Protein AF-0000000075575028 (afdb_homodimer)

Secondary structure (DSSP, 8-state):
-------EEEEEEETTTEEEEEETTHHHHHTSHHHHGGGGSBTTTTGGGTSTT---BHHHHHHHHHHHHHHHHHHHHHH-GGG---HHHHHHHHHHHHHTTTT--TTTHHIIIIIHHHTT----HHHHHHHHHHHHHHSHHHHHHHHHHH-SHHHHHHHHHHHHHTT-SSTT--TTHHHHHTS-HHHHHHHHHHHHHHH--SS-GGGGGGGGTS--TTT---HHHHHHHHHHHHHHT---S--HHHHHHHHHTEEEEE-TTT--EEEEEEGGGHHHHHHHHHHHHHHIIIIIT-HHHHHHHHHHHHHHHHHTTT-EEE-GGG-EEETTTGGG-HHHHTT-STTHHHHHHH-----HHHHHHHHHHHHHHTT---EEEEEEEE-HHHHHHHH---SSHHHHHHHHHHHHHHHHHHHHHHHHHHT-TTTTTT--EEEEEEEE--SS-SS--GGGG-EEE-S---GGG-PPEEPBPPPHHHHHHHS-S-S-EEEEEEEE-GGGGSGGGHHHHHHHHHHHHHHHHHTTSSPPP-----TTS---TT---------------/-------EEEEEEETTTEEEEEETTHHHHHTSHHHHGGGGSBTTTTGGGTSTT---BHHHHHHHHHHHHHHHHHHHHHH-GGG---HHHHHHHHHHHHHTTTT--TTTHHIIIIIHHHTT----HHHHHHHHHHHHHHSHHHHHHHHHHH-SHHHHHHHHHHHHHTT-SSTT--TTHHHHHTS-HHHHHHHHHHHHHHH--SS-GGGGGGGGTS--TTT---HHHHHHHHHHHHHHT---S--HHHHHHHHHTEEEEE-TTT--EEEEEEGGGHHHHHHHHHHHHHHIIIIIT-HHHHHHHHHHHHHHHHHTTT-EEE-GGG-EEEGGGGGG-HHHHTT-STTHHHHHHH-----HHHHHHHHHHHHHHTT---EEEEEEEE-HHHHHHHH---SSHHHHHHHHHHHHHHHHHHHHHHHHHHT-TTTTTT--EEEEEEEE--SS-SS--GGGG-EEE-S---GGG-PPEEPBPPPHHHHHHHS-S-S-EEEEEEEE-GGGGSGGGHHHHHHHHHHHHHHHHHTTSSPPP-----S-S---TT---------------

Nearest PDB structures (foldseek):
  7lu5-assembly1_B  TM=8.790E-01  e=1.072E-31  Homo sapiens
  4zwg-assembly3_C  TM=9.043E-01  e=1.190E-30  Homo sapiens
  4zwg-assembly2_A  TM=8.764E-01  e=1.308E-30  Homo sapiens
  4to1-assembly1_C  TM=8.674E-01  e=3.206E-30  Homo sapiens
  5yhw-assembly2_E  TM=9.280E-01  e=1.126E-26  Sus scrofa

pLDDT: mean 87.99, std 16.58, range [20.14, 98.75]

Solvent-accessible surface area (backbone atoms only — not comparable to full-atom values): 58928 Å² total; per-residue (Å²): 127,83,66,74,78,60,62,58,70,42,77,36,48,32,82,85,71,56,59,38,73,34,27,70,57,57,52,62,53,57,28,27,62,70,49,45,49,27,65,47,20,32,58,60,30,65,38,27,81,76,27,57,52,34,51,52,25,36,38,56,52,21,51,47,15,16,45,48,40,43,50,50,52,51,48,43,41,70,54,35,59,79,63,63,73,45,68,46,55,50,51,32,52,25,50,24,27,44,42,47,66,60,25,53,43,37,33,23,66,50,36,50,39,65,40,19,52,76,64,73,42,86,54,49,36,52,61,45,12,43,54,51,48,54,56,54,58,64,33,65,71,48,37,62,60,40,28,87,63,42,39,61,73,68,50,28,50,42,44,53,49,31,24,45,56,35,49,42,72,69,65,66,61,62,71,54,57,72,58,36,66,75,39,56,70,75,57,29,50,52,50,46,50,52,51,44,62,71,59,41,79,54,62,57,66,85,51,44,33,64,45,33,42,51,40,19,78,81,38,48,78,16,34,47,53,57,37,50,54,52,48,50,27,55,32,41,59,47,89,60,72,46,45,72,66,42,50,52,50,47,68,74,37,52,42,72,19,27,35,80,67,64,62,43,38,31,66,21,31,37,59,88,43,50,66,47,54,42,20,48,27,52,25,45,24,49,42,33,53,68,48,68,44,19,69,68,36,47,52,48,50,51,34,50,40,52,17,48,63,43,28,17,77,76,39,72,33,60,25,70,96,68,40,72,27,26,60,77,47,17,85,79,31,70,58,17,38,68,71,56,34,45,53,52,61,56,52,53,65,67,50,84,63,81,49,65,42,42,50,51,16,38,51,32,50,48,31,56,37,44,60,66,58,62,35,80,61,40,70,50,72,30,54,51,60,38,42,28,74,70,66,66,33,52,94,46,73,66,24,47,50,52,50,30,52,53,34,42,53,42,22,52,51,48,31,35,51,48,17,66,72,71,62,48,82,52,54,52,50,64,55,68,68,46,57,42,72,35,80,32,41,30,72,60,55,53,52,46,50,30,53,71,58,40,40,22,32,80,80,78,77,62,53,84,64,70,62,86,41,71,30,40,61,70,55,68,65,52,44,68,73,73,44,67,82,53,27,27,41,32,34,42,32,36,33,25,53,57,72,47,72,36,79,89,27,47,67,59,40,50,51,52,35,49,27,50,51,49,21,28,38,74,70,47,41,32,79,74,80,77,66,74,69,75,79,66,75,66,77,72,81,78,80,68,74,77,79,75,77,75,75,83,74,78,74,73,129,128,82,64,73,77,61,62,57,70,41,79,36,48,32,81,84,70,55,60,39,74,34,29,72,59,57,53,61,53,57,28,27,62,70,48,45,50,28,64,47,19,31,58,58,32,65,36,28,81,76,28,57,53,33,50,52,26,37,38,55,52,22,52,47,14,18,45,48,39,44,51,50,50,52,47,45,42,69,57,35,60,79,63,63,73,44,71,47,54,50,51,30,51,26,49,23,27,44,42,47,67,60,25,52,43,38,34,24,64,49,35,49,38,66,39,19,52,75,63,72,42,87,54,50,37,51,62,43,12,43,55,50,49,52,56,55,59,65,32,66,71,50,38,62,60,40,26,87,63,42,40,60,72,68,51,28,50,42,45,53,49,30,24,45,55,33,49,43,77,68,64,66,62,64,70,54,57,71,59,36,67,77,39,58,69,76,57,29,50,52,51,47,50,52,52,45,62,72,62,42,81,54,62,57,68,85,51,43,34,64,43,33,43,50,41,19,79,79,40,48,76,15,32,47,55,57,36,53,54,52,50,50,27,56,34,40,59,48,88,60,74,45,46,72,67,42,51,53,51,47,67,74,38,53,45,74,20,27,36,77,68,65,62,42,37,30,66,21,32,37,59,87,43,49,67,48,54,42,20,48,28,52,26,46,24,51,42,34,52,67,48,69,45,19,69,69,37,47,51,48,49,51,33,49,40,52,18,47,63,44,28,16,77,77,37,72,30,60,25,68,95,69,41,73,27,27,61,75,47,17,85,80,30,69,57,16,38,69,71,56,33,44,53,54,61,55,54,53,66,67,50,84,64,81,49,65,43,41,50,51,16,37,50,32,52,48,32,56,38,43,60,66,58,63,35,80,62,38,69,50,71,30,54,50,60,38,40,28,73,71,64,67,32,52,94,46,73,67,25,46,51,52,50,31,52,53,36,42,53,41,22,51,51,49,30,36,52,48,18,66,74,71,61,48,81,51,54,53,51,66,55,67,66,46,56,43,70,36,81,31,40,31,71,60,55,54,51,46,51,31,54,70,58,39,39,22,34,80,80,78,78,60,52,84,64,70,60,86,41,72,30,43,63,69,54,69,65,52,47,67,73,74,44,67,83,53,26,27,41,32,36,43,32,35,32,25,54,56,73,46,72,36,79,89,27,47,66,58,40,50,50,52,34,48,28,50,52,49,21,28,38,74,71,48,42,31,79,75,78,77,68,73,69,75,78,67,72,66,75,72,80,77,77,65,70,76,76,70,80,76,73,80,76,76,75,79,123

Radius of gyration: 33.96 Å; Cα contacts (8 Å, |Δi|>4): 1854; chains: 2; bounding box: 104×96×103 Å

Structure (mmCIF, N/CA/C/O backbone):
data_AF-0000000075575028-model_v1
#
loop_
_entity.id
_entity.type
_entity.pdbx_description
1 polymer 'HD domain-containing protein'
#
loop_
_atom_site.group_PDB
_atom_site.id
_atom_site.type_symbol
_atom_site.label_atom_id
_atom_site.label_alt_id
_atom_site.label_comp_id
_atom_site.label_asym_id
_atom_site.label_entity_id
_atom_site.label_seq_id
_atom_site.pdbx_PDB_ins_code
_atom_site.Cartn_x
_atom_site.Cartn_y
_atom_site.Cartn_z
_atom_site.occupancy
_atom_site.B_iso_or_equiv
_atom_site.auth_seq_id
_atom_site.auth_comp_id
_atom_site.auth_asym_id
_atom_site.auth_atom_id
_atom_site.pdbx_PDB_model_num
ATOM 1 N N . MET A 1 1 ? 28.484 30.922 0.51 1 30.81 1 MET A N 1
ATOM 2 C CA . MET A 1 1 ? 28.391 29.672 1.26 1 30.81 1 MET A CA 1
ATOM 3 C C . MET A 1 1 ? 28.109 28.5 0.327 1 30.81 1 MET A C 1
ATOM 5 O O . MET A 1 1 ? 27.203 28.562 -0.503 1 30.81 1 MET A O 1
ATOM 9 N N . SER A 1 2 ? 29.094 27.75 -0.068 1 39.25 2 SER A N 1
ATOM 10 C CA . SER A 1 2 ? 29.078 26.609 -0.97 1 39.25 2 SER A CA 1
ATOM 11 C C . SER A 1 2 ? 27.922 25.672 -0.658 1 39.25 2 SER A C 1
ATOM 13 O O . SER A 1 2 ? 27.781 25.188 0.468 1 39.25 2 SER A O 1
ATOM 15 N N . TRP A 1 3 ? 26.844 25.984 -1.212 1 50.16 3 TRP A N 1
ATOM 16 C CA . TRP A 1 3 ? 25.719 25.062 -1.089 1 50.16 3 TRP A CA 1
ATOM 17 C C . TRP A 1 3 ? 26.172 23.609 -1.304 1 50.16 3 TRP A C 1
ATOM 19 O O . TRP A 1 3 ? 26.844 23.312 -2.289 1 50.16 3 TRP A O 1
ATOM 29 N N . PRO A 1 4 ? 26.391 22.891 -0.25 1 52.59 4 PRO A N 1
ATOM 30 C CA . PRO A 1 4 ? 26.844 21.516 -0.475 1 52.59 4 PRO A CA 1
ATOM 31 C C . PRO A 1 4 ? 26.062 20.812 -1.58 1 52.59 4 PRO A C 1
ATOM 33 O O . PRO A 1 4 ? 24.844 21 -1.694 1 52.59 4 PRO A O 1
ATOM 36 N N . ASN A 1 5 ? 26.594 20.906 -2.775 1 54.62 5 ASN A N 1
ATOM 37 C CA . ASN A 1 5 ? 26.016 20.094 -3.84 1 54.62 5 ASN A CA 1
ATOM 38 C C . ASN A 1 5 ? 25.578 18.734 -3.326 1 54.62 5 ASN A C 1
ATOM 40 O O . ASN A 1 5 ? 26.406 17.891 -3 1 54.62 5 ASN A O 1
ATOM 44 N N . HIS A 1 6 ? 24.438 18.703 -2.719 1 61.47 6 HIS A N 1
ATOM 45 C CA . HIS A 1 6 ? 24.109 17.438 -2.066 1 61.47 6 HIS A CA 1
ATOM 46 C C . HIS A 1 6 ? 23.688 16.391 -3.088 1 61.47 6 HIS A C 1
ATOM 48 O O . HIS A 1 6 ? 22.547 16.375 -3.547 1 61.47 6 HIS A O 1
ATOM 54 N N . ALA A 1 7 ? 24.766 15.836 -3.793 1 72.19 7 ALA A N 1
ATOM 55 C CA . ALA A 1 7 ? 24.453 14.648 -4.594 1 72.19 7 ALA A CA 1
ATOM 56 C C . ALA A 1 7 ? 23.578 13.672 -3.82 1 72.19 7 ALA A C 1
ATOM 58 O O . ALA A 1 7 ? 23.781 13.461 -2.621 1 72.19 7 ALA A O 1
ATOM 59 N N . PRO A 1 8 ? 22.531 13.305 -4.562 1 80.62 8 PRO A N 1
ATOM 60 C CA . PRO A 1 8 ? 21.641 12.375 -3.859 1 80.62 8 PRO A CA 1
ATOM 61 C C . PRO A 1 8 ? 22.359 11.102 -3.416 1 80.62 8 PRO A C 1
ATOM 63 O O . PRO A 1 8 ? 23.188 10.562 -4.16 1 80.62 8 PRO A O 1
ATOM 66 N N . LYS A 1 9 ? 22.141 10.891 -2.246 1 80.88 9 LYS A N 1
ATOM 67 C CA . LYS A 1 9 ? 22.625 9.633 -1.699 1 80.88 9 LYS A CA 1
ATOM 68 C C . LYS A 1 9 ? 21.781 8.453 -2.178 1 80.88 9 LYS A C 1
ATOM 70 O O . LYS A 1 9 ? 22.297 7.375 -2.457 1 80.88 9 LYS A O 1
ATOM 75 N N . HIS A 1 10 ? 20.469 8.711 -2.219 1 88.75 10 HIS A N 1
ATOM 76 C CA . HIS A 1 10 ? 19.516 7.715 -2.697 1 88.75 10 HIS A CA 1
ATOM 77 C C . HIS A 1 10 ? 18.531 8.32 -3.703 1 88.75 10 HIS A C 1
ATOM 79 O O . HIS A 1 10 ? 18.203 9.508 -3.613 1 88.75 10 HIS A O 1
ATOM 85 N N . ILE A 1 11 ? 18.234 7.566 -4.668 1 93.38 11 ILE A N 1
ATOM 86 C CA . ILE A 1 11 ? 17.141 7.867 -5.574 1 93.38 11 ILE A CA 1
ATOM 87 C C . ILE A 1 11 ? 16.031 6.824 -5.406 1 93.38 11 ILE A C 1
ATOM 89 O O . ILE A 1 11 ? 16.234 5.641 -5.672 1 93.38 11 ILE A O 1
ATOM 93 N N . ILE A 1 12 ? 14.906 7.262 -4.949 1 95.5 12 ILE A N 1
ATOM 94 C CA . ILE A 1 12 ? 13.812 6.363 -4.609 1 95.5 12 ILE A CA 1
ATOM 95 C C . ILE A 1 12 ? 12.68 6.52 -5.625 1 95.5 12 ILE A C 1
ATOM 97 O O . ILE A 1 12 ? 12.258 7.641 -5.922 1 95.5 12 ILE A O 1
ATOM 101 N N . ASN A 1 13 ? 12.188 5.414 -6.133 1 95.69 13 ASN A N 1
ATOM 102 C CA . ASN A 1 13 ? 11.016 5.469 -7.004 1 95.69 13 ASN A CA 1
ATOM 103 C C . ASN A 1 13 ? 9.758 5.848 -6.227 1 95.69 13 ASN A C 1
ATOM 105 O O . ASN A 1 13 ? 9.531 5.352 -5.121 1 95.69 13 ASN A O 1
ATOM 109 N N . ASP A 1 14 ? 9 6.766 -6.777 1 95.75 14 ASP A N 1
ATOM 110 C CA . ASP A 1 14 ? 7.754 7.219 -6.176 1 95.75 14 ASP A CA 1
ATOM 111 C C . ASP A 1 14 ? 6.617 7.211 -7.191 1 95.75 14 ASP A C 1
ATOM 113 O O . ASP A 1 14 ? 6.805 7.617 -8.344 1 95.75 14 ASP A O 1
ATOM 117 N N . ASN A 1 15 ? 5.477 6.816 -6.777 1 93.12 15 ASN A N 1
ATOM 118 C CA . ASN A 1 15 ? 4.363 6.59 -7.688 1 93.12 15 ASN A CA 1
ATOM 119 C C . ASN A 1 15 ? 3.662 7.898 -8.055 1 93.12 15 ASN A C 1
ATOM 121 O O . ASN A 1 15 ? 2.854 7.934 -8.977 1 93.12 15 ASN A O 1
ATOM 125 N N . VAL A 1 16 ? 3.93 8.961 -7.398 1 94.81 16 VAL A N 1
ATOM 126 C CA . VAL A 1 16 ? 3.293 10.234 -7.699 1 94.81 16 VAL A CA 1
ATOM 127 C C . VAL A 1 16 ? 4.27 11.133 -8.453 1 94.81 16 VAL A C 1
ATOM 129 O O . VAL A 1 16 ? 3.906 11.75 -9.453 1 94.81 16 VAL A O 1
ATOM 132 N N . TYR A 1 17 ? 5.566 11.086 -8.062 1 95.38 17 TYR A N 1
ATOM 133 C CA . TYR A 1 17 ? 6.5 12.086 -8.562 1 95.38 17 TYR A CA 1
ATOM 134 C C . TYR A 1 17 ? 7.562 11.453 -9.453 1 95.38 17 TYR A C 1
ATOM 136 O O . TYR A 1 17 ? 8.477 12.141 -9.914 1 95.38 17 TYR A O 1
ATOM 144 N N . GLY A 1 18 ? 7.477 10.188 -9.656 1 93.25 18 GLY A N 1
ATOM 145 C CA . GLY A 1 18 ? 8.508 9.484 -10.406 1 93.25 18 GLY A CA 1
ATOM 146 C C . GLY A 1 18 ? 9.688 9.07 -9.547 1 93.25 18 GLY A C 1
ATOM 147 O O . GLY A 1 18 ? 9.883 7.883 -9.273 1 93.25 18 GLY A O 1
ATOM 148 N N . THR A 1 19 ? 10.477 10.078 -9.102 1 94 19 THR A N 1
ATOM 149 C CA . THR A 1 19 ? 11.586 9.781 -8.203 1 94 19 THR A CA 1
ATOM 150 C C . THR A 1 19 ? 11.695 10.836 -7.109 1 94 19 THR A C 1
ATOM 152 O O . THR A 1 19 ? 11.305 11.992 -7.309 1 94 19 THR A O 1
ATOM 155 N N . VAL A 1 20 ? 12.188 10.383 -6.012 1 94.88 20 VAL A N 1
ATOM 156 C CA . VAL A 1 20 ? 12.539 11.234 -4.887 1 94.88 20 VAL A CA 1
ATOM 157 C C . VAL A 1 20 ? 14.039 11.133 -4.609 1 94.88 20 VAL A C 1
ATOM 159 O O . VAL A 1 20 ? 14.555 10.047 -4.336 1 94.88 20 VAL A O 1
ATOM 162 N N . LYS A 1 21 ? 14.719 12.258 -4.711 1 94.81 21 LYS A N 1
ATOM 163 C CA . LYS A 1 21 ? 16.156 12.305 -4.426 1 94.81 21 LYS A CA 1
ATOM 164 C C . LYS A 1 21 ? 16.406 12.617 -2.953 1 94.81 21 LYS A C 1
ATOM 166 O O . LYS A 1 21 ? 15.914 13.617 -2.43 1 94.81 21 LYS A O 1
ATOM 171 N N . VAL A 1 22 ? 17.172 11.758 -2.328 1 95.44 22 VAL A N 1
ATOM 172 C CA . VAL A 1 22 ? 17.438 11.914 -0.902 1 95.44 22 VAL A CA 1
ATOM 173 C C . VAL A 1 22 ? 18.922 12.227 -0.683 1 95.44 22 VAL A C 1
ATOM 175 O O . VAL A 1 22 ? 19.766 11.352 -0.857 1 95.44 22 VAL A O 1
ATOM 178 N N . PRO A 1 23 ? 19.234 13.383 -0.239 1 94.25 23 PRO A N 1
ATOM 179 C CA . PRO A 1 23 ? 20.625 13.711 0.082 1 94.25 23 PRO A CA 1
ATOM 180 C C . PRO A 1 23 ? 21 13.312 1.504 1 94.25 23 PRO A C 1
ATOM 182 O O . PRO A 1 23 ? 20.141 13.078 2.344 1 94.25 23 PRO A O 1
ATOM 185 N N . SER A 1 24 ? 22.312 13.148 1.689 1 92.31 24 SER A N 1
ATOM 186 C CA . SER A 1 24 ? 22.797 13.078 3.062 1 92.31 24 SER A CA 1
ATOM 187 C C . SER A 1 24 ? 22.734 14.438 3.742 1 92.31 24 SER A C 1
ATOM 189 O O . SER A 1 24 ? 22.969 15.469 3.105 1 92.31 24 SER A O 1
ATOM 191 N N . PRO A 1 25 ? 22.375 14.617 4.969 1 94.75 25 PRO A N 1
ATOM 192 C CA . PRO A 1 25 ? 22.234 13.531 5.945 1 94.75 25 PRO A CA 1
ATOM 193 C C . PRO A 1 25 ? 20.781 13.102 6.141 1 94.75 25 PRO A C 1
ATOM 195 O O . PRO A 1 25 ? 20.469 12.438 7.133 1 94.75 25 PRO A O 1
ATOM 198 N N . ILE A 1 26 ? 19.891 13.469 5.227 1 96.69 26 ILE A N 1
ATOM 199 C CA . ILE A 1 26 ? 18.469 13.125 5.328 1 96.69 26 ILE A CA 1
ATOM 200 C C . ILE A 1 26 ? 18.312 11.602 5.332 1 96.69 26 ILE A C 1
ATOM 202 O O . ILE A 1 26 ? 17.438 11.062 6.016 1 96.69 26 ILE A O 1
ATOM 206 N N . ASP A 1 27 ? 19.172 10.891 4.609 1 94.94 27 ASP A N 1
ATOM 207 C CA . ASP A 1 27 ? 19.141 9.438 4.535 1 94.94 27 ASP A CA 1
ATOM 208 C C . ASP A 1 27 ? 19.312 8.812 5.918 1 94.94 27 ASP A C 1
ATOM 210 O O . ASP A 1 27 ? 18.734 7.754 6.203 1 94.94 27 ASP A O 1
ATOM 214 N N . LYS A 1 28 ? 20.031 9.469 6.816 1 95.88 28 LYS A N 1
ATOM 215 C CA . LYS A 1 28 ? 20.281 8.938 8.148 1 95.88 28 LYS A CA 1
ATOM 216 C C . LYS A 1 28 ? 19.031 8.984 9.008 1 95.88 28 LYS A C 1
ATOM 218 O O . LYS A 1 28 ? 18.828 8.133 9.875 1 95.88 28 LYS A O 1
ATOM 223 N N . ILE A 1 29 ? 18.172 9.969 8.742 1 97.94 29 ILE A N 1
ATOM 224 C CA . ILE A 1 29 ? 16.891 10.031 9.453 1 97.94 29 ILE A CA 1
ATOM 225 C C . ILE A 1 29 ? 15.977 8.914 8.961 1 97.94 29 ILE A C 1
ATOM 227 O O . ILE A 1 29 ? 15.289 8.273 9.758 1 97.94 29 ILE A O 1
ATOM 231 N N . ILE A 1 30 ? 15.992 8.695 7.668 1 97.62 30 ILE A N 1
ATOM 232 C CA . ILE A 1 30 ? 15.148 7.668 7.066 1 97.62 30 ILE A CA 1
ATOM 233 C C . ILE A 1 30 ? 15.516 6.297 7.637 1 97.62 30 ILE A C 1
ATOM 235 O O . ILE A 1 30 ? 14.648 5.438 7.805 1 97.62 30 ILE A O 1
ATOM 239 N N . ASP A 1 31 ? 16.781 6.148 8.07 1 95.94 31 ASP A N 1
ATOM 240 C CA . ASP A 1 31 ? 17.281 4.863 8.539 1 95.94 31 ASP A CA 1
ATOM 241 C C . ASP A 1 31 ? 17.109 4.715 10.047 1 95.94 31 ASP A C 1
ATOM 243 O O . ASP A 1 31 ? 17.688 3.82 10.664 1 95.94 31 ASP A O 1
ATOM 247 N N . THR A 1 32 ? 16.328 5.551 10.695 1 97.69 32 THR A N 1
ATOM 248 C CA . THR A 1 32 ? 16.016 5.402 12.117 1 97.69 32 THR A CA 1
ATOM 249 C C . THR A 1 32 ? 14.797 4.52 12.312 1 97.69 32 THR A C 1
ATOM 251 O O . THR A 1 32 ? 13.898 4.496 11.469 1 97.69 32 THR A O 1
ATOM 254 N N . LYS A 1 33 ? 14.75 3.826 13.484 1 96.19 33 LYS A N 1
ATOM 255 C CA . LYS A 1 33 ? 13.617 2.965 13.805 1 96.19 33 LYS A CA 1
ATOM 256 C C . LYS A 1 33 ? 12.328 3.775 13.953 1 96.19 33 LYS A C 1
ATOM 258 O O . LYS A 1 33 ? 11.25 3.305 13.594 1 96.19 33 LYS A O 1
ATOM 263 N N . GLU A 1 34 ? 12.484 5.031 14.469 1 98 34 GLU A N 1
ATOM 264 C CA . GLU A 1 34 ? 11.336 5.906 14.656 1 98 34 GLU A CA 1
ATOM 265 C C . GLU A 1 34 ? 10.656 6.223 13.328 1 98 34 GLU A C 1
ATOM 267 O O . GLU A 1 34 ? 9.43 6.133 13.211 1 98 34 GLU A O 1
ATOM 272 N N . PHE A 1 35 ? 11.508 6.539 12.297 1 98.5 35 PHE A N 1
ATOM 273 C CA . PHE A 1 35 ? 10.93 6.879 11 1 98.5 35 PHE A CA 1
ATOM 274 C C . PHE A 1 35 ? 10.406 5.629 10.297 1 98.5 35 PHE A C 1
ATOM 276 O O . PHE A 1 35 ? 9.352 5.664 9.656 1 98.5 35 PHE A O 1
ATOM 283 N N . GLN A 1 36 ? 11.117 4.488 10.414 1 98.06 36 GLN A N 1
ATOM 284 C CA . GLN A 1 36 ? 10.742 3.24 9.758 1 98.06 36 GLN A CA 1
ATOM 285 C C . GLN A 1 36 ? 9.406 2.725 10.289 1 98.06 36 GLN A C 1
ATOM 287 O O . GLN A 1 36 ? 8.68 2.021 9.586 1 98.06 36 GLN A O 1
ATOM 292 N N . ARG A 1 37 ? 9.023 3.121 11.484 1 97.81 37 ARG A N 1
ATOM 293 C CA . ARG A 1 37 ? 7.746 2.75 12.086 1 97.81 37 ARG A CA 1
ATOM 294 C C . ARG A 1 37 ? 6.578 3.211 11.219 1 97.81 37 ARG A C 1
ATOM 296 O O . ARG A 1 37 ? 5.523 2.574 11.195 1 97.81 37 ARG A O 1
ATOM 303 N N . LEU A 1 38 ? 6.789 4.258 10.438 1 98.31 38 LEU A N 1
ATOM 304 C CA . LEU A 1 38 ? 5.727 4.844 9.625 1 98.31 38 LEU A CA 1
ATOM 305 C C . LEU A 1 38 ? 5.262 3.861 8.547 1 98.31 38 LEU A C 1
ATOM 307 O O . LEU A 1 38 ? 4.16 3.996 8.016 1 98.31 38 LEU A O 1
ATOM 311 N N . ARG A 1 39 ? 6.074 2.814 8.227 1 97.69 39 ARG A N 1
ATOM 312 C CA . ARG A 1 39 ? 5.699 1.797 7.254 1 97.69 39 ARG A CA 1
ATOM 313 C C . ARG A 1 39 ? 4.531 0.96 7.758 1 97.69 39 ARG A C 1
ATOM 315 O O . ARG A 1 39 ? 3.836 0.314 6.969 1 97.69 39 ARG A O 1
ATOM 322 N N . ASN A 1 40 ? 4.332 1.013 9.07 1 97.44 40 ASN A N 1
ATOM 323 C CA . ASN A 1 40 ? 3.305 0.175 9.68 1 97.44 40 ASN A CA 1
ATOM 324 C C . ASN A 1 40 ? 2.086 0.995 10.094 1 97.44 40 ASN A C 1
ATOM 326 O O . ASN A 1 40 ? 1.249 0.523 10.867 1 97.44 40 ASN A O 1
ATOM 330 N N . LEU A 1 41 ? 2.049 2.229 9.641 1 97.94 41 LEU A N 1
ATOM 331 C CA . LEU A 1 41 ? 0.899 3.107 9.828 1 97.94 41 LEU A CA 1
ATOM 332 C C . LEU A 1 41 ? 0.303 3.521 8.492 1 97.94 41 LEU A C 1
ATOM 334 O O . LEU A 1 41 ? 0.966 4.188 7.691 1 97.94 41 LEU A O 1
ATOM 338 N N . LYS A 1 42 ? -0.917 3.109 8.273 1 97.81 42 LYS A N 1
ATOM 339 C CA . LYS A 1 42 ? -1.573 3.494 7.027 1 97.81 42 LYS A CA 1
ATOM 340 C C . LYS A 1 42 ? -1.892 4.988 7.012 1 97.81 42 LYS A C 1
ATOM 342 O O . LYS A 1 42 ? -2.342 5.543 8.016 1 97.81 42 LYS A O 1
ATOM 347 N N . GLN A 1 43 ? -1.704 5.641 5.879 1 97.75 43 GLN A N 1
ATOM 348 C CA . GLN A 1 43 ? -1.901 7.078 5.711 1 97.75 43 GLN A CA 1
ATOM 349 C C . GLN A 1 43 ? -3.361 7.461 5.938 1 97.75 43 GLN A C 1
ATOM 351 O O . GLN A 1 43 ? -3.648 8.539 6.461 1 97.75 43 GLN A O 1
ATOM 356 N N . THR A 1 44 ? -4.266 6.586 5.504 1 97.25 44 THR A N 1
ATOM 357 C CA . THR A 1 44 ? -5.68 6.949 5.516 1 97.25 44 THR A CA 1
ATOM 358 C C . THR A 1 44 ? -6.453 6.09 6.512 1 97.25 44 THR A C 1
ATOM 360 O O . THR A 1 44 ? -7.656 5.875 6.352 1 97.25 44 THR A O 1
ATOM 363 N N . GLY A 1 45 ? -5.715 5.578 7.457 1 97.19 45 GLY A N 1
ATOM 364 C CA . GLY A 1 45 ? -6.367 4.812 8.508 1 97.19 45 GLY A CA 1
ATOM 365 C C . GLY A 1 45 ? -7.066 3.57 7.996 1 97.19 45 GLY A C 1
ATOM 366 O O . GLY A 1 45 ? -6.438 2.705 7.383 1 97.19 45 GLY A O 1
ATOM 367 N N . LEU A 1 46 ? -8.422 3.588 8.062 1 97.88 46 LEU A N 1
ATOM 368 C CA . LEU A 1 46 ? -9.18 2.379 7.746 1 97.88 46 LEU A CA 1
ATOM 369 C C . LEU A 1 46 ? -9.859 2.5 6.391 1 97.88 46 LEU A C 1
ATOM 371 O O . LEU A 1 46 ? -10.688 1.661 6.027 1 97.88 46 LEU A O 1
ATOM 375 N N . VAL A 1 47 ? -9.484 3.455 5.578 1 98.19 47 VAL A N 1
ATOM 376 C CA . VAL A 1 47 ? -10.086 3.713 4.277 1 98.19 47 VAL A CA 1
ATOM 377 C C . VAL A 1 47 ? -9.891 2.5 3.367 1 98.19 47 VAL A C 1
ATOM 379 O O . VAL A 1 47 ? -10.75 2.199 2.531 1 98.19 47 VAL A O 1
ATOM 382 N N . TYR A 1 48 ? -8.805 1.711 3.574 1 97.75 48 TYR A N 1
ATOM 383 C CA . TYR A 1 48 ? -8.477 0.579 2.717 1 97.75 48 TYR A CA 1
ATOM 384 C C . TYR A 1 48 ? -9.523 -0.52 2.832 1 97.75 48 TYR A C 1
ATOM 386 O O . TYR A 1 48 ? -9.594 -1.416 1.988 1 97.75 48 TYR A O 1
ATOM 394 N N . ARG A 1 49 ? -10.344 -0.458 3.832 1 97.31 49 ARG A N 1
ATOM 395 C CA . ARG A 1 49 ? -11.414 -1.433 4.004 1 97.31 49 ARG A CA 1
ATOM 396 C C . ARG A 1 49 ? -12.555 -1.174 3.021 1 97.31 49 ARG A C 1
ATOM 398 O O . ARG A 1 49 ? -13.375 -2.055 2.773 1 97.31 49 ARG A O 1
ATOM 405 N N . VAL A 1 50 ? -12.648 0.027 2.471 1 96.75 50 VAL A N 1
ATOM 406 C CA . VAL A 1 50 ? -13.664 0.413 1.49 1 96.75 50 VAL A CA 1
ATOM 407 C C . VAL A 1 50 ? -13.008 0.601 0.122 1 96.75 50 VAL A C 1
ATOM 409 O O . VAL A 1 50 ? -13.555 0.173 -0.897 1 96.75 50 V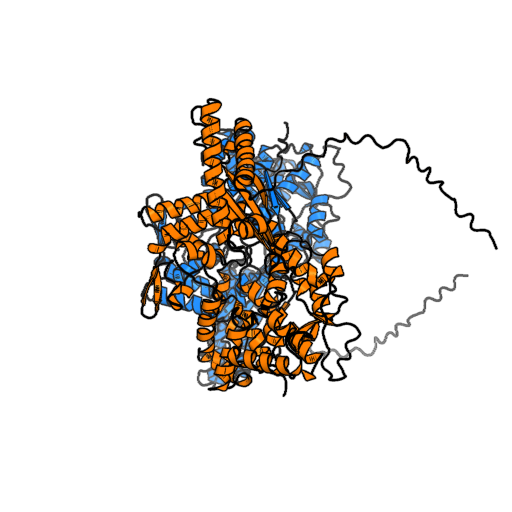AL A O 1
ATOM 412 N N . TYR A 1 51 ? -11.906 1.247 0.112 1 97.44 51 TYR A N 1
ATOM 413 C CA . TYR A 1 51 ? -11.047 1.399 -1.058 1 97.44 51 TYR A CA 1
ATOM 414 C C . TYR A 1 51 ? -9.781 0.563 -0.92 1 97.44 51 TYR A C 1
ATOM 416 O O . TYR A 1 51 ? -8.75 1.06 -0.465 1 97.44 51 TYR A O 1
ATOM 424 N N . PRO A 1 52 ? -9.75 -0.622 -1.407 1 97.12 52 PRO A N 1
ATOM 425 C CA . PRO A 1 52 ? -8.719 -1.609 -1.073 1 97.12 52 PRO A CA 1
ATOM 426 C C . PRO A 1 52 ? -7.316 -1.153 -1.465 1 97.12 52 PRO A C 1
ATOM 428 O O . PRO A 1 52 ? -6.332 -1.585 -0.86 1 97.12 52 PRO A O 1
ATOM 431 N N . ASN A 1 53 ? -7.18 -0.286 -2.402 1 96.75 53 ASN A N 1
ATOM 432 C CA . ASN A 1 53 ? -5.852 0.123 -2.848 1 96.75 53 ASN A CA 1
ATOM 433 C C . ASN A 1 53 ? -5.297 1.258 -1.992 1 96.75 53 ASN A C 1
ATOM 435 O O . ASN A 1 53 ? -4.141 1.657 -2.156 1 96.75 53 ASN A O 1
ATOM 439 N N . CYS A 1 54 ? -6.031 1.812 -1.054 1 97.56 54 CYS A N 1
ATOM 440 C CA . CYS A 1 54 ? -5.555 2.842 -0.135 1 97.56 54 CYS A CA 1
ATOM 441 C C . CYS A 1 54 ? -4.727 2.229 0.987 1 97.56 54 CYS A C 1
ATOM 443 O O . CYS A 1 54 ? -4.977 2.49 2.164 1 97.56 54 CYS A O 1
ATOM 445 N N . GLU A 1 55 ? -3.748 1.449 0.616 1 97.25 55 GLU A N 1
ATOM 446 C CA . GLU A 1 55 ? -2.943 0.726 1.596 1 97.25 55 GLU A CA 1
ATOM 447 C C . GLU A 1 55 ? -1.617 1.436 1.854 1 97.25 55 GLU A C 1
ATOM 449 O O . GLU A 1 55 ? -0.819 0.992 2.682 1 97.25 55 GLU A O 1
ATOM 454 N N . HIS A 1 56 ? -1.378 2.604 1.16 1 97.69 56 HIS A N 1
ATOM 455 C CA . HIS A 1 56 ? -0.103 3.301 1.292 1 97.69 56 HIS A CA 1
ATOM 456 C C . HIS A 1 56 ? 0.11 3.795 2.719 1 97.69 56 HIS A C 1
ATOM 458 O O . HIS A 1 56 ? -0.849 4.148 3.408 1 97.69 56 HIS A O 1
ATOM 464 N N . SER A 1 57 ? 1.356 3.793 3.158 1 98.12 57 SER A N 1
ATOM 465 C CA . SER A 1 57 ? 1.704 4.121 4.539 1 98.12 57 SER A CA 1
ATOM 466 C C . SER A 1 57 ? 2.08 5.59 4.68 1 98.12 57 SER A C 1
ATOM 468 O O . SER A 1 57 ? 2.232 6.297 3.68 1 98.12 57 SER A O 1
ATOM 470 N N . ARG A 1 58 ? 2.203 6 5.895 1 98.38 58 ARG A N 1
ATOM 471 C CA . ARG A 1 58 ? 2.674 7.352 6.184 1 98.38 58 ARG A CA 1
ATOM 472 C C . ARG A 1 58 ? 4.137 7.52 5.785 1 98.38 58 ARG A C 1
ATOM 474 O O . ARG A 1 58 ? 4.609 8.641 5.602 1 98.38 58 ARG A O 1
ATOM 481 N N . PHE A 1 59 ? 4.871 6.418 5.637 1 98.5 59 PHE A N 1
ATOM 482 C CA . PHE A 1 59 ? 6.258 6.477 5.195 1 98.5 59 PHE A CA 1
ATOM 483 C C . PHE A 1 59 ? 6.359 7.117 3.816 1 98.5 59 PHE A C 1
ATOM 485 O O . PHE A 1 59 ? 7.129 8.062 3.619 1 98.5 59 PHE A O 1
ATOM 492 N N . VAL A 1 60 ? 5.574 6.625 2.83 1 98.5 60 VAL A N 1
ATOM 493 C CA . VAL A 1 60 ? 5.664 7.121 1.462 1 98.5 60 VAL A CA 1
ATOM 494 C C . VAL A 1 60 ? 5.109 8.539 1.389 1 98.5 60 VAL A C 1
ATOM 496 O O . VAL A 1 60 ? 5.598 9.367 0.613 1 98.5 60 VAL A O 1
ATOM 499 N N . HIS A 1 61 ? 4.078 8.82 2.186 1 98.56 61 HIS A N 1
ATOM 500 C CA . HIS A 1 61 ? 3.566 10.188 2.268 1 98.56 61 HIS A CA 1
ATOM 501 C C . HIS A 1 61 ? 4.641 11.148 2.756 1 98.56 61 HIS A C 1
ATOM 503 O O . HIS A 1 61 ? 4.82 12.227 2.182 1 98.56 61 HIS A O 1
ATOM 509 N N . SER A 1 62 ? 5.336 10.75 3.803 1 98.62 62 SER A N 1
ATOM 510 C CA . SER A 1 62 ? 6.383 11.594 4.371 1 98.62 62 SER A CA 1
ATOM 511 C C . SER A 1 62 ? 7.508 11.828 3.367 1 98.62 62 SER A C 1
ATOM 513 O O . SER A 1 62 ? 8.039 12.938 3.271 1 98.62 62 SER A O 1
ATOM 515 N N . LEU A 1 63 ? 7.852 10.836 2.598 1 98.44 63 LEU A N 1
ATOM 516 C CA . LEU A 1 63 ? 8.867 10.977 1.563 1 98.44 63 LEU A CA 1
ATOM 517 C C . LEU A 1 63 ? 8.422 11.961 0.492 1 98.44 63 LEU A C 1
ATOM 519 O O . LEU A 1 63 ? 9.211 12.789 0.025 1 98.44 63 LEU A O 1
ATOM 523 N N . GLY A 1 64 ? 7.164 11.805 0.107 1 98.5 64 GLY A N 1
ATOM 524 C CA . GLY A 1 64 ? 6.625 12.734 -0.873 1 98.5 64 GLY A CA 1
ATOM 525 C C . GLY A 1 64 ? 6.598 14.164 -0.381 1 98.5 64 GLY A C 1
ATOM 526 O O . GLY A 1 64 ? 6.965 15.086 -1.115 1 98.5 64 GLY A O 1
ATOM 527 N N . THR A 1 65 ? 6.168 14.344 0.857 1 98.75 65 THR A N 1
ATOM 528 C CA . THR A 1 65 ? 6.117 15.672 1.458 1 98.75 65 THR A CA 1
ATOM 529 C C . THR A 1 65 ? 7.516 16.281 1.537 1 98.75 65 THR A C 1
ATOM 531 O O . THR A 1 65 ? 7.703 17.469 1.225 1 98.75 65 THR A O 1
ATOM 534 N N . PHE A 1 66 ? 8.477 15.477 1.934 1 98.44 66 PHE A N 1
ATOM 535 C CA . PHE A 1 66 ? 9.875 15.898 1.95 1 98.44 66 PHE A CA 1
ATOM 536 C C . PHE A 1 66 ? 10.32 16.344 0.565 1 98.44 66 PHE A C 1
ATOM 538 O O . PHE A 1 66 ? 10.93 17.406 0.419 1 98.44 66 PHE A O 1
ATOM 545 N N . SER A 1 67 ? 10.023 15.562 -0.406 1 98.06 67 SER A N 1
ATOM 546 C CA . SER A 1 67 ? 10.453 15.867 -1.769 1 98.06 67 SER A CA 1
ATOM 547 C C . SER A 1 67 ? 9.898 17.203 -2.236 1 98.06 67 SER A C 1
ATOM 549 O O . SER A 1 67 ? 10.617 18.016 -2.828 1 98.06 67 SER A O 1
ATOM 551 N N . LEU A 1 68 ? 8.648 17.438 -1.969 1 98.56 68 LEU A N 1
ATOM 552 C CA . LEU A 1 68 ? 8.023 18.703 -2.361 1 98.56 68 LEU A CA 1
ATOM 553 C C . LEU A 1 68 ? 8.656 19.875 -1.629 1 98.56 68 LEU A C 1
ATOM 555 O O . LEU A 1 68 ? 8.93 20.922 -2.234 1 98.56 68 LEU A O 1
ATOM 559 N N . ALA A 1 69 ? 8.875 19.734 -0.34 1 98.62 69 ALA A N 1
ATOM 560 C CA . ALA A 1 69 ? 9.484 20.797 0.453 1 98.62 69 ALA A CA 1
ATOM 561 C C . ALA A 1 69 ? 10.898 21.109 -0.038 1 98.62 69 ALA A C 1
ATOM 563 O O . ALA A 1 69 ? 11.258 22.281 -0.199 1 98.62 69 ALA A O 1
ATOM 564 N N . TYR A 1 70 ? 11.641 20.031 -0.246 1 97.19 70 TYR A N 1
ATOM 565 C CA . TYR A 1 70 ? 13.008 20.172 -0.722 1 97.19 70 TYR A CA 1
ATOM 566 C C . TYR A 1 70 ? 13.062 20.953 -2.033 1 97.19 70 TYR A C 1
ATOM 568 O O . TYR A 1 70 ? 13.844 21.891 -2.176 1 97.19 70 TYR A O 1
ATOM 576 N N . ASN A 1 71 ? 12.266 20.625 -2.936 1 96.5 71 ASN A N 1
ATOM 577 C CA . ASN A 1 71 ? 12.242 21.25 -4.254 1 96.5 71 ASN A CA 1
ATOM 578 C C . ASN A 1 71 ? 11.719 22.688 -4.184 1 96.5 71 ASN A C 1
ATOM 580 O O . ASN A 1 71 ? 12.195 23.562 -4.906 1 96.5 71 ASN A O 1
ATOM 584 N N . LEU A 1 72 ? 10.703 22.859 -3.348 1 97.94 72 LEU A N 1
ATOM 585 C CA . LEU A 1 72 ? 10.133 24.203 -3.203 1 97.94 72 LEU A CA 1
ATOM 586 C C . LEU A 1 72 ? 11.18 25.188 -2.676 1 97.94 72 LEU A C 1
ATOM 588 O O . LEU A 1 72 ? 11.336 26.281 -3.221 1 97.94 72 LEU A O 1
ATOM 592 N N . VAL A 1 73 ? 11.898 24.828 -1.641 1 97.62 73 VAL A N 1
ATOM 593 C CA . VAL A 1 73 ? 12.906 25.688 -1.046 1 97.62 73 VAL A CA 1
ATOM 594 C C . VAL A 1 73 ? 14.031 25.938 -2.049 1 97.62 73 VAL A C 1
ATOM 596 O O . VAL A 1 73 ? 14.539 27.062 -2.166 1 97.62 73 VAL A O 1
ATOM 599 N N . ASP A 1 74 ? 14.383 24.891 -2.711 1 94.88 74 ASP A N 1
ATOM 600 C CA . ASP A 1 74 ? 15.438 25.016 -3.717 1 94.88 74 ASP A CA 1
ATOM 601 C C . ASP A 1 74 ? 15.023 26 -4.816 1 94.88 74 ASP A C 1
ATOM 603 O O . ASP A 1 74 ? 15.836 26.812 -5.262 1 94.88 74 ASP A O 1
ATOM 607 N N . LYS A 1 75 ? 13.852 25.922 -5.223 1 94.06 75 LYS A N 1
ATOM 608 C CA . LYS A 1 75 ? 13.336 26.812 -6.254 1 94.06 75 LYS A CA 1
ATOM 609 C C . LYS A 1 75 ? 13.32 28.266 -5.766 1 94.06 75 LYS A C 1
ATOM 611 O O . LYS A 1 75 ? 13.68 29.172 -6.504 1 94.06 75 LYS A O 1
ATOM 616 N N . LEU A 1 76 ? 12.859 28.516 -4.605 1 95.38 76 LEU A N 1
ATOM 617 C CA . LEU A 1 76 ? 12.828 29.844 -4.031 1 95.38 76 LEU A CA 1
ATOM 618 C C . LEU A 1 76 ? 14.234 30.422 -3.92 1 95.38 76 LEU A C 1
ATOM 620 O O . LEU A 1 76 ? 14.453 31.609 -4.227 1 95.38 76 LEU A O 1
ATOM 624 N N . ARG A 1 77 ? 15.109 29.625 -3.459 1 93.81 77 ARG A N 1
ATOM 625 C CA . ARG A 1 77 ? 16.5 30.047 -3.324 1 93.81 77 ARG A CA 1
ATOM 626 C C . ARG A 1 77 ? 17.062 30.5 -4.664 1 93.81 77 ARG A C 1
ATOM 628 O O . ARG A 1 77 ? 17.766 31.516 -4.738 1 93.81 77 ARG A O 1
ATOM 635 N N . HIS A 1 78 ? 16.766 29.766 -5.652 1 91.19 78 HIS A N 1
ATOM 636 C CA . HIS A 1 78 ? 17.297 30.062 -6.98 1 91.19 78 HIS A CA 1
ATOM 637 C C . HIS A 1 78 ? 16.609 31.266 -7.605 1 91.19 78 HIS A C 1
ATOM 639 O O . HIS A 1 78 ? 17.25 32.094 -8.227 1 91.19 78 HIS A O 1
ATOM 645 N N . ASN A 1 79 ? 15.375 31.344 -7.426 1 89.69 79 ASN A N 1
ATOM 646 C CA . ASN A 1 79 ? 14.586 32.375 -8.094 1 89.69 79 ASN A CA 1
ATOM 647 C C . ASN A 1 79 ? 14.672 33.688 -7.355 1 89.69 79 ASN A C 1
ATOM 649 O O . ASN A 1 79 ? 14.516 34.75 -7.961 1 89.69 79 ASN A O 1
ATOM 653 N N . GLN A 1 80 ? 14.875 33.656 -6.043 1 92.56 80 GLN A N 1
ATOM 654 C CA . GLN A 1 80 ? 14.969 34.875 -5.223 1 92.56 80 GLN A CA 1
ATOM 655 C C . GLN A 1 80 ? 16.172 34.812 -4.281 1 92.56 80 GLN A C 1
ATOM 657 O O . GLN A 1 80 ? 16 34.719 -3.064 1 92.56 80 GLN A O 1
ATOM 662 N N . PRO A 1 81 ? 17.312 35.094 -4.805 1 91.44 81 PRO A N 1
ATOM 663 C CA . PRO A 1 81 ? 18.531 35 -3.992 1 91.44 81 PRO A CA 1
ATOM 664 C C . PRO A 1 81 ? 18.531 35.969 -2.826 1 91.44 81 PRO A C 1
ATOM 666 O O . PRO A 1 81 ? 19.203 35.75 -1.812 1 91.44 81 PRO A O 1
ATOM 669 N N . CYS A 1 82 ? 17.75 37 -2.896 1 90.31 82 CYS A N 1
ATOM 670 C CA . CYS A 1 82 ? 17.719 38.031 -1.876 1 90.31 82 CYS A CA 1
ATOM 671 C C . CYS A 1 82 ? 17.109 37.5 -0.582 1 90.31 82 CYS A C 1
ATOM 673 O O . CYS A 1 82 ? 17.25 38.125 0.473 1 90.31 82 CYS A O 1
ATOM 675 N N . LEU A 1 83 ? 16.516 36.344 -0.667 1 93.69 83 LEU A N 1
ATOM 676 C CA . LEU A 1 83 ? 15.898 35.75 0.52 1 93.69 83 LEU A CA 1
ATOM 677 C C . LEU A 1 83 ? 16.969 35.219 1.462 1 93.69 83 LEU A C 1
ATOM 679 O O . LEU A 1 83 ? 16.688 34.938 2.629 1 93.69 83 LEU A O 1
ATOM 683 N N . ASN A 1 84 ? 18.109 34.969 0.969 1 93.19 84 ASN A N 1
ATOM 684 C CA . ASN A 1 84 ? 19.234 34.5 1.744 1 93.19 84 ASN A CA 1
ATOM 685 C C . ASN A 1 84 ? 18.906 33.188 2.463 1 93.19 84 ASN A C 1
ATOM 687 O O . ASN A 1 84 ? 19.109 33.062 3.672 1 93.19 84 ASN A O 1
ATOM 691 N N . ILE A 1 85 ? 18.328 32.312 1.748 1 95.88 85 ILE A N 1
ATOM 692 C CA . ILE A 1 85 ? 18.078 30.984 2.287 1 95.88 85 ILE A CA 1
ATOM 693 C C . ILE A 1 85 ? 19.391 30.25 2.48 1 95.88 85 ILE A C 1
ATOM 695 O O . ILE A 1 85 ? 20.172 30.094 1.532 1 95.88 85 ILE A O 1
ATOM 699 N N . THR A 1 86 ? 19.656 29.812 3.691 1 95.94 86 THR A N 1
ATOM 700 C CA . THR A 1 86 ? 20.906 29.125 3.996 1 95.94 86 THR A CA 1
ATOM 701 C C . THR A 1 86 ? 20.734 27.609 3.871 1 95.94 86 THR A C 1
ATOM 703 O O . THR A 1 86 ? 19.609 27.109 3.738 1 95.94 86 THR A O 1
ATOM 706 N N . SER A 1 87 ? 21.859 26.906 3.916 1 94.94 87 SER A N 1
ATOM 707 C CA . SER A 1 87 ? 21.812 25.453 3.916 1 94.94 87 SER A CA 1
ATOM 708 C C . SER A 1 87 ? 21.125 24.922 5.172 1 94.94 87 SER A C 1
ATOM 710 O O . SER A 1 87 ? 20.469 23.875 5.133 1 94.94 87 SER A O 1
ATOM 712 N N . GLU A 1 88 ? 21.297 25.703 6.242 1 96.56 88 GLU A N 1
ATOM 713 C CA . GLU A 1 88 ? 20.609 25.344 7.48 1 96.56 88 GLU A CA 1
ATOM 714 C C . GLU A 1 88 ? 19.094 25.406 7.316 1 96.56 88 GLU A C 1
ATOM 716 O O . GLU A 1 88 ? 18.375 24.5 7.723 1 96.56 88 GLU A O 1
ATOM 721 N N . ASP A 1 89 ? 18.641 26.484 6.684 1 97.56 89 ASP A N 1
ATOM 722 C CA . ASP A 1 89 ? 17.219 26.656 6.441 1 97.56 89 ASP A CA 1
ATOM 723 C C . ASP A 1 89 ? 16.656 25.5 5.625 1 97.56 89 ASP A C 1
ATOM 725 O O . ASP A 1 89 ? 15.625 24.906 5.984 1 97.56 89 ASP A O 1
ATOM 729 N N . HIS A 1 90 ? 17.391 25.203 4.547 1 97.38 90 HIS A N 1
ATOM 730 C CA . HIS A 1 90 ? 16.953 24.172 3.615 1 97.38 90 HIS A CA 1
ATOM 731 C C . HIS A 1 90 ? 16.875 22.812 4.297 1 97.38 90 HIS A C 1
ATOM 733 O O . HIS A 1 90 ? 15.883 22.094 4.133 1 97.38 90 HIS A O 1
ATOM 739 N N . LEU A 1 91 ? 17.875 22.484 5.066 1 97.38 91 LEU A N 1
ATOM 740 C CA . LEU A 1 91 ? 17.938 21.203 5.746 1 97.38 91 LEU A CA 1
ATOM 741 C C . LEU A 1 91 ? 16.859 21.109 6.824 1 97.38 91 LEU A C 1
ATOM 743 O O . LEU A 1 91 ? 16.203 20.078 6.973 1 97.38 91 LEU A O 1
ATOM 747 N N . CYS A 1 92 ? 16.656 22.172 7.555 1 98.12 92 CYS A N 1
ATOM 748 C CA . CYS A 1 92 ? 15.664 22.172 8.625 1 98.12 92 CYS A CA 1
ATOM 749 C C . CYS A 1 92 ? 14.258 22 8.062 1 98.12 92 CYS A C 1
ATOM 751 O O . CYS A 1 92 ? 13.469 21.219 8.602 1 98.12 92 CYS A O 1
ATOM 753 N N . VAL A 1 93 ? 13.914 22.719 6.988 1 98.31 93 VAL A N 1
ATOM 754 C CA . VAL A 1 93 ? 12.602 22.594 6.371 1 98.31 93 VAL A CA 1
ATOM 755 C C . VAL A 1 93 ? 12.414 21.172 5.836 1 98.31 93 VAL A C 1
ATOM 757 O O . VAL A 1 93 ? 11.336 20.594 5.965 1 98.31 93 VAL A O 1
ATOM 760 N N . SER A 1 94 ? 13.492 20.625 5.293 1 98 94 SER A N 1
ATOM 761 C CA . SER A 1 94 ? 13.453 19.266 4.766 1 98 94 SER A CA 1
ATOM 762 C C . SER A 1 94 ? 13.188 18.25 5.867 1 98 94 SER A C 1
ATOM 764 O O . SER A 1 94 ? 12.367 17.344 5.695 1 98 94 SER A O 1
ATOM 766 N N . VAL A 1 95 ? 13.844 18.391 6.973 1 98.62 95 VAL A N 1
ATOM 767 C CA . VAL A 1 95 ? 13.68 17.484 8.102 1 98.62 95 VAL A CA 1
ATOM 768 C C . VAL A 1 95 ? 12.266 17.609 8.664 1 98.62 95 VAL A C 1
ATOM 770 O O . VAL A 1 95 ? 11.617 16.609 8.977 1 98.62 95 VAL A O 1
ATOM 773 N N . ALA A 1 96 ? 11.797 18.844 8.773 1 98.56 96 ALA A N 1
ATOM 774 C CA . ALA A 1 96 ? 10.438 19.062 9.266 1 98.56 96 ALA A CA 1
ATOM 775 C C . ALA A 1 96 ? 9.406 18.375 8.375 1 98.56 96 ALA A C 1
ATOM 777 O O . ALA A 1 96 ? 8.477 17.734 8.875 1 98.56 96 ALA A O 1
ATOM 778 N N . ALA A 1 97 ? 9.602 18.531 7.094 1 98.69 97 ALA A N 1
ATOM 779 C CA . ALA A 1 97 ? 8.672 17.922 6.141 1 98.69 97 ALA A CA 1
ATOM 780 C C . ALA A 1 97 ? 8.711 16.391 6.227 1 98.69 97 ALA A C 1
ATOM 782 O O . ALA A 1 97 ? 7.668 15.742 6.18 1 98.69 97 ALA A O 1
ATOM 783 N N . LEU A 1 98 ? 9.836 15.828 6.383 1 98.69 98 LEU A N 1
ATOM 784 C CA . LEU A 1 98 ? 10.023 14.383 6.453 1 98.69 98 LEU A CA 1
ATOM 785 C C . LEU A 1 98 ? 9.391 13.812 7.719 1 98.69 98 LEU A C 1
ATOM 787 O O . LEU A 1 98 ? 8.789 12.742 7.691 1 98.69 98 LEU A O 1
ATOM 791 N N . LEU A 1 99 ? 9.477 14.57 8.844 1 98.69 99 LEU A N 1
ATOM 792 C CA . LEU A 1 99 ? 9.156 13.992 10.141 1 98.69 99 LEU A CA 1
ATOM 793 C C . LEU A 1 99 ? 7.852 14.57 10.688 1 98.69 99 LEU A C 1
ATOM 795 O O . LEU A 1 99 ? 7.449 14.258 11.812 1 98.69 99 LEU A O 1
ATOM 799 N N . HIS A 1 100 ? 7.141 15.383 9.922 1 97.94 100 HIS A N 1
ATOM 800 C CA . HIS A 1 100 ? 5.984 16.109 10.43 1 97.94 100 HIS A CA 1
ATOM 801 C C . HIS A 1 100 ? 4.926 15.148 10.969 1 97.94 100 HIS A C 1
ATOM 803 O O . HIS A 1 100 ? 4.191 15.492 11.898 1 97.94 100 HIS A O 1
ATOM 809 N N . ASP A 1 101 ? 4.887 13.914 10.445 1 96.94 101 ASP A N 1
ATOM 810 C CA . ASP A 1 101 ? 3.82 12.969 10.75 1 96.94 101 ASP A CA 1
ATOM 811 C C . ASP A 1 101 ? 4.348 11.789 11.562 1 96.94 101 ASP A C 1
ATOM 813 O O . ASP A 1 101 ? 3.66 10.773 11.719 1 96.94 101 ASP A O 1
ATOM 817 N N . VAL A 1 102 ? 5.551 11.844 12.141 1 98.38 102 VAL A N 1
ATOM 818 C CA . VAL A 1 102 ? 6.207 10.703 12.781 1 98.38 102 VAL A CA 1
ATOM 819 C C . VAL A 1 102 ? 5.496 10.375 14.086 1 98.38 102 VAL A C 1
ATOM 821 O O . VAL A 1 102 ? 5.621 9.258 14.602 1 98.38 102 VAL A O 1
ATOM 824 N N . GLY A 1 103 ? 4.641 11.273 14.586 1 97.75 103 GLY A N 1
ATOM 825 C CA . GLY A 1 103 ? 3.971 11.094 15.867 1 97.75 103 GLY A CA 1
ATOM 826 C C . GLY A 1 103 ? 2.592 10.477 15.734 1 97.75 103 GLY A C 1
ATOM 827 O O . GLY A 1 103 ? 1.872 10.336 16.734 1 97.75 103 GLY A O 1
ATOM 828 N N . HIS A 1 104 ? 2.166 10.031 14.562 1 97.69 104 HIS A N 1
ATOM 829 C CA . HIS A 1 104 ? 0.869 9.391 14.391 1 97.69 104 HIS A CA 1
ATOM 830 C C . HIS A 1 104 ? 0.844 8.016 15.062 1 97.69 104 HIS A C 1
ATOM 832 O O . HIS A 1 104 ? 1.869 7.336 15.125 1 97.69 104 HIS A O 1
ATOM 838 N N . GLY A 1 105 ? -0.321 7.688 15.586 1 97.25 105 GLY A N 1
ATOM 839 C CA . GLY A 1 105 ? -0.528 6.383 16.188 1 97.25 105 GLY A CA 1
ATOM 840 C C . GLY A 1 105 ? -1.271 5.418 15.289 1 97.25 105 GLY A C 1
ATOM 841 O O . GLY A 1 105 ? -1.411 5.664 14.086 1 97.25 105 GLY A O 1
ATOM 842 N N . PRO A 1 106 ? -1.712 4.266 15.875 1 97.31 106 PRO A N 1
ATOM 843 C CA . PRO A 1 106 ? -2.418 3.256 15.086 1 97.31 106 PRO A CA 1
ATOM 844 C C . PRO A 1 106 ? -3.617 3.828 14.336 1 97.31 106 PRO A C 1
ATOM 846 O O . PRO A 1 106 ? -4.402 4.59 14.906 1 97.31 106 PRO A O 1
ATOM 849 N N . PHE A 1 107 ? -3.697 3.545 13.062 1 96.88 107 PHE A N 1
ATOM 850 C CA . PHE A 1 107 ? -4.781 3.934 12.172 1 96.88 107 PHE A CA 1
ATOM 851 C C . PHE A 1 107 ? -4.879 5.449 12.062 1 96.88 107 PHE A C 1
ATOM 853 O O . PHE A 1 107 ? -5.957 5.996 11.812 1 96.88 107 PHE A O 1
ATOM 860 N N . SER A 1 108 ? -3.807 6.129 12.383 1 94.56 108 SER A N 1
ATOM 861 C CA . SER A 1 108 ? -3.578 7.543 12.102 1 94.56 108 SER A CA 1
ATOM 862 C C . SER A 1 108 ? -4.559 8.422 12.867 1 94.56 108 SER A C 1
ATOM 864 O O . SER A 1 108 ? -4.621 8.375 14.094 1 94.56 108 SER A O 1
ATOM 866 N N . HIS A 1 109 ? -5.473 9.102 12.195 1 91.06 109 HIS A N 1
ATOM 867 C CA . HIS A 1 109 ? -6.305 10.117 12.828 1 91.06 109 HIS A CA 1
ATOM 868 C C . HIS A 1 109 ? -7.363 9.484 13.727 1 91.06 109 HIS A C 1
ATOM 870 O O . HIS A 1 109 ? -7.898 10.141 14.625 1 91.06 109 HIS A O 1
ATOM 876 N N . LEU A 1 110 ? -7.582 8.289 13.508 1 92.81 110 LEU A N 1
ATOM 877 C CA . LEU A 1 110 ? -8.492 7.57 14.398 1 92.81 110 LEU A CA 1
ATOM 878 C C . LEU A 1 110 ? -7.957 7.562 15.828 1 92.81 110 LEU A C 1
ATOM 880 O O . LEU A 1 110 ? -8.727 7.684 16.781 1 92.81 110 LEU A O 1
ATOM 884 N N . PHE A 1 111 ? -6.684 7.488 15.961 1 94 111 PHE A N 1
ATOM 885 C CA . PHE A 1 111 ? -6.027 7.352 17.266 1 94 111 PHE A CA 1
ATOM 886 C C . PHE A 1 111 ? -6.078 8.664 18.031 1 94 111 PHE A C 1
ATOM 888 O O . PHE A 1 111 ? -6.391 8.68 19.219 1 94 111 PHE A O 1
ATOM 895 N N . ASP A 1 112 ? -5.77 9.797 17.406 1 90.25 112 ASP A N 1
ATOM 896 C CA . ASP A 1 112 ? -5.754 11.07 18.109 1 90.25 112 ASP A CA 1
ATOM 897 C C . ASP A 1 112 ? -7.105 11.773 18 1 90.25 112 ASP A C 1
ATOM 899 O O . ASP A 1 112 ? -7.254 12.906 18.469 1 90.25 112 ASP A O 1
ATOM 903 N N . GLY A 1 113 ? -8.07 11.141 17.406 1 89.38 113 GLY A N 1
ATOM 904 C CA . GLY A 1 113 ? -9.43 11.656 17.312 1 89.38 113 GLY A CA 1
ATOM 905 C C . GLY A 1 113 ? -10.383 10.992 18.297 1 89.38 113 GLY A C 1
ATOM 906 O O . GLY A 1 113 ? -10.281 11.195 19.5 1 89.38 113 GLY A O 1
ATOM 907 N N . GLU A 1 114 ? -11.117 10.117 17.734 1 87.62 114 GLU A N 1
ATOM 908 C CA . GLU A 1 114 ? -12.203 9.516 18.5 1 87.62 114 GLU A CA 1
ATOM 909 C C . GLU A 1 114 ? -11.664 8.633 19.625 1 87.62 114 GLU A C 1
ATOM 911 O O . GLU A 1 114 ? -12.25 8.578 20.703 1 87.62 114 GLU A O 1
ATOM 916 N N . PHE A 1 115 ? -10.609 7.891 19.359 1 92.88 115 PHE A N 1
ATOM 917 C CA . PHE A 1 115 ? -10.055 7.02 20.391 1 92.88 115 PHE A CA 1
ATOM 918 C C . PHE A 1 115 ? -9.523 7.836 21.562 1 92.88 115 PHE A C 1
ATOM 920 O O . PHE A 1 115 ? -9.805 7.523 22.719 1 92.88 115 PHE A O 1
ATOM 927 N N . ALA A 1 116 ? -8.719 8.844 21.266 1 90.69 116 ALA A N 1
ATOM 928 C CA . ALA A 1 116 ? -8.172 9.703 22.312 1 90.69 116 ALA A CA 1
ATOM 929 C C . ALA A 1 116 ? -9.289 10.336 23.141 1 90.69 116 ALA A C 1
ATOM 931 O O . ALA A 1 116 ? -9.219 10.352 24.359 1 90.69 116 ALA A O 1
ATOM 932 N N . LYS A 1 117 ? -10.289 10.805 22.531 1 85.88 117 LYS A N 1
ATOM 933 C CA . LYS A 1 117 ? -11.414 11.438 23.203 1 85.88 117 LYS A CA 1
ATOM 934 C C . LYS A 1 117 ? -12.094 10.469 24.156 1 85.88 117 LYS A C 1
ATOM 936 O O . LYS A 1 117 ? -12.367 10.82 25.312 1 85.88 117 LYS A O 1
ATOM 941 N N . ARG A 1 118 ? -12.305 9.344 23.719 1 87.62 118 ARG A N 1
ATOM 942 C CA . ARG A 1 118 ? -13.008 8.352 24.516 1 87.62 118 ARG A CA 1
ATOM 943 C C . ARG A 1 118 ? -12.133 7.844 25.656 1 87.62 118 ARG A C 1
ATOM 945 O O . ARG A 1 118 ? -12.641 7.383 26.688 1 87.62 118 ARG A O 1
ATOM 952 N N . SER A 1 119 ? -10.859 7.945 25.375 1 87.62 119 SER A N 1
ATOM 953 C CA . SER A 1 119 ? -9.93 7.531 26.422 1 87.62 119 SER A CA 1
ATOM 954 C C . SER A 1 119 ? -9.625 8.68 27.375 1 87.62 119 SER A C 1
ATOM 956 O O . SER A 1 119 ? -8.797 8.539 28.281 1 87.62 119 SER A O 1
ATOM 958 N N . GLY A 1 120 ? -10.195 9.852 27.141 1 84 120 GLY A N 1
ATOM 959 C CA . GLY A 1 120 ? -10.008 11 28 1 84 120 GLY A CA 1
ATOM 960 C C . GLY A 1 120 ? -8.695 11.719 27.766 1 84 120 GLY A C 1
ATOM 961 O O . GLY A 1 120 ? -8.188 12.406 28.656 1 84 120 GLY A O 1
ATOM 962 N N . SER A 1 121 ? -8.172 11.492 26.625 1 86.88 121 SER A N 1
ATOM 963 C CA . SER A 1 121 ? -6.883 12.086 26.297 1 86.88 121 SER A CA 1
ATOM 964 C C . SER A 1 121 ? -7.035 13.242 25.312 1 86.88 121 SER A C 1
ATOM 966 O O . SER A 1 121 ? -7.934 13.234 24.469 1 86.88 121 SER A O 1
ATOM 968 N N . SER A 1 122 ? -6.215 14.289 25.469 1 85.19 122 SER A N 1
ATOM 969 C CA . SER A 1 122 ? -6.145 15.398 24.516 1 85.19 122 SER A CA 1
ATOM 970 C C . SER A 1 122 ? -4.938 15.258 23.594 1 85.19 122 SER A C 1
ATOM 972 O O . SER A 1 122 ? -4.43 16.25 23.078 1 85.19 122 SER A O 1
ATOM 974 N N . PHE A 1 123 ? -4.586 14.102 23.391 1 88 123 PHE A N 1
ATOM 975 C CA . PHE A 1 123 ? -3.395 13.766 22.625 1 88 123 PHE A CA 1
ATOM 976 C C . PHE A 1 123 ? -3.508 14.273 21.188 1 88 123 PHE A C 1
ATOM 978 O O . PHE A 1 123 ? -4.559 14.148 20.562 1 88 123 PHE A O 1
ATOM 985 N N . LYS A 1 124 ? -2.484 14.906 20.719 1 89.38 124 LYS A N 1
ATOM 986 C CA . LYS A 1 124 ? -2.316 15.281 19.312 1 89.38 124 LYS A CA 1
ATOM 987 C C . LYS A 1 124 ? -1.028 14.703 18.734 1 89.38 124 LYS A C 1
ATOM 989 O O . LYS A 1 124 ? 0.015 14.727 19.391 1 89.38 124 LYS A O 1
ATOM 994 N N . HIS A 1 125 ? -1.095 14.164 17.531 1 93 125 HIS A N 1
ATOM 995 C CA . HIS A 1 125 ? 0.073 13.523 16.922 1 93 125 HIS A CA 1
ATOM 996 C C . HIS A 1 125 ? 1.202 14.523 16.719 1 93 125 HIS A C 1
ATOM 998 O O . HIS A 1 125 ? 2.377 14.148 16.719 1 93 125 HIS A O 1
ATOM 1004 N N . GLU A 1 126 ? 0.9 15.867 16.547 1 91.25 126 GLU A N 1
ATOM 1005 C CA . GLU A 1 126 ? 1.925 16.891 16.344 1 91.25 126 GLU A CA 1
ATOM 1006 C C . GLU A 1 126 ? 2.844 16.984 17.562 1 91.25 126 GLU A C 1
ATOM 1008 O O . GLU A 1 126 ? 4.062 17.109 17.422 1 91.25 126 GLU A O 1
ATOM 1013 N N . ASP A 1 127 ? 2.236 16.922 18.75 1 92.94 127 ASP A N 1
ATOM 1014 C CA . ASP A 1 127 ? 3.023 16.984 19.969 1 92.94 127 ASP A CA 1
ATOM 1015 C C . ASP A 1 127 ? 3.959 15.781 20.078 1 92.94 127 ASP A C 1
ATOM 1017 O O . ASP A 1 127 ? 5.121 15.922 20.469 1 92.94 127 ASP A O 1
ATOM 1021 N N . MET A 1 128 ? 3.438 14.656 19.797 1 96.12 128 MET A N 1
ATOM 1022 C CA . MET A 1 128 ? 4.262 13.453 19.844 1 96.12 128 MET A CA 1
ATOM 1023 C C . MET A 1 128 ? 5.348 13.5 18.766 1 96.12 128 MET A C 1
ATOM 1025 O O . MET A 1 128 ? 6.457 13.008 18.984 1 96.12 128 MET A O 1
ATOM 1029 N N . SER A 1 129 ? 4.984 14.062 17.578 1 97.25 129 SER A N 1
ATOM 1030 C CA . SER A 1 129 ? 5.996 14.234 16.547 1 97.25 129 SER A CA 1
ATOM 1031 C C . SER A 1 129 ? 7.176 15.055 17.062 1 97.25 129 SER A C 1
ATOM 1033 O O . SER A 1 129 ? 8.336 14.727 16.781 1 97.25 129 SER A O 1
ATOM 1035 N N . ILE A 1 130 ? 6.922 16.125 17.781 1 96.56 130 ILE A N 1
ATOM 1036 C CA . ILE A 1 130 ? 7.965 16.984 18.328 1 96.56 130 ILE A CA 1
ATOM 1037 C C . ILE A 1 130 ? 8.859 16.172 19.266 1 96.56 130 ILE A C 1
ATOM 1039 O O . ILE A 1 130 ? 10.086 16.25 19.188 1 96.56 130 ILE A O 1
ATOM 1043 N N . ASN A 1 131 ? 8.242 15.367 20.141 1 97.38 131 ASN A N 1
ATOM 1044 C CA . ASN A 1 131 ? 9 14.531 21.062 1 97.38 131 ASN A CA 1
ATOM 1045 C C . ASN A 1 131 ? 9.891 13.539 20.328 1 97.38 131 ASN A C 1
ATOM 1047 O O . ASN A 1 131 ? 11.047 13.336 20.703 1 97.38 131 ASN A O 1
ATOM 1051 N N . ILE A 1 132 ? 9.359 12.93 19.344 1 98.44 132 ILE A N 1
ATOM 1052 C CA . ILE A 1 132 ? 10.094 11.914 18.609 1 98.44 132 ILE A CA 1
ATOM 1053 C C . ILE A 1 132 ? 11.219 12.578 17.812 1 98.44 132 ILE A C 1
ATOM 1055 O O . ILE A 1 132 ? 12.32 12.023 17.703 1 98.44 132 ILE A O 1
ATOM 1059 N N . ILE A 1 133 ? 10.953 13.797 17.219 1 98.38 133 ILE A N 1
ATOM 1060 C CA . ILE A 1 133 ? 11.984 14.539 16.484 1 98.38 133 ILE A CA 1
ATOM 1061 C C . ILE A 1 133 ? 13.156 14.828 17.406 1 98.38 133 ILE A C 1
ATOM 1063 O O . ILE A 1 133 ? 14.312 14.617 17.047 1 98.38 133 ILE A O 1
ATOM 1067 N N . ARG A 1 134 ? 12.891 15.32 18.594 1 97.69 134 ARG A N 1
ATOM 1068 C CA . ARG A 1 134 ? 13.953 15.617 19.562 1 97.69 134 ARG A CA 1
ATOM 1069 C C . ARG A 1 134 ? 14.75 14.367 19.891 1 97.69 134 ARG A C 1
ATOM 1071 O O . ARG A 1 134 ? 15.977 1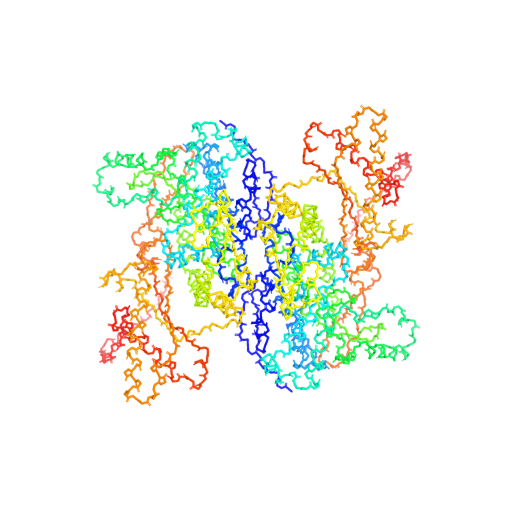4.406 19.984 1 97.69 134 ARG A O 1
ATOM 1078 N N . LYS A 1 135 ? 14.039 13.281 20.062 1 97.75 135 LYS A N 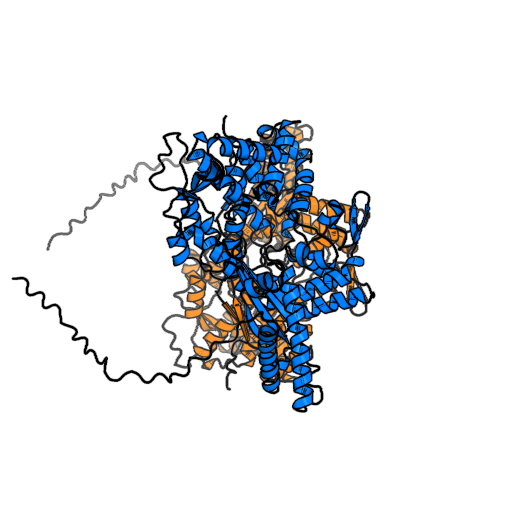1
ATOM 1079 C CA . LYS A 1 135 ? 14.695 12.008 20.344 1 97.75 135 LYS A CA 1
ATOM 1080 C C . LYS A 1 135 ? 15.648 11.625 19.219 1 97.75 135 LYS A C 1
ATOM 1082 O O . LYS A 1 135 ? 16.781 11.227 19.469 1 97.75 135 LYS A O 1
ATOM 1087 N N . ILE A 1 136 ? 15.148 11.75 17.953 1 98.38 136 ILE A N 1
ATOM 1088 C CA . ILE A 1 136 ? 15.945 11.391 16.781 1 98.38 136 ILE A CA 1
ATOM 1089 C C . ILE A 1 136 ? 17.172 12.297 16.688 1 98.38 136 ILE A C 1
ATOM 1091 O O . ILE A 1 136 ? 18.297 11.812 16.531 1 98.38 136 ILE A O 1
ATOM 1095 N N . MET A 1 137 ? 16.969 13.641 16.844 1 98.06 137 MET A N 1
ATOM 1096 C CA . MET A 1 137 ? 18.016 14.633 16.641 1 98.06 137 MET A CA 1
ATOM 1097 C C . MET A 1 137 ? 19.062 14.57 17.75 1 98.06 137 MET A C 1
ATOM 1099 O O . MET A 1 137 ? 20.172 15.062 17.594 1 98.06 137 MET A O 1
ATOM 1103 N N . GLU A 1 138 ? 18.781 13.922 18.844 1 97.06 138 GLU A N 1
ATOM 1104 C CA . GLU A 1 138 ? 19.703 13.828 19.969 1 97.06 138 GLU A CA 1
ATOM 1105 C C . GLU A 1 138 ? 20.609 12.609 19.844 1 97.06 138 GLU A C 1
ATOM 1107 O O . GLU A 1 138 ? 21.609 12.5 20.562 1 97.06 138 GLU A O 1
ATOM 1112 N N . LYS A 1 139 ? 20.281 11.719 19 1 96.81 139 LYS A N 1
ATOM 1113 C CA . LYS A 1 139 ? 21.125 10.555 18.797 1 96.81 139 LYS A CA 1
ATOM 1114 C C . LYS A 1 139 ? 22.531 10.961 18.344 1 96.81 139 LYS A C 1
ATOM 1116 O O . LYS A 1 139 ? 22.672 11.852 17.516 1 96.81 139 LYS A O 1
ATOM 1121 N N . GLU A 1 140 ? 23.484 10.258 18.844 1 96 140 GLU A N 1
ATOM 1122 C CA . GLU A 1 140 ? 24.875 10.617 18.594 1 96 140 GLU A CA 1
ATOM 1123 C C . GLU A 1 140 ? 25.219 10.516 17.109 1 96 140 GLU A C 1
ATOM 1125 O O . GLU A 1 140 ? 25.891 11.383 16.562 1 96 140 GLU A O 1
ATOM 1130 N N . ASP A 1 141 ? 24.797 9.484 16.516 1 93.25 141 ASP A N 1
ATOM 1131 C CA . ASP A 1 141 ? 25.094 9.289 15.102 1 93.25 141 ASP A CA 1
ATOM 1132 C C . ASP A 1 141 ? 24.438 10.367 14.25 1 93.25 141 ASP A C 1
ATOM 1134 O O . ASP A 1 141 ? 25.047 10.891 13.32 1 93.25 141 ASP A O 1
ATOM 1138 N N . ILE A 1 142 ? 23.234 10.781 14.547 1 96.75 142 ILE A N 1
ATOM 1139 C CA . ILE A 1 142 ? 22.516 11.812 13.805 1 96.75 142 ILE A CA 1
ATOM 1140 C C . ILE A 1 142 ? 23.203 13.164 13.992 1 96.75 142 ILE A C 1
ATOM 1142 O O . ILE A 1 142 ? 23.453 13.883 13.023 1 96.75 142 ILE A O 1
ATOM 1146 N N . ARG A 1 143 ? 23.578 13.461 15.203 1 96.31 143 ARG A N 1
ATOM 1147 C CA . ARG A 1 143 ? 24.25 14.719 15.5 1 96.31 143 ARG A CA 1
ATOM 1148 C C . ARG A 1 143 ? 25.547 14.844 14.695 1 96.31 143 ARG A C 1
ATOM 1150 O O . ARG A 1 143 ? 25.859 15.914 14.172 1 96.31 143 ARG A O 1
ATOM 1157 N N . THR A 1 144 ? 26.25 13.742 14.641 1 95.75 144 THR A N 1
ATOM 1158 C CA . THR A 1 144 ? 27.531 13.742 13.945 1 95.75 144 THR A CA 1
ATOM 1159 C C . THR A 1 144 ? 27.344 14.062 12.461 1 95.75 144 THR A C 1
ATOM 1161 O O . THR A 1 144 ? 28.094 14.859 11.898 1 95.75 144 THR A O 1
ATOM 1164 N N . PHE A 1 145 ? 26.344 13.539 11.867 1 93.81 145 PHE A N 1
ATOM 1165 C CA . PHE A 1 145 ? 26.141 13.719 10.438 1 93.81 145 PHE A CA 1
ATOM 1166 C C . PHE A 1 145 ? 25.547 15.102 10.148 1 93.81 145 PHE A C 1
ATOM 1168 O O . PHE A 1 145 ? 25.797 15.672 9.086 1 93.81 145 PHE A O 1
ATOM 1175 N N . PHE A 1 146 ? 24.844 15.711 11.086 1 96.38 146 PHE A N 1
ATOM 1176 C CA . PHE A 1 146 ? 24.156 16.969 10.852 1 96.38 146 PHE A CA 1
ATOM 1177 C C . PHE A 1 146 ? 25 18.156 11.297 1 96.38 146 PHE A C 1
ATOM 1179 O O . PHE A 1 146 ? 24.75 19.297 10.898 1 96.38 146 PHE A O 1
ATOM 1186 N N . LYS A 1 147 ? 26.016 17.922 12 1 94.88 147 LYS A N 1
ATOM 1187 C CA . LYS A 1 147 ? 26.859 18.938 12.617 1 94.88 147 LYS A CA 1
ATOM 1188 C C . LYS A 1 147 ? 27.484 19.844 11.555 1 94.88 147 LYS A C 1
ATOM 1190 O O . LYS A 1 147 ? 27.547 21.062 11.727 1 94.88 147 LYS A O 1
ATOM 1195 N N . PRO A 1 148 ? 27.953 19.281 10.445 1 94.44 148 PRO A N 1
ATOM 1196 C CA . PRO A 1 148 ? 28.609 20.141 9.453 1 94.44 148 PRO A CA 1
ATOM 1197 C C . PRO A 1 148 ? 27.672 21.219 8.914 1 94.44 148 PRO A C 1
ATOM 1199 O O . PRO A 1 148 ? 28.141 22.297 8.508 1 94.44 148 PRO A O 1
ATOM 1202 N N . ILE A 1 149 ? 26.391 21 9.008 1 95.31 149 ILE A N 1
ATOM 1203 C CA . ILE A 1 149 ? 25.453 21.953 8.43 1 95.31 149 ILE A CA 1
ATOM 1204 C C . ILE A 1 149 ? 24.719 22.688 9.539 1 95.31 149 ILE A C 1
ATOM 1206 O O . ILE A 1 149 ? 24.609 23.922 9.508 1 95.31 149 ILE A O 1
ATOM 1210 N N . LEU A 1 150 ? 24.312 22 10.578 1 96.75 150 LEU A N 1
ATOM 1211 C CA . LEU A 1 150 ? 23.469 22.609 11.602 1 96.75 150 LEU A CA 1
ATOM 1212 C C . LEU A 1 150 ? 24.297 23.125 12.766 1 96.75 150 LEU A C 1
ATOM 1214 O O . LEU A 1 150 ? 23.766 23.766 13.672 1 96.75 150 LEU A O 1
ATOM 1218 N N . GLY A 1 151 ? 25.5 22.891 12.727 1 95.69 151 GLY A N 1
ATOM 1219 C CA . GLY A 1 151 ? 26.375 23.359 13.789 1 95.69 151 GLY A CA 1
ATOM 1220 C C . GLY A 1 151 ? 26.328 22.5 15.031 1 95.69 151 GLY A C 1
ATOM 1221 O O . GLY A 1 151 ? 25.844 21.359 14.992 1 95.69 151 GLY A O 1
ATOM 1222 N N . ASP A 1 152 ? 26.953 23.016 16.141 1 94.81 152 ASP A N 1
ATOM 1223 C CA . ASP A 1 152 ? 27.016 22.312 17.422 1 94.81 152 ASP A CA 1
ATOM 1224 C C . ASP A 1 152 ? 26.516 23.188 18.562 1 94.81 152 ASP A C 1
ATOM 1226 O O . ASP A 1 152 ? 26.234 24.375 18.359 1 94.81 152 ASP A O 1
ATOM 1230 N N . GLY A 1 153 ? 26.312 22.594 19.703 1 94.75 153 GLY A N 1
ATOM 1231 C CA . GLY A 1 153 ? 25.922 23.344 20.891 1 94.75 153 GLY A CA 1
ATOM 1232 C C . GLY A 1 153 ? 24.625 24.109 20.719 1 94.75 153 GLY A C 1
ATOM 1233 O O . GLY A 1 153 ? 23.609 23.531 20.312 1 94.75 153 GLY A O 1
ATOM 1234 N N . GLN A 1 154 ? 24.766 25.359 20.969 1 95.5 154 GLN A N 1
ATOM 1235 C CA . GLN A 1 154 ? 23.594 26.219 20.969 1 95.5 154 GLN A CA 1
ATOM 1236 C C . GLN A 1 154 ? 23.016 26.359 19.562 1 95.5 154 GLN A C 1
ATOM 1238 O O . GLN A 1 154 ? 21.797 26.391 19.375 1 95.5 154 GLN A O 1
ATOM 1243 N N . LYS A 1 155 ? 23.859 26.438 18.656 1 96.31 155 LYS A N 1
ATOM 1244 C CA . LYS A 1 155 ? 23.406 26.578 17.266 1 96.31 155 LYS A CA 1
ATOM 1245 C C . LYS A 1 155 ? 22.609 25.359 16.828 1 96.31 155 LYS A C 1
ATOM 1247 O O . LYS A 1 155 ? 21.578 25.5 16.156 1 96.31 155 LYS A O 1
ATOM 1252 N N . TYR A 1 156 ? 23.125 24.188 17.172 1 97 156 TYR A N 1
ATOM 1253 C CA . TYR A 1 156 ? 22.422 22.953 16.875 1 97 156 TYR A CA 1
ATOM 1254 C C . TYR A 1 156 ? 21.047 22.938 17.516 1 97 156 TYR A C 1
ATOM 1256 O O . TYR A 1 156 ? 20.047 22.609 16.875 1 97 156 TYR A O 1
ATOM 1264 N N . GLU A 1 157 ? 20.984 23.375 18.703 1 96.62 157 GLU A N 1
ATOM 1265 C CA . GLU A 1 157 ? 19.734 23.375 19.453 1 96.62 157 GLU A CA 1
ATOM 1266 C C . GLU A 1 157 ? 18.719 24.359 18.844 1 96.62 157 GLU A C 1
ATOM 1268 O O . GLU A 1 157 ? 17.531 24.078 18.812 1 96.62 157 GLU A O 1
ATOM 1273 N N . GLU A 1 158 ? 19.219 25.438 18.453 1 96.25 158 GLU A N 1
ATOM 1274 C CA . GLU A 1 158 ? 18.375 26.438 17.812 1 96.25 158 GLU A CA 1
ATOM 1275 C C . GLU A 1 158 ? 17.766 25.891 16.516 1 96.25 158 GLU A C 1
ATOM 1277 O O . GLU A 1 158 ? 16.594 26.141 16.219 1 96.25 158 GLU A O 1
ATOM 1282 N N . ASN A 1 159 ? 18.594 25.188 15.773 1 97.69 159 ASN A N 1
ATOM 1283 C CA . ASN A 1 159 ? 18.109 24.609 14.531 1 97.69 159 ASN A CA 1
ATOM 1284 C C . ASN A 1 159 ? 17.094 23.5 14.781 1 97.69 159 ASN A C 1
ATOM 1286 O O . ASN A 1 159 ? 16.094 23.391 14.062 1 97.69 159 ASN A O 1
ATOM 1290 N N . VAL A 1 160 ? 17.297 22.719 15.773 1 97.75 160 VAL A N 1
ATOM 1291 C CA . VAL A 1 160 ? 16.344 21.672 16.141 1 97.75 160 VAL A CA 1
ATOM 1292 C C . VAL A 1 160 ? 15.031 22.297 16.578 1 97.75 160 VAL A C 1
ATOM 1294 O O . VAL A 1 160 ? 13.953 21.812 16.234 1 97.75 160 VAL A O 1
ATOM 1297 N N . HIS A 1 161 ? 15.148 23.359 17.328 1 96.38 161 HIS A N 1
ATOM 1298 C CA . HIS A 1 161 ? 13.961 24.094 17.734 1 96.38 161 HIS A CA 1
ATOM 1299 C C . HIS A 1 161 ? 13.195 24.625 16.531 1 96.38 161 HIS A C 1
ATOM 1301 O O . HIS A 1 161 ? 11.969 24.547 16.484 1 96.38 161 HIS A O 1
ATOM 1307 N N . PHE A 1 162 ? 13.93 25.188 15.602 1 96.81 162 PHE A N 1
ATOM 1308 C CA . PHE A 1 162 ? 13.32 25.688 14.383 1 96.81 162 PHE A CA 1
ATOM 1309 C C . PHE A 1 162 ? 12.562 24.578 13.656 1 96.81 162 PHE A C 1
ATOM 1311 O O . PHE A 1 162 ? 11.438 24.781 13.203 1 96.81 162 PHE A O 1
ATOM 1318 N N . ILE A 1 163 ? 13.109 23.328 13.586 1 97.88 163 ILE A N 1
ATOM 1319 C CA . ILE A 1 163 ? 12.477 22.188 12.953 1 97.88 163 ILE A CA 1
ATOM 1320 C C . ILE A 1 163 ? 11.133 21.906 13.625 1 97.88 163 ILE A C 1
ATOM 1322 O O . ILE A 1 163 ? 10.117 21.703 12.945 1 97.88 163 ILE A O 1
ATOM 1326 N N . THR A 1 164 ? 11.102 21.906 14.938 1 96.56 164 THR A N 1
ATOM 1327 C CA . THR A 1 164 ? 9.883 21.594 15.672 1 96.56 164 THR A CA 1
ATOM 1328 C C . THR A 1 164 ? 8.844 22.688 15.5 1 96.56 164 THR A C 1
ATOM 1330 O O . THR A 1 164 ? 7.641 22.422 15.477 1 96.56 164 THR A O 1
ATOM 1333 N N . GLU A 1 165 ? 9.266 23.969 15.305 1 94.19 165 GLU A N 1
ATOM 1334 C CA . GLU A 1 165 ? 8.352 25.078 15.078 1 94.19 165 GLU A CA 1
ATOM 1335 C C . GLU A 1 165 ? 7.637 24.953 13.734 1 94.19 165 GLU A C 1
ATOM 1337 O O . GLU A 1 165 ? 6.477 25.344 13.602 1 94.19 165 GLU A O 1
ATOM 1342 N N . LEU A 1 166 ? 8.32 24.391 12.82 1 95.81 166 LEU A N 1
ATOM 1343 C CA . LEU A 1 166 ? 7.797 24.297 11.461 1 95.81 166 LEU A CA 1
ATOM 1344 C C . LEU A 1 166 ? 6.637 23.297 11.391 1 95.81 166 LEU A C 1
ATOM 1346 O O . LEU A 1 166 ? 5.871 23.297 10.43 1 95.81 166 LEU A O 1
ATOM 1350 N N . ILE A 1 167 ? 6.504 22.391 12.406 1 93 167 ILE A N 1
ATOM 1351 C CA . ILE A 1 167 ? 5.441 21.406 12.352 1 93 167 ILE A CA 1
ATOM 1352 C C . ILE A 1 167 ? 4.371 21.719 13.391 1 93 167 ILE A C 1
ATOM 1354 O O . ILE A 1 167 ? 3.309 21.109 13.414 1 93 167 ILE A O 1
ATOM 1358 N N . SER A 1 168 ? 4.691 22.625 14.305 1 82 168 SER A N 1
ATOM 1359 C CA . SER A 1 168 ? 3.781 22.969 15.391 1 82 168 SER A CA 1
ATOM 1360 C C . SER A 1 168 ? 2.676 23.906 14.922 1 82 168 SER A C 1
ATOM 1362 O O . SER A 1 168 ? 2.873 24.688 13.984 1 82 168 SER A O 1
ATOM 1364 N N . LEU A 1 169 ? 1.38 23.578 15.039 1 61.91 169 LEU A N 1
ATOM 1365 C CA . LEU A 1 169 ? 0.22 24.375 14.648 1 61.91 169 LEU A CA 1
ATOM 1366 C C . LEU A 1 169 ? 0.24 25.734 15.336 1 61.91 169 LEU A C 1
ATOM 1368 O O . LEU A 1 169 ? -0.315 26.703 14.812 1 61.91 169 LEU A O 1
ATOM 1372 N N . LYS A 1 170 ? 0.863 25.844 16.5 1 52.56 170 LYS A N 1
ATOM 1373 C CA . LYS A 1 170 ? 0.575 26.891 17.484 1 52.56 170 LYS A CA 1
ATOM 1374 C C . LYS A 1 170 ? 1.067 28.25 17 1 52.56 170 LYS A C 1
ATOM 1376 O O . LYS A 1 170 ? 0.474 29.281 17.328 1 52.56 170 LYS A O 1
ATOM 1381 N N . PRO A 1 171 ? 2.293 28.234 16.484 1 47.16 171 PRO A N 1
ATOM 1382 C CA . PRO A 1 171 ? 2.832 29.594 16.562 1 47.16 171 PRO A CA 1
ATOM 1383 C C . PRO A 1 171 ? 1.936 30.625 15.883 1 47.16 171 PRO A C 1
ATOM 1385 O O . PRO A 1 171 ? 1.811 31.75 16.359 1 47.16 171 PRO A O 1
ATOM 1388 N N . PHE A 1 172 ? 1.541 30.438 14.539 1 50.28 172 PHE A N 1
ATOM 1389 C CA . PHE A 1 172 ? 1.248 31.719 13.898 1 50.28 172 PHE A CA 1
ATOM 1390 C C . PHE A 1 172 ? -0.25 32 13.906 1 50.28 172 PHE A C 1
ATOM 1392 O O . PHE A 1 172 ? -0.743 32.781 13.102 1 50.28 172 PHE A O 1
ATOM 1399 N N . ASP A 1 173 ? -1.062 31.078 14.68 1 50.34 173 ASP A N 1
ATOM 1400 C CA . ASP A 1 173 ? -2.344 31.781 14.57 1 50.34 173 ASP A CA 1
ATOM 1401 C C . ASP A 1 173 ? -2.197 33.25 14.898 1 50.34 173 ASP A C 1
ATOM 1403 O O . ASP A 1 173 ? -2.242 33.656 16.062 1 50.34 173 ASP A O 1
ATOM 1407 N N . PHE A 1 174 ? -1.238 33.875 14.156 1 48.47 174 PHE A N 1
ATOM 1408 C CA . PHE A 1 174 ? -1.297 35.312 14.266 1 48.47 174 PHE A CA 1
ATOM 1409 C C . PHE A 1 174 ? -2.734 35.781 14.445 1 48.47 174 PHE A C 1
ATOM 1411 O O . PHE A 1 174 ? -3.518 35.781 13.492 1 48.47 174 PHE A O 1
ATOM 1418 N N . GLN A 1 175 ? -3.311 35.125 15.453 1 46.81 175 GLN A N 1
ATOM 1419 C CA . GLN A 1 175 ? -4.691 35.25 15.914 1 46.81 175 GLN A CA 1
ATOM 1420 C C . GLN A 1 175 ? -5.383 36.438 15.266 1 46.81 175 GLN A C 1
ATOM 1422 O O . GLN A 1 175 ? -6.551 36.375 14.883 1 46.81 175 GLN A O 1
ATOM 1427 N N . ASP A 1 176 ? -4.891 37.719 15.477 1 50.5 176 ASP A N 1
ATOM 1428 C CA . ASP A 1 176 ? -5.789 38.812 15.188 1 50.5 176 ASP A CA 1
ATOM 1429 C C . ASP A 1 176 ? -5.332 39.594 13.953 1 50.5 176 ASP A C 1
ATOM 1431 O O . ASP A 1 176 ? -4.746 40.656 14.062 1 50.5 176 ASP A O 1
ATOM 1435 N N . THR A 1 177 ? -5.141 38.844 12.844 1 54.84 177 THR A N 1
ATOM 1436 C CA . THR A 1 177 ? -4.855 39.594 11.633 1 54.84 177 THR A CA 1
ATOM 1437 C C . THR A 1 177 ? -5.785 40.812 11.531 1 54.84 177 THR A C 1
ATOM 1439 O O . THR A 1 177 ? -5.391 41.875 11.016 1 54.84 177 THR A O 1
ATOM 1442 N N . ASP A 1 178 ? -6.914 40.469 11.969 1 58.03 178 ASP A N 1
ATOM 1443 C CA . ASP A 1 178 ? -7.875 41.562 11.906 1 58.03 178 ASP A CA 1
ATOM 1444 C C . ASP A 1 178 ? -7.441 42.719 12.781 1 58.03 178 ASP A C 1
ATOM 1446 O O . ASP A 1 178 ? -7.738 43.875 12.477 1 58.03 178 ASP A O 1
ATOM 1450 N N . SER A 1 179 ? -6.656 42.344 13.672 1 60.25 179 SER A N 1
ATOM 1451 C CA . SER A 1 179 ? -6.215 43.406 14.57 1 60.25 179 SER A CA 1
ATOM 1452 C C . SER A 1 179 ? -5.16 44.281 13.906 1 60.25 179 SER A C 1
ATOM 1454 O O . SER A 1 179 ? -5.016 45.438 14.25 1 60.25 179 SER A O 1
ATOM 1456 N N . PHE A 1 180 ? -4.523 43.656 12.867 1 66.25 180 PHE A N 1
ATOM 1457 C CA . PHE A 1 180 ? -3.457 44.406 12.219 1 66.25 180 PHE A CA 1
ATOM 1458 C C . PHE A 1 180 ? -4.035 45.406 11.219 1 66.25 180 PHE A C 1
ATOM 1460 O O . PHE A 1 180 ? -3.41 46.438 10.93 1 66.25 180 PHE A O 1
ATOM 1467 N N . LYS A 1 181 ? -5.18 45.031 10.812 1 70 181 LYS A N 1
ATOM 1468 C CA . LYS A 1 181 ? -5.789 45.844 9.773 1 70 181 LYS A CA 1
ATOM 1469 C C . LYS A 1 181 ? -6.07 47.25 10.281 1 70 181 LYS A C 1
ATOM 1471 O O . LYS A 1 181 ? -5.957 48.219 9.531 1 70 181 LYS A O 1
ATOM 1476 N N . ASP A 1 182 ? -6.293 47.344 11.555 1 71 182 ASP A N 1
ATOM 1477 C CA . ASP A 1 182 ? -6.766 48.594 12.086 1 71 182 ASP A CA 1
ATOM 1478 C C . ASP A 1 182 ? -5.605 49.438 12.633 1 71 182 ASP A C 1
ATOM 1480 O O . ASP A 1 182 ? -5.789 50.594 13.008 1 71 182 ASP A O 1
ATOM 1484 N N . LEU A 1 183 ? -4.449 48.906 12.477 1 76.69 183 LEU A N 1
ATOM 1485 C CA . LEU A 1 183 ? -3.299 49.625 13.023 1 76.69 183 LEU A CA 1
ATOM 1486 C C . LEU A 1 183 ? -2.615 50.438 11.945 1 76.69 183 LEU A C 1
ATOM 1488 O O . LEU A 1 183 ? -2.533 50.031 10.789 1 76.69 183 LEU A O 1
ATOM 1492 N N . PRO A 1 184 ? -2.254 51.688 12.367 1 77.25 184 PRO A N 1
ATOM 1493 C CA . PRO A 1 184 ? -1.451 52.469 11.414 1 77.25 184 PRO A CA 1
ATOM 1494 C C . PRO A 1 184 ? -0.182 51.719 10.984 1 77.25 184 PRO A C 1
ATOM 1496 O O . PRO A 1 184 ? 0.337 50.906 11.734 1 77.25 184 PRO A O 1
ATOM 1499 N N . ASN A 1 185 ? 0.312 51.969 9.828 1 72.5 185 ASN A N 1
ATOM 1500 C CA . ASN A 1 185 ? 1.418 51.25 9.211 1 72.5 185 ASN A CA 1
ATOM 1501 C C . ASN A 1 185 ? 2.623 51.188 10.141 1 72.5 185 ASN A C 1
ATOM 1503 O O . ASN A 1 185 ? 3.225 50.094 10.289 1 72.5 185 ASN A O 1
ATOM 1507 N N . GLY A 1 186 ? 2.969 52.312 10.672 1 71.62 186 GLY A N 1
ATOM 1508 C CA . GLY A 1 186 ? 4.145 52.344 11.523 1 71.62 186 GLY A CA 1
ATOM 1509 C C . GLY A 1 186 ? 3.994 51.5 12.773 1 71.62 186 GLY A C 1
ATOM 1510 O O . GLY A 1 186 ? 4.918 50.781 13.156 1 71.62 186 GLY A O 1
ATOM 1511 N N . GLU A 1 187 ? 2.889 51.5 13.32 1 82.94 187 GLU A N 1
ATOM 1512 C CA . GLU A 1 187 ? 2.615 50.75 14.539 1 82.94 187 GLU A CA 1
ATOM 1513 C C . GLU A 1 187 ? 2.432 49.25 14.234 1 82.94 187 GLU A C 1
ATOM 1515 O O . GLU A 1 187 ? 2.816 48.406 15.039 1 82.94 187 GLU A O 1
ATOM 1520 N N . ARG A 1 188 ? 1.933 49.031 13.078 1 84.19 188 ARG A N 1
ATOM 1521 C CA . ARG A 1 188 ? 1.676 47.656 12.664 1 84.19 188 ARG A CA 1
ATOM 1522 C C . ARG A 1 188 ? 2.973 46.844 12.586 1 84.19 188 ARG A C 1
ATOM 1524 O O . ARG A 1 188 ? 3.043 45.719 13.07 1 84.19 188 ARG A O 1
ATOM 1531 N N . ALA A 1 189 ? 3.938 47.438 11.984 1 83.94 189 ALA A N 1
ATOM 1532 C CA . ALA A 1 189 ? 5.219 46.75 11.805 1 83.94 189 ALA A CA 1
ATOM 1533 C C . ALA A 1 189 ? 5.824 46.375 13.156 1 83.94 189 ALA A C 1
ATOM 1535 O O . ALA A 1 189 ? 6.367 45.281 13.312 1 83.94 189 ALA A O 1
ATOM 1536 N N . GLN A 1 190 ? 5.727 47.312 14.031 1 87 190 GLN A N 1
ATOM 1537 C CA . GLN A 1 190 ? 6.297 47.062 15.352 1 87 190 GLN A CA 1
ATOM 1538 C C . GLN A 1 190 ? 5.52 46 16.109 1 87 190 GLN A C 1
ATOM 1540 O O . GLN A 1 190 ? 6.109 45.156 16.781 1 87 190 GLN A O 1
ATOM 1545 N N . VAL A 1 191 ? 4.277 46.062 15.992 1 85.94 191 VAL A N 1
ATOM 1546 C CA . VAL A 1 191 ? 3.422 45.094 16.672 1 85.94 191 VAL A CA 1
ATOM 1547 C C . VAL A 1 191 ? 3.678 43.688 16.125 1 85.94 191 VAL A C 1
ATOM 1549 O O . VAL A 1 191 ? 3.787 42.719 16.875 1 85.94 191 VAL A O 1
ATOM 1552 N N . VAL A 1 192 ? 3.75 43.594 14.836 1 87 192 VAL A N 1
ATOM 1553 C CA . VAL A 1 192 ? 3.998 42.312 14.18 1 87 192 VAL A CA 1
ATOM 1554 C C . VAL A 1 192 ? 5.367 41.781 14.586 1 87 192 VAL A C 1
ATOM 1556 O O . VAL A 1 192 ? 5.52 40.562 14.867 1 87 192 VAL A O 1
ATOM 1559 N N . GLU A 1 193 ? 6.312 42.594 14.617 1 88.38 193 GLU A N 1
ATOM 1560 C CA . GLU A 1 193 ? 7.66 42.188 15.008 1 88.38 193 GLU A CA 1
ATOM 1561 C C . GLU A 1 193 ? 7.684 41.688 16.453 1 88.38 193 GLU A C 1
ATOM 1563 O O . GLU A 1 193 ? 8.328 40.688 16.75 1 88.38 193 GLU A O 1
ATOM 1568 N N . ASN A 1 194 ? 7.031 42.406 17.312 1 87.31 194 ASN A N 1
ATOM 1569 C CA . ASN A 1 194 ? 6.98 42.031 18.719 1 87.31 194 ASN A CA 1
ATOM 1570 C C . ASN A 1 194 ? 6.27 40.688 18.906 1 87.31 194 ASN A C 1
ATOM 1572 O O . ASN A 1 194 ? 6.703 39.844 19.703 1 87.31 194 ASN A O 1
ATOM 1576 N N . GLU A 1 195 ? 5.258 40.562 18.188 1 84.06 195 GLU A N 1
ATOM 1577 C CA . GLU A 1 195 ? 4.52 39.312 18.266 1 84.06 195 GLU A CA 1
ATOM 1578 C C . GLU A 1 195 ? 5.348 38.125 17.734 1 84.06 195 GLU A C 1
ATOM 1580 O O . GLU A 1 195 ? 5.336 37.031 18.312 1 84.06 195 GLU A O 1
ATOM 1585 N N . TRP A 1 196 ? 6.016 38.344 16.625 1 88.06 196 TRP A N 1
ATOM 1586 C CA . TRP A 1 196 ? 6.863 37.312 16.047 1 88.06 196 TRP A CA 1
ATOM 1587 C C . TRP A 1 196 ? 7.945 36.875 17.031 1 88.06 196 TRP A C 1
ATOM 1589 O O . TRP A 1 196 ? 8.148 35.688 17.25 1 88.06 196 TRP A O 1
ATOM 1599 N N . LYS A 1 197 ? 8.547 37.812 17.672 1 87.62 197 LYS A N 1
ATOM 1600 C CA . LYS A 1 197 ? 9.641 37.562 18.594 1 87.62 197 LYS A CA 1
ATOM 1601 C C . LYS A 1 197 ? 9.133 36.844 19.844 1 87.62 197 LYS A C 1
ATOM 1603 O O . LYS A 1 197 ? 9.875 36.094 20.484 1 87.62 197 LYS A O 1
ATOM 1608 N N . ALA A 1 198 ? 7.887 37.062 20.109 1 85.75 198 ALA A N 1
ATOM 1609 C CA . ALA A 1 198 ? 7.301 36.438 21.297 1 85.75 198 ALA A CA 1
ATOM 1610 C C . ALA A 1 198 ? 6.977 34.969 21.062 1 85.75 198 ALA A C 1
ATOM 1612 O O . ALA A 1 198 ? 7.02 34.156 22 1 85.75 198 ALA A O 1
ATOM 1613 N N . ILE A 1 199 ? 6.793 34.625 19.812 1 83.81 199 ILE A N 1
ATOM 1614 C CA . ILE A 1 199 ? 6.238 33.312 19.562 1 83.81 199 ILE A CA 1
ATOM 1615 C C . ILE A 1 199 ? 7.266 32.438 18.828 1 83.81 199 ILE A C 1
ATOM 1617 O O . ILE A 1 199 ? 7.246 31.219 18.922 1 83.81 199 ILE A O 1
ATOM 1621 N N . VAL A 1 200 ? 8.078 33.094 18.078 1 89.25 200 VAL A N 1
ATOM 1622 C CA . VAL A 1 200 ? 8.992 32.375 17.219 1 89.25 200 VAL A CA 1
ATOM 1623 C C . VAL A 1 200 ? 10.438 32.594 17.656 1 89.25 200 VAL A C 1
ATOM 1625 O O . VAL A 1 200 ? 10.844 33.75 17.875 1 89.25 200 VAL A O 1
ATOM 1628 N N . ARG A 1 201 ? 11.188 31.609 17.781 1 89.56 201 ARG A N 1
ATOM 1629 C CA . ARG A 1 201 ? 12.586 31.703 18.188 1 89.56 201 ARG A CA 1
ATOM 1630 C C . ARG A 1 201 ? 13.508 31.234 17.062 1 89.56 201 ARG A C 1
ATOM 1632 O O . ARG A 1 201 ? 14.656 31.672 16.969 1 89.56 201 ARG A O 1
ATOM 1639 N N . GLY A 1 202 ? 13.031 30.438 16.234 1 91.75 202 GLY A N 1
ATOM 1640 C CA . GLY A 1 202 ? 13.859 29.734 15.281 1 91.75 202 GLY A CA 1
ATOM 1641 C C . GLY A 1 202 ? 14.469 30.641 14.234 1 91.75 202 GLY A C 1
ATOM 1642 O O . GLY A 1 202 ? 15.656 30.531 13.922 1 91.75 202 GLY A O 1
ATOM 1643 N N . ARG A 1 203 ? 13.68 31.453 13.68 1 94.44 203 ARG A N 1
ATOM 1644 C CA . ARG A 1 203 ? 14.141 32.375 12.648 1 94.44 203 ARG A CA 1
ATOM 1645 C C . ARG A 1 203 ? 13.477 33.75 12.797 1 94.44 203 ARG A C 1
ATOM 1647 O O . ARG A 1 203 ? 12.383 33.844 13.352 1 94.44 203 ARG A O 1
ATOM 1654 N N . GLY A 1 204 ? 14.148 34.719 12.211 1 92.25 204 GLY A N 1
ATOM 1655 C CA . GLY A 1 204 ? 13.609 36.094 12.258 1 92.25 204 GLY A CA 1
ATOM 1656 C C . GLY A 1 204 ? 12.516 36.312 11.242 1 92.25 204 GLY A C 1
ATOM 1657 O O . GLY A 1 204 ? 12.164 35.438 10.469 1 92.25 204 GLY A O 1
ATOM 1658 N N . LEU A 1 205 ? 12.016 37.531 11.234 1 90.81 205 LEU A N 1
ATOM 1659 C CA . LEU A 1 205 ? 10.891 37.938 10.398 1 90.81 205 LEU A CA 1
ATOM 1660 C C . LEU A 1 205 ? 11.242 37.844 8.914 1 90.81 205 LEU A C 1
ATOM 1662 O O . LEU A 1 205 ? 10.367 37.562 8.086 1 90.81 205 LEU A O 1
ATOM 1666 N N . ASP A 1 206 ? 12.445 38 8.617 1 92.25 206 ASP A N 1
ATOM 1667 C CA . ASP A 1 206 ? 12.906 37.969 7.234 1 92.25 206 ASP A CA 1
ATOM 1668 C C . ASP A 1 206 ? 12.758 36.562 6.648 1 92.25 206 ASP A C 1
ATOM 1670 O O . ASP A 1 206 ? 12.773 36.406 5.43 1 92.25 206 ASP A O 1
ATOM 1674 N N . LYS A 1 207 ? 12.516 35.594 7.543 1 95.44 207 LYS A N 1
ATOM 1675 C CA . LYS A 1 207 ? 12.383 34.219 7.086 1 95.44 207 LYS A CA 1
ATOM 1676 C C . LYS A 1 207 ? 11.008 33.656 7.426 1 95.44 207 LYS A C 1
ATOM 1678 O O . LYS A 1 207 ? 10.828 32.438 7.512 1 95.44 207 LYS A O 1
ATOM 1683 N N . SER A 1 208 ? 10.047 34.531 7.594 1 94 208 SER A N 1
ATOM 1684 C CA . SER A 1 208 ? 8.703 34.125 7.996 1 94 208 SER A CA 1
ATOM 1685 C C . SER A 1 208 ? 8.07 33.219 6.961 1 94 208 SER A C 1
ATOM 1687 O O . SER A 1 208 ? 7.254 32.344 7.301 1 94 208 SER A O 1
ATOM 1689 N N . PHE A 1 209 ? 8.5 33.281 5.664 1 95.12 209 PHE A N 1
ATOM 1690 C CA . PHE A 1 209 ? 7.922 32.5 4.574 1 95.12 209 PHE A CA 1
ATOM 1691 C C . PHE A 1 209 ? 8.227 31 4.746 1 95.12 209 PHE A C 1
ATOM 1693 O O . PHE A 1 209 ? 7.523 30.156 4.203 1 95.12 209 PHE A O 1
ATOM 1700 N N . LEU A 1 210 ? 9.242 30.641 5.504 1 97 210 LEU A N 1
ATOM 1701 C CA . LEU A 1 210 ? 9.625 29.25 5.699 1 97 210 LEU A CA 1
ATOM 1702 C C . LEU A 1 210 ? 8.562 28.5 6.5 1 97 210 LEU A C 1
ATOM 1704 O O . LEU A 1 210 ? 8.406 27.297 6.363 1 97 210 LEU A O 1
ATOM 1708 N N . TYR A 1 211 ? 7.812 29.219 7.266 1 94.94 211 TYR A N 1
ATOM 1709 C CA . TYR A 1 211 ? 6.789 28.641 8.125 1 94.94 211 TYR A CA 1
ATOM 1710 C C . TYR A 1 211 ? 5.527 28.312 7.336 1 94.94 211 TYR A C 1
ATOM 1712 O O . TYR A 1 211 ? 4.625 27.641 7.84 1 94.94 211 TYR A O 1
ATOM 1720 N N . ASP A 1 212 ? 5.5 28.703 6.055 1 95.25 212 ASP A N 1
ATOM 1721 C CA . ASP A 1 212 ? 4.355 28.438 5.188 1 95.25 212 ASP A CA 1
ATOM 1722 C C . ASP A 1 212 ? 4.52 27.109 4.449 1 95.25 212 ASP A C 1
ATOM 1724 O O . ASP A 1 212 ? 3.58 26.625 3.818 1 95.25 212 ASP A O 1
ATOM 1728 N N . ILE A 1 213 ? 5.609 26.5 4.602 1 97.5 213 ILE A N 1
ATOM 1729 C CA . ILE A 1 213 ? 5.977 25.469 3.637 1 97.5 213 ILE A CA 1
ATOM 1730 C C . ILE A 1 213 ? 5.434 24.109 4.094 1 97.5 213 ILE A C 1
ATOM 1732 O O . ILE A 1 213 ? 4.719 23.438 3.346 1 97.5 213 ILE A O 1
ATOM 1736 N N . VAL A 1 214 ? 5.672 23.719 5.344 1 97.5 214 VAL A N 1
ATOM 1737 C CA . VAL A 1 214 ? 5.328 22.375 5.805 1 97.5 214 VAL A CA 1
ATOM 1738 C C . VAL A 1 214 ? 3.932 22.391 6.418 1 97.5 214 VAL A C 1
ATOM 1740 O O . VAL A 1 214 ? 3.113 21.516 6.125 1 97.5 214 VAL A O 1
ATOM 1743 N N . SER A 1 215 ? 3.676 23.312 7.277 1 93.5 215 SER A N 1
ATOM 1744 C CA . SER A 1 215 ? 2.393 23.5 7.945 1 93.5 215 SER A CA 1
ATOM 1745 C C . SER A 1 215 ? 1.963 24.953 7.926 1 93.5 215 SER A C 1
ATOM 1747 O O . SER A 1 215 ? 2.299 25.719 8.836 1 93.5 215 SER A O 1
ATOM 1749 N N . ASN A 1 216 ? 1.192 25.281 6.988 1 92.75 216 ASN A N 1
ATOM 1750 C CA . ASN A 1 216 ? 0.742 26.656 6.824 1 92.75 216 ASN A CA 1
ATOM 1751 C C . ASN A 1 216 ? -0.563 26.906 7.574 1 92.75 216 ASN A C 1
ATOM 1753 O O . ASN A 1 216 ? -1.646 26.656 7.051 1 92.75 216 ASN A O 1
ATOM 1757 N N . SER A 1 217 ? -0.483 27.469 8.664 1 85.31 217 SER A N 1
ATOM 1758 C CA . SER A 1 217 ? -1.652 27.703 9.508 1 85.31 217 SER A CA 1
ATOM 1759 C C . SER A 1 217 ? -2.475 28.891 8.992 1 85.31 217 SER A C 1
ATOM 1761 O O . SER A 1 217 ? -3.633 29.062 9.375 1 85.31 217 SER A O 1
ATOM 1763 N N . HIS A 1 218 ? -1.914 29.688 8.109 1 86.69 218 HIS A N 1
ATOM 1764 C CA . HIS A 1 218 ? -2.578 30.875 7.613 1 86.69 218 HIS A CA 1
ATOM 1765 C C . HIS A 1 218 ? -3.637 30.531 6.57 1 86.69 218 HIS A C 1
ATOM 1767 O O . HIS A 1 218 ? -4.766 31.016 6.637 1 86.69 218 HIS A O 1
ATOM 1773 N N . ASN A 1 219 ? -3.244 29.75 5.629 1 91.5 219 ASN A N 1
ATOM 1774 C CA . ASN A 1 219 ? -4.18 29.469 4.547 1 91.5 219 ASN A CA 1
ATOM 1775 C C . ASN A 1 219 ? -4.27 27.969 4.246 1 91.5 219 ASN A C 1
ATOM 1777 O O . ASN A 1 219 ? -5.148 27.531 3.5 1 91.5 219 ASN A O 1
ATOM 1781 N N . GLY A 1 220 ? -3.426 27.188 4.762 1 92.38 220 GLY A N 1
ATOM 1782 C CA . GLY A 1 220 ? -3.51 25.734 4.625 1 92.38 220 GLY A CA 1
ATOM 1783 C C . GLY A 1 220 ? -2.883 25.219 3.344 1 92.38 220 GLY A C 1
ATOM 1784 O O . GLY A 1 220 ? -2.893 24.016 3.082 1 92.38 220 GLY A O 1
ATOM 1785 N N . HIS A 1 221 ? -2.307 26.109 2.51 1 96.38 221 HIS A N 1
ATOM 1786 C CA . HIS A 1 221 ? -1.688 25.672 1.263 1 96.38 221 HIS A CA 1
ATOM 1787 C C . HIS A 1 221 ? -0.229 25.281 1.479 1 96.38 221 HIS A C 1
ATOM 1789 O O . HIS A 1 221 ? 0.678 26.047 1.15 1 96.38 221 HIS A O 1
ATOM 1795 N N . ASP A 1 222 ? -0.04 24.125 1.979 1 96.88 222 ASP A N 1
ATOM 1796 C CA . ASP A 1 222 ? 1.302 23.641 2.289 1 96.88 222 ASP A CA 1
ATOM 1797 C C . ASP A 1 222 ? 1.6 22.344 1.552 1 96.88 222 ASP A C 1
ATOM 1799 O O . ASP A 1 222 ? 0.721 21.766 0.897 1 96.88 222 ASP A O 1
ATOM 1803 N N . VAL A 1 223 ? 2.85 21.891 1.615 1 98.38 223 VAL A N 1
ATOM 1804 C CA . VAL A 1 223 ? 3.309 20.75 0.826 1 98.38 223 VAL A CA 1
ATOM 1805 C C . VAL A 1 223 ? 2.719 19.453 1.39 1 98.38 223 VAL A C 1
ATOM 1807 O O . VAL A 1 223 ? 2.535 18.484 0.66 1 98.38 223 VAL A O 1
ATOM 1810 N N . ASP A 1 224 ? 2.43 19.391 2.707 1 97.56 224 ASP A N 1
ATOM 1811 C CA . ASP A 1 224 ? 1.746 18.234 3.285 1 97.56 224 ASP A CA 1
ATOM 1812 C C . ASP A 1 224 ? 0.426 17.969 2.566 1 97.56 224 ASP A C 1
ATOM 1814 O O . ASP A 1 224 ? 0.211 16.875 2.047 1 97.56 224 ASP A O 1
ATOM 1818 N N . LYS A 1 225 ? -0.387 19 2.463 1 97.62 225 LYS A N 1
ATOM 1819 C CA . LYS A 1 225 ? -1.694 18.875 1.825 1 97.62 225 LYS A CA 1
ATOM 1820 C C . LYS A 1 225 ? -1.554 18.562 0.339 1 97.62 225 LYS A C 1
ATOM 1822 O O . LYS A 1 225 ? -2.303 17.75 -0.2 1 97.62 225 LYS A O 1
ATOM 1827 N N . MET A 1 226 ? -0.652 19.219 -0.297 1 98.44 226 MET A N 1
ATOM 1828 C CA . MET A 1 226 ? -0.464 18.984 -1.726 1 98.44 226 MET A CA 1
ATOM 1829 C C . MET A 1 226 ? -0.119 17.531 -1.996 1 98.44 226 MET A C 1
ATOM 1831 O O . MET A 1 226 ? -0.639 16.922 -2.938 1 98.44 226 MET A O 1
ATOM 1835 N N . ASP A 1 227 ? 0.692 16.969 -1.157 1 98.56 227 ASP A N 1
ATOM 1836 C CA . ASP A 1 227 ? 1.091 15.586 -1.375 1 98.56 227 ASP A CA 1
ATOM 1837 C C . ASP A 1 227 ? -0.074 14.633 -1.122 1 98.56 227 ASP A C 1
ATOM 1839 O O . ASP A 1 227 ? -0.37 13.773 -1.952 1 98.56 227 ASP A O 1
ATOM 1843 N N . TYR A 1 228 ? -0.748 14.734 0.123 1 98.12 228 TYR A N 1
ATOM 1844 C CA . TYR A 1 228 ? -1.726 13.703 0.438 1 98.12 228 TYR A CA 1
ATOM 1845 C C . TYR A 1 228 ? -2.938 13.797 -0.481 1 98.12 228 TYR A C 1
ATOM 1847 O O . TYR A 1 228 ? -3.6 12.797 -0.753 1 98.12 228 TYR A O 1
ATOM 1855 N N . LEU A 1 229 ? -3.223 15 -0.998 1 98.56 229 LEU A N 1
ATOM 1856 C CA . LEU A 1 229 ? -4.328 15.109 -1.942 1 98.56 229 LEU A CA 1
ATOM 1857 C C . LEU A 1 229 ? -4.055 14.289 -3.197 1 98.56 229 LEU A C 1
ATOM 1859 O O . LEU A 1 229 ? -4.902 13.508 -3.635 1 98.56 229 LEU A O 1
ATOM 1863 N N . LEU A 1 230 ? -2.881 14.461 -3.742 1 98.5 230 LEU A N 1
ATOM 1864 C CA . LEU A 1 230 ? -2.527 13.758 -4.973 1 98.5 230 LEU A CA 1
ATOM 1865 C C . LEU A 1 230 ? -2.344 12.266 -4.715 1 98.5 230 LEU A C 1
ATOM 1867 O O . LEU A 1 230 ? -2.836 11.43 -5.48 1 98.5 230 LEU A O 1
ATOM 1871 N N . ARG A 1 231 ? -1.688 11.93 -3.645 1 98.31 231 ARG A N 1
ATOM 1872 C CA . ARG A 1 231 ? -1.36 10.539 -3.332 1 98.31 231 ARG A CA 1
ATOM 1873 C C . ARG A 1 231 ? -2.609 9.758 -2.949 1 98.31 231 ARG A C 1
ATOM 1875 O O . ARG A 1 231 ? -2.801 8.625 -3.398 1 98.31 231 ARG A O 1
ATOM 1882 N N . ASP A 1 232 ? -3.443 10.344 -2.082 1 98.38 232 ASP A N 1
ATOM 1883 C CA . ASP A 1 232 ? -4.668 9.672 -1.652 1 98.38 232 ASP A CA 1
ATOM 1884 C C . ASP A 1 232 ? -5.648 9.516 -2.812 1 98.38 232 ASP A C 1
ATOM 1886 O O . ASP A 1 232 ? -6.367 8.523 -2.898 1 98.38 232 ASP A O 1
ATOM 1890 N N . SER A 1 233 ? -5.727 10.562 -3.645 1 98.25 233 SER A N 1
ATOM 1891 C CA . SER A 1 233 ? -6.57 10.469 -4.832 1 98.25 233 SER A CA 1
ATOM 1892 C C . SER A 1 233 ? -6.133 9.312 -5.727 1 98.25 233 SER A C 1
ATOM 1894 O O . SER A 1 233 ? -6.961 8.523 -6.18 1 98.25 233 SER A O 1
ATOM 1896 N N . LYS A 1 234 ? -4.895 9.211 -5.953 1 96.69 234 LYS A N 1
ATOM 1897 C CA . LYS A 1 234 ? -4.355 8.141 -6.789 1 96.69 234 LYS A CA 1
ATOM 1898 C C . LYS A 1 234 ? -4.613 6.773 -6.168 1 96.69 234 LYS A C 1
ATOM 1900 O O . LYS A 1 234 ? -5.008 5.836 -6.863 1 96.69 234 LYS A O 1
ATOM 1905 N N . ALA A 1 235 ? -4.418 6.637 -4.949 1 97.25 235 ALA A N 1
ATOM 1906 C CA . ALA A 1 235 ? -4.578 5.359 -4.262 1 97.25 235 ALA A CA 1
ATOM 1907 C C . ALA A 1 235 ? -6.043 4.926 -4.242 1 97.25 235 ALA A C 1
ATOM 1909 O O . ALA A 1 235 ? -6.348 3.746 -4.422 1 97.25 235 ALA A O 1
ATOM 1910 N N . SER A 1 236 ? -6.945 5.852 -4 1 97.62 236 SER A N 1
ATOM 1911 C CA . SER A 1 236 ? -8.359 5.523 -3.885 1 97.62 236 SER A CA 1
ATOM 1912 C C . SER A 1 236 ? -9.008 5.359 -5.258 1 97.62 236 SER A C 1
ATOM 1914 O O . SER A 1 236 ? -10.078 4.766 -5.375 1 97.62 236 SER A O 1
ATOM 1916 N N . GLY A 1 237 ? -8.414 5.938 -6.273 1 96.19 237 GLY A N 1
ATOM 1917 C CA . GLY A 1 237 ? -9.008 5.957 -7.602 1 96.19 237 GLY A CA 1
ATOM 1918 C C . GLY A 1 237 ? -10.102 6.988 -7.75 1 96.19 237 GLY A C 1
ATOM 1919 O O . GLY A 1 237 ? -10.875 6.953 -8.711 1 96.19 237 GLY A O 1
ATOM 1920 N N . VAL A 1 238 ? -10.188 7.883 -6.809 1 96.69 238 VAL A N 1
ATOM 1921 C CA . VAL A 1 238 ? -11.188 8.945 -6.855 1 96.69 238 VAL A CA 1
ATOM 1922 C C . VAL A 1 238 ? -10.578 10.211 -7.434 1 96.69 238 VAL A C 1
ATOM 1924 O O . VAL A 1 238 ? -9.57 10.711 -6.93 1 96.69 238 VAL A O 1
ATOM 1927 N N . ALA A 1 239 ? -11.195 10.672 -8.484 1 94.75 239 ALA A N 1
ATOM 1928 C CA . ALA A 1 239 ? -10.695 11.867 -9.148 1 94.75 239 ALA A CA 1
ATOM 1929 C C . ALA A 1 239 ? -11.008 13.117 -8.328 1 94.75 239 ALA A C 1
ATOM 1931 O O . ALA A 1 239 ? -12.086 13.234 -7.746 1 94.75 239 ALA A O 1
ATOM 1932 N N . ILE A 1 240 ? -10.031 14.055 -8.281 1 96.94 240 ILE A N 1
ATOM 1933 C CA . ILE A 1 240 ? -10.195 15.328 -7.594 1 96.94 240 ILE A CA 1
ATOM 1934 C C . ILE A 1 240 ? -9.797 16.469 -8.523 1 96.94 240 ILE A C 1
ATOM 1936 O O . ILE A 1 240 ? -9.203 16.25 -9.578 1 96.94 240 ILE A O 1
ATOM 1940 N N . THR A 1 241 ? -10.102 17.672 -8.102 1 96.31 241 THR A N 1
ATOM 1941 C CA . THR A 1 241 ? -9.883 18.859 -8.93 1 96.31 241 THR A CA 1
ATOM 1942 C C . THR A 1 241 ? -8.398 19.203 -8.977 1 96.31 241 THR A C 1
ATOM 1944 O O . THR A 1 241 ? -7.902 19.703 -9.992 1 96.31 241 THR A O 1
ATOM 1947 N N . PHE A 1 242 ? -7.633 19.031 -7.906 1 97.75 242 PHE A N 1
ATOM 1948 C CA . PHE A 1 242 ? -6.195 19.297 -7.848 1 97.75 242 PHE A CA 1
ATOM 1949 C C . PHE A 1 242 ? -5.426 18.203 -8.578 1 97.75 242 PHE A C 1
ATOM 1951 O O . PHE A 1 242 ? -5.754 17.016 -8.469 1 97.75 242 PHE A O 1
ATOM 1958 N N . SER A 1 243 ? -4.445 18.594 -9.406 1 97.31 243 SER A N 1
ATOM 1959 C CA . SER A 1 243 ? -3.736 17.625 -10.242 1 97.31 243 SER A CA 1
ATOM 1960 C C . SER A 1 243 ? -2.229 17.844 -10.18 1 97.31 243 SER A C 1
ATOM 1962 O O . SER A 1 243 ? -1.761 18.828 -9.609 1 97.31 243 SER A O 1
ATOM 1964 N N . GLU A 1 244 ? -1.545 16.891 -10.719 1 96.31 244 GLU A N 1
ATOM 1965 C CA . GLU A 1 244 ? -0.094 17.016 -10.828 1 96.31 244 GLU A CA 1
ATOM 1966 C C . GLU A 1 244 ? 0.292 18.203 -11.703 1 96.31 244 GLU A C 1
ATOM 1968 O O . GLU A 1 244 ? 1.299 18.859 -11.445 1 96.31 244 GLU A O 1
ATOM 1973 N N . THR A 1 245 ? -0.5 18.453 -12.695 1 96.5 245 THR A N 1
ATOM 1974 C CA . THR A 1 245 ? -0.27 19.609 -13.562 1 96.5 245 THR A CA 1
ATOM 1975 C C . THR A 1 245 ? -0.42 20.906 -12.773 1 96.5 245 THR A C 1
ATOM 1977 O O . THR A 1 245 ? 0.372 21.844 -12.938 1 96.5 245 THR A O 1
ATOM 1980 N N . SER A 1 246 ? -1.503 20.953 -11.953 1 97.31 246 SER A N 1
ATOM 1981 C CA . SER A 1 246 ? -1.686 22.109 -11.078 1 97.31 246 SER A CA 1
ATOM 1982 C C . SER A 1 246 ? -0.468 22.328 -10.18 1 97.31 246 SER A C 1
ATOM 1984 O O . SER A 1 246 ? 0.004 23.453 -10.023 1 97.31 246 SER A O 1
ATOM 1986 N N . LEU A 1 247 ? 0.018 21.234 -9.609 1 98.19 247 LEU A N 1
ATOM 1987 C CA . LEU A 1 247 ? 1.166 21.297 -8.711 1 98.19 247 LEU A CA 1
ATOM 1988 C C . LEU A 1 247 ? 2.391 21.844 -9.438 1 98.19 247 LEU A C 1
ATOM 1990 O O . LEU A 1 247 ? 3.09 22.719 -8.906 1 98.19 247 LEU A O 1
ATOM 1994 N N . ASN A 1 248 ? 2.688 21.375 -10.625 1 97 248 ASN A N 1
ATOM 1995 C CA . ASN A 1 248 ? 3.832 21.844 -11.406 1 97 248 ASN A CA 1
ATOM 1996 C C . ASN A 1 248 ? 3.717 23.328 -11.734 1 97 248 ASN A C 1
ATOM 1998 O O . ASN A 1 248 ? 4.707 24.047 -11.664 1 97 248 ASN A O 1
ATOM 2002 N N . ARG A 1 249 ? 2.535 23.703 -12.055 1 96.81 249 ARG A N 1
ATOM 2003 C CA . ARG A 1 249 ? 2.301 25.125 -12.344 1 96.81 249 ARG A CA 1
ATOM 2004 C C . ARG A 1 249 ? 2.549 25.984 -11.109 1 96.81 249 ARG A C 1
ATOM 2006 O O . ARG A 1 249 ? 3.127 27.062 -11.211 1 96.81 249 ARG A O 1
ATOM 2013 N N . LEU A 1 250 ? 2.088 25.531 -10.016 1 97.94 250 LEU A N 1
ATOM 2014 C CA . LEU A 1 250 ? 2.303 26.266 -8.773 1 97.94 250 LEU A CA 1
ATOM 2015 C C . LEU A 1 250 ? 3.791 26.391 -8.469 1 97.94 250 LEU A C 1
ATOM 2017 O O . LEU A 1 250 ? 4.258 27.469 -8.078 1 97.94 250 LEU A O 1
ATOM 2021 N N . PHE A 1 251 ? 4.555 25.344 -8.68 1 97.12 251 PHE A N 1
ATOM 2022 C CA . PHE A 1 251 ? 5.984 25.359 -8.406 1 97.12 251 PHE A CA 1
ATOM 2023 C C . PHE A 1 251 ? 6.715 26.266 -9.391 1 97.12 251 PHE A C 1
ATOM 2025 O O . PHE A 1 251 ? 7.727 26.875 -9.047 1 97.12 251 PHE A O 1
ATOM 2032 N N . ASP A 1 252 ? 6.164 26.422 -10.586 1 94.88 252 ASP A N 1
ATOM 2033 C CA . ASP A 1 252 ? 6.777 27.281 -11.602 1 94.88 252 ASP A CA 1
ATOM 2034 C C . ASP A 1 252 ? 6.535 28.766 -11.289 1 94.88 252 ASP A C 1
ATOM 2036 O O . ASP A 1 252 ? 7.309 29.625 -11.711 1 94.88 252 ASP A O 1
ATOM 2040 N N . HIS A 1 253 ? 5.5 29.016 -10.508 1 95.19 253 HIS A N 1
ATOM 2041 C CA . HIS A 1 253 ? 5.094 30.406 -10.344 1 95.19 253 HIS A CA 1
ATOM 2042 C C . HIS A 1 253 ? 5.098 30.812 -8.875 1 95.19 253 HIS A C 1
ATOM 2044 O O . HIS A 1 253 ? 4.414 31.766 -8.484 1 95.19 253 HIS A O 1
ATOM 2050 N N . VAL A 1 254 ? 5.785 30.078 -8.055 1 96.31 254 VAL A N 1
ATOM 2051 C CA . VAL A 1 254 ? 5.844 30.391 -6.629 1 96.31 254 VAL A CA 1
ATOM 2052 C C . VAL A 1 254 ? 6.902 31.453 -6.379 1 96.31 254 VAL A C 1
ATOM 2054 O O . VAL A 1 254 ? 7.953 31.469 -7.02 1 96.31 254 VAL A O 1
ATOM 2057 N N . ARG A 1 255 ? 6.586 32.406 -5.453 1 94.56 255 ARG A N 1
ATOM 2058 C CA . ARG A 1 255 ? 7.5 33.438 -4.973 1 94.56 255 ARG A CA 1
ATOM 2059 C C . ARG A 1 255 ? 7.227 33.781 -3.508 1 94.56 255 ARG A C 1
ATOM 2061 O O . ARG A 1 255 ? 6.184 33.406 -2.965 1 94.56 255 ARG A O 1
ATOM 2068 N N . VAL A 1 256 ? 8.195 34.375 -2.918 1 96.12 256 VAL A N 1
ATOM 2069 C CA . VAL A 1 256 ? 7.969 35 -1.618 1 96.12 256 VAL A CA 1
ATOM 2070 C C . VAL A 1 256 ? 7.57 36.469 -1.808 1 96.12 256 VAL A C 1
ATOM 2072 O O . VAL A 1 256 ? 8.266 37.219 -2.49 1 96.12 256 VAL A O 1
ATOM 2075 N N . VAL A 1 257 ? 6.48 36.844 -1.216 1 94.75 257 VAL A N 1
ATOM 2076 C CA . VAL A 1 257 ? 5.953 38.188 -1.352 1 94.75 257 VAL A CA 1
ATOM 2077 C C . VAL A 1 257 ? 5.664 38.781 0.029 1 94.75 257 VAL A C 1
ATOM 2079 O O . VAL A 1 257 ? 5.695 38.062 1.032 1 94.75 257 VAL A O 1
ATOM 2082 N N . ILE A 1 258 ? 5.434 40.062 0.033 1 92.75 258 ILE A N 1
ATOM 2083 C CA . ILE A 1 258 ? 5.098 40.75 1.283 1 92.75 258 ILE A CA 1
ATOM 2084 C C . ILE A 1 258 ? 3.582 40.75 1.466 1 92.75 258 ILE A C 1
ATOM 2086 O O . ILE A 1 258 ? 2.848 41.188 0.564 1 92.75 258 ILE A O 1
ATOM 2090 N N . ASP A 1 259 ? 3.129 40.219 2.555 1 92.38 259 ASP A N 1
ATOM 2091 C CA . ASP A 1 259 ? 1.719 40.344 2.914 1 92.38 259 ASP A CA 1
ATOM 2092 C C . ASP A 1 259 ? 1.324 41.781 3.15 1 92.38 259 ASP A C 1
ATOM 2094 O O . ASP A 1 259 ? 1.826 42.438 4.074 1 92.38 259 ASP A O 1
ATOM 2098 N N . PRO A 1 260 ? 0.427 42.312 2.42 1 87.56 260 PRO A N 1
ATOM 2099 C CA . PRO A 1 260 ? 0.096 43.719 2.541 1 87.56 260 PRO A CA 1
ATOM 2100 C C . PRO A 1 260 ? -0.568 44.062 3.873 1 87.56 260 PRO A C 1
ATOM 2102 O O . PRO A 1 260 ? -0.617 45.25 4.262 1 87.56 260 PRO A O 1
ATOM 2105 N N . ILE A 1 261 ? -1.02 43.062 4.512 1 85.75 261 ILE A N 1
ATOM 2106 C CA . ILE A 1 261 ? -1.718 43.312 5.77 1 85.75 261 ILE A CA 1
ATOM 2107 C C . ILE A 1 261 ? -0.736 43.219 6.934 1 85.75 261 ILE A C 1
ATOM 2109 O O . ILE A 1 261 ? -0.569 44.156 7.699 1 85.75 261 ILE A O 1
ATOM 2113 N N . SER A 1 262 ? -0.006 42.188 7.031 1 84.56 262 SER A N 1
ATOM 2114 C CA . SER A 1 262 ? 0.864 41.969 8.18 1 84.56 262 SER A CA 1
ATOM 2115 C C . SER A 1 262 ? 2.273 42.469 7.922 1 84.56 262 SER A C 1
ATOM 2117 O O . SER A 1 262 ? 3.023 42.75 8.867 1 84.56 262 SER A O 1
ATOM 2119 N N . GLY A 1 263 ? 2.629 42.562 6.68 1 87.5 263 GLY A N 1
ATOM 2120 C CA . GLY A 1 263 ? 3.992 42.938 6.34 1 87.5 263 GLY A CA 1
ATOM 2121 C C . GLY A 1 263 ? 4.961 41.781 6.375 1 87.5 263 GLY A C 1
ATOM 2122 O O . GLY A 1 263 ? 6.137 41.938 6.043 1 87.5 263 GLY A O 1
ATOM 2123 N N . LEU A 1 264 ? 4.48 40.656 6.648 1 90.75 264 LEU A N 1
ATOM 2124 C CA . LEU A 1 264 ? 5.324 39.469 6.703 1 90.75 264 LEU A CA 1
ATOM 2125 C C . LEU A 1 264 ? 5.648 38.969 5.301 1 90.75 264 LEU A C 1
ATOM 2127 O O . LEU A 1 264 ? 4.902 39.219 4.355 1 90.75 264 LEU A O 1
ATOM 2131 N N . ARG A 1 265 ? 6.777 38.281 5.219 1 93.44 265 ARG A N 1
ATOM 2132 C CA . ARG A 1 265 ? 7.078 37.531 3.996 1 93.44 265 ARG A CA 1
ATOM 2133 C C . ARG A 1 265 ? 6.32 36.219 3.955 1 93.44 265 ARG A C 1
ATOM 2135 O O . ARG A 1 265 ? 6.324 35.469 4.926 1 93.44 265 ARG A O 1
ATOM 2142 N N . ARG A 1 266 ? 5.605 36 2.867 1 94.69 266 ARG A N 1
ATOM 2143 C CA . ARG A 1 266 ? 4.773 34.812 2.717 1 94.69 266 ARG A CA 1
ATOM 2144 C C . ARG A 1 266 ? 4.969 34.188 1.345 1 94.69 266 ARG A C 1
ATOM 2146 O O . ARG A 1 266 ? 5.41 34.844 0.404 1 94.69 266 ARG A O 1
ATOM 2153 N N . ILE A 1 267 ? 4.617 32.875 1.33 1 96.62 267 ILE A N 1
ATOM 2154 C CA . ILE A 1 267 ? 4.598 32.219 0.032 1 96.62 267 ILE A CA 1
ATOM 2155 C C . ILE A 1 267 ? 3.438 32.75 -0.804 1 96.62 267 ILE A C 1
ATOM 2157 O O . ILE A 1 267 ? 2.293 32.75 -0.345 1 96.62 267 ILE A O 1
ATOM 2161 N N . GLY A 1 268 ? 3.748 33.219 -1.953 1 96.12 268 GLY A N 1
ATOM 2162 C CA . GLY A 1 268 ? 2.752 33.688 -2.908 1 96.12 268 GLY A CA 1
ATOM 2163 C C . GLY A 1 268 ? 2.867 33.031 -4.262 1 96.12 268 GLY A C 1
ATOM 2164 O O . GLY A 1 268 ? 3.889 32.406 -4.57 1 96.12 268 GLY A O 1
ATOM 2165 N N . TYR A 1 269 ? 1.795 33.062 -4.988 1 96.5 269 TYR A N 1
ATOM 2166 C CA . TYR A 1 269 ? 1.748 32.531 -6.34 1 96.5 269 TYR A CA 1
ATOM 2167 C C . TYR A 1 269 ? 1.267 33.562 -7.332 1 96.5 269 TYR A C 1
ATOM 2169 O O . TYR A 1 269 ? 0.693 34.594 -6.941 1 96.5 269 TYR A O 1
ATOM 2177 N N . SER A 1 270 ? 1.591 33.312 -8.609 1 95.25 270 SER A N 1
ATOM 2178 C CA . SER A 1 270 ? 1.083 34.219 -9.648 1 95.25 270 SER A CA 1
ATOM 2179 C C . SER A 1 270 ? -0.442 34.188 -9.695 1 95.25 270 SER A C 1
ATOM 2181 O O . SER A 1 270 ? -1.064 33.156 -9.492 1 95.25 270 SER A O 1
ATOM 2183 N N . MET A 1 271 ? -0.98 35.312 -10.055 1 94.19 271 MET A N 1
ATOM 2184 C CA . MET A 1 271 ? -2.428 35.406 -10.219 1 94.19 271 MET A CA 1
ATOM 2185 C C . MET A 1 271 ? -2.92 34.469 -11.297 1 94.19 271 MET A C 1
ATOM 2187 O O . MET A 1 271 ? -4.082 34.031 -11.281 1 94.19 271 MET A O 1
ATOM 2191 N N . LYS A 1 272 ? -2.094 34.031 -12.148 1 93.5 272 LYS A N 1
ATOM 2192 C CA . LYS A 1 272 ? -2.434 33.094 -13.211 1 93.5 272 LYS A CA 1
ATOM 2193 C C . LYS A 1 272 ? -2.779 31.719 -12.625 1 93.5 272 LYS A C 1
ATOM 2195 O O . LYS A 1 272 ? -3.416 30.891 -13.297 1 93.5 272 LYS A O 1
ATOM 2200 N N . CYS A 1 273 ? -2.367 31.5 -11.352 1 96.69 273 CYS A N 1
ATOM 2201 C CA . CYS A 1 273 ? -2.512 30.172 -10.742 1 96.69 273 CYS A CA 1
ATOM 2202 C C . CYS A 1 273 ? -3.682 30.156 -9.766 1 96.69 273 CYS A C 1
ATOM 2204 O O . CYS A 1 273 ? -3.791 29.25 -8.945 1 96.69 273 CYS A O 1
ATOM 2206 N N . VAL A 1 274 ? -4.547 31.125 -9.844 1 96.88 274 VAL A N 1
ATOM 2207 C CA . VAL A 1 274 ? -5.617 31.281 -8.867 1 96.88 274 VAL A CA 1
ATOM 2208 C C . VAL A 1 274 ? -6.496 30.031 -8.867 1 96.88 274 VAL A C 1
ATOM 2210 O O . VAL A 1 274 ? -6.875 29.516 -7.809 1 96.88 274 VAL A O 1
ATOM 2213 N N . THR A 1 275 ? -6.789 29.5 -10.023 1 96.62 275 THR A N 1
ATOM 2214 C CA . THR A 1 275 ? -7.66 28.328 -10.133 1 96.62 275 THR A CA 1
ATOM 2215 C C . THR A 1 275 ? -6.973 27.094 -9.57 1 96.62 275 THR A C 1
ATOM 2217 O O . THR A 1 275 ? -7.629 26.219 -8.977 1 96.62 275 THR A O 1
ATOM 2220 N N . ASP A 1 276 ? -5.688 26.984 -9.797 1 97.75 276 ASP A N 1
ATOM 2221 C CA . ASP A 1 276 ? -4.918 25.859 -9.266 1 97.75 276 ASP A CA 1
ATOM 2222 C C . ASP A 1 276 ? -4.926 25.859 -7.738 1 97.75 276 ASP A C 1
ATOM 2224 O O . ASP A 1 276 ? -5.094 24.812 -7.109 1 97.75 276 ASP A O 1
ATOM 2228 N N . ILE A 1 277 ? -4.797 27.047 -7.188 1 97.88 277 ILE A N 1
ATOM 2229 C CA . ILE A 1 277 ? -4.773 27.172 -5.734 1 97.88 277 ILE A CA 1
ATOM 2230 C C . ILE A 1 277 ? -6.156 26.859 -5.168 1 97.88 277 ILE A C 1
ATOM 2232 O O . ILE A 1 277 ? -6.277 26.172 -4.156 1 97.88 277 ILE A O 1
ATOM 2236 N N . LYS A 1 278 ? -7.176 27.391 -5.73 1 97.5 278 LYS A N 1
ATOM 2237 C CA . LYS A 1 278 ? -8.547 27.141 -5.281 1 97.5 278 LYS A CA 1
ATOM 2238 C C . LYS A 1 278 ? -8.852 25.641 -5.266 1 97.5 278 LYS A C 1
ATOM 2240 O O . LYS A 1 278 ? -9.594 25.172 -4.406 1 97.5 278 LYS A O 1
ATOM 2245 N N . SER A 1 279 ? -8.305 24.953 -6.203 1 97.88 279 SER A N 1
ATOM 2246 C CA . SER A 1 279 ? -8.594 23.531 -6.359 1 97.88 279 SER A CA 1
ATOM 2247 C C . SER A 1 279 ? -8.086 22.734 -5.172 1 97.88 279 SER A C 1
ATOM 2249 O O . SER A 1 279 ? -8.562 21.625 -4.918 1 97.88 279 SER A O 1
ATOM 2251 N N . ILE A 1 280 ? -7.125 23.25 -4.406 1 98 280 ILE A N 1
ATOM 2252 C CA . ILE A 1 280 ? -6.602 22.531 -3.248 1 98 280 ILE A CA 1
ATOM 2253 C C . ILE A 1 280 ? -7.699 22.375 -2.199 1 98 280 ILE A C 1
ATOM 2255 O O . ILE A 1 280 ? -7.957 21.266 -1.729 1 98 280 ILE A O 1
ATOM 2259 N N . GLY A 1 281 ? -8.312 23.469 -1.838 1 97.06 281 GLY A N 1
ATOM 2260 C CA . GLY A 1 281 ? -9.398 23.406 -0.878 1 97.06 281 GLY A CA 1
ATOM 2261 C C . GLY A 1 281 ? -10.562 22.547 -1.353 1 97.06 281 GLY A C 1
ATOM 2262 O O . GLY A 1 281 ? -11.141 21.781 -0.573 1 97.06 281 GLY A O 1
ATOM 2263 N N . ASP A 1 282 ? -10.883 22.672 -2.605 1 97.44 282 ASP A N 1
ATOM 2264 C CA . ASP A 1 282 ? -11.992 21.906 -3.172 1 97.44 282 ASP A CA 1
ATOM 2265 C C . ASP A 1 282 ? -11.68 20.406 -3.18 1 97.44 282 ASP A C 1
ATOM 2267 O O . ASP A 1 282 ? -12.539 19.594 -2.852 1 97.44 282 ASP A O 1
ATOM 2271 N N . ALA A 1 283 ? -10.5 20.109 -3.576 1 98.25 283 ALA A N 1
ATOM 2272 C CA . ALA A 1 283 ? -10.07 18.703 -3.605 1 98.25 283 ALA A CA 1
ATOM 2273 C C . ALA A 1 283 ? -10.109 18.094 -2.209 1 98.25 283 ALA A C 1
ATOM 2275 O O . ALA A 1 283 ? -10.469 16.922 -2.051 1 98.25 283 ALA A O 1
ATOM 2276 N N . ARG A 1 284 ? -9.711 18.844 -1.214 1 97.75 284 ARG A N 1
ATOM 2277 C CA . ARG A 1 284 ? -9.773 18.359 0.16 1 97.75 284 ARG A CA 1
ATOM 2278 C C . ARG A 1 284 ? -11.203 17.984 0.542 1 97.75 284 ARG A C 1
ATOM 2280 O O . ARG A 1 284 ? -11.438 16.922 1.123 1 97.75 284 ARG A O 1
ATOM 2287 N N . GLN A 1 285 ? -12.086 18.844 0.287 1 96.06 285 GLN A N 1
ATOM 2288 C CA . GLN A 1 285 ? -13.477 18.562 0.618 1 96.06 285 GLN A CA 1
ATOM 2289 C C . GLN A 1 285 ? -13.984 17.344 -0.152 1 96.06 285 GLN A C 1
ATOM 2291 O O . GLN A 1 285 ? -14.766 16.547 0.376 1 96.06 285 GLN A O 1
ATOM 2296 N N . GLU A 1 286 ? -13.586 17.25 -1.419 1 97.06 286 GLU A N 1
ATOM 2297 C CA . GLU A 1 286 ? -13.977 16.109 -2.238 1 97.06 286 GLU A CA 1
ATOM 2298 C C . GLU A 1 286 ? -13.508 14.797 -1.618 1 97.06 286 GLU A C 1
ATOM 2300 O O . GLU A 1 286 ? -14.273 13.836 -1.514 1 97.06 286 GLU A O 1
ATOM 2305 N N . LEU A 1 287 ? -12.297 14.727 -1.173 1 97.88 287 LEU A N 1
ATOM 2306 C CA . LEU A 1 287 ? -11.758 13.508 -0.585 1 97.88 287 LEU A CA 1
ATOM 2307 C C . LEU A 1 287 ? -12.406 13.219 0.767 1 97.88 287 LEU A C 1
ATOM 2309 O O . LEU A 1 287 ? -12.633 12.062 1.121 1 97.88 287 LEU A O 1
ATOM 2313 N N . HIS A 1 288 ? -12.656 14.242 1.509 1 96.25 288 HIS A N 1
ATOM 2314 C CA . HIS A 1 288 ? -13.344 14.031 2.777 1 96.25 288 HIS A CA 1
ATOM 2315 C C . HIS A 1 288 ? -14.742 13.477 2.559 1 96.25 288 HIS A C 1
ATOM 2317 O O . HIS A 1 288 ? -15.195 12.609 3.309 1 96.25 288 HIS A O 1
ATOM 2323 N N . SER A 1 289 ? -15.359 13.922 1.565 1 95.56 289 SER A N 1
ATOM 2324 C CA . SER A 1 289 ? -16.734 13.523 1.271 1 95.56 289 SER A CA 1
ATOM 2325 C C . SER A 1 289 ? -16.797 12.109 0.696 1 95.56 289 SER A C 1
ATOM 2327 O O . SER A 1 289 ? -17.578 11.281 1.151 1 95.56 289 SER A O 1
ATOM 2329 N N . LYS A 1 290 ? -15.922 11.82 -0.169 1 96.56 290 LYS A N 1
ATOM 2330 C CA . LYS A 1 290 ? -16.047 10.594 -0.946 1 96.56 290 LYS A CA 1
ATOM 2331 C C . LYS A 1 290 ? -15.203 9.477 -0.35 1 96.56 290 LYS A C 1
ATOM 2333 O O . LYS A 1 290 ? -15.531 8.297 -0.503 1 96.56 290 LYS A O 1
ATOM 2338 N N . VAL A 1 291 ? -14.125 9.852 0.359 1 97.75 291 VAL A N 1
ATOM 2339 C CA . VAL A 1 291 ? -13.148 8.828 0.731 1 97.75 291 VAL A CA 1
ATOM 2340 C C . VAL A 1 291 ? -13.031 8.766 2.252 1 97.75 291 VAL A C 1
ATOM 2342 O O . VAL A 1 291 ? -13.539 7.832 2.881 1 97.75 291 VAL A O 1
ATOM 2345 N N . TYR A 1 292 ? -12.578 9.82 2.9 1 97.06 292 TYR A N 1
ATOM 2346 C CA . TYR A 1 292 ? -12.195 9.781 4.309 1 97.06 292 TYR A CA 1
ATOM 2347 C C . TYR A 1 292 ? -13.414 9.578 5.199 1 97.06 292 TYR A C 1
ATOM 2349 O O . TYR A 1 292 ? -13.344 8.859 6.195 1 97.06 292 TYR A O 1
ATOM 2357 N N . GLN A 1 293 ? -14.477 10.242 4.859 1 95.44 293 GLN A N 1
ATOM 2358 C CA . GLN A 1 293 ? -15.648 10.203 5.73 1 95.44 293 GLN A CA 1
ATOM 2359 C C . GLN A 1 293 ? -16.828 9.523 5.039 1 95.44 293 GLN A C 1
ATOM 2361 O O . GLN A 1 293 ? -17.984 9.836 5.324 1 95.44 293 GLN A O 1
ATOM 2366 N N . HIS A 1 294 ? -16.469 8.703 4.008 1 95.12 294 HIS A N 1
ATOM 2367 C CA . HIS A 1 294 ? -17.469 7.812 3.439 1 95.12 294 HIS A CA 1
ATOM 2368 C C . HIS A 1 294 ? -18.234 7.066 4.535 1 95.12 294 HIS A C 1
ATOM 2370 O O . HIS A 1 294 ? -17.625 6.648 5.527 1 95.12 294 HIS A O 1
ATOM 2376 N N . LYS A 1 295 ? -19.5 6.863 4.359 1 94.25 295 LYS A N 1
ATOM 2377 C CA . LYS A 1 295 ? -20.375 6.289 5.371 1 94.25 295 LYS A CA 1
ATOM 2378 C C . LYS A 1 295 ? -19.828 4.953 5.879 1 94.25 295 LYS A C 1
ATOM 2380 O O . LYS A 1 295 ? -19.875 4.676 7.078 1 94.25 295 LYS A O 1
ATOM 2385 N N . ALA A 1 296 ? -19.391 4.117 4.949 1 95.25 296 ALA A N 1
ATOM 2386 C CA . ALA A 1 296 ? -18.859 2.807 5.336 1 95.25 296 ALA A CA 1
ATOM 2387 C C . ALA A 1 296 ? -17.578 2.943 6.145 1 95.25 296 ALA A C 1
ATOM 2389 O O . ALA A 1 296 ? -17.344 2.188 7.094 1 95.25 296 ALA A O 1
ATOM 2390 N N . VAL A 1 297 ? -16.734 3.904 5.809 1 96.5 297 VAL A N 1
ATOM 2391 C CA . VAL A 1 297 ? -15.492 4.148 6.535 1 96.5 297 VAL A CA 1
ATOM 2392 C C . VAL A 1 297 ? -15.805 4.617 7.953 1 96.5 297 VAL A C 1
ATOM 2394 O O . VAL A 1 297 ? -15.219 4.125 8.922 1 96.5 297 VAL A O 1
ATOM 2397 N N . ARG A 1 298 ? -16.75 5.52 8.047 1 94.5 298 ARG A N 1
ATOM 2398 C CA . ARG A 1 298 ? -17.141 6.043 9.352 1 94.5 298 ARG A CA 1
ATOM 2399 C C . ARG A 1 298 ? -17.656 4.93 10.258 1 94.5 298 ARG A C 1
ATOM 2401 O O . ARG A 1 298 ? -17.359 4.895 11.445 1 94.5 298 ARG A O 1
ATOM 2408 N N . PHE A 1 299 ? -18.438 4.09 9.703 1 94.88 299 PHE A N 1
ATOM 2409 C CA . PHE A 1 299 ? -18.984 2.982 10.477 1 94.88 299 PHE A CA 1
ATOM 2410 C C . PHE A 1 299 ? -17.891 2.045 10.945 1 94.88 299 PHE A C 1
ATOM 2412 O O . PHE A 1 299 ? -17.859 1.642 12.109 1 94.88 299 PHE A O 1
ATOM 2419 N N . ILE A 1 300 ? -17 1.692 10.055 1 97.19 300 ILE A N 1
ATOM 2420 C CA . ILE A 1 300 ? -15.891 0.792 10.359 1 97.19 300 ILE A CA 1
ATOM 2421 C C . ILE A 1 300 ? -14.992 1.421 11.422 1 97.19 300 ILE A C 1
ATOM 2423 O O . ILE A 1 300 ? -14.508 0.731 12.328 1 97.19 300 ILE A O 1
ATOM 2427 N N . GLU A 1 301 ? -14.766 2.719 11.336 1 96.31 301 GLU A N 1
ATOM 2428 C CA . GLU A 1 301 ? -13.969 3.432 12.328 1 96.31 301 GLU A CA 1
ATOM 2429 C C . GLU A 1 301 ? -14.602 3.338 13.711 1 96.31 301 GLU A C 1
ATOM 2431 O O . GLU A 1 301 ? -13.898 3.186 14.711 1 96.31 301 GLU A O 1
ATOM 2436 N N . THR A 1 302 ? -15.883 3.426 13.734 1 94.19 302 THR A N 1
ATOM 2437 C CA . THR A 1 302 ? -16.578 3.32 15.016 1 94.19 302 THR A CA 1
ATOM 2438 C C . THR A 1 302 ? -16.359 1.944 15.633 1 94.19 302 THR A C 1
ATOM 2440 O O . THR A 1 302 ? -16.109 1.836 16.844 1 94.19 302 THR A O 1
ATOM 2443 N N . LEU A 1 303 ? -16.453 0.915 14.82 1 96.31 303 LEU A N 1
ATOM 2444 C CA . LEU A 1 303 ? -16.219 -0.445 15.297 1 96.31 303 LEU A CA 1
ATOM 2445 C C . LEU A 1 303 ? -14.789 -0.617 15.789 1 96.31 303 LEU A C 1
ATOM 2447 O O . LEU A 1 303 ? -14.555 -1.25 16.828 1 96.31 303 LEU A O 1
ATOM 2451 N N . MET A 1 304 ? -13.859 -0.04 15.062 1 98.06 304 MET A N 1
ATOM 2452 C CA . MET A 1 304 ? -12.461 -0.165 15.445 1 98.06 304 MET A CA 1
ATOM 2453 C C . MET A 1 304 ? -12.188 0.569 16.75 1 98.06 304 MET A C 1
ATOM 2455 O O . MET A 1 304 ? -11.469 0.059 17.609 1 98.06 304 MET A O 1
ATOM 2459 N N . VAL A 1 305 ? -12.742 1.766 16.875 1 96.94 305 VAL A N 1
ATOM 2460 C CA . VAL A 1 305 ? -12.555 2.521 18.109 1 96.94 305 VAL A CA 1
ATOM 2461 C C . VAL A 1 305 ? -13.141 1.743 19.297 1 96.94 305 VAL A C 1
ATOM 2463 O O . VAL A 1 305 ? -12.547 1.691 20.375 1 96.94 305 VAL A O 1
ATOM 2466 N N . ASP A 1 306 ? -14.312 1.129 19.094 1 96.5 306 ASP A N 1
ATOM 2467 C CA . ASP A 1 306 ? -14.898 0.282 20.125 1 96.5 306 ASP A CA 1
ATOM 2468 C C . ASP A 1 306 ? -13.945 -0.839 20.531 1 96.5 306 ASP A C 1
ATOM 2470 O O . ASP A 1 306 ? -13.758 -1.105 21.719 1 96.5 306 ASP A O 1
ATOM 2474 N N . ALA A 1 307 ? -13.328 -1.435 19.516 1 98.19 307 ALA A N 1
ATOM 2475 C CA . ALA A 1 307 ? -12.398 -2.531 19.781 1 98.19 307 ALA A CA 1
ATOM 2476 C C . ALA A 1 307 ? -11.188 -2.051 20.578 1 98.19 307 ALA A C 1
ATOM 2478 O O . ALA A 1 307 ? -10.789 -2.689 21.547 1 98.19 307 ALA A O 1
ATOM 2479 N N . LEU A 1 308 ? -10.641 -0.93 20.188 1 97.81 308 LEU A N 1
ATOM 2480 C CA . LEU A 1 308 ? -9.453 -0.397 20.844 1 97.81 308 LEU A CA 1
ATOM 2481 C C . LEU A 1 308 ? -9.75 0.011 22.281 1 97.81 308 LEU A C 1
ATOM 2483 O O . LEU A 1 308 ? -8.938 -0.206 23.172 1 97.81 308 LEU A O 1
ATOM 2487 N N . CYS A 1 309 ? -10.922 0.613 22.484 1 96.81 309 CYS A N 1
ATOM 2488 C CA . CYS A 1 309 ? -11.305 1.042 23.828 1 96.81 309 CYS A CA 1
ATOM 2489 C C . CYS A 1 309 ? -11.5 -0.156 24.75 1 96.81 309 CYS A C 1
ATOM 2491 O O . CYS A 1 309 ? -11.055 -0.142 25.891 1 96.81 309 CYS A O 1
ATOM 2493 N N . LYS A 1 310 ? -12.125 -1.159 24.234 1 97.06 310 LYS A N 1
ATOM 2494 C CA . LYS A 1 310 ? -12.406 -2.352 25.031 1 97.06 310 LYS A CA 1
ATOM 2495 C C . LYS A 1 310 ? -11.125 -3.123 25.344 1 97.06 310 LYS A C 1
ATOM 2497 O O . LYS A 1 310 ? -10.938 -3.596 26.469 1 97.06 310 LYS A O 1
ATOM 2502 N N . ALA A 1 311 ? -10.211 -3.191 24.344 1 96.94 311 ALA A N 1
ATOM 2503 C CA . ALA A 1 311 ? -8.977 -3.965 24.5 1 96.94 311 ALA A CA 1
ATOM 2504 C C . ALA A 1 311 ? -7.875 -3.117 25.125 1 96.94 311 ALA A C 1
ATOM 2506 O O . ALA A 1 311 ? -6.867 -3.65 25.594 1 96.94 311 ALA A O 1
ATOM 2507 N N . GLY A 1 312 ? -8.023 -1.854 25.203 1 94.31 312 GLY A N 1
ATOM 2508 C CA . GLY A 1 312 ? -6.969 -0.886 25.453 1 94.31 312 GLY A CA 1
ATOM 2509 C C . GLY A 1 312 ? -6.246 -1.131 26.766 1 94.31 312 GLY A C 1
ATOM 2510 O O . GLY A 1 312 ? -5.023 -0.995 26.844 1 94.31 312 GLY A O 1
ATOM 2511 N N . GLU A 1 313 ? -6.984 -1.512 27.75 1 93.12 313 GLU A N 1
ATOM 2512 C CA . GLU A 1 313 ? -6.395 -1.707 29.078 1 93.12 313 GLU A CA 1
ATOM 2513 C C . GLU A 1 313 ? -5.648 -3.037 29.156 1 93.12 313 GLU A C 1
ATOM 2515 O O . GLU A 1 313 ? -4.762 -3.209 30 1 93.12 313 GLU A O 1
ATOM 2520 N N . LEU A 1 314 ? -5.996 -3.893 28.281 1 95.88 314 LEU A N 1
ATOM 2521 C CA . LEU A 1 314 ? -5.445 -5.242 28.328 1 95.88 314 LEU A CA 1
ATOM 2522 C C . LEU A 1 314 ? -4.184 -5.352 27.484 1 95.88 314 LEU A C 1
ATOM 2524 O O . LEU A 1 314 ? -3.412 -6.301 27.625 1 95.88 314 LEU A O 1
ATOM 2528 N N . LEU A 1 315 ? -3.982 -4.414 26.594 1 96 315 LEU A N 1
ATOM 2529 C CA . LEU A 1 315 ? -2.781 -4.383 25.766 1 96 315 LEU A CA 1
ATOM 2530 C C . LEU A 1 315 ? -1.676 -3.582 26.453 1 96 315 LEU A C 1
ATOM 2532 O O . LEU A 1 315 ? -1.88 -2.422 26.812 1 96 315 LEU A O 1
ATOM 2536 N N . LYS A 1 316 ? -0.558 -4.191 26.594 1 95.75 316 LYS A N 1
ATOM 2537 C CA . LYS A 1 316 ? 0.54 -3.549 27.312 1 95.75 316 LYS A CA 1
ATOM 2538 C C . LYS A 1 316 ? 1.774 -3.418 26.438 1 95.75 316 LYS A C 1
ATOM 2540 O O . LYS A 1 316 ? 2.115 -4.344 25.688 1 95.75 316 LYS A O 1
ATOM 2545 N N . TYR A 1 317 ? 2.396 -2.279 26.516 1 96.94 317 TYR A N 1
ATOM 2546 C CA . TYR A 1 317 ? 3.604 -1.963 25.766 1 96.94 317 TYR A CA 1
ATOM 2547 C C . TYR A 1 317 ? 4.723 -1.508 26.688 1 96.94 317 TYR A C 1
ATOM 2549 O O . TYR A 1 317 ? 4.508 -0.668 27.578 1 96.94 317 TYR A O 1
ATOM 2557 N N . GLU A 1 318 ? 5.875 -2.033 26.547 1 96.69 318 GLU A N 1
ATOM 2558 C CA . GLU A 1 318 ? 7.016 -1.702 27.391 1 96.69 318 GLU A CA 1
ATOM 2559 C C . GLU A 1 318 ? 7.605 -0.344 27.031 1 96.69 318 GLU A C 1
ATOM 2561 O O . GLU A 1 318 ? 7.914 -0.092 25.859 1 96.69 318 GLU A O 1
ATOM 2566 N N . GLY A 1 319 ? 7.672 0.547 28 1 96 319 GLY A N 1
ATOM 2567 C CA . GLY A 1 319 ? 8.242 1.868 27.781 1 96 319 GLY A CA 1
ATOM 2568 C C . GLY A 1 319 ? 9.609 2.037 28.438 1 96 319 GLY A C 1
ATOM 2569 O O . GLY A 1 319 ? 10.391 1.09 28.5 1 96 319 GLY A O 1
ATOM 2570 N N . THR A 1 320 ? 9.883 3.227 28.75 1 95.38 320 THR A N 1
ATOM 2571 C CA . THR A 1 320 ? 11.148 3.572 29.391 1 95.38 320 THR A CA 1
ATOM 2572 C C . THR A 1 320 ? 11.312 2.828 30.703 1 95.38 320 THR A C 1
ATOM 2574 O O . THR A 1 320 ? 10.359 2.715 31.484 1 95.38 320 THR A O 1
ATOM 2577 N N . ASN A 1 321 ? 12.469 2.299 30.984 1 93.31 321 ASN A N 1
ATOM 2578 C CA . ASN A 1 321 ? 12.844 1.617 32.219 1 93.31 321 ASN A CA 1
ATOM 2579 C C . ASN A 1 321 ? 12 0.369 32.438 1 93.31 321 ASN A C 1
ATOM 2581 O O . ASN A 1 321 ? 11.695 0.021 33.594 1 93.31 321 ASN A O 1
ATOM 2585 N N . GLY A 1 322 ? 11.359 -0.145 31.406 1 92 322 GLY A N 1
ATOM 2586 C CA . GLY A 1 322 ? 10.641 -1.406 31.5 1 92 322 GLY A CA 1
ATOM 2587 C C . GLY A 1 322 ? 9.211 -1.246 31.984 1 92 322 GLY A C 1
ATOM 2588 O O . GLY A 1 322 ? 8.492 -2.232 32.156 1 92 322 GLY A O 1
ATOM 2589 N N . ASN A 1 323 ? 8.789 -0.043 32.156 1 95.44 323 ASN A N 1
ATOM 2590 C CA . ASN A 1 323 ? 7.41 0.201 32.562 1 95.44 323 ASN A CA 1
ATOM 2591 C C . ASN A 1 323 ? 6.414 -0.194 31.484 1 95.44 323 ASN A C 1
ATOM 2593 O O . ASN A 1 323 ? 6.672 0.008 30.297 1 95.44 323 ASN A O 1
ATOM 2597 N N . LEU A 1 324 ? 5.332 -0.78 31.953 1 96.38 324 LEU A N 1
ATOM 2598 C CA . LEU A 1 324 ? 4.301 -1.206 31.016 1 96.38 324 LEU A CA 1
ATOM 2599 C C . LEU A 1 324 ? 3.18 -0.175 30.938 1 96.38 324 LEU A C 1
ATOM 2601 O O . LEU A 1 324 ? 2.709 0.32 31.953 1 96.38 324 LEU A O 1
ATOM 2605 N N . PHE A 1 325 ? 2.793 0.194 29.734 1 96.81 325 PHE A N 1
ATOM 2606 C CA . PHE A 1 325 ? 1.717 1.143 29.484 1 96.81 325 PHE A CA 1
ATOM 2607 C C . PHE A 1 325 ? 0.606 0.49 28.672 1 96.81 325 PHE A C 1
ATOM 2609 O O . PHE A 1 325 ? 0.877 -0.266 27.734 1 96.81 325 PHE A O 1
ATOM 2616 N N . SER A 1 326 ? -0.607 0.736 29.094 1 96.06 326 SER A N 1
ATOM 2617 C CA . SER A 1 326 ? -1.734 0.285 28.281 1 96.06 326 SER A CA 1
ATOM 2618 C C . SER A 1 326 ? -1.871 1.119 27.016 1 96.06 326 SER A C 1
ATOM 2620 O O . SER A 1 326 ? -1.247 2.174 26.875 1 96.06 326 SER A O 1
ATOM 2622 N N . LEU A 1 327 ? -2.611 0.612 26.078 1 95.5 327 LEU A N 1
ATOM 2623 C CA . LEU A 1 327 ? -2.811 1.336 24.828 1 95.5 327 LEU A CA 1
ATOM 2624 C C . LEU A 1 327 ? -3.352 2.738 25.094 1 95.5 327 LEU A C 1
ATOM 2626 O O . LEU A 1 327 ? -2.984 3.689 24.391 1 95.5 327 LEU A O 1
ATOM 2630 N N . GLY A 1 328 ? -4.207 2.908 26.062 1 91.62 328 GLY A N 1
ATOM 2631 C CA . GLY A 1 328 ? -4.766 4.207 26.391 1 91.62 328 GLY A CA 1
ATOM 2632 C C . GLY A 1 328 ? -3.76 5.137 27.047 1 91.62 328 GLY A C 1
ATOM 2633 O O . GLY A 1 328 ? -3.941 6.355 27.047 1 91.62 328 GLY A O 1
ATOM 2634 N N . GLN A 1 329 ? -2.635 4.59 27.516 1 94.44 329 GLN A N 1
ATOM 2635 C CA . GLN A 1 329 ? -1.668 5.391 28.266 1 94.44 329 GLN A CA 1
ATOM 2636 C C . GLN A 1 329 ? -0.33 5.457 27.531 1 94.44 329 GLN A C 1
ATOM 2638 O O . GLN A 1 329 ? 0.618 6.078 28.016 1 94.44 329 GLN A O 1
ATOM 2643 N N . VAL A 1 330 ? -0.281 4.875 26.422 1 95.81 330 VAL A N 1
ATOM 2644 C CA . VAL A 1 330 ? 0.997 4.73 25.734 1 95.81 330 VAL A CA 1
ATOM 2645 C C . VAL A 1 330 ? 1.531 6.105 25.344 1 95.81 330 VAL A C 1
ATOM 2647 O O . VAL A 1 330 ? 2.738 6.285 25.156 1 95.81 330 VAL A O 1
ATOM 2650 N N . THR A 1 331 ? 0.695 7.145 25.203 1 95.12 331 THR A N 1
ATOM 2651 C CA . THR A 1 331 ? 1.098 8.484 24.781 1 95.12 331 THR A CA 1
ATOM 2652 C C . THR A 1 331 ? 1.907 9.172 25.875 1 95.12 331 THR A C 1
ATOM 2654 O O . THR A 1 331 ? 2.541 10.203 25.641 1 95.12 331 THR A O 1
ATOM 2657 N N . GLU A 1 332 ? 1.954 8.633 27.031 1 94.62 332 GLU A N 1
ATOM 2658 C CA . GLU A 1 332 ? 2.674 9.211 28.156 1 94.62 332 GLU A CA 1
ATOM 2659 C C . GLU A 1 332 ? 4.164 8.891 28.094 1 94.62 332 GLU A C 1
ATOM 2661 O O . GLU A 1 332 ? 4.969 9.508 28.781 1 94.62 332 GLU A O 1
ATOM 2666 N N . ASP A 1 333 ? 4.477 7.938 27.25 1 97.25 333 ASP A N 1
ATOM 2667 C CA . ASP A 1 333 ? 5.867 7.508 27.141 1 97.25 333 ASP A CA 1
ATOM 2668 C C . ASP A 1 333 ? 6.238 7.262 25.672 1 97.25 333 ASP A C 1
ATOM 2670 O O . ASP A 1 333 ? 5.656 6.391 25.016 1 97.25 333 ASP A O 1
ATOM 2674 N N . VAL A 1 334 ? 7.266 7.945 25.188 1 97.5 334 VAL A N 1
ATOM 2675 C CA . VAL A 1 334 ? 7.648 7.906 23.781 1 97.5 334 VAL A CA 1
ATOM 2676 C C . VAL A 1 334 ? 8.078 6.492 23.406 1 97.5 334 VAL A C 1
ATOM 2678 O O . VAL A 1 334 ? 7.742 6.004 22.328 1 97.5 334 VAL A O 1
ATOM 2681 N N . GLU A 1 335 ? 8.82 5.801 24.297 1 97.19 335 GLU A N 1
ATOM 2682 C CA . GLU A 1 335 ? 9.305 4.457 24 1 97.19 335 GLU A CA 1
ATOM 2683 C C . GLU A 1 335 ? 8.148 3.473 23.859 1 97.19 335 GLU A C 1
ATOM 2685 O O . GLU A 1 335 ? 8.156 2.627 22.953 1 97.19 335 GLU A O 1
ATOM 2690 N N . ALA A 1 336 ? 7.207 3.545 24.75 1 97.69 336 ALA A N 1
ATOM 2691 C CA . ALA A 1 336 ? 6.02 2.703 24.656 1 97.69 336 ALA A CA 1
ATOM 2692 C C . ALA A 1 336 ? 5.199 3.041 23.406 1 97.69 336 ALA A C 1
ATOM 2694 O O . ALA A 1 336 ? 4.703 2.146 22.734 1 97.69 336 ALA A O 1
ATOM 2695 N N . TYR A 1 337 ? 5.09 4.367 23.125 1 97.75 337 TYR A N 1
ATOM 2696 C CA . TYR A 1 337 ? 4.305 4.848 22 1 97.75 337 TYR A CA 1
ATOM 2697 C C . TYR A 1 337 ? 4.855 4.312 20.688 1 97.75 337 TYR A C 1
ATOM 2699 O O . TYR A 1 337 ? 4.09 3.918 19.797 1 97.75 337 TYR A O 1
ATOM 2707 N N . LEU A 1 338 ? 6.145 4.23 20.594 1 97.81 338 LEU A N 1
ATOM 2708 C CA . LEU A 1 338 ? 6.82 3.83 19.375 1 97.81 338 LEU A CA 1
ATOM 2709 C C . LEU A 1 338 ? 6.629 2.342 19.094 1 97.81 338 LEU A C 1
ATOM 2711 O O . LEU A 1 338 ? 6.891 1.866 18 1 97.81 338 LEU A O 1
ATOM 2715 N N . LYS A 1 339 ? 6.07 1.613 20.031 1 97.56 339 LYS A N 1
ATOM 2716 C CA . LYS A 1 339 ? 5.848 0.18 19.859 1 97.56 339 LYS A CA 1
ATOM 2717 C C . LYS A 1 339 ? 4.449 -0.1 19.328 1 97.56 339 LYS A C 1
ATOM 2719 O O . LYS A 1 339 ? 4.125 -1.238 18.984 1 97.56 339 LYS A O 1
ATOM 2724 N N . THR A 1 340 ? 3.658 0.939 19.219 1 97.56 340 THR A N 1
ATOM 2725 C CA . THR A 1 340 ? 2.305 0.764 18.703 1 97.56 340 THR A CA 1
ATOM 2726 C C . THR A 1 340 ? 2.262 1.02 17.203 1 97.56 340 THR A C 1
ATOM 2728 O O . THR A 1 340 ? 3.035 1.828 16.672 1 97.56 340 THR A O 1
ATOM 2731 N N . SER A 1 341 ? 1.497 0.325 16.5 1 97.38 341 SER A N 1
ATOM 2732 C CA . SER A 1 341 ? 1.223 0.458 15.078 1 97.38 341 SER A CA 1
ATOM 2733 C C . SER A 1 341 ? -0.125 -0.158 14.719 1 97.38 341 SER A C 1
ATOM 2735 O O . SER A 1 341 ? -0.886 -0.563 15.594 1 97.38 341 SER A O 1
ATOM 2737 N N . ASP A 1 342 ? -0.455 -0.23 13.453 1 97.81 342 ASP A N 1
ATOM 2738 C CA . ASP A 1 342 ? -1.714 -0.82 13.008 1 97.81 342 ASP A CA 1
ATOM 2739 C C . ASP A 1 342 ? -1.77 -2.309 13.344 1 97.81 342 ASP A C 1
ATOM 2741 O O . ASP A 1 342 ? -2.836 -2.926 13.281 1 97.81 342 ASP A O 1
ATOM 2745 N N . SER A 1 343 ? -0.646 -2.848 13.789 1 96.94 343 SER A N 1
ATOM 2746 C CA . SER A 1 343 ? -0.58 -4.262 14.141 1 96.94 343 SER A CA 1
ATOM 2747 C C . SER A 1 343 ? -1.405 -4.555 15.391 1 96.94 343 SER A C 1
ATOM 2749 O O . SER A 1 343 ? -1.612 -5.719 15.742 1 96.94 343 SER A O 1
ATOM 2751 N N . VAL A 1 344 ? -1.889 -3.49 16.047 1 97.62 344 VAL A N 1
ATOM 2752 C CA . VAL A 1 344 ? -2.723 -3.645 17.234 1 97.62 344 VAL A CA 1
ATOM 2753 C C . VAL A 1 344 ? -3.953 -4.484 16.891 1 97.62 344 VAL A C 1
ATOM 2755 O O . VAL A 1 344 ? -4.434 -5.254 17.734 1 97.62 344 VAL A O 1
ATOM 2758 N N . GLU A 1 345 ? -4.438 -4.348 15.656 1 97.5 345 GLU A N 1
ATOM 2759 C CA . GLU A 1 345 ? -5.566 -5.16 15.211 1 97.5 345 GLU A CA 1
ATOM 2760 C C . GLU A 1 345 ? -5.27 -6.648 15.359 1 97.5 345 GLU A C 1
ATOM 2762 O O . GLU A 1 345 ? -6.086 -7.402 15.891 1 97.5 345 GLU A O 1
ATOM 2767 N N . GLN A 1 346 ? -4.109 -7.066 14.883 1 96.38 346 GLN A N 1
ATOM 2768 C CA . GLN A 1 346 ? -3.719 -8.469 14.961 1 96.38 346 GLN A CA 1
ATOM 2769 C C . GLN A 1 346 ? -3.451 -8.891 16.406 1 96.38 346 GLN A C 1
ATOM 2771 O O . GLN A 1 346 ? -3.705 -10.039 16.781 1 96.38 346 GLN A O 1
ATOM 2776 N N . GLU A 1 347 ? -2.902 -7.961 17.203 1 96.06 347 GLU A N 1
ATOM 2777 C CA . GLU A 1 347 ? -2.678 -8.242 18.625 1 96.06 347 GLU A CA 1
ATOM 2778 C C . GLU A 1 347 ? -3.98 -8.609 19.328 1 96.06 347 GLU A C 1
ATOM 2780 O O . GLU A 1 347 ? -4.02 -9.539 20.125 1 96.06 347 GLU A O 1
ATOM 2785 N N . ILE A 1 348 ? -5.004 -7.875 19.016 1 97.5 348 ILE A N 1
ATOM 2786 C CA . ILE A 1 348 ? -6.312 -8.125 19.609 1 97.5 348 ILE A CA 1
ATOM 2787 C C . ILE A 1 348 ? -6.844 -9.477 19.125 1 97.5 348 ILE A C 1
ATOM 2789 O O . ILE A 1 348 ? -7.254 -10.312 19.938 1 97.5 348 ILE A O 1
ATOM 2793 N N . LEU A 1 349 ? -6.723 -9.734 17.859 1 96.5 349 LEU A N 1
ATOM 2794 C CA . LEU A 1 349 ? -7.277 -10.938 17.25 1 96.5 349 LEU A CA 1
ATOM 2795 C C . LEU A 1 349 ? -6.57 -12.188 17.781 1 96.5 349 LEU A C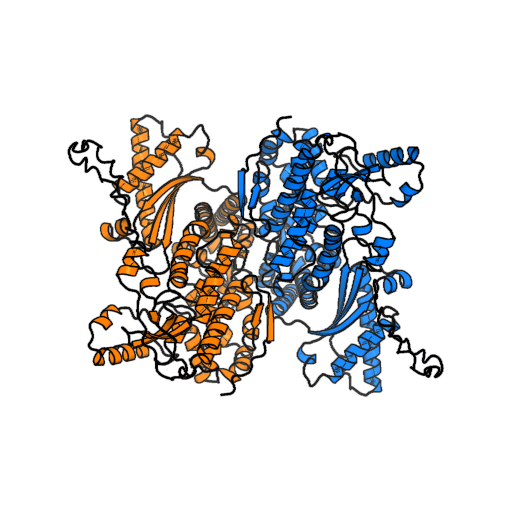 1
ATOM 2797 O O . LEU A 1 349 ? -7.191 -13.234 17.938 1 96.5 349 LEU A O 1
ATOM 2801 N N . ASN A 1 350 ? -5.25 -12.062 18.047 1 94.88 350 ASN A N 1
ATOM 2802 C CA . ASN A 1 350 ? -4.449 -13.219 18.438 1 94.88 350 ASN A CA 1
ATOM 2803 C C . ASN A 1 350 ? -4.391 -13.383 19.953 1 94.88 350 ASN A C 1
ATOM 2805 O O . ASN A 1 350 ? -3.777 -14.32 20.453 1 94.88 350 ASN A O 1
ATOM 2809 N N . SER A 1 351 ? -5.051 -12.484 20.688 1 94.38 351 SER A N 1
ATOM 2810 C CA . SER A 1 351 ? -5.016 -12.555 22.156 1 94.38 351 SER A CA 1
ATOM 2811 C C . SER A 1 351 ? -5.711 -13.812 22.656 1 94.38 351 SER A C 1
ATOM 2813 O O . SER A 1 351 ? -6.754 -14.203 22.141 1 94.38 351 SER A O 1
ATOM 2815 N N . SER A 1 352 ? -5.125 -14.422 23.656 1 90.38 352 SER A N 1
ATOM 2816 C CA . SER A 1 352 ? -5.73 -15.602 24.266 1 90.38 352 SER A CA 1
ATOM 2817 C C . SER A 1 352 ? -6.523 -15.234 25.5 1 90.38 352 SER A C 1
ATOM 2819 O O . SER A 1 352 ? -6.992 -16.109 26.234 1 90.38 352 SER A O 1
ATOM 2821 N N . SER A 1 353 ? -6.652 -13.938 25.75 1 92.88 353 SER A N 1
ATOM 2822 C CA . SER A 1 353 ? -7.352 -13.484 26.953 1 92.88 353 SER A CA 1
ATOM 2823 C C . SER A 1 353 ? -8.836 -13.836 26.891 1 92.88 353 SER A C 1
ATOM 2825 O O . SER A 1 353 ? -9.484 -13.648 25.859 1 92.88 353 SER A O 1
ATOM 2827 N N . SER A 1 354 ? -9.352 -14.328 28.016 1 93.44 354 SER A N 1
ATOM 2828 C CA . SER A 1 354 ? -10.773 -14.648 28.109 1 93.44 354 SER A CA 1
ATOM 2829 C C . SER A 1 354 ? -11.562 -13.5 28.719 1 93.44 354 SER A C 1
ATOM 2831 O O . SER A 1 354 ? -12.75 -13.641 29.016 1 93.44 354 SER A O 1
ATOM 2833 N N . ASP A 1 355 ? -10.844 -12.391 29.016 1 96.56 355 ASP A N 1
ATOM 2834 C CA . ASP A 1 355 ? -11.523 -11.203 29.516 1 96.56 355 ASP A CA 1
ATOM 2835 C C . ASP A 1 355 ? -12.656 -10.781 28.578 1 96.56 355 ASP A C 1
ATOM 2837 O O . ASP A 1 355 ? -12.469 -10.695 27.375 1 96.56 355 ASP A O 1
ATOM 2841 N N . PRO A 1 356 ? -13.805 -10.484 29.172 1 97.5 356 PRO A N 1
ATOM 2842 C CA . PRO A 1 356 ? -14.953 -10.125 28.328 1 97.5 356 PRO A CA 1
ATOM 2843 C C . PRO A 1 356 ? -14.672 -8.914 27.438 1 97.5 356 PRO A C 1
ATOM 2845 O O . PRO A 1 356 ? -15.188 -8.836 26.328 1 97.5 356 PRO A O 1
ATOM 2848 N N . ARG A 1 357 ? -13.891 -8.039 27.906 1 96.56 357 ARG A N 1
ATOM 2849 C CA . ARG A 1 357 ? -13.555 -6.855 27.125 1 96.56 357 ARG A CA 1
ATOM 2850 C C . ARG A 1 357 ? -12.789 -7.242 25.859 1 96.56 357 ARG A C 1
ATOM 2852 O O . ARG A 1 357 ? -13.023 -6.684 24.781 1 96.56 357 ARG A O 1
ATOM 2859 N N . MET A 1 358 ? -11.922 -8.164 26 1 97.69 358 MET A N 1
ATOM 2860 C CA . MET A 1 358 ? -11.141 -8.633 24.859 1 97.69 358 MET A CA 1
ATOM 2861 C C . MET A 1 358 ? -12.023 -9.406 23.875 1 97.69 358 MET A C 1
ATOM 2863 O O . MET A 1 358 ? -11.883 -9.266 22.656 1 97.69 358 MET A O 1
ATOM 2867 N N . VAL A 1 359 ? -12.922 -10.195 24.469 1 97.56 359 VAL A N 1
ATOM 2868 C CA . VAL A 1 359 ? -13.844 -10.961 23.625 1 97.56 359 VAL A CA 1
ATOM 2869 C C . VAL A 1 359 ? -14.711 -10 22.812 1 97.56 359 VAL A C 1
ATOM 2871 O O . VAL A 1 359 ? -14.938 -10.227 21.625 1 97.56 359 VAL A O 1
ATOM 2874 N N . GLU A 1 360 ? -15.156 -8.953 23.438 1 97.88 360 GLU A N 1
ATOM 2875 C CA . GLU A 1 360 ? -15.977 -7.957 22.75 1 97.88 360 GLU A CA 1
ATOM 2876 C C . GLU A 1 360 ? -15.164 -7.207 21.703 1 97.88 360 GLU A C 1
ATOM 2878 O O . GLU A 1 360 ? -15.68 -6.859 20.641 1 97.88 360 GLU A O 1
ATOM 2883 N N . ALA A 1 361 ? -13.93 -6.91 22.047 1 98.38 361 ALA A N 1
ATOM 2884 C CA . ALA A 1 361 ? -13.055 -6.246 21.078 1 98.38 361 ALA A CA 1
ATOM 2885 C C . ALA A 1 361 ? -12.867 -7.098 19.828 1 98.38 361 ALA A C 1
ATOM 2887 O O . ALA A 1 361 ? -12.961 -6.586 18.703 1 98.38 361 ALA A O 1
ATOM 2888 N N . LYS A 1 362 ? -12.68 -8.398 20.031 1 97.94 362 LYS A N 1
ATOM 2889 C CA . LYS A 1 362 ? -12.539 -9.328 18.922 1 97.94 362 LYS A CA 1
ATOM 2890 C C . LYS A 1 362 ? -13.812 -9.367 18.078 1 97.94 362 LYS A C 1
ATOM 2892 O O . LYS A 1 362 ? -13.75 -9.43 16.844 1 97.94 362 LYS A O 1
ATOM 2897 N N . ALA A 1 363 ? -14.914 -9.305 18.734 1 97.44 363 ALA A N 1
ATOM 2898 C CA . ALA A 1 363 ? -16.188 -9.336 18.031 1 97.44 363 ALA A CA 1
ATOM 2899 C C . ALA A 1 363 ? -16.359 -8.109 17.125 1 97.44 363 ALA A C 1
ATOM 2901 O O . ALA A 1 363 ? -16.906 -8.203 16.031 1 97.44 363 ALA A O 1
ATOM 2902 N N . CYS A 1 364 ? -15.906 -6.965 17.594 1 97.5 364 CYS A N 1
ATOM 2903 C CA . CYS A 1 364 ? -15.953 -5.742 16.797 1 97.5 364 CYS A CA 1
ATOM 2904 C C . CYS A 1 364 ? -15.117 -5.887 15.531 1 97.5 364 CYS A C 1
ATOM 2906 O O . CYS A 1 364 ? -15.57 -5.535 14.438 1 97.5 364 CYS A O 1
ATOM 2908 N N . ILE A 1 365 ? -13.93 -6.434 15.672 1 98 365 ILE A N 1
ATOM 2909 C CA . ILE A 1 365 ? -13.023 -6.59 14.539 1 98 365 ILE A CA 1
ATOM 2910 C C . ILE A 1 365 ? -13.586 -7.637 13.578 1 98 365 ILE A C 1
ATOM 2912 O O . ILE A 1 365 ? -13.492 -7.484 12.352 1 98 365 ILE A O 1
ATOM 2916 N N . ASP A 1 366 ? -14.195 -8.664 14.109 1 97 366 ASP A N 1
ATOM 2917 C CA . ASP A 1 366 ? -14.82 -9.688 13.281 1 97 366 ASP A CA 1
ATOM 2918 C C . ASP A 1 366 ? -15.93 -9.102 12.414 1 97 366 ASP A C 1
ATOM 2920 O O . ASP A 1 366 ? -16.094 -9.484 11.258 1 97 366 ASP A O 1
ATOM 2924 N N . LYS A 1 367 ? -16.688 -8.195 13.016 1 96.06 367 LYS A N 1
ATOM 2925 C CA . LYS A 1 367 ? -17.719 -7.516 12.25 1 96.06 367 LYS A CA 1
ATOM 2926 C C . LYS A 1 367 ? -17.125 -6.75 11.07 1 96.06 367 LYS A C 1
ATOM 2928 O O . LYS A 1 367 ? -17.703 -6.719 9.984 1 96.06 367 LYS A O 1
ATOM 2933 N N . ILE A 1 368 ? -16 -6.109 11.305 1 97.12 368 ILE A N 1
ATOM 2934 C CA . ILE A 1 368 ? -15.32 -5.383 10.242 1 97.12 368 ILE A CA 1
ATOM 2935 C C . ILE A 1 368 ? -14.891 -6.359 9.148 1 97.12 368 ILE A C 1
ATOM 2937 O O . ILE A 1 368 ? -15.148 -6.121 7.965 1 97.12 368 ILE A O 1
ATOM 2941 N N . HIS A 1 369 ? -14.281 -7.508 9.539 1 96.38 369 HIS A N 1
ATOM 2942 C CA . HIS A 1 369 ? -13.766 -8.492 8.594 1 96.38 369 HIS A CA 1
ATOM 2943 C C . HIS A 1 369 ? -14.891 -9.117 7.777 1 96.38 369 HIS A C 1
ATOM 2945 O O . HIS A 1 369 ? -14.703 -9.422 6.594 1 96.38 369 HIS A O 1
ATOM 2951 N N . ARG A 1 370 ? -16.031 -9.25 8.359 1 94.62 370 ARG A N 1
ATOM 2952 C CA . ARG A 1 370 ? -17.156 -9.883 7.691 1 94.62 370 ARG A CA 1
ATOM 2953 C C . ARG A 1 370 ? -18.047 -8.844 7.027 1 94.62 370 ARG A C 1
ATOM 2955 O O . ARG A 1 370 ? -19.125 -9.164 6.527 1 94.62 370 ARG A O 1
ATOM 2962 N N . ARG A 1 371 ? -17.625 -7.621 7.117 1 92.81 371 ARG A N 1
ATOM 2963 C CA . ARG A 1 371 ? -18.328 -6.492 6.531 1 92.81 371 ARG A CA 1
ATOM 2964 C C . ARG A 1 371 ? -19.766 -6.422 7.039 1 92.81 371 ARG A C 1
ATOM 2966 O O . ARG A 1 371 ? -20.703 -6.23 6.258 1 92.81 371 ARG A O 1
ATOM 2973 N N . GLU A 1 372 ? -19.922 -6.754 8.289 1 92.38 372 GLU A N 1
ATOM 2974 C CA . GLU A 1 372 ? -21.203 -6.57 8.953 1 92.38 372 GLU A CA 1
ATOM 2975 C C . GLU A 1 372 ? -21.391 -5.121 9.391 1 92.38 372 GLU A C 1
ATOM 2977 O O . GLU A 1 372 ? -21.406 -4.824 10.594 1 92.38 372 GLU A O 1
ATOM 2982 N N . ILE A 1 373 ? -21.562 -4.328 8.375 1 90.31 373 ILE A N 1
ATOM 2983 C CA . ILE A 1 373 ? -21.734 -2.898 8.609 1 90.31 373 ILE A CA 1
ATOM 2984 C C . ILE A 1 373 ? -23.156 -2.479 8.25 1 90.31 373 ILE A C 1
ATOM 2986 O O . ILE A 1 373 ? -23.844 -3.174 7.504 1 90.31 373 ILE A O 1
ATOM 2990 N N . GLY A 1 374 ? -23.594 -1.455 8.82 1 88.5 374 GLY A N 1
ATOM 2991 C CA . GLY A 1 374 ? -24.938 -0.974 8.562 1 88.5 374 GLY A CA 1
ATOM 2992 C C . GLY A 1 374 ? -25.109 -0.378 7.18 1 88.5 374 GLY A C 1
ATOM 2993 O O . GLY A 1 374 ? -24.141 -0.282 6.418 1 88.5 374 GLY A O 1
ATOM 2994 N N . CYS A 1 375 ? -26.297 -0.212 6.812 1 90.69 375 CYS A N 1
ATOM 2995 C CA . CYS A 1 375 ? -26.625 0.449 5.551 1 90.69 375 CYS A CA 1
ATOM 2996 C C . CYS A 1 375 ? -27.203 1.832 5.797 1 90.69 375 CYS A C 1
ATOM 2998 O O . CYS A 1 375 ? -27.922 2.043 6.781 1 90.69 375 CYS A O 1
ATOM 3000 N N . LYS A 1 376 ? -26.906 2.713 4.918 1 93.12 376 LYS A N 1
ATOM 3001 C CA . LYS A 1 376 ? -27.422 4.074 5.023 1 93.12 376 LYS A CA 1
ATOM 3002 C C . LYS A 1 376 ? -28.906 4.129 4.664 1 93.12 376 LYS A C 1
ATOM 3004 O O . LYS A 1 376 ? -29.297 3.693 3.582 1 93.12 376 LYS A O 1
ATOM 3009 N N . LEU A 1 377 ? -29.734 4.637 5.516 1 93.12 377 LEU A N 1
ATOM 3010 C CA . LEU A 1 377 ? -31.172 4.672 5.332 1 93.12 377 LEU A CA 1
ATOM 3011 C C . LEU A 1 377 ? -31.641 6.066 4.914 1 93.12 377 LEU A C 1
ATOM 3013 O O . LEU A 1 377 ? -32.688 6.211 4.281 1 93.12 377 LEU A O 1
ATOM 3017 N N . GLY A 1 378 ? -30.875 7.043 5.289 1 93.25 378 GLY A N 1
ATOM 3018 C CA . GLY A 1 378 ? -31.188 8.43 4.977 1 93.25 378 GLY A CA 1
ATOM 3019 C C . GLY A 1 378 ? -30.094 9.398 5.395 1 93.25 378 GLY A C 1
ATOM 3020 O O . GLY A 1 378 ? -29.203 9.039 6.156 1 93.25 378 GLY A O 1
ATOM 3021 N N . CYS A 1 379 ? -30.219 10.562 4.828 1 94.88 379 CYS A N 1
ATOM 3022 C CA . CYS A 1 379 ? -29.234 11.586 5.168 1 94.88 379 CYS A CA 1
ATOM 3023 C C . CYS A 1 379 ? -29.766 12.984 4.844 1 94.88 379 CYS A C 1
ATOM 3025 O O . CYS A 1 379 ? -30.734 13.125 4.105 1 94.88 379 CYS A O 1
ATOM 3027 N N . PHE A 1 380 ? -29.266 13.922 5.457 1 92.56 380 PHE A N 1
ATOM 3028 C CA . PHE A 1 380 ? -29.469 15.312 5.051 1 92.56 380 PHE A CA 1
ATOM 3029 C C . PHE A 1 380 ? -28.203 16.125 5.254 1 92.56 380 PHE A C 1
ATOM 3031 O O . PHE A 1 380 ? -27.359 15.781 6.082 1 92.56 380 PHE A O 1
ATOM 3038 N N . GLU A 1 381 ? -28.094 17.141 4.48 1 91.38 381 GLU A N 1
ATOM 3039 C CA . GLU A 1 381 ? -27 18.094 4.609 1 91.38 381 GLU A CA 1
ATOM 3040 C C . GLU A 1 381 ? -27.422 19.312 5.422 1 91.38 381 GLU A C 1
ATOM 3042 O O . GLU A 1 381 ? -28.562 19.781 5.305 1 91.38 381 GLU A O 1
ATOM 3047 N N . MET A 1 382 ? -26.547 19.75 6.23 1 86.25 382 MET A N 1
ATOM 3048 C CA . MET A 1 382 ? -26.891 20.938 6.992 1 86.25 382 MET A CA 1
ATOM 3049 C C . MET A 1 382 ? -25.75 21.938 6.988 1 86.25 382 MET A C 1
ATOM 3051 O O . MET A 1 382 ? -24.594 21.578 6.789 1 86.25 382 MET A O 1
ATOM 3055 N N . SER A 1 383 ? -26.188 23.156 7.156 1 81.69 383 SER A N 1
ATOM 3056 C CA . SER A 1 383 ? -25.234 24.234 7.375 1 81.69 383 SER A CA 1
ATOM 3057 C C . SER A 1 383 ? -24.766 24.266 8.828 1 81.69 383 SER A C 1
ATOM 3059 O O . SER A 1 383 ? -25.594 24.234 9.75 1 81.69 383 SER A O 1
ATOM 3061 N N . PRO A 1 384 ? -23.516 24.344 8.961 1 81 384 PRO A N 1
ATOM 3062 C CA . PRO A 1 384 ? -23.016 24.406 10.336 1 81 384 PRO A CA 1
ATOM 3063 C C . PRO A 1 384 ? -23.578 25.594 11.109 1 81 384 PRO A C 1
ATOM 3065 O O . PRO A 1 384 ? -23.688 25.547 12.344 1 81 384 PRO A O 1
ATOM 3068 N N . THR A 1 385 ? -23.984 26.594 10.43 1 80.38 385 THR A N 1
ATOM 3069 C CA . THR A 1 385 ? -24.5 27.797 11.062 1 80.38 385 THR A CA 1
ATOM 3070 C C . THR A 1 385 ? -25.766 27.484 11.867 1 80.38 385 THR A C 1
ATOM 3072 O O . THR A 1 385 ? -26.016 28.109 12.898 1 80.38 385 THR A O 1
ATOM 3075 N N . ASN A 1 386 ? -26.438 26.453 11.398 1 78.38 386 ASN A N 1
ATOM 3076 C CA . ASN A 1 386 ? -27.656 26.062 12.109 1 78.38 386 ASN A CA 1
ATOM 3077 C C . ASN A 1 386 ? -27.328 25.516 13.492 1 78.38 386 ASN A C 1
ATOM 3079 O O . ASN A 1 386 ? -28.125 25.672 14.43 1 78.38 386 ASN A O 1
ATOM 3083 N N . ALA A 1 387 ? -26.203 24.922 13.57 1 73.69 387 ALA A N 1
ATOM 3084 C CA . ALA A 1 387 ? -25.812 24.312 14.844 1 73.69 387 ALA A CA 1
ATOM 3085 C C . ALA A 1 387 ? -25.016 25.312 15.695 1 73.69 387 ALA A C 1
ATOM 3087 O O . ALA A 1 387 ? -25.203 25.375 16.906 1 73.69 387 ALA A O 1
ATOM 3088 N N . THR A 1 388 ? -24.266 26.031 15.141 1 73.62 388 THR A N 1
ATOM 3089 C CA . THR A 1 388 ? -23.328 26.859 15.891 1 73.62 388 THR A CA 1
ATOM 3090 C C . THR A 1 388 ? -24.016 28.156 16.344 1 73.62 388 THR A C 1
ATOM 3092 O O . THR A 1 388 ? -23.844 28.562 17.5 1 73.62 388 THR A O 1
ATOM 3095 N N . GLN A 1 389 ? -24.703 28.812 15.484 1 67.75 389 GLN A N 1
ATOM 3096 C CA . GLN A 1 389 ? -25.312 30.094 15.812 1 67.75 389 GLN A CA 1
ATOM 3097 C C . GLN A 1 389 ? -26.531 29.906 16.703 1 67.75 389 GLN A C 1
ATOM 3099 O O . GLN A 1 389 ? -26.766 30.688 17.641 1 67.75 389 GLN A O 1
ATOM 3104 N N . LEU A 1 390 ? -27.094 28.828 16.422 1 62.72 390 LEU A N 1
ATOM 3105 C CA . LEU A 1 390 ? -28.391 28.688 17.078 1 62.72 390 LEU A CA 1
ATOM 3106 C C . LEU A 1 390 ? -28.234 27.984 18.438 1 62.72 390 LEU A C 1
ATOM 3108 O O . LEU A 1 390 ? -28.938 28.328 19.391 1 62.72 390 LEU A O 1
ATOM 3112 N N . ARG A 1 391 ? -27.156 27.25 18.438 1 71.62 391 ARG A N 1
ATOM 3113 C CA . ARG A 1 391 ? -27.156 26.391 19.609 1 71.62 391 ARG A CA 1
ATOM 3114 C C . ARG A 1 391 ? -25.797 26.438 20.312 1 71.62 391 ARG A C 1
ATOM 3116 O O . ARG A 1 391 ? -25.594 25.781 21.344 1 71.62 391 ARG A O 1
ATOM 3123 N N . GLY A 1 392 ? -24.922 27.234 19.703 1 69.94 392 GLY A N 1
ATOM 3124 C CA . GLY A 1 392 ? -23.625 27.375 20.344 1 69.94 392 GLY A CA 1
ATOM 3125 C C . GLY A 1 392 ? -22.75 26.141 20.203 1 69.94 392 GLY A C 1
ATOM 3126 O O . GLY A 1 392 ? -21.891 25.891 21.031 1 69.94 392 GLY A O 1
ATOM 3127 N N . ILE A 1 393 ? -23.078 25.391 19.266 1 74.94 393 ILE A N 1
ATOM 3128 C CA . ILE A 1 393 ? -22.344 24.156 19.031 1 74.94 393 ILE A CA 1
ATOM 3129 C C . ILE A 1 393 ? -21.078 24.453 18.234 1 74.94 393 ILE A C 1
ATOM 3131 O O . ILE A 1 393 ? -21.109 25.266 17.312 1 74.94 393 ILE A O 1
ATOM 3135 N N . ALA A 1 394 ? -20 23.859 18.672 1 71.56 394 ALA A N 1
ATOM 3136 C CA . ALA A 1 394 ? -18.719 24.078 18 1 71.56 394 ALA A CA 1
ATOM 3137 C C . ALA A 1 394 ? -18.734 23.531 16.578 1 71.56 394 ALA A C 1
ATOM 3139 O O . ALA A 1 394 ? -19.344 22.484 16.312 1 71.56 394 ALA A O 1
ATOM 3140 N N . ASN A 1 395 ? -18.125 24.219 15.719 1 73.75 395 ASN A N 1
ATOM 3141 C CA . ASN A 1 395 ? -18.078 23.797 14.328 1 73.75 395 ASN A CA 1
ATOM 3142 C C . ASN A 1 395 ? -16.938 22.797 14.086 1 73.75 395 ASN A C 1
ATOM 3144 O O . ASN A 1 395 ? -16.031 23.062 13.289 1 73.75 395 ASN A O 1
ATOM 3148 N N . ASN A 1 396 ? -16.953 21.844 14.711 1 74.62 396 ASN A N 1
ATOM 3149 C CA . ASN A 1 396 ? -15.969 20.766 14.609 1 74.62 396 ASN A CA 1
ATOM 3150 C C . ASN A 1 396 ? -16.594 19.406 14.891 1 74.62 396 ASN A C 1
ATOM 3152 O O . ASN A 1 396 ? -17.812 19.266 14.914 1 74.62 396 ASN A O 1
ATOM 3156 N N . GLU A 1 397 ? -15.797 18.484 14.961 1 76.81 397 GLU A N 1
ATOM 3157 C CA . GLU A 1 397 ? -16.25 17.109 15.164 1 76.81 397 GLU A CA 1
ATOM 3158 C C . GLU A 1 397 ? -17.016 16.969 16.484 1 76.81 397 GLU A C 1
ATOM 3160 O O . GLU A 1 397 ? -17.969 16.188 16.578 1 76.81 397 GLU A O 1
ATOM 3165 N N . VAL A 1 398 ? -16.641 17.734 17.422 1 76.19 398 VAL A N 1
ATOM 3166 C CA . VAL A 1 398 ? -17.281 17.672 18.734 1 76.19 398 VAL A CA 1
ATOM 3167 C C . VAL A 1 398 ? -18.703 18.234 18.641 1 76.19 398 VAL A C 1
ATOM 3169 O O . VAL A 1 398 ? -19.641 17.641 19.188 1 76.19 398 VAL A O 1
ATOM 3172 N N . GLY A 1 399 ? -18.734 19.328 18.016 1 80.19 399 GLY A N 1
ATOM 3173 C CA . GLY A 1 399 ? -20.047 19.906 17.812 1 80.19 399 GLY A CA 1
ATOM 3174 C C . GLY A 1 399 ? -20.969 19.016 16.984 1 80.19 399 GLY A C 1
ATOM 3175 O O . GLY A 1 399 ? -22.156 18.891 17.297 1 80.19 399 GLY A O 1
ATOM 3176 N N . ALA A 1 400 ? -20.469 18.406 16.047 1 84.44 400 ALA A N 1
ATOM 3177 C CA . ALA A 1 400 ? -21.25 17.516 15.195 1 84.44 400 ALA A CA 1
ATOM 3178 C C . ALA A 1 400 ? -21.766 16.312 15.977 1 84.44 400 ALA A C 1
ATOM 3180 O O . ALA A 1 400 ? -22.875 15.828 15.727 1 84.44 400 ALA A O 1
ATOM 3181 N N . ALA A 1 401 ? -20.953 15.891 16.844 1 83.94 401 ALA A N 1
ATOM 3182 C CA . ALA A 1 401 ? -21.344 14.758 17.688 1 83.94 401 ALA A CA 1
ATOM 3183 C C . ALA A 1 401 ? -22.531 15.117 18.562 1 83.94 401 ALA A C 1
ATOM 3185 O O . ALA A 1 401 ? -23.391 14.273 18.812 1 83.94 401 ALA A O 1
ATOM 3186 N N . GLU A 1 402 ? -22.516 16.281 19.031 1 86.56 402 GLU A N 1
ATOM 3187 C CA . GLU A 1 402 ? -23.641 16.75 19.844 1 86.56 402 GLU A CA 1
ATOM 3188 C C . GLU A 1 402 ? -24.922 16.812 19.016 1 86.56 402 GLU A C 1
ATOM 3190 O O . GLU A 1 402 ? -26 16.453 19.5 1 86.56 402 GLU A O 1
ATOM 3195 N N . VAL A 1 403 ? -24.75 17.234 17.875 1 89.25 403 VAL A N 1
ATOM 3196 C CA . VAL A 1 403 ? -25.891 17.328 16.969 1 89.25 403 VAL A CA 1
ATOM 3197 C C . VAL A 1 403 ? -26.484 15.945 16.719 1 89.25 403 VAL A C 1
ATOM 3199 O O . VAL A 1 403 ? -27.703 15.758 16.781 1 89.25 403 VAL A O 1
ATOM 3202 N N . VAL A 1 404 ? -25.656 15.047 16.484 1 92.38 404 VAL A N 1
ATOM 3203 C CA . VAL A 1 404 ? -26.094 13.688 16.156 1 92.38 404 VAL A CA 1
ATOM 3204 C C . VAL A 1 404 ? -26.812 13.078 17.359 1 92.38 404 VAL A C 1
ATOM 3206 O O . VAL A 1 404 ? -27.797 12.352 17.203 1 92.38 404 VAL A O 1
ATOM 3209 N N . LYS A 1 405 ? -26.359 13.344 18.5 1 91.19 405 LYS A N 1
ATOM 3210 C CA . LYS A 1 405 ? -27 12.852 19.719 1 91.19 405 LYS A CA 1
ATOM 3211 C C . LYS A 1 405 ? -28.422 13.398 19.844 1 91.19 405 LYS A C 1
ATOM 3213 O O . LYS A 1 405 ? -29.344 12.656 20.172 1 91.19 405 LYS A O 1
ATOM 3218 N N . LYS A 1 406 ? -28.531 14.625 19.609 1 92.19 406 LYS A N 1
ATOM 3219 C CA . LYS A 1 406 ? -29.828 15.273 19.703 1 92.19 406 LYS A CA 1
ATOM 3220 C C . LYS A 1 406 ? -30.781 14.742 18.625 1 92.19 406 LYS A C 1
ATOM 3222 O O . LYS A 1 406 ? -31.953 14.5 18.906 1 92.19 406 LYS A O 1
ATOM 3227 N N . VAL A 1 407 ? -30.25 14.609 17.484 1 94.5 407 VAL A N 1
ATOM 3228 C CA . VAL A 1 407 ? -31.062 14.109 16.375 1 94.5 407 VAL A CA 1
ATOM 3229 C C . VAL A 1 407 ? -31.5 12.68 16.656 1 94.5 407 VAL A C 1
ATOM 3231 O O . VAL A 1 407 ? -32.656 12.32 16.422 1 94.5 407 VAL A O 1
ATOM 3234 N N . GLU A 1 408 ? -30.625 11.922 17.141 1 95.38 408 GLU A N 1
ATOM 3235 C CA . GLU A 1 408 ? -30.938 10.523 17.438 1 95.38 408 GLU A CA 1
ATOM 3236 C C . GLU A 1 408 ? -32 10.43 18.516 1 95.38 408 GLU A C 1
ATOM 3238 O O . GLU A 1 408 ? -32.938 9.625 18.406 1 95.38 408 GLU A O 1
ATOM 3243 N N . MET A 1 409 ? -31.906 11.195 19.547 1 95 409 MET A N 1
ATOM 3244 C CA . MET A 1 409 ? -32.875 11.203 20.625 1 95 409 MET A CA 1
ATOM 3245 C C . MET A 1 409 ? -34.25 11.602 20.109 1 95 409 MET A C 1
ATOM 3247 O O . MET A 1 409 ? -35.25 10.977 20.453 1 95 409 MET A O 1
ATOM 3251 N N . ARG A 1 410 ? -34.188 12.617 19.344 1 95.5 410 ARG A N 1
ATOM 3252 C CA . ARG A 1 410 ? -35.469 13.094 18.797 1 95.5 410 ARG A CA 1
ATOM 3253 C C . ARG A 1 410 ? -36.062 12.07 17.844 1 95.5 410 ARG A C 1
ATOM 3255 O O . ARG A 1 410 ? -37.281 11.906 17.797 1 95.5 410 ARG A O 1
ATOM 3262 N N . MET A 1 411 ? -35.281 11.453 17.078 1 96.12 411 MET A N 1
ATOM 3263 C CA . MET A 1 411 ? -35.75 10.398 16.188 1 96.12 411 MET A CA 1
ATOM 3264 C C . MET A 1 411 ? -36.438 9.289 16.969 1 96.12 411 MET A C 1
ATOM 3266 O O . MET A 1 411 ? -37.5 8.797 16.562 1 96.12 411 MET A O 1
ATOM 3270 N N . ARG A 1 412 ? -35.844 8.883 18.031 1 95.75 412 ARG A N 1
ATOM 3271 C CA . ARG A 1 412 ? -36.438 7.824 18.859 1 95.75 412 ARG A CA 1
ATOM 3272 C C . ARG A 1 412 ? -37.781 8.227 19.406 1 95.75 412 ARG A C 1
ATOM 3274 O O . ARG A 1 412 ? -38.688 7.395 19.484 1 95.75 412 ARG A O 1
ATOM 3281 N N . GLU A 1 413 ? -37.906 9.43 19.781 1 95.81 413 GLU A N 1
ATOM 3282 C CA . GLU A 1 413 ? -39.188 9.945 20.25 1 95.81 413 GLU A CA 1
ATOM 3283 C C . GLU A 1 413 ? -40.25 9.898 19.141 1 95.81 413 GLU A C 1
ATOM 3285 O O . GLU A 1 413 ? -41.375 9.453 19.359 1 95.81 413 GLU A O 1
ATOM 3290 N N . ILE A 1 414 ? -39.812 10.344 18.031 1 96.06 414 ILE A N 1
ATOM 3291 C CA . ILE A 1 414 ? -40.719 10.406 16.891 1 96.06 414 ILE A CA 1
ATOM 3292 C C . ILE A 1 414 ? -41.188 8.992 16.516 1 96.06 414 ILE A C 1
ATOM 3294 O O . ILE A 1 414 ? -42.344 8.766 16.25 1 96.06 414 ILE A O 1
ATOM 3298 N N . LEU A 1 415 ? -40.281 8.109 16.5 1 95.31 415 LEU A N 1
ATOM 3299 C CA . LEU A 1 415 ? -40.594 6.734 16.125 1 95.31 415 LEU A CA 1
ATOM 3300 C C . LEU A 1 415 ? -41.438 6.051 17.172 1 95.31 415 LEU A C 1
ATOM 3302 O O . LEU A 1 415 ? -42.312 5.246 16.844 1 95.31 415 LEU A O 1
ATOM 3306 N N . SER A 1 416 ? -41.219 6.344 18.391 1 94.94 416 SER A N 1
ATOM 3307 C CA . SER A 1 416 ? -42.031 5.801 19.469 1 94.94 416 SER A CA 1
ATOM 3308 C C . SER A 1 416 ? -43.469 6.305 19.391 1 94.94 416 SER A C 1
ATOM 3310 O O . SER A 1 416 ? -44.406 5.535 19.578 1 94.94 416 SER A O 1
ATOM 3312 N N . GLU A 1 417 ? -43.594 7.535 19.156 1 94.62 417 GLU A N 1
ATOM 3313 C CA . GLU A 1 417 ? -44.906 8.125 19 1 94.62 417 GLU A CA 1
ATOM 3314 C C . GLU A 1 417 ? -45.656 7.52 17.828 1 94.62 417 GLU A C 1
ATOM 3316 O O . GLU A 1 417 ? -46.844 7.223 17.922 1 94.62 417 GLU A O 1
ATOM 3321 N N . LYS A 1 418 ? -44.938 7.418 16.781 1 93.44 418 LYS A N 1
ATOM 3322 C CA . LYS A 1 418 ? -45.531 6.828 15.586 1 93.44 418 LYS A CA 1
ATOM 3323 C C . LYS A 1 418 ? -45.906 5.371 15.828 1 93.44 418 LYS A C 1
ATOM 3325 O O . LYS A 1 418 ? -46.906 4.883 15.273 1 93.44 418 LYS A O 1
ATOM 3330 N N . ASP A 1 419 ? -45.094 4.664 16.484 1 93.81 419 ASP A N 1
ATOM 3331 C CA . ASP A 1 419 ? -45.375 3.268 16.812 1 93.81 419 ASP A CA 1
ATOM 3332 C C . ASP A 1 419 ? -46.656 3.135 17.609 1 93.81 419 ASP A C 1
ATOM 3334 O O . ASP A 1 419 ? -47.469 2.244 17.344 1 93.81 419 ASP A O 1
ATOM 3338 N N . GLU A 1 420 ? -46.875 3.955 18.578 1 92.38 420 GLU A N 1
ATOM 3339 C CA . GLU A 1 420 ? -48.062 3.939 19.422 1 92.38 420 GLU A CA 1
ATOM 3340 C C . GLU A 1 420 ? -49.312 4.348 18.625 1 92.38 420 GLU A C 1
ATOM 3342 O O . GLU A 1 420 ? -50.375 3.734 18.766 1 92.38 420 GLU A O 1
ATOM 3347 N N . LYS A 1 421 ? -49.156 5.289 17.828 1 92 421 LYS A N 1
ATOM 3348 C CA . LYS A 1 421 ? -50.281 5.848 17.094 1 92 421 LYS A CA 1
ATOM 3349 C C . LYS A 1 421 ? -50.75 4.895 15.992 1 92 421 LYS A C 1
ATOM 3351 O O . LYS A 1 421 ? -51.938 4.766 15.742 1 92 421 LYS A O 1
ATOM 3356 N N . GLU A 1 422 ? -49.812 4.355 15.305 1 90.25 422 GLU A N 1
ATOM 3357 C CA . GLU A 1 422 ? -50.156 3.545 14.141 1 90.25 422 GLU A CA 1
ATOM 3358 C C . GLU A 1 422 ? -50.156 2.057 14.484 1 90.25 422 GLU A C 1
ATOM 3360 O O . GLU A 1 422 ? -50.5 1.221 13.641 1 90.25 422 GLU A O 1
ATOM 3365 N N . GLY A 1 423 ? -49.812 1.641 15.617 1 86.19 423 GLY A N 1
ATOM 3366 C CA . GLY A 1 423 ? -49.938 0.281 16.109 1 86.19 423 GLY A CA 1
ATOM 3367 C C . GLY A 1 423 ? -48.906 -0.669 15.531 1 86.19 423 GLY A C 1
ATOM 3368 O O . GLY A 1 423 ? -49.25 -1.748 15.047 1 86.19 423 GLY A O 1
ATOM 3369 N N . PHE A 1 424 ? -47.688 -0.296 15.477 1 90.38 424 PHE A N 1
ATOM 3370 C CA . PHE A 1 424 ? -46.625 -1.149 14.953 1 90.38 424 PHE A CA 1
ATOM 3371 C C . PHE A 1 424 ? -46.125 -2.129 16.016 1 90.38 424 PHE A C 1
ATOM 3373 O O . PHE A 1 424 ? -45.125 -2.805 15.82 1 90.38 424 PHE A O 1
ATOM 3380 N N . GLN A 1 425 ? -46.781 -2.193 17.125 1 91.25 425 GLN A N 1
ATOM 3381 C CA . GLN A 1 425 ? -46.562 -3.158 18.188 1 91.25 425 GLN A CA 1
ATOM 3382 C C . GLN A 1 425 ? -45.094 -3.166 18.625 1 91.25 425 GLN A C 1
ATOM 3384 O O . GLN A 1 425 ? -44.5 -4.23 18.797 1 91.25 425 GLN A O 1
ATOM 3389 N N . GLY A 1 426 ? -44.406 -2.049 18.656 1 88.88 426 GLY A N 1
ATOM 3390 C CA . GLY A 1 426 ? -43.062 -1.928 19.172 1 88.88 426 GLY A CA 1
ATOM 3391 C C . GLY A 1 426 ? -42 -2.098 18.109 1 88.88 426 GLY A C 1
ATOM 3392 O O . GLY A 1 426 ? -40.812 -1.866 18.375 1 88.88 426 GLY A O 1
ATOM 3393 N N . ARG A 1 427 ? -42.344 -2.383 16.875 1 87.94 427 ARG A N 1
ATOM 3394 C CA . ARG A 1 427 ? -41.375 -2.635 15.82 1 87.94 427 ARG A CA 1
ATOM 3395 C C . ARG A 1 427 ? -40.625 -1.363 15.469 1 87.94 427 ARG A C 1
ATOM 3397 O O . ARG A 1 427 ? -39.406 -1.404 15.242 1 87.94 427 ARG A O 1
ATOM 3404 N N . LEU A 1 428 ? -41.344 -0.312 15.375 1 90.44 428 LEU A N 1
ATOM 3405 C CA . LEU A 1 428 ? -40.688 0.96 15.047 1 90.44 428 LEU A CA 1
ATOM 3406 C C . LEU A 1 428 ? -39.938 1.518 16.25 1 90.44 428 LEU A C 1
ATOM 3408 O O . LEU A 1 428 ? -38.875 2.111 16.094 1 90.44 428 LEU A O 1
ATOM 3412 N N . LYS A 1 429 ? -40.469 1.341 17.391 1 90.25 429 LYS A N 1
ATOM 3413 C CA . LYS A 1 429 ? -39.875 1.838 18.625 1 90.25 429 LYS A CA 1
ATOM 3414 C C . LYS A 1 429 ? -38.562 1.145 18.906 1 90.25 429 LYS A C 1
ATOM 3416 O O . LYS A 1 429 ? -37.625 1.77 19.406 1 90.25 429 LYS A O 1
ATOM 3421 N N . ASN A 1 430 ? -38.469 -0.06 18.516 1 90.06 430 ASN A N 1
ATOM 3422 C CA . ASN A 1 430 ? -37.312 -0.855 18.906 1 90.06 430 ASN A CA 1
ATOM 3423 C C . ASN A 1 430 ? -36.344 -1.052 17.734 1 90.06 430 ASN A C 1
ATOM 3425 O O . ASN A 1 430 ? -35.438 -1.868 17.812 1 90.06 430 ASN A O 1
ATOM 3429 N N . VAL A 1 431 ? -36.562 -0.27 16.734 1 90.06 431 VAL A N 1
ATOM 3430 C CA . VAL A 1 431 ? -35.688 -0.412 15.578 1 90.06 431 VAL A CA 1
ATOM 3431 C C . VAL A 1 431 ? -34.25 0.028 15.953 1 90.06 431 VAL A C 1
ATOM 3433 O O . VAL A 1 431 ? -34.094 1.022 16.656 1 90.06 431 VAL A O 1
ATOM 3436 N N . ARG A 1 432 ? -33.344 -0.752 15.508 1 88.12 432 ARG A N 1
ATOM 3437 C CA . ARG A 1 432 ? -31.953 -0.432 15.812 1 88.12 432 ARG A CA 1
ATOM 3438 C C . ARG A 1 432 ? -31.328 0.406 14.711 1 88.12 432 ARG A C 1
ATOM 3440 O O . ARG A 1 432 ? -31.297 -0.013 13.547 1 88.12 432 ARG A O 1
ATOM 3447 N N . PHE A 1 433 ? -30.953 1.584 15.031 1 91.94 433 PHE A N 1
ATOM 3448 C CA . PHE A 1 433 ? -30.234 2.463 14.117 1 91.94 433 PHE A CA 1
ATOM 3449 C C . PHE A 1 433 ? -29.234 3.326 14.859 1 91.94 433 PHE A C 1
ATOM 3451 O O . PHE A 1 433 ? -29.25 3.389 16.094 1 91.94 433 PHE A O 1
ATOM 3458 N N . THR A 1 434 ? -28.297 3.857 14.133 1 92.5 434 THR A N 1
ATOM 3459 C CA . THR A 1 434 ? -27.344 4.816 14.664 1 92.5 434 THR A CA 1
ATOM 3460 C C . THR A 1 434 ? -27.234 6.039 13.758 1 92.5 434 THR A C 1
ATOM 3462 O O . THR A 1 434 ? -27.25 5.914 12.531 1 92.5 434 THR A O 1
ATOM 3465 N N . VAL A 1 435 ? -27.297 7.207 14.391 1 95.06 435 VAL A N 1
ATOM 3466 C CA . VAL A 1 435 ? -27.109 8.438 13.633 1 95.06 435 VAL A CA 1
ATOM 3467 C C . VAL A 1 435 ? -25.641 8.836 13.648 1 95.06 435 VAL A C 1
ATOM 3469 O O . VAL A 1 435 ? -25 8.828 14.695 1 95.06 435 VAL A O 1
ATOM 3472 N N . MET A 1 436 ? -25.156 9.156 12.453 1 94.31 436 MET A N 1
ATOM 3473 C CA . MET A 1 436 ? -23.75 9.516 12.297 1 94.31 436 MET A CA 1
ATOM 3474 C C . MET A 1 436 ? -23.609 10.836 11.547 1 94.31 436 MET A C 1
ATOM 3476 O O . MET A 1 436 ? -24.609 11.414 11.102 1 94.31 436 MET A O 1
ATOM 3480 N N . HIS A 1 437 ? -22.406 11.359 11.57 1 92.69 437 HIS A N 1
ATOM 3481 C CA . HIS A 1 437 ? -22.172 12.641 10.914 1 92.69 437 HIS A CA 1
ATOM 3482 C C . HIS A 1 437 ? -20.875 12.633 10.133 1 92.69 437 HIS A C 1
ATOM 3484 O O . HIS A 1 437 ? -20 11.789 10.367 1 92.69 437 HIS A O 1
ATOM 3490 N N . SER A 1 438 ? -20.719 13.516 9.148 1 92.94 438 SER A N 1
ATOM 3491 C CA . SER A 1 438 ? -19.484 13.883 8.461 1 92.94 438 SER A CA 1
ATOM 3492 C C . SER A 1 438 ? -19.297 15.398 8.445 1 92.94 438 SER A C 1
ATOM 3494 O O . SER A 1 438 ? -20.266 16.141 8.258 1 92.94 438 SER A O 1
ATOM 3496 N N . VAL A 1 439 ? -18.125 15.805 8.805 1 91.56 439 VAL A N 1
ATOM 3497 C CA . VAL A 1 439 ? -17.75 17.203 8.719 1 91.56 439 VAL A CA 1
ATOM 3498 C C . VAL A 1 439 ? -16.844 17.422 7.512 1 91.56 439 VAL A C 1
ATOM 3500 O O . VAL A 1 439 ? -15.664 17.047 7.531 1 91.56 439 VAL A O 1
ATOM 3503 N N . LEU A 1 440 ? -17.328 18.078 6.508 1 93.38 440 LEU A N 1
ATOM 3504 C CA . LEU A 1 440 ? -16.641 18.188 5.219 1 93.38 440 LEU A CA 1
ATOM 3505 C C . LEU A 1 440 ? -16.125 19.609 4.992 1 93.38 440 LEU A C 1
ATOM 3507 O O . LEU A 1 440 ? -16.828 20.438 4.426 1 93.38 440 LEU A O 1
ATOM 3511 N N . GLY A 1 441 ? -14.891 19.797 5.41 1 91.5 441 GLY A N 1
ATOM 3512 C CA . GLY A 1 441 ? -14.297 21.125 5.32 1 91.5 441 GLY A CA 1
ATOM 3513 C C . GLY A 1 441 ? -13.281 21.25 4.203 1 91.5 441 GLY A C 1
ATOM 3514 O O . GLY A 1 441 ? -12.875 20.25 3.609 1 91.5 441 GLY A O 1
ATOM 3515 N N . ARG A 1 442 ? -12.914 22.469 3.941 1 92.88 442 ARG A N 1
ATOM 3516 C CA . ARG A 1 442 ? -11.93 22.75 2.9 1 92.88 442 ARG A CA 1
ATOM 3517 C C . ARG A 1 442 ? -10.578 23.125 3.506 1 92.88 442 ARG A C 1
ATOM 3519 O O . ARG A 1 442 ? -9.641 23.469 2.785 1 92.88 442 ARG A O 1
ATOM 3526 N N . GLY A 1 443 ? -10.484 23.062 4.824 1 87.94 443 GLY A N 1
ATOM 3527 C CA . GLY A 1 443 ? -9.164 23.188 5.406 1 87.94 443 GLY A CA 1
ATOM 3528 C C . GLY A 1 443 ? -9.062 24.312 6.414 1 87.94 443 GLY A C 1
ATOM 3529 O O . GLY A 1 443 ? -8.102 24.391 7.184 1 87.94 443 GLY A O 1
ATOM 3530 N N . LEU A 1 444 ? -9.914 25.281 6.383 1 87.5 444 LEU A N 1
ATOM 3531 C CA . LEU A 1 444 ? -9.922 26.375 7.348 1 87.5 444 LEU A CA 1
ATOM 3532 C C . LEU A 1 444 ? -11.188 26.359 8.195 1 87.5 444 LEU A C 1
ATOM 3534 O O . LEU A 1 444 ? -11.594 25.297 8.68 1 87.5 444 LEU A O 1
ATOM 3538 N N . ASP A 1 445 ? -11.758 27.516 8.422 1 79.94 445 ASP A N 1
ATOM 3539 C CA . ASP A 1 445 ? -12.953 27.578 9.266 1 79.94 445 ASP A CA 1
ATOM 3540 C C . ASP A 1 445 ? -14.219 27.312 8.453 1 79.94 445 ASP A C 1
ATOM 3542 O O . ASP A 1 445 ? -14.141 26.859 7.312 1 79.94 445 ASP A O 1
ATOM 3546 N N . GLU A 1 446 ? -15.289 27.531 8.953 1 80.81 446 GLU A N 1
ATOM 3547 C CA . GLU A 1 446 ? -16.578 27.141 8.383 1 80.81 446 GLU A CA 1
ATOM 3548 C C . GLU A 1 446 ? -16.922 28.016 7.176 1 80.81 446 GLU A C 1
ATOM 3550 O O . GLU A 1 446 ? -17.594 27.547 6.25 1 80.81 446 GLU A O 1
ATOM 3555 N N . LYS A 1 447 ? -16.484 29.172 7.172 1 83.44 447 LYS A N 1
ATOM 3556 C CA . LYS A 1 447 ? -16.984 30.109 6.168 1 83.44 447 LYS A CA 1
ATOM 3557 C C . LYS A 1 447 ? -15.906 30.453 5.145 1 83.44 447 LYS A C 1
ATOM 3559 O O . LYS A 1 447 ? -16.219 30.859 4.023 1 83.44 447 LYS A O 1
ATOM 3564 N N . THR A 1 448 ? -14.75 30.297 5.5 1 89 448 THR A N 1
ATOM 3565 C CA . THR A 1 448 ? -13.664 30.859 4.703 1 89 448 THR A CA 1
ATOM 3566 C C . THR A 1 448 ? -13.062 29.781 3.789 1 89 448 THR A C 1
ATOM 3568 O O . THR A 1 448 ? -12.523 28.781 4.266 1 89 448 THR A O 1
ATOM 3571 N N . HIS A 1 449 ? -13.258 30.047 2.496 1 93.69 449 HIS A N 1
ATOM 3572 C CA . HIS A 1 449 ? -12.477 29.234 1.566 1 93.69 449 HIS A CA 1
ATOM 3573 C C . HIS A 1 449 ? -10.992 29.578 1.656 1 93.69 449 HIS A C 1
ATOM 3575 O O . HIS A 1 449 ? -10.625 30.75 1.711 1 93.69 449 HIS A O 1
ATOM 3581 N N . PRO A 1 450 ? -10.117 28.625 1.617 1 94.81 450 PRO A N 1
ATOM 3582 C CA . PRO A 1 450 ? -8.688 28.891 1.813 1 94.81 450 PRO A CA 1
ATOM 3583 C C . PRO A 1 450 ? -8.125 29.875 0.785 1 94.81 450 PRO A C 1
ATOM 3585 O O . PRO A 1 450 ? -7.156 30.578 1.065 1 94.81 450 PRO A O 1
ATOM 3588 N N . ILE A 1 451 ? -8.734 29.969 -0.38 1 95.62 451 ILE A N 1
ATOM 3589 C CA . ILE A 1 451 ? -8.258 30.844 -1.44 1 95.62 451 ILE A CA 1
ATOM 3590 C C . ILE A 1 451 ? -8.336 32.312 -0.977 1 95.62 451 ILE A C 1
ATOM 3592 O O . ILE A 1 451 ? -7.574 33.156 -1.45 1 95.62 451 ILE A O 1
ATOM 3596 N N . GLU A 1 452 ? -9.188 32.625 -0.013 1 94.12 452 GLU A N 1
ATOM 3597 C CA . GLU A 1 452 ? -9.391 33.969 0.483 1 94.12 452 GLU A CA 1
ATOM 3598 C C . GLU A 1 452 ? -8.164 34.469 1.254 1 94.12 452 GLU A C 1
ATOM 3600 O O . GLU A 1 452 ? -7.953 35.656 1.38 1 94.12 452 GLU A O 1
ATOM 3605 N N . ARG A 1 453 ? -7.414 33.562 1.689 1 93.25 453 ARG A N 1
ATOM 3606 C CA . ARG A 1 453 ? -6.266 33.906 2.52 1 93.25 453 ARG A CA 1
ATOM 3607 C C . ARG A 1 453 ? -4.961 33.75 1.752 1 93.25 453 ARG A C 1
ATOM 3609 O O . ARG A 1 453 ? -3.881 34 2.289 1 93.25 453 ARG A O 1
ATOM 3616 N N . GLN A 1 454 ? -5.055 33.312 0.548 1 96 454 GLN A N 1
ATOM 3617 C CA . GLN A 1 454 ? -3.854 33.125 -0.258 1 96 454 GLN A CA 1
ATOM 3618 C C . GLN A 1 454 ? -3.387 34.438 -0.856 1 96 454 GLN A C 1
ATOM 3620 O O . GLN A 1 454 ? -4.203 35.25 -1.324 1 96 454 GLN A O 1
ATOM 3625 N N . ILE A 1 455 ? -2.096 34.719 -0.753 1 95.5 455 ILE A N 1
ATOM 3626 C CA . ILE A 1 455 ? -1.513 35.938 -1.328 1 95.5 455 ILE A CA 1
ATOM 3627 C C . ILE A 1 455 ? -0.996 35.625 -2.734 1 95.5 455 ILE A C 1
ATOM 3629 O O . ILE A 1 455 ? -0.392 34.594 -2.973 1 95.5 455 ILE A O 1
ATOM 3633 N N . PHE A 1 456 ? -1.268 36.5 -3.633 1 96.12 456 PHE A N 1
ATOM 3634 C CA . PHE A 1 456 ? -0.854 36.375 -5.023 1 96.12 456 PHE A CA 1
ATOM 3635 C C . PHE A 1 456 ? 0.017 37.562 -5.441 1 96.12 456 PHE A C 1
ATOM 3637 O O . PHE A 1 456 ? 0.118 38.562 -4.719 1 96.12 456 PHE A O 1
ATOM 3644 N N . TYR A 1 457 ? 0.739 37.375 -6.457 1 93.38 457 TYR A N 1
ATOM 3645 C CA . TYR A 1 457 ? 1.409 38.5 -7.102 1 93.38 457 TYR A CA 1
ATOM 3646 C C . TYR A 1 457 ? 1 38.625 -8.562 1 93.38 457 TYR A C 1
ATOM 3648 O O . TYR A 1 457 ? 0.554 37.656 -9.164 1 93.38 457 TYR A O 1
ATOM 3656 N N . ASP A 1 458 ? 1.076 39.875 -8.961 1 87.06 458 ASP A N 1
ATOM 3657 C CA . ASP A 1 458 ? 0.73 40.156 -10.352 1 87.06 458 ASP A CA 1
ATOM 3658 C C . ASP A 1 458 ? 1.967 40.531 -11.164 1 87.06 458 ASP A C 1
ATOM 3660 O O . ASP A 1 458 ? 2.904 41.125 -10.625 1 87.06 458 ASP A O 1
ATOM 3664 N N . GLY A 1 459 ? 1.965 40.156 -12.398 1 76.12 459 GLY A N 1
ATOM 3665 C CA . GLY A 1 459 ? 2.996 40.625 -13.32 1 76.12 459 GLY A CA 1
ATOM 3666 C C . GLY A 1 459 ? 4.207 39.688 -13.352 1 76.12 459 GLY A C 1
ATOM 3667 O O . GLY A 1 459 ? 4.16 38.594 -12.828 1 76.12 459 GLY A O 1
ATOM 3668 N N . LYS A 1 460 ? 5.227 40.062 -14.18 1 68.25 460 LYS A N 1
ATOM 3669 C CA . LYS A 1 460 ? 6.457 39.312 -14.336 1 68.25 460 LYS A CA 1
ATOM 3670 C C . LYS A 1 460 ? 7.434 39.594 -13.203 1 68.25 460 LYS A C 1
ATOM 3672 O O . LYS A 1 460 ? 7.758 40.75 -12.938 1 68.25 460 LYS A O 1
ATOM 3677 N N . PRO A 1 461 ? 7.5 38.531 -12.414 1 66.38 461 PRO A N 1
ATOM 3678 C CA . PRO A 1 461 ? 8.406 38.781 -11.289 1 66.38 461 PRO A CA 1
ATOM 3679 C C . PRO A 1 461 ? 9.766 39.312 -11.727 1 66.38 461 PRO A C 1
ATOM 3681 O O . PRO A 1 461 ? 10.305 38.875 -12.75 1 66.38 461 PRO A O 1
ATOM 3684 N N . LYS A 1 462 ? 10.055 40.406 -11.641 1 53.81 462 LYS A N 1
ATOM 3685 C CA . LYS A 1 462 ? 11.406 40.875 -11.969 1 53.81 462 LYS A CA 1
ATOM 3686 C C . LYS A 1 462 ? 12.43 40.25 -11.016 1 53.81 462 LYS A C 1
ATOM 3688 O O . LYS A 1 462 ? 12.648 40.781 -9.914 1 53.81 462 LYS A O 1
ATOM 3693 N N . ASP A 1 463 ? 12.469 39.062 -10.969 1 52.81 463 ASP A N 1
ATOM 3694 C CA . ASP A 1 463 ? 13.312 38.25 -10.078 1 52.81 463 ASP A CA 1
ATOM 3695 C C . ASP A 1 463 ? 14.617 38.969 -9.758 1 52.81 463 ASP A C 1
ATOM 3697 O O . ASP A 1 463 ? 15.18 38.812 -8.68 1 52.81 463 ASP A O 1
ATOM 3701 N N . SER A 1 464 ? 15.195 39.562 -10.922 1 47.09 464 SER A N 1
ATOM 3702 C CA . SER A 1 464 ? 16.531 40.125 -10.781 1 47.09 464 SER A CA 1
ATOM 3703 C C . SER A 1 464 ? 16.531 41.344 -9.844 1 47.09 464 SER A C 1
ATOM 3705 O O . SER A 1 464 ? 17.594 41.844 -9.453 1 47.09 464 SER A O 1
ATOM 3707 N N . ASP A 1 465 ? 15.469 41.875 -9.641 1 48.75 465 ASP A N 1
ATOM 3708 C CA . ASP A 1 465 ? 15.688 43.25 -9.18 1 48.75 465 ASP A CA 1
ATOM 3709 C C . ASP A 1 465 ? 15.727 43.312 -7.652 1 48.75 465 ASP A C 1
ATOM 3711 O O . ASP A 1 465 ? 15.844 44.406 -7.078 1 48.75 465 ASP A O 1
ATOM 3715 N N . GLY A 1 466 ? 15.883 42.219 -7.004 1 57.72 466 GLY A N 1
ATOM 3716 C CA . GLY A 1 466 ? 16.219 42.312 -5.594 1 57.72 466 GLY A CA 1
ATOM 3717 C C . GLY A 1 466 ? 15.094 42.906 -4.762 1 57.72 466 GLY A C 1
ATOM 3718 O O . GLY A 1 466 ? 15.234 43.094 -3.549 1 57.72 466 GLY A O 1
ATOM 3719 N N . GLN A 1 467 ? 14.047 43.531 -5.328 1 60.03 467 GLN A N 1
ATOM 3720 C CA . GLN A 1 467 ? 13.07 44.25 -4.52 1 60.03 467 GLN A CA 1
ATOM 3721 C C . GLN A 1 467 ? 11.922 43.312 -4.098 1 60.03 467 GLN A C 1
ATOM 3723 O O . GLN A 1 467 ? 11.438 42.531 -4.902 1 60.03 467 GLN A O 1
ATOM 3728 N N . PRO A 1 468 ? 11.617 43.375 -2.811 1 70.94 468 PRO A N 1
ATOM 3729 C CA . PRO A 1 468 ? 10.492 42.594 -2.305 1 70.94 468 PRO A CA 1
ATOM 3730 C C . PRO A 1 468 ? 9.188 42.875 -3.043 1 70.94 468 PRO A C 1
ATOM 3732 O O . PRO A 1 468 ? 8.922 44.031 -3.395 1 70.94 468 PRO A O 1
ATOM 3735 N N . MET A 1 469 ? 8.5 41.938 -3.525 1 84.12 469 MET A N 1
ATOM 3736 C CA . MET A 1 469 ? 7.23 42.062 -4.227 1 84.12 469 MET A CA 1
ATOM 3737 C C . MET A 1 469 ? 6.066 42.094 -3.242 1 84.12 469 MET A C 1
ATOM 3739 O O . MET A 1 469 ? 6.004 41.281 -2.322 1 84.12 469 MET A O 1
ATOM 3743 N N . MET A 1 470 ? 5.254 43.219 -3.414 1 89.44 470 MET A N 1
ATOM 3744 C CA . MET A 1 470 ? 4.035 43.281 -2.611 1 89.44 470 MET A CA 1
ATOM 3745 C C . MET A 1 470 ? 2.977 42.344 -3.164 1 89.44 470 MET A C 1
ATOM 3747 O O . MET A 1 470 ? 2.717 42.312 -4.371 1 89.44 470 MET A O 1
ATOM 3751 N N . GLY A 1 471 ? 2.461 41.5 -2.232 1 93.38 471 GLY A N 1
ATOM 3752 C CA . GLY A 1 471 ? 1.407 40.594 -2.646 1 93.38 471 GLY A CA 1
ATOM 3753 C C . GLY A 1 471 ? 0.027 41.219 -2.615 1 93.38 471 GLY A C 1
ATOM 3754 O O . GLY A 1 471 ? -0.122 42.406 -2.24 1 93.38 471 GLY A O 1
ATOM 3755 N N . CYS A 1 472 ? -0.92 40.531 -3.143 1 93.5 472 CYS A N 1
ATOM 3756 C CA . CYS A 1 472 ? -2.316 40.938 -3.109 1 93.5 472 CYS A CA 1
ATOM 3757 C C . CYS A 1 472 ? -3.24 39.75 -2.889 1 93.5 472 CYS A C 1
ATOM 3759 O O . CYS A 1 472 ? -2.855 38.594 -3.148 1 93.5 472 CYS A O 1
ATOM 3761 N N . TYR A 1 473 ? -4.348 40.031 -2.334 1 94.25 473 TYR A N 1
ATOM 3762 C CA . TYR A 1 473 ? -5.383 39 -2.168 1 94.25 473 TYR A CA 1
ATOM 3763 C C . TYR A 1 473 ? -6.371 39.031 -3.33 1 94.25 473 TYR A C 1
ATOM 3765 O O . TYR A 1 473 ? -6.379 40 -4.113 1 94.25 473 TYR A O 1
ATOM 3773 N N . VAL A 1 474 ? -7.102 38.031 -3.457 1 94.31 474 VAL A N 1
ATOM 3774 C CA . VAL A 1 474 ? -8.133 38 -4.492 1 94.31 474 VAL A CA 1
ATOM 3775 C C . VAL A 1 474 ? -9.227 39 -4.168 1 94.31 474 VAL A C 1
ATOM 3777 O O . VAL A 1 474 ? -9.469 39.312 -2.998 1 94.31 474 VAL A O 1
ATOM 3780 N N . ASP A 1 475 ? -9.906 39.438 -5.215 1 92.81 475 ASP A N 1
ATOM 3781 C CA . ASP A 1 475 ? -10.977 40.406 -5.066 1 92.81 475 ASP A CA 1
ATOM 3782 C C . ASP A 1 475 ? -12.211 39.781 -4.43 1 92.81 475 ASP A C 1
ATOM 3784 O O . ASP A 1 475 ? -12.469 38.594 -4.605 1 92.81 475 ASP A O 1
ATOM 3788 N N . GLU A 1 476 ? -12.977 40.625 -3.744 1 91.38 476 GLU A N 1
ATOM 3789 C CA . GLU A 1 476 ? -14.219 40.156 -3.127 1 91.38 476 GLU A CA 1
ATOM 3790 C C . GLU A 1 476 ? -15.18 39.625 -4.172 1 91.38 476 GLU A C 1
ATOM 3792 O O . GLU A 1 476 ? -15.914 38.656 -3.904 1 91.38 476 GLU A O 1
ATOM 3797 N N . ASP A 1 477 ? -15.141 40.219 -5.223 1 91.12 477 ASP A N 1
ATOM 3798 C CA . ASP A 1 477 ? -16.016 39.75 -6.297 1 91.12 477 ASP A CA 1
ATOM 3799 C C . ASP A 1 477 ? -15.617 38.344 -6.746 1 91.12 477 ASP A C 1
ATOM 3801 O O . ASP A 1 477 ? -16.484 37.531 -7.094 1 91.12 477 ASP A O 1
ATOM 3805 N N . TYR A 1 478 ? -14.375 38.156 -6.77 1 91.56 478 TYR A N 1
ATOM 3806 C CA . TYR A 1 478 ? -13.922 36.812 -7.113 1 91.56 478 TYR A CA 1
ATOM 3807 C C . TYR A 1 478 ? -14.461 35.781 -6.121 1 91.56 478 TYR A C 1
ATOM 3809 O O . TYR A 1 478 ? -14.938 34.719 -6.52 1 91.56 478 TYR A O 1
ATOM 3817 N N . ILE A 1 479 ? -14.375 36.062 -4.914 1 92.69 479 ILE A N 1
ATOM 3818 C CA . ILE A 1 479 ? -14.836 35.156 -3.863 1 92.69 479 ILE A CA 1
ATOM 3819 C C . ILE A 1 479 ? -16.328 34.906 -4.023 1 92.69 479 ILE A C 1
ATOM 3821 O O . ILE A 1 479 ? -16.781 33.75 -3.986 1 92.69 479 ILE A O 1
ATOM 3825 N N . HIS A 1 480 ? -17.016 35.969 -4.25 1 90.69 480 HIS A N 1
ATOM 3826 C CA . HIS A 1 480 ? -18.469 35.875 -4.387 1 90.69 480 HIS A CA 1
ATOM 3827 C C . HIS A 1 480 ? -18.844 35 -5.594 1 90.69 480 HIS A C 1
ATOM 3829 O O . HIS A 1 480 ? -19.828 34.281 -5.547 1 90.69 480 HIS A O 1
ATOM 3835 N N . ASN A 1 481 ? -18.078 35.062 -6.559 1 89.19 481 ASN A N 1
ATOM 3836 C CA . ASN A 1 481 ? -18.422 34.406 -7.812 1 89.19 481 ASN A CA 1
ATOM 3837 C C . ASN A 1 481 ? -17.922 32.969 -7.836 1 89.19 481 ASN A C 1
ATOM 3839 O O . ASN A 1 481 ? -18.469 32.125 -8.555 1 89.19 481 ASN A O 1
ATOM 3843 N N . ASN A 1 482 ? -16.891 32.688 -7.094 1 91.81 482 ASN A N 1
ATOM 3844 C CA . ASN A 1 482 ? -16.203 31.422 -7.348 1 91.81 482 ASN A CA 1
ATOM 3845 C C . ASN A 1 482 ? -16.172 30.547 -6.102 1 91.81 482 ASN A C 1
ATOM 3847 O O . ASN A 1 482 ? -15.82 29.359 -6.18 1 91.81 482 ASN A O 1
ATOM 3851 N N . CYS A 1 483 ? -16.469 31.062 -4.984 1 92.69 483 CYS A N 1
ATOM 3852 C CA . CYS A 1 483 ? -16.438 30.281 -3.756 1 92.69 483 CYS A CA 1
ATOM 3853 C C . CYS A 1 483 ? -17.828 30.094 -3.176 1 92.69 483 CYS A C 1
ATOM 3855 O O . CYS A 1 483 ? -18.688 30.969 -3.344 1 92.69 483 CYS A O 1
ATOM 3857 N N . PRO A 1 484 ? -18.047 28.953 -2.518 1 89.44 484 PRO A N 1
ATOM 3858 C CA . PRO A 1 484 ? -19.344 28.781 -1.841 1 89.44 484 PRO A CA 1
ATOM 3859 C C . PRO A 1 484 ? -19.5 29.688 -0.629 1 89.44 484 PRO A C 1
ATOM 3861 O O . PRO A 1 484 ? -18.5 30.188 -0.093 1 89.44 484 PRO A O 1
ATOM 3864 N N . ARG A 1 485 ? -20.734 29.859 -0.21 1 83.94 485 ARG A N 1
ATOM 3865 C CA . ARG A 1 485 ? -21.016 30.688 0.951 1 83.94 485 ARG A CA 1
ATOM 3866 C C . ARG A 1 485 ? -20.438 30.078 2.223 1 83.94 485 ARG A C 1
ATOM 3868 O O . ARG A 1 485 ? -20.016 30.797 3.127 1 83.94 485 ARG A O 1
ATOM 3875 N N . MET A 1 486 ? -20.531 28.734 2.262 1 86.44 486 MET A N 1
ATOM 3876 C CA . MET A 1 486 ? -19.938 27.984 3.377 1 86.44 486 MET A CA 1
ATOM 3877 C C . MET A 1 486 ? -18.828 27.062 2.895 1 86.44 486 MET A C 1
ATOM 3879 O O . MET A 1 486 ? -19.031 26.266 1.98 1 86.44 486 MET A O 1
ATOM 3883 N N . ALA A 1 487 ? -17.688 27.188 3.594 1 89.88 487 ALA A N 1
ATOM 3884 C CA . ALA A 1 487 ? -16.531 26.391 3.205 1 89.88 487 ALA A CA 1
ATOM 3885 C C . ALA A 1 487 ? -16.625 24.984 3.795 1 89.88 487 ALA A C 1
ATOM 3887 O O . ALA A 1 487 ? -15.938 24.062 3.328 1 89.88 487 ALA A O 1
ATOM 3888 N N . THR A 1 488 ? -17.453 24.812 4.824 1 89.81 488 THR A N 1
ATOM 3889 C CA . THR A 1 488 ? -17.641 23.531 5.473 1 89.81 488 THR A CA 1
ATOM 3890 C C . THR A 1 488 ? -19.109 23.125 5.469 1 89.81 488 THR A C 1
ATOM 3892 O O . THR A 1 488 ? -19.984 23.969 5.68 1 89.81 488 THR A O 1
ATOM 3895 N N . LYS A 1 489 ? -19.422 21.938 5.203 1 88.75 489 LYS A N 1
ATOM 3896 C CA . LYS A 1 489 ? -20.781 21.406 5.316 1 88.75 489 LYS A CA 1
ATOM 3897 C C . LYS A 1 489 ? -20.797 20.141 6.168 1 88.75 489 LYS A C 1
ATOM 3899 O O . LYS A 1 489 ? -19.797 19.438 6.266 1 88.75 489 LYS A O 1
ATOM 3904 N N . TRP A 1 490 ? -21.891 19.969 6.824 1 90.94 490 TRP A N 1
ATOM 3905 C CA . TRP A 1 490 ? -22.094 18.766 7.609 1 90.94 490 TRP A CA 1
ATOM 3906 C C . TRP A 1 490 ? -23.125 17.844 6.938 1 90.94 490 TRP A C 1
ATOM 3908 O O . TRP A 1 490 ? -24.062 18.328 6.293 1 90.94 490 TRP A O 1
ATOM 3918 N N . GLU A 1 491 ? -22.859 16.641 7.043 1 93.06 491 GLU A N 1
ATOM 3919 C CA . GLU A 1 491 ? -23.844 15.633 6.656 1 93.06 491 GLU A CA 1
ATOM 3920 C C . GLU A 1 491 ? -24.234 14.75 7.844 1 93.06 491 GLU A C 1
ATOM 3922 O O . GLU A 1 491 ? -23.359 14.25 8.555 1 93.06 491 GLU A O 1
ATOM 3927 N N . VAL A 1 492 ? -25.5 14.68 8.086 1 94.31 492 VAL A N 1
ATOM 3928 C CA . VAL A 1 492 ? -26.031 13.789 9.109 1 94.31 492 VAL A CA 1
ATOM 3929 C C . VAL A 1 492 ? -26.766 12.633 8.445 1 94.31 492 VAL A C 1
ATOM 3931 O O . VAL A 1 492 ? -27.594 12.836 7.547 1 94.31 492 VAL A O 1
ATOM 3934 N N . PHE A 1 493 ? -26.406 11.469 8.867 1 95.5 493 PHE A N 1
ATOM 3935 C CA . PHE A 1 493 ? -27.047 10.328 8.211 1 95.5 493 PHE A CA 1
ATOM 3936 C C . PHE A 1 493 ? -27.328 9.219 9.211 1 95.5 493 PHE A C 1
ATOM 3938 O O . PHE A 1 493 ? -26.734 9.18 10.289 1 95.5 493 PHE A O 1
ATOM 3945 N N . VAL A 1 494 ? -28.297 8.367 8.867 1 95.69 494 VAL A N 1
ATOM 3946 C CA . VAL A 1 494 ? -28.734 7.293 9.758 1 95.69 494 VAL A CA 1
ATOM 3947 C C . VAL A 1 494 ? -28.375 5.941 9.148 1 95.69 494 VAL A C 1
ATOM 3949 O O . VAL A 1 494 ? -28.578 5.715 7.953 1 95.69 494 VAL A O 1
ATOM 3952 N N . MET A 1 495 ? -27.672 5.152 10 1 94.56 495 MET A N 1
ATOM 3953 C CA . MET A 1 495 ? -27.281 3.799 9.609 1 94.56 495 MET A CA 1
ATOM 3954 C C . MET A 1 495 ? -28.125 2.758 10.344 1 94.56 495 MET A C 1
ATOM 3956 O O . MET A 1 495 ? -28.359 2.889 11.547 1 94.56 495 MET A O 1
ATOM 3960 N N . GLY A 1 496 ? -28.625 1.784 9.578 1 92.06 496 GLY A N 1
ATOM 3961 C CA . GLY A 1 496 ? -29.391 0.698 10.164 1 92.06 496 GLY A CA 1
ATOM 3962 C C . GLY A 1 496 ? -28.922 -0.674 9.727 1 92.06 496 GLY A C 1
ATOM 3963 O O . GLY A 1 496 ? -27.969 -0.789 8.953 1 92.06 496 GLY A O 1
ATOM 3964 N N . ASP A 1 497 ? -29.516 -1.673 10.328 1 87.31 497 ASP A N 1
ATOM 3965 C CA . ASP A 1 497 ? -29.172 -3.049 9.977 1 87.31 497 ASP A CA 1
ATOM 3966 C C . ASP A 1 497 ? -29.422 -3.32 8.492 1 87.31 497 ASP A C 1
ATOM 3968 O O . ASP A 1 497 ? -30.391 -2.805 7.918 1 87.31 497 ASP A O 1
ATOM 3972 N N . ARG A 1 498 ? -28.609 -4.176 7.918 1 83.81 498 ARG A N 1
ATOM 3973 C CA . ARG A 1 498 ? -28.703 -4.473 6.488 1 83.81 498 ARG A CA 1
ATOM 3974 C C . ARG A 1 498 ? -30.016 -5.145 6.145 1 83.81 498 ARG A C 1
ATOM 3976 O O . ARG A 1 498 ? -30.516 -5.027 5.02 1 83.81 498 ARG A O 1
ATOM 3983 N N . SER A 1 499 ? -30.578 -5.793 7.117 1 82.44 499 SER A N 1
ATOM 3984 C CA . SER A 1 499 ? -31.859 -6.465 6.898 1 82.44 499 SER A CA 1
ATOM 3985 C C . SER A 1 499 ? -32.969 -5.465 6.574 1 82.44 499 SER A C 1
ATOM 3987 O O . SER A 1 499 ? -33.969 -5.824 5.988 1 82.44 499 SER A O 1
ATOM 3989 N N . LEU A 1 500 ? -32.75 -4.273 6.934 1 84.69 500 LEU A N 1
ATOM 3990 C CA . LEU A 1 500 ? -33.75 -3.236 6.715 1 84.69 500 LEU A CA 1
ATOM 3991 C C . LEU A 1 500 ? -33.875 -2.887 5.23 1 84.69 500 LEU A C 1
ATOM 3993 O O . LEU A 1 500 ? -34.844 -2.273 4.801 1 84.69 500 LEU A O 1
ATOM 3997 N N . LYS A 1 501 ? -32.812 -3.285 4.438 1 78.69 501 LYS A N 1
ATOM 3998 C CA . LYS A 1 501 ? -32.844 -2.967 3.014 1 78.69 501 LYS A CA 1
ATOM 3999 C C . LYS A 1 501 ? -33.688 -3.99 2.24 1 78.69 501 LYS A C 1
ATOM 4001 O O . LYS A 1 501 ? -33.969 -3.793 1.059 1 78.69 501 LYS A O 1
ATOM 4006 N N . GLU A 1 502 ? -34.062 -4.945 2.914 1 82.38 502 GLU A N 1
ATOM 4007 C CA . GLU A 1 502 ? -34.969 -5.914 2.27 1 82.38 502 GLU A CA 1
ATOM 4008 C C . GLU A 1 502 ? -36.312 -5.297 1.947 1 82.38 502 GLU A C 1
ATOM 4010 O O . GLU A 1 502 ? -36.812 -4.43 2.68 1 82.38 502 GLU A O 1
ATOM 4015 N N . ASP A 1 503 ? -36.906 -5.797 0.89 1 81.06 503 ASP A N 1
ATOM 4016 C CA . ASP A 1 503 ? -38.156 -5.246 0.389 1 81.06 503 ASP A CA 1
ATOM 4017 C C . ASP A 1 503 ? -39.25 -5.312 1.454 1 81.06 503 ASP A C 1
ATOM 4019 O O . ASP A 1 503 ? -40.094 -4.426 1.534 1 81.06 503 ASP A O 1
ATOM 4023 N N . ALA A 1 504 ? -39.125 -6.227 2.262 1 82.31 504 ALA A N 1
ATOM 4024 C CA . ALA A 1 504 ? -40.156 -6.426 3.291 1 82.31 504 ALA A CA 1
ATOM 4025 C C . ALA A 1 504 ? -40.125 -5.301 4.32 1 82.31 504 ALA A C 1
ATOM 4027 O O . ALA A 1 504 ? -41.125 -5.035 4.992 1 82.31 504 ALA A O 1
ATOM 4028 N N . ASN A 1 505 ? -39.031 -4.578 4.383 1 86.88 505 ASN A N 1
ATOM 4029 C CA . ASN A 1 505 ? -38.875 -3.549 5.406 1 86.88 505 ASN A CA 1
ATOM 4030 C C . ASN A 1 505 ? -38.906 -2.148 4.801 1 86.88 505 ASN A C 1
ATOM 4032 O O . ASN A 1 505 ? -38.5 -1.179 5.441 1 86.88 505 ASN A O 1
ATOM 4036 N N . SER A 1 506 ? -39.406 -2.061 3.609 1 88.31 506 SER A N 1
ATOM 4037 C CA . SER A 1 506 ? -39.375 -0.795 2.883 1 88.31 506 SER A CA 1
ATOM 4038 C C . SER A 1 506 ? -40.156 0.278 3.627 1 88.31 506 SER A C 1
ATOM 4040 O O . SER A 1 506 ? -39.781 1.445 3.645 1 88.31 506 SER A O 1
ATOM 4042 N N . GLU A 1 507 ? -41.25 -0.135 4.16 1 87.25 507 GLU A N 1
ATOM 4043 C CA . GLU A 1 507 ? -42.094 0.813 4.902 1 87.25 507 GLU A CA 1
ATOM 4044 C C . GLU A 1 507 ? -41.344 1.33 6.137 1 87.25 507 GLU A C 1
ATOM 4046 O O . GLU A 1 507 ? -41.406 2.523 6.445 1 87.25 507 GLU A O 1
ATOM 4051 N N . MET A 1 508 ? -40.719 0.477 6.812 1 89.38 508 MET A N 1
ATOM 4052 C CA . MET A 1 508 ? -39.938 0.844 8 1 89.38 508 MET A CA 1
ATOM 4053 C C . MET A 1 508 ? -38.844 1.831 7.656 1 89.38 508 MET A C 1
ATOM 4055 O O . MET A 1 508 ? -38.594 2.775 8.406 1 89.38 508 MET A O 1
ATOM 4059 N N . VAL A 1 509 ? -38.219 1.613 6.562 1 92.31 509 VAL A N 1
ATOM 4060 C CA . VAL A 1 509 ? -37.125 2.471 6.109 1 92.31 509 VAL A CA 1
ATOM 4061 C C . VAL A 1 509 ? -37.656 3.873 5.824 1 92.31 509 VAL A C 1
ATOM 4063 O O . VAL A 1 509 ? -37 4.867 6.137 1 92.31 509 VAL A O 1
ATOM 4066 N N . GLU A 1 510 ? -38.812 3.871 5.281 1 92.12 510 GLU A N 1
ATOM 4067 C CA . GLU A 1 510 ? -39.438 5.168 4.996 1 92.12 510 GLU A CA 1
ATOM 4068 C C . GLU A 1 510 ? -39.75 5.93 6.281 1 92.12 510 GLU A C 1
ATOM 4070 O O . GLU A 1 510 ? -39.562 7.148 6.348 1 92.12 510 GLU A O 1
ATOM 4075 N N . TYR A 1 511 ? -40.156 5.215 7.234 1 93.25 511 TYR A N 1
ATOM 4076 C CA . TYR A 1 511 ? -40.438 5.848 8.516 1 93.25 511 TYR A CA 1
ATOM 4077 C C . TYR A 1 511 ? -39.156 6.379 9.156 1 93.25 511 TYR A C 1
ATOM 4079 O O . TYR A 1 511 ? -39.188 7.453 9.758 1 93.25 511 TYR A O 1
ATOM 4087 N N . ILE A 1 512 ? -38.156 5.656 9.055 1 93.88 512 ILE A N 1
ATOM 4088 C CA . ILE A 1 512 ? -36.875 6.059 9.625 1 93.88 512 ILE A CA 1
ATOM 4089 C C . ILE A 1 512 ? -36.344 7.301 8.906 1 93.88 512 ILE A C 1
ATOM 4091 O O . ILE A 1 512 ? -35.844 8.234 9.547 1 93.88 512 ILE A O 1
ATOM 4095 N N . LYS A 1 513 ? -36.5 7.309 7.633 1 94 513 LYS A N 1
ATOM 4096 C CA . LYS A 1 513 ? -36.094 8.445 6.82 1 94 513 LYS A CA 1
ATOM 4097 C C . LYS A 1 513 ? -36.875 9.703 7.203 1 94 513 LYS A C 1
ATOM 4099 O O . LYS A 1 513 ? -36.281 10.781 7.336 1 94 513 LYS A O 1
ATOM 4104 N N . ASP A 1 514 ? -38.094 9.477 7.344 1 93.62 514 ASP A N 1
ATOM 4105 C CA . ASP A 1 514 ? -38.969 10.594 7.711 1 93.62 514 ASP A CA 1
ATOM 4106 C C . ASP A 1 514 ? -38.656 11.094 9.117 1 93.62 514 ASP A C 1
ATOM 4108 O O . ASP A 1 514 ? -38.688 12.305 9.367 1 93.62 514 ASP A O 1
ATOM 4112 N N . ALA A 1 515 ? -38.406 10.18 9.945 1 95.5 515 ALA A N 1
ATOM 4113 C CA . ALA A 1 515 ? -38.062 10.539 11.32 1 95.5 515 ALA A CA 1
ATOM 4114 C C . ALA A 1 515 ? -36.75 11.336 11.367 1 95.5 515 ALA A C 1
ATOM 4116 O O . ALA A 1 515 ? -36.625 12.258 12.172 1 95.5 515 ALA A O 1
ATOM 4117 N N . LEU A 1 516 ? -35.812 10.984 10.547 1 95.94 516 LEU A N 1
ATOM 4118 C CA . LEU A 1 516 ? -34.531 11.703 10.484 1 95.94 516 LEU A CA 1
ATOM 4119 C C . LEU A 1 516 ? -34.75 13.156 10.047 1 95.94 516 LEU A C 1
ATOM 4121 O O . LEU A 1 516 ? -34.219 14.078 10.664 1 95.94 516 LEU A O 1
ATOM 4125 N N . ARG A 1 517 ? -35.531 13.258 9.047 1 94 517 ARG A N 1
ATOM 4126 C CA . ARG A 1 517 ? -35.812 14.594 8.531 1 94 517 ARG A CA 1
ATOM 4127 C C . ARG A 1 517 ? -36.562 15.422 9.555 1 94 517 ARG A C 1
ATOM 4129 O O . ARG A 1 517 ? -36.25 16.594 9.789 1 94 517 ARG A O 1
ATOM 4136 N N . ALA A 1 518 ? -37.562 14.82 10.078 1 94.12 518 ALA A N 1
ATOM 4137 C CA . ALA A 1 518 ? -38.375 15.508 11.07 1 94.12 518 ALA A CA 1
ATOM 4138 C C . ALA A 1 518 ? -37.531 15.922 12.273 1 94.12 518 ALA A C 1
ATOM 4140 O O . ALA A 1 518 ? -37.719 17.016 12.812 1 94.12 518 ALA A O 1
ATOM 4141 N N . ALA A 1 519 ? -36.719 15.062 12.703 1 95.19 519 ALA A N 1
ATOM 4142 C CA . ALA A 1 519 ? -35.844 15.367 13.836 1 95.19 519 ALA A CA 1
ATOM 4143 C C . ALA A 1 519 ? -34.938 16.531 13.523 1 95.19 519 ALA A C 1
ATOM 4145 O O . ALA A 1 519 ? -34.688 17.406 14.367 1 95.19 519 ALA A O 1
ATOM 4146 N N . GLY A 1 520 ? -34.375 16.547 12.344 1 92.38 520 GLY A N 1
ATOM 4147 C CA . GLY A 1 520 ? -33.531 17.641 11.914 1 92.38 520 GLY A CA 1
ATOM 4148 C C . GLY A 1 520 ? -34.25 18.984 11.891 1 92.38 520 GLY A C 1
ATOM 4149 O O . GLY A 1 520 ? -33.688 20.016 12.258 1 92.38 520 GLY A O 1
ATOM 4150 N N . GLU A 1 521 ? -35.469 18.875 11.516 1 90.88 521 GLU A N 1
ATOM 4151 C CA . GLU A 1 521 ? -36.281 20.094 11.43 1 90.88 521 GLU A CA 1
ATOM 4152 C C . GLU A 1 521 ? -36.719 20.547 12.812 1 90.88 521 GLU A C 1
ATOM 4154 O O . GLU A 1 521 ? -36.688 21.75 13.109 1 90.88 521 GLU A O 1
ATOM 4159 N N . ASP A 1 522 ? -37.125 19.609 13.586 1 90.62 522 ASP A N 1
ATOM 4160 C CA . ASP A 1 522 ? -37.594 19.922 14.93 1 90.62 522 ASP A CA 1
ATOM 4161 C C . ASP A 1 522 ? -36.5 20.578 15.758 1 90.62 522 ASP A C 1
ATOM 4163 O O . ASP A 1 522 ? -36.75 21.5 16.531 1 90.62 522 ASP A O 1
ATOM 4167 N N . GLU A 1 523 ? -35.344 20.047 15.594 1 89.31 523 GLU A N 1
ATOM 4168 C CA . GLU A 1 523 ? -34.219 20.578 16.359 1 89.31 523 GLU A CA 1
ATOM 4169 C C . GLU A 1 523 ? -33.594 21.781 15.664 1 89.31 523 GLU A C 1
ATOM 4171 O O . GLU A 1 523 ? -32.594 22.328 16.141 1 89.31 523 GLU A O 1
ATOM 4176 N N . LYS A 1 524 ? -34.125 22.141 14.453 1 86.94 524 LYS A N 1
ATOM 4177 C CA . LYS A 1 524 ? -33.781 23.344 13.688 1 86.94 524 LYS A CA 1
ATOM 4178 C C . LYS A 1 524 ? -32.375 23.203 13.102 1 86.94 524 LYS A C 1
ATOM 4180 O O . LYS A 1 524 ? -31.641 24.188 13.008 1 86.94 524 LYS A O 1
ATOM 4185 N N . PHE A 1 525 ? -32.031 22.031 12.906 1 88.5 525 PHE A N 1
ATOM 4186 C CA . PHE A 1 525 ? -30.75 21.797 12.219 1 88.5 525 PHE A CA 1
ATOM 4187 C C . PHE A 1 525 ? -30.953 21.781 10.703 1 88.5 525 PHE A C 1
ATOM 4189 O O . PHE A 1 525 ? -30.031 22.062 9.945 1 88.5 525 PHE A O 1
ATOM 4196 N N . LEU A 1 526 ? -32.094 21.422 10.32 1 87.31 526 LEU A N 1
ATOM 4197 C CA . LEU A 1 526 ? -32.469 21.359 8.914 1 87.31 526 LEU A CA 1
ATOM 4198 C C . LEU A 1 526 ? -33.562 22.359 8.602 1 87.31 526 LEU A C 1
ATOM 4200 O O . LEU A 1 526 ? -34.562 22.453 9.328 1 87.31 526 LEU A O 1
ATOM 4204 N N . THR A 1 527 ? -33.344 23.078 7.57 1 82.12 527 THR A N 1
ATOM 4205 C CA . THR A 1 527 ? -34.344 24.016 7.129 1 82.12 527 THR A CA 1
ATOM 4206 C C . THR A 1 527 ? -35.406 23.312 6.289 1 82.12 527 THR A C 1
ATOM 4208 O O . THR A 1 527 ? -35.094 22.625 5.32 1 82.12 527 THR A O 1
ATOM 4211 N N . PRO A 1 528 ? -36.562 23.406 6.672 1 76.75 528 PRO A N 1
ATOM 4212 C CA . PRO A 1 528 ? -37.625 22.734 5.918 1 76.75 528 PRO A CA 1
ATOM 4213 C C . PRO A 1 528 ? -37.688 23.188 4.461 1 76.75 528 PRO A C 1
ATOM 4215 O O . PRO A 1 528 ? -37.375 24.344 4.16 1 76.75 528 PRO A O 1
ATOM 4218 N N . ARG A 1 529 ? -37.969 22.25 3.547 1 75.38 529 ARG A N 1
ATOM 4219 C CA . ARG A 1 529 ? -38.062 22.562 2.123 1 75.38 529 ARG A CA 1
ATOM 4220 C C . ARG A 1 529 ? -39.188 23.562 1.849 1 75.38 529 ARG A C 1
ATOM 4222 O O . ARG A 1 529 ? -40.25 23.484 2.441 1 75.38 529 ARG A O 1
ATOM 4229 N N . LYS A 1 530 ? -38.812 24.75 1.227 1 59.31 530 LYS A N 1
ATOM 4230 C CA . LYS A 1 530 ? -39.875 25.656 0.785 1 59.31 530 LYS A CA 1
ATOM 4231 C C . LYS A 1 530 ? -40.781 25 -0.252 1 59.31 530 LYS A C 1
ATOM 4233 O O . LYS A 1 530 ? -40.281 24.359 -1.186 1 59.31 530 LYS A O 1
ATOM 4238 N N . ARG A 1 531 ? -41.875 24.547 0.14 1 49.09 531 ARG A N 1
ATOM 4239 C CA . ARG A 1 531 ? -42.812 24.094 -0.883 1 49.09 531 ARG A CA 1
ATOM 4240 C C . ARG A 1 531 ? -42.938 25.125 -1.998 1 49.09 531 ARG A C 1
ATOM 4242 O O . ARG A 1 531 ? -42.812 26.328 -1.758 1 49.09 531 ARG A O 1
ATOM 4249 N N . SER A 1 532 ? -42.688 24.656 -3.275 1 44.53 532 SER A N 1
ATOM 4250 C CA . SER A 1 532 ? -42.906 25.578 -4.391 1 44.53 532 SER A CA 1
ATOM 4251 C C . SER A 1 532 ? -44.094 26.5 -4.109 1 44.53 532 SER A C 1
ATOM 4253 O O . SER A 1 532 ? -45.094 26.094 -3.52 1 44.53 532 SER A O 1
ATOM 4255 N N . PRO A 1 533 ? -43.875 27.75 -4.02 1 42.84 533 PRO A N 1
ATOM 4256 C CA . PRO A 1 533 ? -45.094 28.578 -3.898 1 42.84 533 PRO A CA 1
ATOM 4257 C C . PRO A 1 533 ? -46.25 28.047 -4.738 1 42.84 533 PRO A C 1
ATOM 4259 O O . PRO A 1 533 ? -46.031 27.406 -5.77 1 42.84 533 PRO A O 1
ATOM 4262 N N . PRO A 1 534 ? -47.344 27.625 -4.148 1 38 534 PRO A N 1
ATOM 4263 C CA . PRO A 1 534 ? -48.438 27.297 -5.082 1 38 534 PRO A CA 1
ATOM 4264 C C . PRO A 1 534 ? -48.469 28.219 -6.297 1 38 534 PRO A C 1
ATOM 4266 O O . PRO A 1 534 ? -48.125 29.406 -6.188 1 38 534 PRO A O 1
ATOM 4269 N N . GLN A 1 535 ? -48.062 27.719 -7.453 1 39.56 535 GLN A N 1
ATOM 4270 C CA . GLN A 1 535 ? -48.188 28.391 -8.742 1 39.56 535 GLN A CA 1
ATOM 4271 C C . GLN A 1 535 ? -49.469 29.219 -8.797 1 39.56 535 GLN A C 1
ATOM 4273 O O . GLN A 1 535 ? -50.438 28.844 -9.484 1 39.56 535 GLN A O 1
ATOM 4278 N N . ASP A 1 536 ? -50.062 29.516 -7.68 1 37.5 536 ASP A N 1
ATOM 4279 C CA . ASP A 1 536 ? -51.344 30.188 -7.879 1 37.5 536 ASP A CA 1
ATOM 4280 C C . ASP A 1 536 ? -51.156 31.438 -8.727 1 37.5 536 ASP A C 1
ATOM 4282 O O . ASP A 1 536 ? -52.125 32.219 -8.906 1 37.5 536 ASP A O 1
ATOM 4286 N N . GLU A 1 537 ? -49.938 32.094 -8.68 1 35.31 537 GLU A N 1
ATOM 4287 C CA . GLU A 1 537 ? -50.125 33.344 -9.406 1 35.31 537 GLU A CA 1
ATOM 4288 C C . GLU A 1 537 ? -50.25 33.094 -10.906 1 35.31 537 GLU A C 1
ATOM 4290 O O . GLU A 1 537 ? -49.375 32.5 -11.531 1 35.31 537 GLU A O 1
ATOM 4295 N N . MET A 1 538 ? -51.469 32.938 -11.461 1 36.31 538 MET A N 1
ATOM 4296 C CA . MET A 1 538 ? -51.875 32.938 -12.867 1 36.31 538 MET A CA 1
ATOM 4297 C C . MET A 1 538 ? -51.031 33.969 -13.664 1 36.31 538 MET A C 1
ATOM 4299 O O . MET A 1 538 ? -50.781 35.062 -13.195 1 36.31 538 MET A O 1
ATOM 4303 N N . PRO A 1 539 ? -50.281 33.469 -14.648 1 36 539 PRO A N 1
ATOM 4304 C CA . PRO A 1 539 ? -49.594 34.406 -15.516 1 36 539 PRO A CA 1
ATOM 4305 C C . PRO A 1 539 ? -50.469 35.594 -15.883 1 36 539 PRO A C 1
ATOM 4307 O O . PRO A 1 539 ? -51.719 35.469 -15.977 1 36 539 PRO A O 1
ATOM 4310 N N . ASP A 1 540 ? -50.156 36.75 -15.461 1 33.88 540 ASP A N 1
ATOM 4311 C CA . ASP A 1 540 ? -50.875 37.906 -16.016 1 33.88 540 ASP A CA 1
ATOM 4312 C C . ASP A 1 540 ? -50.906 37.844 -17.531 1 33.88 540 ASP A C 1
ATOM 4314 O O . ASP A 1 540 ? -49.906 37.594 -18.188 1 33.88 540 ASP A O 1
ATOM 4318 N N . PRO A 1 541 ? -52.062 37.531 -18.281 1 36.81 541 PRO A N 1
ATOM 4319 C CA . PRO A 1 541 ? -52.219 37.344 -19.734 1 36.81 541 PRO A CA 1
ATOM 4320 C C . PRO A 1 541 ? -51.469 38.406 -20.531 1 36.81 541 PRO A C 1
ATOM 4322 O O . PRO A 1 541 ? -51.219 38.219 -21.734 1 36.81 541 PRO A O 1
ATOM 4325 N N . SER A 1 542 ? -51.344 39.656 -20.125 1 32.81 542 SER A N 1
ATOM 4326 C CA . SER A 1 542 ? -51 40.781 -21 1 32.81 542 SER A CA 1
ATOM 4327 C C . SER A 1 542 ? -49.562 40.719 -21.438 1 32.81 542 SER A C 1
ATOM 4329 O O . SER A 1 542 ? -49.156 41.5 -22.312 1 32.81 542 SER A O 1
ATOM 4331 N N . CYS A 1 543 ? -48.625 40.25 -20.641 1 30 543 CYS A N 1
ATOM 4332 C CA . CYS A 1 543 ? -47.25 40.562 -21.047 1 30 543 CYS A CA 1
ATOM 4333 C C . CYS A 1 543 ? -46.75 39.594 -22.094 1 30 543 CYS A C 1
ATOM 4335 O O . CYS A 1 543 ? -46.062 38.625 -21.766 1 30 543 CYS A O 1
ATOM 4337 N N . THR A 1 544 ? -47.688 39.156 -23.094 1 28.84 544 THR A N 1
ATOM 4338 C CA . THR A 1 544 ? -47.281 38.406 -24.281 1 28.84 544 THR A CA 1
ATOM 4339 C C . THR A 1 544 ? -46.312 39.219 -25.125 1 28.84 544 THR A C 1
ATOM 4341 O O . THR A 1 544 ? -46.719 40.031 -25.953 1 28.84 544 THR A O 1
ATOM 4344 N N . ILE A 1 545 ? -45.312 39.906 -24.594 1 27.81 545 ILE A N 1
ATOM 4345 C CA . ILE A 1 545 ? -44.5 40.594 -25.594 1 27.81 545 ILE A CA 1
ATOM 4346 C C . ILE A 1 545 ? -43.844 39.562 -26.5 1 27.81 545 ILE A C 1
ATOM 4348 O O . ILE A 1 545 ? -43.188 38.656 -26.031 1 27.81 545 ILE A O 1
ATOM 4352 N N . ALA A 1 546 ? -44.312 39.469 -27.797 1 27.41 546 ALA A N 1
ATOM 4353 C CA . ALA A 1 546 ? -43.75 38.781 -28.969 1 27.41 546 ALA A CA 1
ATOM 4354 C C . ALA A 1 546 ? -42.312 39.188 -29.203 1 27.41 546 ALA A C 1
ATOM 4356 O O . ALA A 1 546 ? -42.031 40.344 -29.578 1 27.41 546 ALA A O 1
ATOM 4357 N N . ALA A 1 547 ? -41.375 38.938 -28.422 1 23.22 547 ALA A N 1
ATOM 4358 C CA . ALA A 1 547 ? -40.031 39.312 -28.797 1 23.22 547 ALA A CA 1
ATOM 4359 C C . ALA A 1 547 ? -39.688 38.844 -30.203 1 23.22 547 ALA A C 1
ATOM 4361 O O . ALA A 1 547 ? -39.625 37.656 -30.469 1 23.22 547 ALA A O 1
ATOM 4362 N N . LYS A 1 548 ? -40.094 39.625 -31.266 1 26.12 548 LYS A N 1
ATOM 4363 C CA . LYS A 1 548 ? -39.656 39.562 -32.656 1 26.12 548 LYS A CA 1
ATOM 4364 C C . LYS A 1 548 ? -38.125 39.5 -32.75 1 26.12 548 LYS A C 1
ATOM 4366 O O . LYS A 1 548 ? -37.438 40.406 -32.281 1 26.12 548 LYS A O 1
ATOM 4371 N N . ARG A 1 549 ? -37.562 38.312 -32.906 1 22.3 549 ARG A N 1
ATOM 4372 C CA . ARG A 1 549 ? -36.188 38 -33.281 1 22.3 549 ARG A CA 1
ATOM 4373 C C . ARG A 1 549 ? -35.812 38.75 -34.562 1 22.3 549 ARG A C 1
ATOM 4375 O O . ARG A 1 549 ? -36.281 38.406 -35.656 1 22.3 549 ARG A O 1
ATOM 4382 N N . ARG A 1 550 ? -35.812 40.062 -34.594 1 24.78 550 ARG A N 1
ATOM 4383 C CA . ARG A 1 550 ? -35.219 40.75 -35.75 1 24.78 550 ARG A CA 1
ATOM 4384 C C . ARG A 1 550 ? -33.844 40.156 -36.094 1 24.78 550 ARG A C 1
ATOM 4386 O O . ARG A 1 550 ? -32.969 40.094 -35.219 1 24.78 550 ARG A O 1
ATOM 4393 N N . LEU A 1 551 ? -33.781 39.281 -37.125 1 25.38 551 LEU A N 1
ATOM 4394 C CA . LEU A 1 551 ? -32.688 38.781 -37.969 1 25.38 551 LEU A CA 1
ATOM 4395 C C . LEU A 1 551 ? -31.781 39.906 -38.438 1 25.38 551 LEU A C 1
ATOM 4397 O O . LEU A 1 551 ? -32.25 40.906 -38.969 1 25.38 551 LEU A O 1
ATOM 4401 N N . PHE A 1 552 ? -30.797 40.344 -37.656 1 26.67 552 PHE A N 1
ATOM 4402 C CA . PHE A 1 552 ? -29.781 41.344 -38 1 26.67 552 PHE A CA 1
ATOM 4403 C C . PHE A 1 552 ? -29.297 41.156 -39.438 1 26.67 552 PHE A C 1
ATOM 4405 O O . PHE A 1 552 ? -28.703 40.125 -39.781 1 26.67 552 PHE A O 1
ATOM 4412 N N . SER A 1 553 ? -30.172 41.5 -40.5 1 23.7 553 SER A N 1
ATOM 4413 C CA . SER A 1 553 ? -29.781 41.688 -41.906 1 23.7 553 SER A CA 1
ATOM 4414 C C . SER A 1 553 ? -28.562 42.594 -42.031 1 23.7 553 SER A C 1
ATOM 4416 O O . SER A 1 553 ? -28.625 43.75 -41.688 1 23.7 553 SER A O 1
ATOM 4418 N N . ALA A 1 554 ? -27.359 42.219 -41.75 1 24.53 554 ALA A N 1
ATOM 4419 C CA . ALA A 1 554 ? -26.156 42.938 -42.094 1 24.53 554 ALA A CA 1
ATOM 4420 C C . ALA A 1 554 ? -26.109 43.281 -43.594 1 24.53 554 ALA A C 1
ATOM 4422 O O . ALA A 1 554 ? -25.875 42.375 -44.406 1 24.53 554 ALA A O 1
ATOM 4423 N N . ASN A 1 555 ? -27.078 43.906 -44.125 1 20.14 555 ASN A N 1
ATOM 4424 C CA . ASN A 1 555 ? -26.797 44.562 -45.406 1 20.14 555 ASN A CA 1
ATOM 4425 C C . ASN A 1 555 ? -25.625 45.531 -45.312 1 20.14 555 ASN A C 1
ATOM 4427 O O . ASN A 1 555 ? -25.766 46.625 -44.75 1 20.14 555 ASN A O 1
ATOM 4431 N N . ALA A 1 556 ? -24.391 45.188 -44.969 1 24.41 556 ALA A N 1
ATOM 4432 C CA . ALA A 1 556 ? -23.328 46.062 -45.438 1 24.41 556 ALA A CA 1
ATOM 4433 C C . ALA A 1 556 ? -23.422 46.281 -46.938 1 24.41 556 ALA A C 1
ATOM 4435 O O . ALA A 1 556 ? -23.609 45.344 -47.688 1 24.41 556 ALA A O 1
ATOM 4436 N N . PRO A 1 557 ? -23.578 47.531 -47.281 1 25.09 557 PRO A N 1
ATOM 4437 C CA . PRO A 1 557 ? -23.266 48.062 -48.625 1 25.09 557 PRO A CA 1
ATOM 4438 C C . PRO A 1 557 ? -21.859 47.656 -49.094 1 25.09 557 PRO A C 1
ATOM 4440 O O . PRO A 1 557 ? -20.969 47.438 -48.25 1 25.09 557 PRO A O 1
ATOM 4443 N N . MET B 1 1 ? -29.766 -21.812 -20.312 1 31.02 1 MET B N 1
ATOM 4444 C CA . MET B 1 1 ? -29.453 -21.609 -18.906 1 31.02 1 MET B CA 1
ATOM 4445 C C . MET B 1 1 ? -29.234 -20.141 -18.594 1 31.02 1 MET B C 1
ATOM 4447 O O . MET B 1 1 ? -28.469 -19.469 -19.266 1 31.02 1 MET B O 1
ATOM 4451 N N . SER B 1 2 ? -30.203 -19.453 -18.141 1 39.41 2 SER B N 1
ATOM 4452 C CA . SER B 1 2 ? -30.25 -18.031 -17.812 1 39.41 2 SER B CA 1
ATOM 4453 C C . SER B 1 2 ? -29.016 -17.609 -17.016 1 39.41 2 SER B C 1
ATOM 4455 O O . SER B 1 2 ? -28.734 -18.172 -15.953 1 39.41 2 SER B O 1
ATOM 4457 N N . TRP B 1 3 ? -28.031 -17.328 -17.703 1 50.56 3 TRP B N 1
ATOM 4458 C CA . TRP B 1 3 ? -26.859 -16.781 -17.031 1 50.56 3 TRP B CA 1
ATOM 4459 C C . TRP B 1 3 ? -27.281 -15.734 -16 1 50.56 3 TRP B C 1
ATOM 4461 O O . TRP B 1 3 ? -28.062 -14.828 -16.312 1 50.56 3 TRP B O 1
ATOM 4471 N N . PRO B 1 4 ? -27.328 -16.062 -14.773 1 51.5 4 PRO B N 1
ATOM 4472 C CA . PRO B 1 4 ? -27.734 -15.047 -13.805 1 51.5 4 PRO B CA 1
ATOM 4473 C C . PRO B 1 4 ? -27.078 -13.695 -14.055 1 51.5 4 PRO B C 1
ATOM 4475 O O . PRO B 1 4 ? -25.891 -13.641 -14.406 1 51.5 4 PRO B O 1
ATOM 4478 N N . ASN B 1 5 ? -27.781 -12.875 -14.812 1 53.75 5 ASN B N 1
ATOM 4479 C CA . ASN B 1 5 ? -27.312 -11.492 -14.922 1 53.75 5 ASN B CA 1
ATOM 4480 C C . ASN B 1 5 ? -26.703 -11.008 -13.617 1 53.75 5 ASN B C 1
ATOM 4482 O O . ASN B 1 5 ? -27.391 -10.82 -12.617 1 53.75 5 ASN B O 1
ATOM 4486 N N . HIS B 1 6 ? -25.5 -11.375 -13.383 1 61.31 6 HIS B N 1
ATOM 4487 C CA . HIS B 1 6 ? -24.984 -11.086 -12.047 1 61.31 6 HIS B CA 1
ATOM 4488 C C . HIS B 1 6 ? -24.625 -9.617 -11.906 1 61.31 6 HIS B C 1
ATOM 4490 O O . HIS B 1 6 ? -23.547 -9.188 -12.328 1 61.31 6 HIS B O 1
ATOM 4496 N N . ALA B 1 7 ? -25.734 -8.797 -11.805 1 71.62 7 ALA B N 1
ATOM 4497 C CA . ALA B 1 7 ? -25.453 -7.414 -11.414 1 71.62 7 ALA B CA 1
ATOM 4498 C C . ALA B 1 7 ? -24.438 -7.359 -10.281 1 71.62 7 ALA B C 1
ATOM 4500 O O . ALA B 1 7 ? -24.484 -8.172 -9.352 1 71.62 7 ALA B O 1
ATOM 4501 N N . PRO B 1 8 ? -23.453 -6.512 -10.586 1 80.25 8 PRO B N 1
ATOM 4502 C CA . PRO B 1 8 ? -22.438 -6.426 -9.539 1 80.25 8 PRO B CA 1
ATOM 4503 C C . PRO B 1 8 ? -23.016 -6.004 -8.188 1 80.25 8 PRO B C 1
ATOM 4505 O O . PRO B 1 8 ? -23.906 -5.148 -8.133 1 80.25 8 PRO B O 1
ATOM 4508 N N . LYS B 1 9 ? -22.656 -6.77 -7.32 1 80.81 9 LYS B N 1
ATOM 4509 C CA . LYS B 1 9 ? -23 -6.422 -5.945 1 80.81 9 LYS B CA 1
ATOM 4510 C C . LYS B 1 9 ? -22.141 -5.258 -5.441 1 80.81 9 LYS B C 1
ATOM 4512 O O . LYS B 1 9 ? -22.641 -4.383 -4.727 1 80.81 9 LYS B O 1
ATOM 4517 N N . HIS B 1 10 ? -20.859 -5.32 -5.816 1 88.81 10 HIS B N 1
ATOM 4518 C CA . HIS B 1 10 ? -19.922 -4.266 -5.461 1 88.81 10 HIS B CA 1
ATOM 4519 C C . HIS B 1 10 ? -19.109 -3.818 -6.676 1 88.81 10 HIS B C 1
ATOM 4521 O O . HIS B 1 10 ? -18.828 -4.617 -7.57 1 88.81 10 HIS B O 1
ATOM 4527 N N . ILE B 1 11 ? -18.891 -2.58 -6.734 1 93.38 11 ILE B N 1
ATOM 4528 C CA . ILE B 1 11 ? -17.922 -2.01 -7.668 1 93.38 11 ILE B CA 1
ATOM 4529 C C . ILE B 1 11 ? -16.75 -1.415 -6.895 1 93.38 11 ILE B C 1
ATOM 4531 O O . ILE B 1 11 ? -16.922 -0.467 -6.125 1 93.38 11 ILE B O 1
ATOM 4535 N N . ILE B 1 12 ? -15.602 -1.969 -7.078 1 95.5 12 ILE B N 1
ATOM 4536 C CA . ILE B 1 12 ? -14.422 -1.597 -6.305 1 95.5 12 ILE B CA 1
ATOM 4537 C C . ILE B 1 12 ? -13.438 -0.853 -7.195 1 95.5 12 ILE B C 1
ATOM 4539 O O . ILE B 1 12 ? -13.109 -1.312 -8.297 1 95.5 12 ILE B O 1
ATOM 4543 N N . ASN B 1 13 ? -12.945 0.271 -6.727 1 95.69 13 ASN B N 1
ATOM 4544 C CA . ASN B 1 13 ? -11.891 0.972 -7.449 1 95.69 13 ASN B CA 1
ATOM 4545 C C . ASN B 1 13 ? -10.57 0.203 -7.41 1 95.69 13 ASN B C 1
ATOM 4547 O O . ASN B 1 13 ? -10.188 -0.323 -6.363 1 95.69 13 ASN B O 1
ATOM 4551 N N . ASP B 1 14 ? -9.938 0.082 -8.547 1 95.75 14 ASP B N 1
ATOM 4552 C CA . ASP B 1 14 ? -8.656 -0.603 -8.664 1 95.75 14 ASP B CA 1
ATOM 4553 C C . ASP B 1 14 ? -7.648 0.252 -9.43 1 95.75 14 ASP B C 1
ATOM 4555 O O . ASP B 1 14 ? -7.992 0.881 -10.438 1 95.75 14 ASP B O 1
ATOM 4559 N N . ASN B 1 15 ? -6.449 0.255 -8.992 1 93.12 15 ASN B N 1
ATOM 4560 C CA . ASN B 1 15 ? -5.441 1.166 -9.523 1 93.12 15 ASN B CA 1
ATOM 4561 C C . ASN B 1 15 ? -4.863 0.66 -10.844 1 93.12 15 ASN B C 1
ATOM 4563 O O . ASN B 1 15 ? -4.172 1.397 -11.547 1 93.12 15 ASN B O 1
ATOM 4567 N N . VAL B 1 16 ? -5.117 -0.531 -11.227 1 94.81 16 VAL B N 1
ATOM 4568 C CA . VAL B 1 16 ? -4.594 -1.07 -12.477 1 94.81 16 VAL B CA 1
ATOM 4569 C C . VAL B 1 16 ? -5.703 -1.111 -13.523 1 94.81 16 VAL B C 1
ATOM 4571 O O . VAL B 1 16 ? -5.5 -0.704 -14.672 1 94.81 16 VAL B O 1
ATOM 4574 N N . TYR B 1 17 ? -6.938 -1.448 -13.094 1 95.31 17 TYR B N 1
ATOM 4575 C CA . TYR B 1 17 ? -7.98 -1.754 -14.07 1 95.31 17 TYR B CA 1
ATOM 4576 C C . TYR B 1 17 ? -9.102 -0.725 -14.008 1 95.31 17 TYR B C 1
ATOM 4578 O O . TYR B 1 17 ? -10.109 -0.847 -14.711 1 95.31 17 TYR B O 1
ATOM 4586 N N . GLY B 1 18 ? -8.969 0.239 -13.164 1 93.25 18 GLY B N 1
ATOM 4587 C CA . GLY B 1 18 ? -10.047 1.2 -12.961 1 93.25 18 GLY B CA 1
ATOM 4588 C C . GLY B 1 18 ? -11.086 0.729 -11.961 1 93.25 18 GLY B C 1
ATOM 4589 O O . GLY B 1 18 ? -11.172 1.257 -10.852 1 93.25 18 GLY B O 1
ATOM 4590 N N . THR B 1 19 ? -11.867 -0.294 -12.367 1 94 19 THR B N 1
ATOM 4591 C CA . THR B 1 19 ? -12.844 -0.863 -11.445 1 94 19 THR B CA 1
ATOM 4592 C C . THR B 1 19 ? -12.883 -2.383 -11.57 1 94 19 THR B C 1
ATOM 4594 O O . THR B 1 19 ? -12.586 -2.934 -12.633 1 94 19 THR B O 1
ATOM 4597 N N . VAL B 1 20 ? -13.211 -2.965 -10.469 1 94.88 20 VAL B N 1
ATOM 4598 C CA . VAL B 1 20 ? -13.477 -4.398 -10.391 1 94.88 20 VAL B CA 1
ATOM 4599 C C . VAL B 1 20 ? -14.922 -4.629 -9.953 1 94.88 20 VAL B C 1
ATOM 4601 O O . VAL B 1 20 ? -15.336 -4.176 -8.883 1 94.88 20 VAL B O 1
ATOM 4604 N N . LYS B 1 21 ? -15.672 -5.309 -10.805 1 94.75 21 LYS B N 1
ATOM 4605 C CA . LYS B 1 21 ? -17.062 -5.637 -10.484 1 94.75 21 LYS B CA 1
ATOM 4606 C C . LYS B 1 21 ? -17.156 -6.984 -9.781 1 94.75 21 LYS B C 1
ATOM 4608 O O . LYS B 1 21 ? -16.672 -7.996 -10.289 1 94.75 21 LYS B O 1
ATOM 4613 N N . VAL B 1 22 ? -17.797 -6.969 -8.633 1 95.38 22 VAL B N 1
ATOM 4614 C CA . VAL B 1 22 ? -17.891 -8.18 -7.828 1 95.38 22 VAL B CA 1
ATOM 4615 C C . VAL B 1 22 ? -19.344 -8.633 -7.758 1 95.38 22 VAL B C 1
ATOM 4617 O O . VAL B 1 22 ? -20.172 -7.992 -7.098 1 95.38 22 VAL B O 1
ATOM 4620 N N . PRO B 1 23 ? -19.672 -9.727 -8.328 1 94.25 23 PRO B N 1
ATOM 4621 C CA . PRO B 1 23 ? -21.031 -10.258 -8.211 1 94.25 23 PRO B CA 1
ATOM 4622 C C . PRO B 1 23 ? -21.219 -11.125 -6.973 1 94.25 23 PRO B C 1
ATOM 4624 O O . PRO B 1 23 ? -20.25 -11.578 -6.379 1 94.25 23 PRO B O 1
ATOM 4627 N N . SER B 1 24 ? -22.484 -11.242 -6.578 1 92.31 24 SER B N 1
ATOM 4628 C CA . SER B 1 24 ? -22.797 -12.289 -5.609 1 92.31 24 SER B CA 1
ATOM 4629 C C . SER B 1 24 ? -22.719 -13.672 -6.242 1 92.31 24 SER B C 1
ATOM 4631 O O . SER B 1 24 ? -23.094 -13.852 -7.406 1 92.31 24 SER B O 1
ATOM 4633 N N . PRO B 1 25 ? -22.234 -14.711 -5.652 1 94.81 25 PRO B N 1
ATOM 4634 C CA . PRO B 1 25 ? -21.922 -14.773 -4.223 1 94.81 25 PRO B CA 1
ATOM 4635 C C . PRO B 1 25 ? -20.438 -14.562 -3.938 1 94.81 25 PRO B C 1
ATOM 4637 O O . PRO B 1 25 ? -19.953 -14.898 -2.85 1 94.81 25 PRO B O 1
ATOM 4640 N N . ILE B 1 26 ? -19.672 -14.039 -4.91 1 96.62 26 ILE B N 1
ATOM 4641 C CA . ILE B 1 26 ? -18.25 -13.82 -4.746 1 96.62 26 ILE B CA 1
ATOM 4642 C C . ILE B 1 26 ? -18 -12.852 -3.588 1 96.62 26 ILE B C 1
ATOM 4644 O O . ILE B 1 26 ? -17.016 -12.992 -2.852 1 96.62 26 ILE B O 1
ATOM 4648 N N . ASP B 1 27 ? -18.891 -11.898 -3.387 1 94.94 27 ASP B N 1
ATOM 4649 C CA . ASP B 1 27 ? -18.797 -10.914 -2.311 1 94.94 27 ASP B CA 1
ATOM 4650 C C . ASP B 1 27 ? -18.766 -11.602 -0.946 1 94.94 27 ASP B C 1
ATOM 4652 O O . ASP B 1 27 ? -18.094 -11.117 -0.022 1 94.94 27 ASP B O 1
ATOM 4656 N N . LYS B 1 28 ? -19.406 -12.75 -0.803 1 95.88 28 LYS B N 1
ATOM 4657 C CA . LYS B 1 28 ? -19.453 -13.461 0.471 1 95.88 28 LYS B CA 1
ATOM 4658 C C . LYS B 1 28 ? -18.109 -14.078 0.818 1 95.88 28 LYS B C 1
ATOM 4660 O O . LYS B 1 28 ? -17.75 -14.195 1.994 1 95.88 28 LYS B O 1
ATOM 4665 N N . ILE B 1 29 ? -17.344 -14.445 -0.204 1 97.88 29 ILE B N 1
ATOM 4666 C CA . ILE B 1 29 ? -16 -14.961 0.031 1 97.88 29 ILE B CA 1
ATOM 4667 C C . ILE B 1 29 ? -15.094 -13.82 0.475 1 97.88 29 ILE B C 1
ATOM 4669 O O . ILE B 1 29 ? -14.273 -13.992 1.385 1 97.88 29 ILE B O 1
ATOM 4673 N N . ILE B 1 30 ? -15.25 -12.68 -0.166 1 97.5 30 ILE B N 1
ATOM 4674 C CA . ILE B 1 30 ? -14.438 -11.516 0.148 1 97.5 30 ILE B CA 1
ATOM 4675 C C . ILE B 1 30 ? -14.648 -11.109 1.605 1 97.5 30 ILE B C 1
ATOM 4677 O O . ILE B 1 30 ? -13.719 -10.648 2.27 1 97.5 30 ILE B O 1
ATOM 4681 N N . ASP B 1 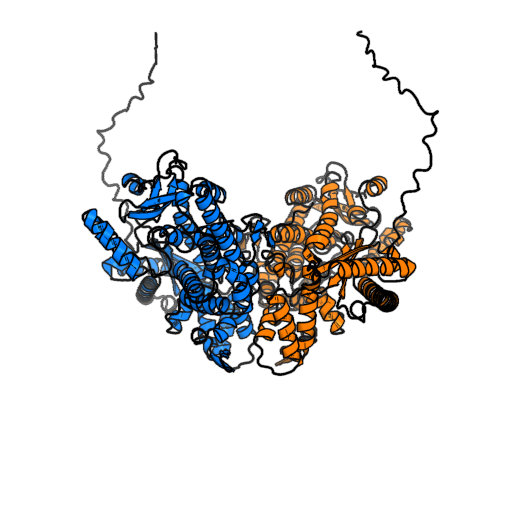31 ? -15.828 -11.43 2.146 1 95.88 31 ASP B N 1
ATOM 4682 C CA . ASP B 1 31 ? -16.203 -11 3.492 1 95.88 31 ASP B CA 1
ATOM 4683 C C . ASP B 1 31 ? -15.836 -12.07 4.523 1 95.88 31 ASP B C 1
ATOM 4685 O O . ASP B 1 31 ? -16.297 -12.016 5.668 1 95.88 31 ASP B O 1
ATOM 4689 N N . THR B 1 32 ? -15.031 -13.055 4.199 1 97.69 32 THR B N 1
ATOM 4690 C CA . THR B 1 32 ? -14.547 -14.039 5.16 1 97.69 32 THR B CA 1
ATOM 4691 C C . THR B 1 32 ? -13.258 -13.562 5.82 1 97.69 32 THR B C 1
ATOM 4693 O O . THR B 1 32 ? -12.469 -12.836 5.203 1 97.69 32 THR B O 1
ATOM 4696 N N . LYS B 1 33 ? -13.039 -14.023 7.074 1 96.19 33 LYS B N 1
ATOM 4697 C CA . LYS B 1 33 ? -11.828 -13.648 7.805 1 96.19 33 LYS B CA 1
ATOM 4698 C C . LYS B 1 33 ? -10.578 -14.203 7.113 1 96.19 33 LYS B C 1
ATOM 4700 O O . LYS B 1 33 ? -9.523 -13.562 7.125 1 96.19 33 LYS B O 1
ATOM 4705 N N . GLU B 1 34 ? -10.742 -15.406 6.488 1 98 34 GLU B N 1
ATOM 4706 C CA . GLU B 1 34 ? -9.625 -16.047 5.793 1 98 34 GLU B CA 1
ATOM 4707 C C . GLU B 1 34 ? -9.133 -15.18 4.633 1 98 34 GLU B C 1
ATOM 4709 O O . GLU B 1 34 ? -7.93 -14.961 4.48 1 98 34 GLU B O 1
ATOM 4714 N N . PHE B 1 35 ? -10.117 -14.625 3.844 1 98.5 35 PHE B N 1
ATOM 4715 C CA . PHE B 1 35 ? -9.719 -13.805 2.705 1 98.5 35 PHE B CA 1
ATOM 4716 C C . PHE B 1 35 ? -9.219 -12.445 3.166 1 98.5 35 PHE B C 1
ATOM 4718 O O . PHE B 1 35 ? -8.25 -11.914 2.613 1 98.5 35 PHE B O 1
ATOM 4725 N N . GLN B 1 36 ? -9.844 -11.852 4.207 1 98.06 36 GLN B N 1
ATOM 4726 C CA . GLN B 1 36 ? -9.477 -10.531 4.719 1 98.06 36 GLN B CA 1
ATOM 4727 C C . GLN B 1 36 ? -8.062 -10.539 5.289 1 98.06 36 GLN B C 1
ATOM 4729 O O . GLN B 1 36 ? -7.391 -9.508 5.305 1 98.06 36 GLN B O 1
ATOM 4734 N N . ARG B 1 37 ? -7.566 -11.688 5.672 1 97.81 37 ARG B N 1
ATOM 4735 C CA . ARG B 1 37 ? -6.207 -11.844 6.184 1 97.81 37 ARG B CA 1
ATOM 4736 C C . ARG B 1 37 ? -5.18 -11.398 5.145 1 97.81 37 ARG B C 1
ATOM 4738 O O . ARG B 1 37 ? -4.102 -10.922 5.5 1 97.81 37 ARG B O 1
ATOM 4745 N N . LEU B 1 38 ? -5.543 -11.477 3.873 1 98.38 38 LEU B N 1
ATOM 4746 C CA . LEU B 1 38 ? -4.621 -11.156 2.785 1 98.38 38 LEU B CA 1
ATOM 4747 C C . LEU B 1 38 ? -4.23 -9.688 2.814 1 98.38 38 LEU B C 1
ATOM 4749 O O . LEU B 1 38 ? -3.211 -9.297 2.244 1 98.38 38 LEU B O 1
ATOM 4753 N N . ARG B 1 39 ? -5.02 -8.812 3.521 1 97.69 39 ARG B N 1
ATOM 4754 C CA . ARG B 1 39 ? -4.707 -7.395 3.652 1 97.69 39 ARG B CA 1
ATOM 4755 C C . ARG B 1 39 ? -3.438 -7.184 4.473 1 97.69 39 ARG B C 1
ATOM 4757 O O . ARG B 1 39 ? -2.809 -6.129 4.391 1 97.69 39 ARG B O 1
ATOM 4764 N N . ASN B 1 40 ? -3.08 -8.219 5.223 1 97.44 40 ASN B N 1
ATOM 4765 C CA . ASN B 1 40 ? -1.939 -8.102 6.125 1 97.44 40 ASN B CA 1
ATOM 4766 C C . ASN B 1 40 ? -0.729 -8.867 5.605 1 97.44 40 ASN B C 1
ATOM 4768 O O . ASN B 1 40 ? 0.222 -9.117 6.348 1 97.44 40 ASN B O 1
ATOM 4772 N N . LEU B 1 41 ? -0.818 -9.305 4.363 1 98 41 LEU B N 1
ATOM 4773 C CA . LEU B 1 41 ? 0.291 -9.945 3.664 1 98 41 LEU B CA 1
ATOM 4774 C C . LEU B 1 41 ? 0.698 -9.141 2.436 1 98 41 LEU B C 1
ATOM 4776 O O . LEU B 1 41 ? -0.091 -8.984 1.501 1 98 41 LEU B O 1
ATOM 4780 N N . LYS B 1 42 ? 1.901 -8.641 2.477 1 97.81 42 LYS B N 1
ATOM 4781 C CA . LYS B 1 42 ? 2.381 -7.887 1.322 1 97.81 42 LYS B CA 1
ATOM 4782 C C . LYS B 1 42 ? 2.609 -8.805 0.122 1 97.81 42 LYS B C 1
ATOM 4784 O O . LYS B 1 42 ? 3.148 -9.898 0.267 1 97.81 42 LYS B O 1
ATOM 4789 N N . GLN B 1 43 ? 2.25 -8.352 -1.066 1 97.75 43 GLN B N 1
ATOM 4790 C CA . GLN B 1 43 ? 2.346 -9.117 -2.307 1 97.75 43 GLN B CA 1
ATOM 4791 C C . GLN B 1 43 ? 3.797 -9.445 -2.639 1 97.75 43 GLN B C 1
ATOM 4793 O O . GLN B 1 43 ? 4.086 -10.516 -3.178 1 97.75 43 GLN B O 1
ATOM 4798 N N . THR B 1 44 ? 4.691 -8.508 -2.344 1 97.31 44 THR B N 1
ATOM 4799 C CA . THR B 1 44 ? 6.07 -8.664 -2.789 1 97.31 44 THR B CA 1
ATOM 4800 C C . THR B 1 44 ? 7.008 -8.844 -1.598 1 97.31 44 THR B C 1
ATOM 4802 O O . THR B 1 44 ? 8.195 -8.516 -1.676 1 97.31 44 THR B O 1
ATOM 4805 N N . GLY B 1 45 ? 6.426 -9.297 -0.519 1 97.19 45 GLY B N 1
ATOM 4806 C CA . GLY B 1 45 ? 7.238 -9.586 0.65 1 97.19 45 GLY B CA 1
ATOM 4807 C C . GLY B 1 45 ? 7.945 -8.359 1.201 1 97.19 45 GLY B C 1
ATOM 4808 O O . GLY B 1 45 ? 7.301 -7.375 1.554 1 97.19 45 GLY B O 1
ATOM 4809 N N . LEU B 1 46 ? 9.305 -8.359 1.073 1 97.88 46 LEU B N 1
ATOM 4810 C CA . LEU B 1 46 ? 10.078 -7.309 1.717 1 97.88 46 LEU B CA 1
ATOM 4811 C C . LEU B 1 46 ? 10.578 -6.297 0.691 1 97.88 46 LEU B C 1
ATOM 4813 O O . LEU B 1 46 ? 11.398 -5.434 1.014 1 97.88 46 LEU B O 1
ATOM 4817 N N . VAL B 1 47 ? 10.055 -6.297 -0.509 1 98.19 47 VAL B N 1
ATOM 4818 C CA . VAL B 1 47 ? 10.484 -5.418 -1.594 1 98.19 47 VAL B CA 1
ATOM 4819 C C . VAL B 1 47 ? 10.242 -3.961 -1.202 1 98.19 47 VAL B C 1
ATOM 4821 O O . VAL B 1 47 ? 11.008 -3.074 -1.597 1 98.19 47 VAL B O 1
ATOM 4824 N N . TYR B 1 48 ? 9.242 -3.684 -0.328 1 97.75 48 TYR B N 1
ATOM 4825 C CA . TYR B 1 48 ? 8.867 -2.326 0.053 1 97.75 48 TYR B CA 1
ATOM 4826 C C . TYR B 1 48 ? 9.984 -1.657 0.845 1 97.75 48 TYR B C 1
ATOM 4828 O O . TYR B 1 48 ? 10 -0.434 1.003 1 97.75 48 TYR B O 1
ATOM 4836 N N . ARG B 1 49 ? 10.922 -2.418 1.322 1 97.38 49 ARG B N 1
ATOM 4837 C CA . ARG B 1 49 ? 12.055 -1.871 2.053 1 97.38 49 ARG B CA 1
ATOM 4838 C C . ARG B 1 49 ? 13.055 -1.209 1.104 1 97.38 49 ARG B C 1
ATOM 4840 O O . ARG B 1 49 ? 13.891 -0.41 1.53 1 97.38 49 ARG B O 1
ATOM 4847 N N . VAL B 1 50 ? 13.016 -1.537 -0.18 1 96.75 50 VAL B N 1
ATOM 4848 C CA . VAL B 1 50 ? 13.875 -0.967 -1.211 1 96.75 50 VAL B CA 1
ATOM 4849 C C . VAL B 1 50 ? 13.055 -0.066 -2.131 1 96.75 50 VAL B C 1
ATOM 4851 O O . VAL B 1 50 ? 13.5 1.021 -2.504 1 96.75 50 VAL B O 1
ATOM 4854 N N . TYR B 1 51 ? 11.914 -0.539 -2.506 1 97.5 51 TYR B N 1
ATOM 4855 C CA . TYR B 1 51 ? 10.922 0.22 -3.254 1 97.5 51 TYR B CA 1
ATOM 4856 C C . TYR B 1 51 ? 9.727 0.571 -2.371 1 97.5 51 TYR B C 1
ATOM 4858 O O . TYR B 1 51 ? 8.727 -0.147 -2.357 1 97.5 51 TYR B O 1
ATOM 4866 N N . PRO B 1 52 ? 9.711 1.697 -1.753 1 97.12 52 PRO B N 1
ATOM 4867 C CA . PRO B 1 52 ? 8.789 2.004 -0.659 1 97.12 52 PRO B CA 1
ATOM 4868 C C . PRO B 1 52 ? 7.324 1.938 -1.087 1 97.12 52 PRO B C 1
ATOM 4870 O O . PRO B 1 52 ? 6.445 1.683 -0.259 1 97.12 52 PRO B O 1
ATOM 4873 N N . ASN B 1 53 ? 7.027 2.109 -2.324 1 96.81 53 ASN B N 1
ATOM 4874 C CA . ASN B 1 53 ? 5.637 2.119 -2.76 1 96.81 53 ASN B CA 1
ATOM 4875 C C . ASN B 1 53 ? 5.125 0.708 -3.035 1 96.81 53 ASN B C 1
ATOM 4877 O O . ASN B 1 53 ? 3.938 0.515 -3.303 1 96.81 53 ASN B O 1
ATOM 4881 N N . CYS B 1 54 ? 5.926 -0.323 -2.961 1 97.62 54 CYS B 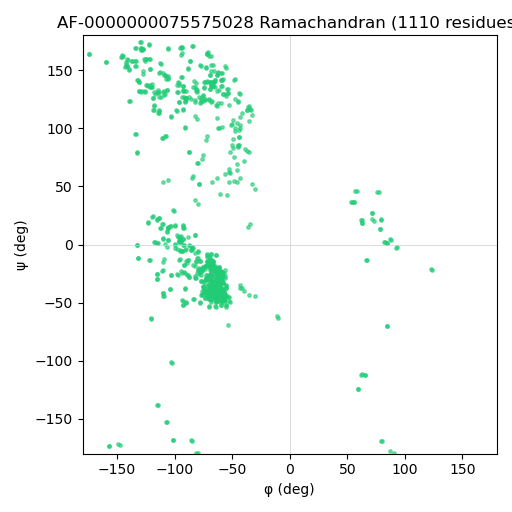N 1
ATOM 4882 C CA . CYS B 1 54 ? 5.508 -1.71 -3.123 1 97.62 54 CYS B CA 1
ATOM 4883 C C . CYS B 1 54 ? 4.852 -2.234 -1.85 1 97.62 54 CYS B C 1
ATOM 4885 O O . CYS B 1 54 ? 5.227 -3.295 -1.347 1 97.62 54 CYS B O 1
ATOM 4887 N N . GLU B 1 55 ? 3.895 -1.521 -1.354 1 97.31 55 GLU B N 1
ATOM 4888 C CA . GLU B 1 55 ? 3.252 -1.863 -0.089 1 97.31 55 GLU B CA 1
ATOM 4889 C C . GLU B 1 55 ? 1.927 -2.584 -0.32 1 97.31 55 GLU B C 1
ATOM 4891 O O . GLU B 1 55 ? 1.256 -2.98 0.635 1 97.31 55 GLU B O 1
ATOM 4896 N N . HIS B 1 56 ? 1.532 -2.803 -1.624 1 97.69 56 HIS B N 1
ATOM 4897 C CA . HIS B 1 56 ? 0.245 -3.418 -1.927 1 97.69 56 HIS B CA 1
ATOM 4898 C C . HIS B 1 56 ? 0.176 -4.844 -1.393 1 97.69 56 HIS B C 1
ATOM 4900 O O . HIS B 1 56 ? 1.19 -5.547 -1.352 1 97.69 56 HIS B O 1
ATOM 4906 N N . SER B 1 57 ? -1.009 -5.25 -0.974 1 98.12 57 SER B N 1
ATOM 4907 C CA . SER B 1 57 ? -1.206 -6.539 -0.32 1 98.12 57 SER B CA 1
ATOM 4908 C C . SER B 1 57 ? -1.647 -7.602 -1.318 1 98.12 57 SER B C 1
ATOM 4910 O O . SER B 1 57 ? -1.964 -7.289 -2.469 1 98.12 57 SER B O 1
ATOM 4912 N N . ARG B 1 58 ? -1.634 -8.812 -0.86 1 98.38 58 ARG B N 1
ATOM 4913 C CA . ARG B 1 58 ? -2.145 -9.922 -1.659 1 98.38 58 ARG B CA 1
ATOM 4914 C C . ARG B 1 58 ? -3.65 -9.805 -1.863 1 98.38 58 ARG B C 1
ATOM 4916 O O . ARG B 1 58 ? -4.207 -10.398 -2.785 1 98.38 58 ARG B O 1
ATOM 4923 N N . PHE B 1 59 ? -4.336 -9.039 -1.022 1 98.5 59 PHE B N 1
ATOM 4924 C CA . PHE B 1 59 ? -5.77 -8.812 -1.18 1 98.5 59 PHE B CA 1
ATOM 4925 C C . PHE B 1 59 ? -6.07 -8.156 -2.521 1 98.5 59 PHE B C 1
ATOM 4927 O O . PHE B 1 59 ? -6.906 -8.648 -3.283 1 98.5 59 PHE B O 1
ATOM 4934 N N . VAL B 1 60 ? -5.387 -7.039 -2.846 1 98.5 60 VAL B N 1
ATOM 4935 C CA . VAL B 1 60 ? -5.668 -6.305 -4.074 1 98.5 60 VAL B CA 1
ATOM 4936 C C . VAL B 1 60 ? -5.207 -7.117 -5.281 1 98.5 60 VAL B C 1
ATOM 4938 O O . VAL B 1 60 ? -5.832 -7.07 -6.344 1 98.5 60 VAL B O 1
ATOM 4941 N N . HIS B 1 61 ? -4.105 -7.844 -5.125 1 98.56 61 HIS B N 1
ATOM 4942 C CA . HIS B 1 61 ? -3.664 -8.742 -6.184 1 98.56 61 HIS B CA 1
ATOM 4943 C C . HIS B 1 61 ? -4.727 -9.789 -6.496 1 98.56 61 HIS B C 1
ATOM 4945 O O . HIS B 1 61 ? -5.035 -10.039 -7.664 1 98.56 61 HIS B O 1
ATOM 4951 N N . SER B 1 62 ? -5.266 -10.391 -5.453 1 98.62 62 SER B N 1
ATOM 4952 C CA . SER B 1 62 ? -6.281 -11.422 -5.625 1 98.62 62 SER B CA 1
ATOM 4953 C C . SER B 1 62 ? -7.527 -10.859 -6.297 1 98.62 62 SER B C 1
ATOM 4955 O O . SER B 1 62 ? -8.133 -11.516 -7.148 1 98.62 62 SER B O 1
ATOM 4957 N N . LEU B 1 63 ? -7.91 -9.648 -5.961 1 98.44 63 LEU B N 1
ATOM 4958 C CA . LEU B 1 63 ? -9.055 -9.008 -6.602 1 98.44 63 LEU B CA 1
ATOM 4959 C C . LEU B 1 63 ? -8.789 -8.781 -8.086 1 98.44 63 LEU B C 1
ATOM 4961 O O . LEU B 1 63 ? -9.68 -8.984 -8.914 1 98.44 63 LEU B O 1
ATOM 4965 N N . GLY B 1 64 ? -7.586 -8.305 -8.352 1 98.5 64 GLY B N 1
ATOM 4966 C CA . GLY B 1 64 ? -7.223 -8.109 -9.75 1 98.5 64 GLY B CA 1
ATOM 4967 C C . GLY B 1 64 ? -7.219 -9.391 -10.555 1 98.5 64 GLY B C 1
ATOM 4968 O O . GLY B 1 64 ? -7.727 -9.43 -11.672 1 98.5 64 GLY B O 1
ATOM 4969 N N . THR B 1 65 ? -6.648 -10.438 -9.969 1 98.75 65 THR B N 1
ATOM 4970 C CA . THR B 1 65 ? -6.602 -11.742 -10.625 1 98.75 65 THR B CA 1
ATOM 4971 C C . THR B 1 65 ? -8.016 -12.266 -10.883 1 98.75 65 THR B C 1
ATOM 4973 O O . THR B 1 65 ? -8.305 -12.781 -11.961 1 98.75 65 THR B O 1
ATOM 4976 N N . PHE B 1 66 ? -8.875 -12.117 -9.891 1 98.44 66 PHE B N 1
ATOM 4977 C CA . PHE B 1 66 ? -10.281 -12.477 -10.039 1 98.44 66 PHE B CA 1
ATOM 4978 C C . PHE B 1 66 ? -10.914 -11.719 -11.195 1 98.44 66 PHE B C 1
ATOM 4980 O O . PHE B 1 66 ? -11.594 -12.312 -12.031 1 98.44 66 PHE B O 1
ATOM 4987 N N . SER B 1 67 ? -10.695 -10.453 -11.234 1 98.06 67 SER B N 1
ATOM 4988 C CA . SER B 1 67 ? -11.305 -9.617 -12.266 1 98.06 67 SER B CA 1
ATOM 4989 C C . SER B 1 67 ? -10.883 -10.078 -13.656 1 98.06 67 SER B C 1
ATOM 4991 O O . SER B 1 67 ? -11.719 -10.172 -14.562 1 98.06 67 SER B O 1
ATOM 4993 N N . LEU B 1 68 ? -9.625 -10.359 -13.82 1 98.56 68 LEU B N 1
ATOM 4994 C CA . LEU B 1 68 ? -9.125 -10.812 -15.109 1 98.56 68 LEU B CA 1
ATOM 4995 C C . LEU B 1 68 ? -9.734 -12.164 -15.484 1 98.56 68 LEU B C 1
ATOM 4997 O O . LEU B 1 68 ? -10.148 -12.367 -16.625 1 98.56 68 LEU B O 1
ATOM 5001 N N . ALA B 1 69 ? -9.797 -13.078 -14.547 1 98.62 69 ALA B N 1
ATOM 5002 C CA . ALA B 1 69 ? -10.359 -14.406 -14.805 1 98.62 69 ALA B CA 1
ATOM 5003 C C . ALA B 1 69 ? -11.836 -14.305 -15.18 1 98.62 69 ALA B C 1
ATOM 5005 O O . ALA B 1 69 ? -12.281 -14.938 -16.141 1 98.62 69 ALA B O 1
ATOM 5006 N N . TYR B 1 70 ? -12.531 -13.508 -14.391 1 97.25 70 TYR B N 1
ATOM 5007 C CA . TYR B 1 70 ? -13.953 -13.305 -14.633 1 97.25 70 TYR B CA 1
ATOM 5008 C C . TYR B 1 70 ? -14.203 -12.789 -16.047 1 97.25 70 TYR B C 1
ATOM 5010 O O . TYR B 1 70 ? -15.055 -13.32 -16.766 1 97.25 70 TYR B O 1
ATOM 5018 N N . ASN B 1 71 ? -13.508 -11.828 -16.453 1 96.5 71 ASN B N 1
ATOM 5019 C CA . ASN B 1 71 ? -13.688 -11.211 -17.75 1 96.5 71 ASN B CA 1
ATOM 5020 C C . ASN B 1 71 ? -13.234 -12.141 -18.875 1 96.5 71 ASN B C 1
ATOM 5022 O O . ASN B 1 71 ? -13.844 -12.172 -19.953 1 96.5 71 ASN B O 1
ATOM 5026 N N . LEU B 1 72 ? -12.141 -12.844 -18.625 1 97.94 72 LEU B N 1
ATOM 5027 C CA . LEU B 1 72 ? -11.641 -13.773 -19.625 1 97.94 72 LEU B CA 1
ATOM 5028 C C . LEU B 1 72 ? -12.664 -14.859 -19.922 1 97.94 72 LEU B C 1
ATOM 5030 O O . LEU B 1 72 ? -12.953 -15.141 -21.094 1 97.94 72 LEU B O 1
ATOM 5034 N N . VAL B 1 73 ? -13.227 -15.477 -18.922 1 97.69 73 VAL B N 1
ATOM 5035 C CA . VAL B 1 73 ? -14.211 -16.547 -19.109 1 97.69 73 VAL B CA 1
ATOM 5036 C C . VAL B 1 73 ? -15.461 -15.992 -19.781 1 97.69 73 VAL B C 1
ATOM 5038 O O . VAL B 1 73 ? -16.047 -16.641 -20.656 1 97.69 73 VAL B O 1
ATOM 5041 N N . ASP B 1 74 ? -15.828 -14.828 -19.328 1 95 74 ASP B N 1
ATOM 5042 C CA . ASP B 1 74 ? -17 -14.195 -19.922 1 95 74 ASP B CA 1
ATOM 5043 C C . ASP B 1 74 ? -16.797 -13.938 -21.422 1 95 74 ASP B C 1
ATOM 5045 O O . ASP B 1 74 ? -17.703 -14.156 -22.219 1 95 74 ASP B O 1
ATOM 5049 N N . LYS B 1 75 ? -15.664 -13.516 -21.766 1 94.25 75 LYS B N 1
ATOM 5050 C CA . LYS B 1 75 ? -15.336 -13.258 -23.156 1 94.25 75 LYS B CA 1
ATOM 5051 C C . LYS B 1 75 ? -15.344 -14.555 -23.969 1 94.25 75 LYS B C 1
ATOM 5053 O O . LYS B 1 75 ? -15.852 -14.586 -25.094 1 94.25 75 LYS B O 1
ATOM 5058 N N . LEU B 1 76 ? -14.758 -15.578 -23.5 1 95.44 76 LEU B N 1
ATOM 5059 C CA . LEU B 1 76 ? -14.742 -16.875 -24.172 1 95.44 76 LEU B CA 1
ATOM 5060 C C . LEU B 1 76 ? -16.156 -17.391 -24.375 1 95.44 76 LEU B C 1
ATOM 5062 O O . LEU B 1 76 ? -16.484 -17.922 -25.453 1 95.44 76 LEU B O 1
ATOM 5066 N N . ARG B 1 77 ? -16.938 -17.297 -23.359 1 93.94 77 ARG B N 1
ATOM 5067 C CA . ARG B 1 77 ? -18.312 -17.734 -23.422 1 93.94 77 ARG B CA 1
ATOM 5068 C C . ARG B 1 77 ? -19.078 -17.016 -24.547 1 93.94 77 ARG B C 1
ATOM 5070 O O . ARG B 1 77 ? -19.828 -17.641 -25.281 1 93.94 77 ARG B O 1
ATOM 5077 N N . HIS B 1 78 ? -18.828 -15.773 -24.641 1 91.38 78 HIS B N 1
ATOM 5078 C CA . HIS B 1 78 ? -19.531 -14.961 -25.625 1 91.38 78 HIS B CA 1
ATOM 5079 C C . HIS B 1 78 ? -18.984 -15.203 -27.031 1 91.38 78 HIS B C 1
ATOM 5081 O O . HIS B 1 78 ? -19.766 -15.297 -28 1 91.38 78 HIS B O 1
ATOM 5087 N N . ASN B 1 79 ? -17.766 -15.32 -27.141 1 89.88 79 ASN B N 1
ATOM 5088 C CA . ASN B 1 79 ? -17.125 -15.414 -28.453 1 89.88 79 ASN B CA 1
ATOM 5089 C C . ASN B 1 79 ? -17.188 -16.828 -29 1 89.88 79 ASN B C 1
ATOM 5091 O O . ASN B 1 79 ? -17.172 -17.031 -30.219 1 89.88 79 ASN B O 1
ATOM 5095 N N . GLN B 1 80 ? -17.219 -17.844 -28.141 1 92.69 80 GLN B N 1
ATOM 5096 C CA . GLN B 1 80 ? -17.281 -19.234 -28.547 1 92.69 80 GLN B CA 1
ATOM 5097 C C . GLN B 1 80 ? -18.359 -20 -27.766 1 92.69 80 GLN B C 1
ATOM 5099 O O . GLN B 1 80 ? -18.047 -20.859 -26.938 1 92.69 80 GLN B O 1
ATOM 5104 N N . PRO B 1 81 ? -19.562 -19.828 -28.156 1 91.5 81 PRO B N 1
ATOM 5105 C CA . PRO B 1 81 ? -20.672 -20.469 -27.438 1 91.5 81 PRO B CA 1
ATOM 5106 C C . PRO B 1 81 ? -20.594 -21.984 -27.469 1 91.5 81 PRO B C 1
ATOM 5108 O O . PRO B 1 81 ? -21.125 -22.656 -26.562 1 91.5 81 PRO B O 1
ATOM 5111 N N . CYS B 1 82 ? -19.891 -22.531 -28.391 1 90.44 82 CYS B N 1
ATOM 5112 C CA . CYS B 1 82 ? -19.797 -23.984 -28.562 1 90.44 82 CYS B CA 1
ATOM 5113 C C . CYS B 1 82 ? -19.016 -24.609 -27.422 1 90.44 82 CYS B C 1
ATOM 5115 O O . CYS B 1 82 ? -19.062 -25.828 -27.219 1 90.44 82 CYS B O 1
ATOM 5117 N N . LEU B 1 83 ? -18.344 -23.781 -26.656 1 93.81 83 LEU B N 1
ATOM 5118 C CA . LEU B 1 83 ? -17.562 -24.297 -25.531 1 93.81 83 LEU B CA 1
ATOM 5119 C C . LEU B 1 83 ? -18.484 -24.734 -24.391 1 93.81 83 LEU B C 1
ATOM 5121 O O . LEU B 1 83 ? -18.047 -25.438 -23.484 1 93.81 83 LEU B O 1
ATOM 5125 N N . ASN B 1 84 ? -19.656 -24.281 -24.375 1 93.25 84 ASN B N 1
ATOM 5126 C CA . ASN B 1 84 ? -20.656 -24.641 -23.375 1 93.25 84 ASN B CA 1
ATOM 5127 C C . ASN B 1 84 ? -20.172 -24.344 -21.969 1 93.25 84 ASN B C 1
ATOM 5129 O O . ASN B 1 84 ? -20.234 -25.219 -21.094 1 93.25 84 ASN B O 1
ATOM 5133 N N . ILE B 1 85 ? -19.625 -23.203 -21.812 1 95.94 85 ILE B N 1
ATOM 5134 C CA . ILE B 1 85 ? -19.234 -22.766 -20.484 1 95.94 85 ILE B CA 1
ATOM 5135 C C . ILE B 1 85 ? -20.484 -22.531 -19.625 1 95.94 85 ILE B C 1
ATOM 5137 O O . ILE B 1 85 ? -21.359 -21.734 -20 1 95.94 85 ILE B O 1
ATOM 5141 N N . THR B 1 86 ? -20.562 -23.188 -18.5 1 96 86 THR B N 1
ATOM 5142 C CA . THR B 1 86 ? -21.719 -23.062 -17.625 1 96 86 THR B CA 1
ATOM 5143 C C . THR B 1 86 ? -21.484 -22 -16.562 1 96 86 THR B C 1
ATOM 5145 O O . THR B 1 86 ? -20.359 -21.516 -16.391 1 96 86 THR B O 1
ATOM 5148 N N . SER B 1 87 ? -22.562 -21.656 -15.859 1 94.94 87 SER B N 1
ATOM 5149 C CA . SER B 1 87 ? -22.438 -20.734 -14.734 1 94.94 87 SER B CA 1
ATOM 5150 C C . SER B 1 87 ? -21.562 -21.328 -13.625 1 94.94 87 SER B C 1
ATOM 5152 O O . SER B 1 87 ? -20.859 -20.594 -12.93 1 94.94 87 SER B O 1
ATOM 5154 N N . GLU B 1 88 ? -21.656 -22.656 -13.539 1 96.56 88 GLU B N 1
ATOM 5155 C CA . GLU B 1 88 ? -20.797 -23.344 -12.57 1 96.56 88 GLU B CA 1
ATOM 5156 C C . GLU B 1 88 ? -19.328 -23.172 -12.906 1 96.56 88 GLU B C 1
ATOM 5158 O O . GLU B 1 88 ? -18.516 -22.859 -12.031 1 96.56 88 GLU B O 1
ATOM 5163 N N . ASP B 1 89 ? -19.016 -23.328 -14.188 1 97.62 89 ASP B N 1
ATOM 5164 C CA . ASP B 1 89 ? -17.641 -23.172 -14.641 1 97.62 89 ASP B CA 1
ATOM 5165 C C . ASP B 1 89 ? -17.109 -21.781 -14.328 1 97.62 89 ASP B C 1
ATOM 5167 O O . ASP B 1 89 ? -16.016 -21.625 -13.773 1 97.62 89 ASP B O 1
ATOM 5171 N N . HIS B 1 90 ? -17.953 -20.812 -14.688 1 97.44 90 HIS B N 1
ATOM 5172 C CA . HIS B 1 90 ? -17.562 -19.406 -14.523 1 97.44 90 HIS B CA 1
ATOM 5173 C C . HIS B 1 90 ? -17.328 -19.062 -13.055 1 97.44 90 HIS B C 1
ATOM 5175 O O . HIS B 1 90 ? -16.328 -18.422 -12.719 1 97.44 90 HIS B O 1
ATOM 5181 N N . LEU B 1 91 ? -18.219 -19.516 -12.211 1 97.44 91 LEU B N 1
ATOM 5182 C CA . LEU B 1 91 ? -18.109 -19.234 -10.781 1 97.44 91 LEU B CA 1
ATOM 5183 C C . LEU B 1 91 ? -16.906 -19.938 -10.172 1 97.44 91 LEU B C 1
ATOM 5185 O O . LEU B 1 91 ? -16.188 -19.359 -9.359 1 97.44 91 LEU B O 1
ATOM 5189 N N . CYS B 1 92 ? -16.688 -21.172 -10.555 1 98.12 92 CYS B N 1
ATOM 5190 C CA . CYS B 1 92 ? -15.578 -21.938 -10.008 1 98.12 92 CYS B CA 1
ATOM 5191 C C . CYS B 1 92 ? -14.242 -21.312 -10.391 1 98.12 92 CYS B C 1
ATOM 5193 O O . CYS B 1 92 ? -13.352 -21.188 -9.547 1 98.12 92 CYS B O 1
ATOM 5195 N N . VAL B 1 93 ? -14.07 -20.922 -11.664 1 98.31 93 VAL B N 1
ATOM 5196 C CA . VAL B 1 93 ? -12.836 -20.281 -12.109 1 98.31 93 VAL B CA 1
ATOM 5197 C C . VAL B 1 93 ? -12.641 -18.969 -11.375 1 98.31 93 VAL B C 1
ATOM 5199 O O . VAL B 1 93 ? -11.523 -18.625 -10.969 1 98.31 93 VAL B O 1
ATOM 5202 N N . SER B 1 94 ? -13.734 -18.266 -11.156 1 97.94 94 SER B N 1
ATOM 5203 C CA . SER B 1 94 ? -13.688 -17 -10.445 1 97.94 94 SER B CA 1
ATOM 5204 C C . SER B 1 94 ? -13.227 -17.188 -9 1 97.94 94 SER B C 1
ATOM 5206 O O . SER B 1 94 ? -12.391 -16.438 -8.508 1 97.94 94 SER B O 1
ATOM 5208 N N . VAL B 1 95 ? -13.758 -18.156 -8.344 1 98.62 95 VAL B N 1
ATOM 5209 C CA . VAL B 1 95 ? -13.398 -18.438 -6.953 1 98.62 95 VAL B CA 1
ATOM 5210 C C . VAL B 1 95 ? -11.938 -18.875 -6.871 1 98.62 95 VAL B C 1
ATOM 5212 O O . VAL B 1 95 ? -11.203 -18.438 -5.984 1 98.62 95 VAL B O 1
ATOM 5215 N N . ALA B 1 96 ? -11.531 -19.719 -7.809 1 98.56 96 ALA B N 1
ATOM 5216 C CA . ALA B 1 96 ? -10.141 -20.156 -7.844 1 98.56 96 ALA B CA 1
ATOM 5217 C C . ALA B 1 96 ? -9.188 -18.984 -7.988 1 98.56 96 ALA B C 1
ATOM 5219 O O . ALA B 1 96 ? -8.172 -18.906 -7.293 1 98.56 96 ALA B O 1
ATOM 5220 N N . ALA B 1 97 ? -9.539 -18.094 -8.883 1 98.69 97 ALA B N 1
ATOM 5221 C CA . ALA B 1 97 ? -8.703 -16.922 -9.125 1 98.69 97 ALA B CA 1
ATOM 5222 C C . ALA B 1 97 ? -8.641 -16.031 -7.887 1 98.69 97 ALA B C 1
ATOM 5224 O O . ALA B 1 97 ? -7.578 -15.516 -7.531 1 98.69 97 ALA B O 1
ATOM 5225 N N . LEU B 1 98 ? -9.711 -15.859 -7.215 1 98.69 98 LEU B N 1
ATOM 5226 C CA . LEU B 1 98 ? -9.797 -15.008 -6.035 1 98.69 98 LEU B CA 1
ATOM 5227 C C . LEU B 1 98 ? -8.992 -15.586 -4.879 1 98.69 98 LEU B C 1
ATOM 5229 O O . LEU B 1 98 ? -8.344 -14.852 -4.137 1 98.69 98 LEU B O 1
ATOM 5233 N N . LEU B 1 99 ? -8.977 -16.938 -4.762 1 98.69 99 LEU B N 1
ATOM 5234 C CA . LEU B 1 99 ? -8.469 -17.562 -3.541 1 98.69 99 LEU B CA 1
ATOM 5235 C C . LEU B 1 99 ? -7.145 -18.266 -3.801 1 98.69 99 LEU B C 1
ATOM 5237 O O . LEU B 1 99 ? -6.598 -18.922 -2.908 1 98.69 99 LEU B O 1
ATOM 5241 N N . HIS B 1 100 ? -6.586 -18.156 -4.984 1 97.94 100 HIS B N 1
ATOM 5242 C CA . HIS B 1 100 ? -5.418 -18.938 -5.363 1 97.94 100 HIS B CA 1
ATOM 5243 C C . HIS B 1 100 ? -4.25 -18.688 -4.422 1 97.94 100 HIS B C 1
ATOM 5245 O O . HIS B 1 100 ? -3.43 -19.578 -4.188 1 97.94 100 HIS B O 1
ATOM 5251 N N . ASP B 1 101 ? -4.199 -17.5 -3.807 1 96.94 101 ASP B N 1
ATOM 5252 C CA . ASP B 1 101 ? -3.049 -17.078 -3.014 1 96.94 101 ASP B CA 1
ATOM 5253 C C . ASP B 1 101 ? -3.406 -16.984 -1.532 1 96.94 101 ASP B C 1
ATOM 5255 O O . ASP B 1 101 ? -2.648 -16.422 -0.737 1 96.94 101 ASP B O 1
ATOM 5259 N N . VAL B 1 102 ? -4.535 -17.531 -1.066 1 98.38 102 VAL B N 1
ATOM 5260 C CA . VAL B 1 102 ? -5.043 -17.344 0.288 1 98.38 102 VAL B CA 1
ATOM 5261 C C . VAL B 1 102 ? -4.164 -18.094 1.279 1 98.38 102 VAL B C 1
ATOM 5263 O O . VAL B 1 102 ? -4.164 -17.797 2.475 1 98.38 102 VAL B O 1
ATOM 5266 N N . GLY B 1 103 ? -3.305 -19 0.797 1 97.75 103 GLY B N 1
ATOM 5267 C CA . GLY B 1 103 ? -2.477 -19.828 1.654 1 97.75 103 GLY B CA 1
ATOM 5268 C C . GLY B 1 103 ? -1.09 -19.266 1.883 1 97.75 103 GLY B C 1
ATOM 5269 O O . GLY B 1 103 ? -0.251 -19.891 2.525 1 97.75 103 GLY B O 1
ATOM 5270 N N . HIS B 1 104 ? -0.784 -18.062 1.434 1 97.69 104 HIS B N 1
ATOM 5271 C CA . HIS B 1 104 ? 0.517 -17.453 1.671 1 97.69 104 HIS B CA 1
ATOM 5272 C C . HIS B 1 104 ? 0.697 -17.094 3.143 1 97.69 104 HIS B C 1
ATOM 5274 O O . HIS B 1 104 ? -0.273 -16.766 3.828 1 97.69 104 HIS B O 1
ATOM 5280 N N . GLY B 1 105 ? 1.934 -17.219 3.586 1 97.25 105 GLY B N 1
ATOM 5281 C CA . GLY B 1 105 ? 2.281 -16.844 4.949 1 97.25 105 GLY B CA 1
ATOM 5282 C C . GLY B 1 105 ? 2.967 -15.492 5.039 1 97.25 105 GLY B C 1
ATOM 5283 O O . GLY B 1 105 ? 2.951 -14.711 4.078 1 97.25 105 GLY B O 1
ATOM 5284 N N . PRO B 1 106 ? 3.535 -15.188 6.238 1 97.25 106 PRO B N 1
ATOM 5285 C CA . PRO B 1 106 ? 4.199 -13.898 6.434 1 97.25 106 PRO B CA 1
ATOM 5286 C C . PRO B 1 106 ? 5.266 -13.617 5.379 1 97.25 106 PRO B C 1
ATOM 5288 O O . PRO B 1 106 ? 6.066 -14.492 5.055 1 97.25 106 PRO B O 1
ATOM 5291 N N . PHE B 1 107 ? 5.211 -12.453 4.797 1 96.81 107 PHE B N 1
ATOM 5292 C CA . PHE B 1 107 ? 6.156 -11.953 3.807 1 96.81 107 PHE B CA 1
ATOM 5293 C C . PHE B 1 107 ? 6.152 -12.828 2.559 1 96.81 107 PHE B C 1
ATOM 5295 O O . PHE B 1 107 ? 7.16 -12.922 1.856 1 96.81 107 PHE B O 1
ATOM 5302 N N . SER B 1 108 ? 5.09 -13.57 2.361 1 94.5 108 SER B N 1
ATOM 5303 C CA . SER B 1 108 ? 4.746 -14.258 1.122 1 94.5 108 SER B CA 1
ATOM 5304 C C . SER B 1 108 ? 5.762 -15.352 0.799 1 94.5 108 SER B C 1
ATOM 5306 O O . SER B 1 108 ? 5.977 -16.266 1.599 1 94.5 108 SER B O 1
ATOM 5308 N N . HIS B 1 109 ? 6.555 -15.203 -0.25 1 91.12 109 HIS B N 1
ATOM 5309 C CA . HIS B 1 109 ? 7.395 -16.281 -0.738 1 91.12 109 HIS B CA 1
ATOM 5310 C C . HIS B 1 109 ? 8.594 -16.516 0.182 1 91.12 109 HIS B C 1
ATOM 5312 O O . HIS B 1 109 ? 9.195 -17.594 0.169 1 91.12 109 HIS B O 1
ATOM 5318 N N . LEU B 1 110 ? 8.852 -15.57 0.944 1 92.88 110 LEU B N 1
ATOM 5319 C CA . LEU B 1 110 ? 9.906 -15.758 1.942 1 92.88 110 LEU B CA 1
ATOM 5320 C C . LEU B 1 110 ? 9.547 -16.891 2.906 1 92.88 110 LEU B C 1
ATOM 5322 O O . LEU B 1 110 ? 10.414 -17.656 3.314 1 92.88 110 LEU B O 1
ATOM 5326 N N . PHE B 1 111 ? 8.305 -17.016 3.201 1 94.06 111 PHE B N 1
ATOM 5327 C CA . PHE B 1 111 ? 7.82 -17.969 4.195 1 94.06 111 PHE B CA 1
ATOM 5328 C C . PHE B 1 111 ? 7.887 -19.391 3.656 1 94.06 111 PHE B C 1
ATOM 5330 O O . PHE B 1 111 ? 8.344 -20.297 4.352 1 94.06 111 PHE B O 1
ATOM 5337 N N . ASP B 1 112 ? 7.441 -19.641 2.438 1 90.44 112 ASP B N 1
ATOM 5338 C CA . ASP B 1 112 ? 7.438 -21 1.901 1 90.44 112 ASP B CA 1
ATOM 5339 C C . ASP B 1 112 ? 8.719 -21.281 1.126 1 90.44 112 ASP B C 1
ATOM 5341 O O . ASP B 1 112 ? 8.859 -22.344 0.511 1 90.44 112 ASP B O 1
ATOM 5345 N N . GLY B 1 113 ? 9.648 -20.359 1.119 1 89.38 113 GLY B N 1
ATOM 5346 C CA . GLY B 1 113 ? 10.945 -20.547 0.501 1 89.38 113 GLY B CA 1
ATOM 5347 C C . GLY B 1 113 ? 12.055 -20.812 1.506 1 89.38 113 GLY B C 1
ATOM 5348 O O . GLY B 1 113 ? 12.094 -21.891 2.107 1 89.38 113 GLY B O 1
ATOM 5349 N N . GLU B 1 114 ? 12.766 -19.781 1.749 1 87.56 114 GLU B N 1
ATOM 5350 C CA . GLU B 1 114 ? 13.969 -19.938 2.562 1 87.56 114 GLU B CA 1
ATOM 5351 C C . GLU B 1 114 ? 13.625 -20.266 4.008 1 87.56 114 GLU B C 1
ATOM 5353 O O . GLU B 1 114 ? 14.328 -21.047 4.66 1 87.56 114 GLU B O 1
ATOM 5358 N N . PHE B 1 115 ? 12.586 -19.656 4.543 1 92.81 115 PHE B N 1
ATOM 5359 C CA . PHE B 1 115 ? 12.211 -19.938 5.926 1 92.81 115 PHE B CA 1
ATOM 5360 C C . PHE B 1 115 ? 11.773 -21.391 6.09 1 92.81 115 PHE B C 1
ATOM 5362 O O . PHE B 1 115 ? 12.211 -22.078 7.02 1 92.81 115 PHE B O 1
ATOM 5369 N N . ALA B 1 116 ? 10.883 -21.844 5.227 1 90.62 116 ALA B N 1
ATOM 5370 C CA . ALA B 1 116 ? 10.422 -23.219 5.277 1 90.62 116 ALA B CA 1
ATOM 5371 C C . ALA B 1 116 ? 11.586 -24.203 5.172 1 90.62 116 ALA B C 1
ATOM 5373 O O . ALA B 1 116 ? 11.672 -25.172 5.938 1 90.62 116 ALA B O 1
ATOM 5374 N N . LYS B 1 117 ? 12.484 -23.969 4.309 1 85.69 117 LYS B N 1
ATOM 5375 C CA . LYS B 1 117 ? 13.648 -24.828 4.102 1 85.69 117 LYS B CA 1
ATOM 5376 C C . LYS B 1 117 ? 14.492 -24.922 5.371 1 85.69 117 LYS B C 1
ATOM 5378 O O . LYS B 1 117 ? 14.883 -26.016 5.785 1 85.69 117 LYS B O 1
ATOM 5383 N N . ARG B 1 118 ? 14.703 -23.844 5.941 1 87.56 118 ARG B N 1
ATOM 5384 C CA . ARG B 1 118 ? 15.555 -23.797 7.125 1 87.56 118 ARG B CA 1
ATOM 5385 C C . ARG B 1 118 ? 14.852 -24.406 8.328 1 87.56 118 ARG B C 1
ATOM 5387 O O . ARG B 1 118 ? 15.5 -24.875 9.266 1 87.56 118 ARG B O 1
ATOM 5394 N N . SER B 1 119 ? 13.547 -24.328 8.227 1 87.56 119 SER B N 1
ATOM 5395 C CA . SER B 1 119 ? 12.773 -24.922 9.312 1 87.56 119 SER B CA 1
ATOM 5396 C C . SER B 1 119 ? 12.523 -26.406 9.062 1 87.56 119 SER B C 1
ATOM 5398 O O . SER B 1 119 ? 11.812 -27.062 9.828 1 87.56 119 SER B O 1
ATOM 5400 N N . GLY B 1 120 ? 12.992 -26.922 7.938 1 83.94 120 GLY B N 1
ATOM 5401 C CA . GLY B 1 120 ? 12.852 -28.344 7.609 1 83.94 120 GLY B CA 1
ATOM 5402 C C . GLY B 1 120 ? 11.469 -28.688 7.074 1 83.94 120 GLY B C 1
ATOM 5403 O O . GLY B 1 120 ? 11.039 -29.844 7.168 1 83.94 120 GLY B O 1
ATOM 5404 N N . SER B 1 121 ? 10.836 -27.688 6.598 1 86.94 121 SER B N 1
ATOM 5405 C CA . SER B 1 121 ? 9.477 -27.891 6.094 1 86.94 121 SER B CA 1
ATOM 5406 C C . SER B 1 121 ? 9.445 -27.875 4.57 1 86.94 121 SER B C 1
ATOM 5408 O O . SER B 1 121 ? 10.234 -27.156 3.939 1 86.94 121 SER B O 1
ATOM 5410 N N . SER B 1 122 ? 8.586 -28.688 3.957 1 85.31 122 SER B N 1
ATOM 5411 C CA . SER B 1 122 ? 8.336 -28.672 2.52 1 85.31 122 SER B CA 1
ATOM 5412 C C . SER B 1 122 ? 7.035 -27.938 2.195 1 85.31 122 SER B C 1
ATOM 5414 O O . SER B 1 122 ? 6.406 -28.203 1.171 1 85.31 122 SER B O 1
ATOM 5416 N N . PHE B 1 123 ? 6.73 -27.047 2.994 1 88.12 123 PHE B N 1
ATOM 5417 C CA . PHE B 1 123 ? 5.48 -26.312 2.922 1 88.12 123 PHE B CA 1
ATOM 5418 C C . PHE B 1 123 ? 5.391 -25.516 1.619 1 88.12 123 PHE B C 1
ATOM 5420 O O . PHE B 1 123 ? 6.367 -24.891 1.199 1 88.12 123 PHE B O 1
ATOM 5427 N N . LYS B 1 124 ? 4.289 -25.625 0.955 1 89.5 124 LYS B N 1
ATOM 5428 C CA . LYS B 1 124 ? 3.934 -24.797 -0.192 1 89.5 124 LYS B CA 1
ATOM 5429 C C . LYS B 1 124 ? 2.621 -24.047 0.052 1 89.5 124 LYS B C 1
ATOM 5431 O O . LYS B 1 124 ? 1.664 -24.625 0.57 1 89.5 124 LYS B O 1
ATOM 5436 N N . HIS B 1 125 ? 2.574 -22.766 -0.29 1 93.19 125 HIS B N 1
ATOM 5437 C CA . HIS B 1 125 ? 1.381 -21.969 -0.028 1 93.19 125 HIS B CA 1
ATOM 5438 C C . HIS B 1 125 ? 0.18 -22.5 -0.8 1 93.19 125 HIS B C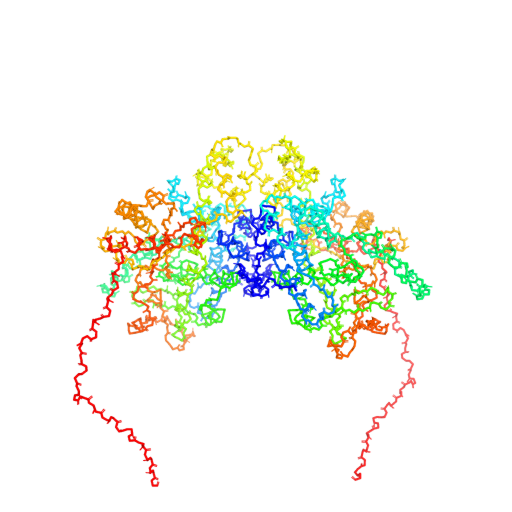 1
ATOM 5440 O O . HIS B 1 125 ? -0.963 -22.344 -0.368 1 93.19 125 HIS B O 1
ATOM 5446 N N . GLU B 1 126 ? 0.381 -23.203 -1.975 1 91.31 126 GLU B N 1
ATOM 5447 C CA . GLU B 1 126 ? -0.717 -23.75 -2.764 1 91.31 126 GLU B CA 1
ATOM 5448 C C . GLU B 1 126 ? -1.486 -24.812 -1.977 1 91.31 126 GLU B C 1
ATOM 5450 O O . GLU B 1 126 ? -2.719 -24.844 -2.021 1 91.31 126 GLU B O 1
ATOM 5455 N N . ASP B 1 127 ? -0.74 -25.641 -1.268 1 93 127 ASP B N 1
ATOM 5456 C CA . ASP B 1 127 ? -1.376 -26.672 -0.448 1 93 127 ASP B CA 1
ATOM 5457 C C . ASP B 1 127 ? -2.223 -26.047 0.658 1 93 127 ASP B C 1
ATOM 5459 O O . ASP B 1 127 ? -3.336 -26.5 0.927 1 93 127 ASP B O 1
ATOM 5463 N N . MET B 1 128 ? -1.679 -25.109 1.296 1 96.19 128 MET B N 1
ATOM 5464 C CA . MET B 1 128 ? -2.424 -24.422 2.348 1 96.19 128 MET B CA 1
ATOM 5465 C C . MET B 1 128 ? -3.633 -23.688 1.771 1 96.19 128 MET B C 1
ATOM 5467 O O . MET B 1 128 ? -4.676 -23.594 2.42 1 96.19 128 MET B O 1
ATOM 5471 N N . SER B 1 129 ? -3.445 -23.094 0.553 1 97.25 129 SER B N 1
ATOM 5472 C CA . SER B 1 129 ? -4.586 -22.469 -0.104 1 97.25 129 SER B CA 1
ATOM 5473 C C . SER B 1 129 ? -5.738 -23.453 -0.276 1 97.25 129 SER B C 1
ATOM 5475 O O . SER B 1 129 ? -6.898 -23.109 -0.051 1 97.25 129 SER B O 1
ATOM 5477 N N . ILE B 1 130 ? -5.457 -24.672 -0.682 1 96.56 130 ILE B N 1
ATOM 5478 C CA . ILE B 1 130 ? -6.477 -25.688 -0.874 1 96.56 130 ILE B CA 1
ATOM 5479 C C . ILE B 1 130 ? -7.199 -25.953 0.444 1 96.56 130 ILE B C 1
ATOM 5481 O O . ILE B 1 130 ? -8.43 -26 0.483 1 96.56 130 ILE B O 1
ATOM 5485 N N . ASN B 1 131 ? -6.438 -26.078 1.534 1 97.38 131 ASN B N 1
ATOM 5486 C CA . ASN B 1 131 ? -7.031 -26.312 2.846 1 97.38 131 ASN B CA 1
ATOM 5487 C C . ASN B 1 131 ? -7.945 -25.172 3.262 1 97.38 131 ASN B C 1
ATOM 5489 O O . ASN B 1 131 ? -9.039 -25.391 3.783 1 97.38 131 ASN B O 1
ATOM 5493 N N . ILE B 1 132 ? -7.512 -23.984 3.057 1 98.44 132 ILE B N 1
ATOM 5494 C CA . ILE B 1 132 ? -8.273 -22.812 3.461 1 98.44 132 ILE B CA 1
ATOM 5495 C C . ILE B 1 132 ? -9.516 -22.688 2.59 1 98.44 132 ILE B C 1
ATOM 5497 O O . ILE B 1 132 ? -10.586 -22.312 3.078 1 98.44 132 ILE B O 1
ATOM 5501 N N . ILE B 1 133 ? -9.391 -22.984 1.247 1 98.38 133 ILE B N 1
ATOM 5502 C CA . ILE B 1 133 ? -10.539 -22.953 0.349 1 98.38 133 ILE B CA 1
ATOM 5503 C C . ILE B 1 133 ? -11.609 -23.922 0.843 1 98.38 133 ILE B C 1
ATOM 5505 O O . ILE B 1 133 ? -12.789 -23.562 0.92 1 98.38 133 ILE B O 1
ATOM 5509 N N . ARG B 1 134 ? -11.227 -25.141 1.172 1 97.69 134 ARG B N 1
ATOM 5510 C CA . ARG B 1 134 ? -12.18 -26.125 1.67 1 97.69 134 ARG B CA 1
ATOM 5511 C C . ARG B 1 134 ? -12.859 -25.641 2.945 1 97.69 134 ARG B C 1
ATOM 5513 O O . ARG B 1 134 ? -14.07 -25.797 3.111 1 97.69 134 ARG B O 1
ATOM 5520 N N . LYS B 1 135 ? -12.078 -25.031 3.797 1 97.75 135 LYS B N 1
ATOM 5521 C CA . LYS B 1 135 ? -12.617 -24.484 5.031 1 97.75 135 LYS B CA 1
ATOM 5522 C C . LYS B 1 135 ? -13.68 -23.422 4.742 1 97.75 135 LYS B C 1
ATOM 5524 O O . LYS B 1 135 ? -14.758 -23.438 5.34 1 97.75 135 LYS B O 1
ATOM 5529 N N . ILE B 1 136 ? -13.344 -22.5 3.801 1 98.38 136 ILE B N 1
ATOM 5530 C CA . ILE B 1 136 ? -14.258 -21.422 3.443 1 98.38 136 ILE B CA 1
ATOM 5531 C C . ILE B 1 136 ? -15.531 -22 2.834 1 98.38 136 ILE B C 1
ATOM 5533 O O . ILE B 1 136 ? -16.641 -21.641 3.242 1 98.38 136 ILE B O 1
ATOM 5537 N N . MET B 1 137 ? -15.398 -22.953 1.871 1 98.06 137 MET B N 1
ATOM 5538 C CA . MET B 1 137 ? -16.516 -23.484 1.101 1 98.06 137 MET B CA 1
ATOM 5539 C C . MET B 1 137 ? -17.406 -24.359 1.97 1 98.06 137 MET B C 1
ATOM 5541 O O . MET B 1 137 ? -18.562 -24.609 1.624 1 98.06 137 MET B O 1
ATOM 5545 N N . GLU B 1 138 ? -16.953 -24.781 3.115 1 97 138 GLU B N 1
ATOM 5546 C CA . GLU B 1 138 ? -17.719 -25.656 4 1 97 138 GLU B CA 1
ATOM 5547 C C . GLU B 1 138 ? -18.578 -24.828 4.969 1 97 138 GLU B C 1
ATOM 5549 O O . GLU B 1 138 ? -19.469 -25.375 5.625 1 97 138 GLU B O 1
ATOM 5554 N N . LYS B 1 139 ? -18.297 -23.594 5.102 1 96.81 139 LYS B N 1
ATOM 5555 C CA . LYS B 1 139 ? -19.094 -22.75 5.98 1 96.81 139 LYS B CA 1
ATOM 5556 C C . LYS B 1 139 ? -20.547 -22.734 5.555 1 96.81 139 LYS B C 1
ATOM 5558 O O . LYS B 1 139 ? -20.859 -22.672 4.363 1 96.81 139 LYS B O 1
ATOM 5563 N N . GLU B 1 140 ? -21.406 -22.734 6.512 1 96 140 GLU B N 1
ATOM 5564 C CA . GLU B 1 140 ? -22.828 -22.844 6.246 1 96 140 GLU B CA 1
ATOM 5565 C C . GLU B 1 140 ? -23.344 -21.656 5.441 1 96 140 GLU B C 1
ATOM 5567 O O . GLU B 1 140 ? -24.125 -21.828 4.508 1 96 140 GLU B O 1
ATOM 5572 N N . ASP B 1 141 ? -22.938 -20.531 5.82 1 93.19 141 ASP B N 1
ATOM 5573 C CA . ASP B 1 141 ? -23.391 -19.328 5.121 1 93.19 141 ASP B CA 1
ATOM 5574 C C . ASP B 1 141 ? -22.906 -19.312 3.676 1 93.19 141 ASP B C 1
ATOM 5576 O O . ASP B 1 141 ? -23.672 -18.969 2.764 1 93.19 141 ASP B O 1
ATOM 5580 N N . ILE B 1 142 ? -21.719 -19.734 3.396 1 96.75 142 ILE B N 1
ATOM 5581 C CA . ILE B 1 142 ? -21.156 -19.781 2.051 1 96.75 142 ILE B CA 1
ATOM 5582 C C . ILE B 1 142 ? -21.891 -20.812 1.213 1 96.75 142 ILE B C 1
ATOM 5584 O O . ILE B 1 142 ? -22.297 -20.531 0.079 1 96.75 142 ILE B O 1
ATOM 5588 N N . ARG B 1 143 ? -22.125 -21.953 1.781 1 96.31 143 ARG B N 1
ATOM 5589 C CA . ARG B 1 143 ? -22.828 -23.016 1.084 1 96.31 143 ARG B CA 1
ATOM 5590 C C . ARG B 1 143 ? -24.219 -22.547 0.639 1 96.31 143 ARG B C 1
ATOM 5592 O O . ARG B 1 143 ? -24.656 -22.844 -0.477 1 96.31 143 ARG B O 1
ATOM 5599 N N . THR B 1 144 ? -24.859 -21.859 1.533 1 95.75 144 THR B N 1
ATOM 5600 C CA . THR B 1 144 ? -26.203 -21.391 1.26 1 95.75 144 THR B CA 1
ATOM 5601 C C . THR B 1 144 ? -26.219 -20.438 0.065 1 95.75 144 THR B C 1
ATOM 5603 O O . THR B 1 144 ? -27.078 -20.562 -0.813 1 95.75 144 THR B O 1
ATOM 5606 N N . PHE B 1 145 ? -25.281 -19.594 -0.018 1 93.81 145 PHE B N 1
ATOM 5607 C CA . PHE B 1 145 ? -25.25 -18.594 -1.077 1 93.81 145 PHE B CA 1
ATOM 5608 C C . PHE B 1 145 ? -24.797 -19.203 -2.393 1 93.81 145 PHE B C 1
ATOM 5610 O O . PHE B 1 145 ? -25.203 -18.766 -3.469 1 93.81 145 PHE B O 1
ATOM 5617 N N . PHE B 1 146 ? -24.016 -20.281 -2.363 1 96.44 146 PHE B N 1
ATOM 5618 C CA . PHE B 1 146 ? -23.422 -20.844 -3.568 1 96.44 146 PHE B CA 1
ATOM 5619 C C . PHE B 1 146 ? -24.281 -21.984 -4.102 1 96.44 146 PHE B C 1
ATOM 5621 O O . PHE B 1 146 ? -24.141 -22.391 -5.258 1 96.44 146 PHE B O 1
ATOM 5628 N N . LYS B 1 147 ? -25.172 -22.453 -3.359 1 95 147 LYS B N 1
ATOM 5629 C CA . LYS B 1 147 ? -25.984 -23.625 -3.664 1 95 147 LYS B CA 1
ATOM 5630 C C . LYS B 1 147 ? -26.797 -23.406 -4.945 1 95 147 LYS B C 1
ATOM 5632 O O . LYS B 1 147 ? -26.891 -24.312 -5.773 1 95 147 LYS B O 1
ATOM 5637 N N . PRO B 1 148 ? -27.375 -22.219 -5.145 1 94.56 148 PRO B N 1
ATOM 5638 C CA . PRO B 1 148 ? -28.188 -22.031 -6.348 1 94.56 148 PRO B CA 1
ATOM 5639 C C . PRO B 1 148 ? -27.391 -22.25 -7.633 1 94.56 148 PRO B C 1
ATOM 5641 O O . PRO B 1 148 ? -27.953 -22.641 -8.656 1 94.56 148 PRO B O 1
ATOM 5644 N N . ILE B 1 149 ? -26.094 -22.109 -7.559 1 95.38 149 ILE B N 1
ATOM 5645 C CA . ILE B 1 149 ? -25.281 -22.203 -8.773 1 95.38 149 ILE B CA 1
ATOM 5646 C C . ILE B 1 149 ? -24.453 -23.5 -8.742 1 95.38 149 ILE B C 1
ATOM 5648 O O . ILE B 1 149 ? -24.438 -24.25 -9.719 1 95.38 149 ILE B O 1
ATOM 5652 N N . LEU B 1 150 ? -23.906 -23.828 -7.609 1 96.81 150 LEU B N 1
ATOM 5653 C CA . LEU B 1 150 ? -22.969 -24.953 -7.531 1 96.81 150 LEU B CA 1
ATOM 5654 C C . LEU B 1 150 ? -23.688 -26.234 -7.109 1 96.81 150 LEU B C 1
ATOM 5656 O O . LEU B 1 150 ? -23.078 -27.312 -7.098 1 96.81 150 LEU B O 1
ATOM 5660 N N . GLY B 1 151 ? -24.875 -26.125 -6.793 1 95.75 151 GLY B N 1
ATOM 5661 C CA . GLY B 1 151 ? -25.641 -27.297 -6.391 1 95.75 151 GLY B CA 1
ATOM 5662 C C . GLY B 1 151 ? -25.391 -27.703 -4.953 1 95.75 151 GLY B C 1
ATOM 5663 O O . GLY B 1 151 ? -24.859 -26.922 -4.164 1 95.75 151 GLY B O 1
ATOM 5664 N N . ASP B 1 152 ? -25.906 -28.922 -4.594 1 94.88 152 ASP B N 1
ATOM 5665 C CA . ASP B 1 152 ? -25.781 -29.453 -3.242 1 94.88 152 ASP B CA 1
ATOM 5666 C C . ASP B 1 152 ? -25.188 -30.875 -3.268 1 94.88 152 ASP B C 1
ATOM 5668 O O . ASP B 1 152 ? -25 -31.453 -4.34 1 94.88 152 ASP B O 1
ATOM 5672 N N . GLY B 1 153 ? -24.812 -31.359 -2.121 1 94.81 153 GLY B N 1
ATOM 5673 C CA . GLY B 1 153 ? -24.328 -32.719 -2.002 1 94.81 153 GLY B CA 1
ATOM 5674 C C . GLY B 1 153 ? -23.094 -33 -2.857 1 94.81 153 GLY B C 1
ATOM 5675 O O . GLY B 1 153 ? -22.109 -32.281 -2.791 1 94.81 153 GLY B O 1
ATOM 5676 N N . GLN B 1 154 ? -23.297 -34 -3.65 1 95.56 154 GLN B N 1
ATOM 5677 C CA . GLN B 1 154 ? -22.172 -34.469 -4.453 1 95.56 154 GLN B CA 1
ATOM 5678 C C . GLN B 1 154 ? -21.781 -33.438 -5.516 1 95.56 154 GLN B C 1
ATOM 5680 O O . GLN B 1 154 ? -20.594 -33.25 -5.793 1 95.56 154 GLN B O 1
ATOM 5685 N N . LYS B 1 155 ? -22.734 -32.844 -6.043 1 96.38 155 LYS B N 1
ATOM 5686 C CA . LYS B 1 155 ? -22.469 -31.844 -7.07 1 96.38 155 LYS B CA 1
ATOM 5687 C C . LYS B 1 155 ? -21.656 -30.688 -6.504 1 96.38 155 LYS B C 1
ATOM 5689 O O . LYS B 1 155 ? -20.734 -30.188 -7.152 1 96.38 155 LYS B O 1
ATOM 5694 N N . TYR B 1 156 ? -22.062 -30.234 -5.32 1 97.06 156 TYR B N 1
ATOM 5695 C CA . TYR B 1 156 ? -21.328 -29.172 -4.645 1 97.06 156 TYR B CA 1
ATOM 5696 C C . TYR B 1 156 ? -19.891 -29.594 -4.391 1 97.06 156 TYR B C 1
ATOM 5698 O O . TYR B 1 156 ? -18.953 -28.828 -4.656 1 97.06 156 TYR B O 1
ATOM 5706 N N . GLU B 1 157 ? -19.703 -30.781 -3.998 1 96.62 157 GLU B N 1
ATOM 5707 C CA . GLU B 1 157 ? -18.375 -31.297 -3.689 1 96.62 157 GLU B CA 1
ATOM 5708 C C . GLU B 1 157 ? -17.5 -31.375 -4.945 1 96.62 157 GLU B C 1
ATOM 5710 O O . GLU B 1 157 ? -16.312 -31.109 -4.898 1 96.62 157 GLU B O 1
ATOM 5715 N N . GLU B 1 158 ? -18.109 -31.797 -5.957 1 96.31 158 GLU B N 1
ATOM 5716 C CA . GLU B 1 158 ? -17.391 -31.891 -7.23 1 96.31 158 GLU B CA 1
ATOM 5717 C C . GLU B 1 158 ? -16.922 -30.516 -7.699 1 96.31 158 GLU B C 1
ATOM 5719 O O . GLU B 1 158 ? -15.812 -30.375 -8.219 1 96.31 158 GLU B O 1
ATOM 5724 N N . ASN B 1 159 ? -17.797 -29.531 -7.52 1 97.75 159 ASN B N 1
ATOM 5725 C CA . ASN B 1 159 ? -17.422 -28.172 -7.906 1 97.75 159 ASN B CA 1
ATOM 5726 C C . ASN B 1 159 ? -16.328 -27.609 -7.016 1 97.75 159 ASN B C 1
ATOM 5728 O O . ASN B 1 159 ? -15.422 -26.922 -7.5 1 97.75 159 ASN B O 1
ATOM 5732 N N . VAL B 1 160 ? -16.375 -27.891 -5.758 1 97.81 160 VAL B N 1
ATOM 5733 C CA . VAL B 1 160 ? -15.32 -27.453 -4.844 1 97.81 160 VAL B CA 1
ATOM 5734 C C . VAL B 1 160 ? -14 -28.125 -5.215 1 97.81 160 VAL B C 1
ATOM 5736 O O . VAL B 1 160 ? -12.945 -27.484 -5.188 1 97.81 160 VAL B O 1
ATOM 5739 N N . HIS B 1 161 ? -14.094 -29.375 -5.551 1 96.44 161 HIS B N 1
ATOM 5740 C CA . HIS B 1 161 ? -12.906 -30.094 -6 1 96.44 161 HIS B CA 1
ATOM 5741 C C . HIS B 1 161 ? -12.32 -29.453 -7.258 1 96.44 161 HIS B C 1
ATOM 5743 O O . HIS B 1 161 ? -11.102 -29.297 -7.375 1 96.44 161 HIS B O 1
ATOM 5749 N N . PHE B 1 162 ? -13.188 -29.141 -8.188 1 96.81 162 PHE B N 1
ATOM 5750 C CA . PHE B 1 162 ? -12.758 -28.484 -9.414 1 96.81 162 PHE B CA 1
ATOM 5751 C C . PHE B 1 162 ? -12.031 -27.172 -9.102 1 96.81 162 PHE B C 1
ATOM 5753 O O . PHE B 1 162 ? -10.984 -26.891 -9.68 1 96.81 162 PHE B O 1
ATOM 5760 N N . ILE B 1 163 ? -12.516 -26.359 -8.125 1 97.94 163 ILE B N 1
ATOM 5761 C CA . ILE B 1 163 ? -11.891 -25.109 -7.707 1 97.94 163 ILE B CA 1
ATOM 5762 C C . ILE B 1 163 ? -10.461 -25.375 -7.238 1 97.94 163 ILE B C 1
ATOM 5764 O O . ILE B 1 163 ? -9.531 -24.656 -7.633 1 97.94 163 ILE B O 1
ATOM 5768 N N . THR B 1 164 ? -10.273 -26.375 -6.41 1 96.5 164 THR B N 1
ATOM 5769 C CA . THR B 1 164 ? -8.953 -26.672 -5.852 1 96.5 164 THR B CA 1
ATOM 5770 C C . THR B 1 164 ? -8.008 -27.172 -6.938 1 96.5 164 THR B C 1
ATOM 5772 O O . THR B 1 164 ? -6.805 -26.906 -6.891 1 96.5 164 THR B O 1
ATOM 5775 N N . GLU B 1 165 ? -8.516 -27.859 -7.992 1 94.19 165 GLU B N 1
ATOM 5776 C CA . GLU B 1 165 ? -7.707 -28.344 -9.102 1 94.19 165 GLU B CA 1
ATOM 5777 C C . GLU B 1 165 ? -7.156 -27.188 -9.93 1 94.19 165 GLU B C 1
ATOM 5779 O O . GLU B 1 165 ? -6.047 -27.266 -10.469 1 94.19 165 GLU B O 1
ATOM 5784 N N . LEU B 1 166 ? -7.914 -26.156 -9.992 1 95.81 166 LEU B N 1
ATOM 5785 C CA . LEU B 1 166 ? -7.559 -25.016 -10.828 1 95.81 166 LEU B CA 1
ATOM 5786 C C . LEU B 1 166 ? -6.359 -24.266 -10.25 1 95.81 166 LEU B C 1
ATOM 5788 O O . LEU B 1 166 ? -5.719 -23.484 -10.945 1 95.81 166 LEU B O 1
ATOM 5792 N N . ILE B 1 167 ? -6.051 -24.484 -8.938 1 93 167 ILE B N 1
ATOM 5793 C CA . ILE B 1 167 ? -4.949 -23.734 -8.336 1 93 167 ILE B CA 1
ATOM 5794 C C . ILE B 1 167 ? -3.777 -24.688 -8.07 1 93 167 ILE B C 1
ATOM 5796 O O . ILE B 1 167 ? -2.676 -24.234 -7.738 1 93 167 ILE B O 1
ATOM 5800 N N . SER B 1 168 ? -4.043 -25.984 -8.125 1 81.62 168 SER B N 1
ATOM 5801 C CA . SER B 1 168 ? -3.033 -26.984 -7.812 1 81.62 168 SER B CA 1
ATOM 5802 C C . SER B 1 168 ? -2.047 -27.156 -8.961 1 81.62 168 SER B C 1
ATOM 5804 O O . SER B 1 168 ? -2.398 -26.938 -10.125 1 81.62 168 SER B O 1
ATOM 5806 N N . LEU B 1 169 ? -0.729 -26.969 -8.766 1 62.09 169 LEU B N 1
ATOM 5807 C CA . LEU B 1 169 ? 0.334 -27.125 -9.758 1 62.09 169 LEU B CA 1
ATOM 5808 C C . LEU B 1 169 ? 0.326 -28.516 -10.359 1 62.09 169 LEU B C 1
ATOM 5810 O O . LEU B 1 169 ? 0.834 -28.734 -11.461 1 62.09 169 LEU B O 1
ATOM 5814 N N . LYS B 1 170 ? -0.213 -29.5 -9.633 1 52.34 170 LYS B N 1
ATOM 5815 C CA . LYS B 1 170 ? 0.127 -30.906 -9.844 1 52.34 170 LYS B CA 1
ATOM 5816 C C . LYS B 1 170 ? -0.404 -31.391 -11.188 1 52.34 170 LYS B C 1
ATOM 5818 O O . LYS B 1 170 ? 0.194 -32.281 -11.812 1 52.34 170 LYS B O 1
ATOM 5823 N N . PRO B 1 171 ? -1.661 -31.078 -11.359 1 46.97 171 PRO B N 1
ATOM 5824 C CA . PRO B 1 171 ? -2.154 -32.094 -12.305 1 46.97 171 PRO B CA 1
ATOM 5825 C C . PRO B 1 171 ? -1.303 -32.188 -13.57 1 46.97 171 PRO B C 1
ATOM 5827 O O . PRO B 1 171 ? -1.019 -33.281 -14.047 1 46.97 171 PRO B O 1
ATOM 5830 N N . PHE B 1 172 ? -1.327 -31.078 -14.508 1 50.06 172 PHE B N 1
ATOM 5831 C CA . PHE B 1 172 ? -1.25 -31.453 -15.914 1 50.06 172 PHE B CA 1
ATOM 5832 C C . PHE B 1 172 ? 0.201 -31.547 -16.375 1 50.06 172 PHE B C 1
ATOM 5834 O O . PHE B 1 172 ? 0.484 -31.484 -17.578 1 50.06 172 PHE B O 1
ATOM 5841 N N . ASP B 1 173 ? 1.183 -31.406 -15.336 1 50.16 173 ASP B N 1
ATOM 5842 C CA . ASP B 1 173 ? 2.352 -31.625 -16.188 1 50.16 173 ASP B CA 1
ATOM 5843 C C . ASP B 1 173 ? 2.15 -32.812 -17.109 1 50.16 173 ASP B C 1
ATOM 5845 O O . ASP B 1 173 ? 2.373 -33.969 -16.703 1 50.16 173 ASP B O 1
ATOM 5849 N N . PHE B 1 174 ? 1.028 -32.75 -17.844 1 48.91 174 PHE B N 1
ATOM 5850 C CA . PHE B 1 174 ? 1.049 -33.719 -18.938 1 48.91 174 PHE B CA 1
ATOM 5851 C C . PHE B 1 174 ? 2.479 -33.969 -19.391 1 48.91 174 PHE B C 1
ATOM 5853 O O . PHE B 1 174 ? 3.078 -33.188 -20.109 1 48.91 174 PHE B O 1
ATOM 5860 N N . GLN B 1 175 ? 3.256 -34.188 -18.281 1 46.84 175 GLN B N 1
ATOM 5861 C CA . GLN B 1 175 ? 4.695 -34.438 -18.25 1 46.84 175 GLN B CA 1
ATOM 5862 C C . GLN B 1 175 ? 5.23 -34.688 -19.656 1 46.84 175 GLN B C 1
ATOM 5864 O O . GLN B 1 175 ? 6.312 -34.219 -20.016 1 46.84 175 GLN B O 1
ATOM 5869 N N . ASP B 1 176 ? 4.781 -35.781 -20.359 1 50.66 176 ASP B N 1
ATOM 5870 C CA . ASP B 1 176 ? 5.609 -36.188 -21.484 1 50.66 176 ASP B CA 1
ATOM 5871 C C . ASP B 1 176 ? 4.965 -35.812 -22.812 1 50.66 176 ASP B C 1
ATOM 5873 O O . ASP B 1 176 ? 4.336 -36.625 -23.469 1 50.66 176 ASP B O 1
ATOM 5877 N N . THR B 1 177 ? 4.668 -34.5 -22.906 1 54.94 177 THR B N 1
ATOM 5878 C CA . THR B 1 177 ? 4.199 -34.094 -24.219 1 54.94 177 THR B CA 1
ATOM 5879 C C . THR B 1 177 ? 5.023 -34.781 -25.312 1 54.94 177 THR B C 1
ATOM 5881 O O . THR B 1 177 ? 4.508 -35.062 -26.391 1 54.94 177 THR B O 1
ATOM 5884 N N . ASP B 1 178 ? 6.227 -34.844 -24.906 1 58.12 178 ASP B N 1
ATOM 5885 C CA . ASP B 1 178 ? 7.094 -35.469 -25.891 1 58.12 178 ASP B CA 1
ATOM 5886 C C . ASP B 1 178 ? 6.672 -36.906 -26.172 1 58.12 178 ASP B C 1
ATOM 5888 O O . ASP B 1 178 ? 6.852 -37.406 -27.281 1 58.12 178 ASP B O 1
ATOM 5892 N N . SER B 1 179 ? 6.004 -37.344 -25.188 1 60.44 179 SER B N 1
ATOM 5893 C CA . SER B 1 179 ? 5.59 -38.719 -25.375 1 60.44 179 SER B CA 1
ATOM 5894 C C . SER B 1 179 ? 4.41 -38.844 -26.328 1 60.44 179 SER B C 1
ATOM 5896 O O . SER B 1 179 ? 4.23 -39.844 -27 1 60.44 179 SER B O 1
ATOM 5898 N N . PHE B 1 180 ? 3.715 -37.656 -26.438 1 67.12 180 PHE B N 1
ATOM 5899 C CA . PHE B 1 180 ? 2.535 -37.688 -27.297 1 67.12 180 PHE B CA 1
ATOM 5900 C C . PHE B 1 180 ? 2.92 -37.531 -28.766 1 67.12 180 PHE B C 1
ATOM 5902 O O . PHE B 1 180 ? 2.207 -38 -29.656 1 67.12 180 PHE B O 1
ATOM 5909 N N . LYS B 1 181 ? 4.027 -36.875 -28.859 1 69.81 181 LYS B N 1
ATOM 5910 C CA . LYS B 1 181 ? 4.453 -36.562 -30.219 1 69.81 181 LYS B CA 1
ATOM 5911 C C . LYS B 1 181 ? 4.699 -37.844 -31.031 1 69.81 181 LYS B C 1
ATOM 5913 O O . LYS B 1 181 ? 4.438 -37.875 -32.219 1 69.81 181 LYS B O 1
ATOM 5918 N N . ASP B 1 182 ? 5.086 -38.875 -30.328 1 71.5 182 ASP B N 1
ATOM 5919 C CA . ASP B 1 182 ? 5.543 -40.062 -31.047 1 71.5 182 ASP B CA 1
ATOM 5920 C C . ASP B 1 182 ? 4.41 -41.062 -31.188 1 71.5 182 ASP B C 1
ATOM 5922 O O . ASP B 1 182 ? 4.57 -42.094 -31.859 1 71.5 182 ASP B O 1
ATOM 5926 N N . LEU B 1 183 ? 3.271 -40.688 -30.734 1 76.88 183 LEU B N 1
ATOM 5927 C CA . LEU B 1 183 ? 2.156 -41.625 -30.797 1 76.88 183 LEU B CA 1
ATOM 5928 C C . LEU B 1 183 ? 1.294 -41.375 -32.031 1 76.88 183 LEU B C 1
ATOM 5930 O O . LEU B 1 183 ? 1.089 -40.219 -32.406 1 76.88 183 LEU B O 1
ATOM 5934 N N . PRO B 1 184 ? 0.907 -42.5 -32.688 1 77.56 184 PRO B N 1
ATOM 5935 C CA . PRO B 1 184 ? -0.055 -42.281 -33.781 1 77.56 184 PRO B CA 1
ATOM 5936 C C . PRO B 1 184 ? -1.322 -41.562 -33.312 1 77.56 184 PRO B C 1
ATOM 5938 O O . PRO B 1 184 ? -1.693 -41.656 -32.125 1 77.56 184 PRO B O 1
ATOM 5941 N N . ASN B 1 185 ? -1.979 -40.875 -34.156 1 72.81 185 ASN B N 1
ATOM 5942 C CA . ASN B 1 185 ? -3.109 -40 -33.844 1 72.81 185 ASN B CA 1
ATOM 5943 C C . ASN B 1 185 ? -4.18 -40.719 -33.031 1 72.81 185 ASN B C 1
ATOM 5945 O O . ASN B 1 185 ? -4.688 -40.219 -32.062 1 72.81 185 ASN B O 1
ATOM 5949 N N . GLY B 1 186 ? -4.52 -41.906 -33.562 1 71.81 186 GLY B N 1
ATOM 5950 C CA . GLY B 1 186 ? -5.578 -42.625 -32.906 1 71.81 186 GLY B CA 1
ATOM 5951 C C . GLY B 1 186 ? -5.219 -43.062 -31.484 1 71.81 186 GLY B C 1
ATOM 5952 O O . GLY B 1 186 ? -6.039 -42.938 -30.578 1 71.81 186 GLY B O 1
ATOM 5953 N N . GLU B 1 187 ? -4.066 -43.406 -31.281 1 83 187 GLU B N 1
ATOM 5954 C CA . GLU B 1 187 ? -3.594 -43.844 -29.969 1 83 187 GLU B CA 1
ATOM 5955 C C . GLU B 1 187 ? -3.363 -42.656 -29.031 1 83 187 GLU B C 1
ATOM 5957 O O . GLU B 1 187 ? -3.602 -42.75 -27.828 1 83 187 GLU B O 1
ATOM 5962 N N . ARG B 1 188 ? -3.002 -41.594 -29.641 1 84.06 188 ARG B N 1
ATOM 5963 C CA . ARG B 1 188 ? -2.721 -40.375 -28.875 1 84.06 188 ARG B CA 1
ATOM 5964 C C . ARG B 1 188 ? -3.971 -39.906 -28.141 1 84.06 188 ARG B C 1
ATOM 5966 O O . ARG B 1 188 ? -3.912 -39.562 -26.969 1 84.06 188 ARG B O 1
ATOM 5973 N N . ALA B 1 189 ? -5.035 -39.875 -28.859 1 83.88 189 ALA B N 1
ATOM 5974 C CA . ALA B 1 189 ? -6.285 -39.375 -28.281 1 83.88 189 ALA B CA 1
ATOM 5975 C C . ALA B 1 189 ? -6.691 -40.219 -27.062 1 83.88 189 ALA B C 1
ATOM 5977 O O . ALA B 1 189 ? -7.148 -39.656 -26.062 1 83.88 189 ALA B O 1
ATOM 5978 N N . GLN B 1 190 ? -6.551 -41.469 -27.266 1 87.06 190 GLN B N 1
ATOM 5979 C CA . GLN B 1 190 ? -6.938 -42.375 -26.188 1 87.06 190 GLN B CA 1
ATOM 5980 C C . GLN B 1 190 ? -6.008 -42.219 -24.984 1 87.06 190 GLN B C 1
ATOM 5982 O O . GLN B 1 190 ? -6.457 -42.25 -23.844 1 87.06 190 GLN B O 1
ATOM 5987 N N . VAL B 1 191 ? -4.789 -42.094 -25.234 1 86 191 VAL B N 1
ATOM 5988 C CA . VAL B 1 191 ? -3.803 -41.969 -24.172 1 86 191 VAL B CA 1
ATOM 5989 C C . VAL B 1 191 ? -4.043 -40.656 -23.406 1 86 191 VAL B C 1
ATOM 5991 O O . VAL B 1 191 ? -4.008 -40.656 -22.172 1 86 191 VAL B O 1
ATOM 5994 N N . VAL B 1 192 ? -4.266 -39.594 -24.125 1 87 192 VAL B N 1
ATOM 5995 C CA . VAL B 1 192 ? -4.516 -38.312 -23.516 1 87 192 VAL B CA 1
ATOM 5996 C C . VAL B 1 192 ? -5.793 -38.375 -22.688 1 87 192 VAL B C 1
ATOM 5998 O O . VAL B 1 192 ? -5.84 -37.844 -21.562 1 87 192 VAL B O 1
ATOM 6001 N N . GLU B 1 193 ? -6.766 -38.969 -23.188 1 88.44 193 GLU B N 1
ATOM 6002 C CA . GLU B 1 193 ? -8.023 -39.094 -22.453 1 88.44 193 GLU B CA 1
ATOM 6003 C C . GLU B 1 193 ? -7.844 -39.906 -21.172 1 88.44 193 GLU B C 1
ATOM 6005 O O . GLU B 1 193 ? -8.383 -39.531 -20.125 1 88.44 193 GLU B O 1
ATOM 6010 N N . ASN B 1 194 ? -7.145 -40.969 -21.266 1 87.44 194 ASN B N 1
ATOM 6011 C CA . ASN B 1 194 ? -6.895 -41.812 -20.094 1 87.44 194 ASN B CA 1
ATOM 6012 C C . ASN B 1 194 ? -6.09 -41.062 -19.031 1 87.44 194 ASN B C 1
ATOM 6014 O O . ASN B 1 194 ? -6.371 -41.156 -17.844 1 87.44 194 ASN B O 1
ATOM 6018 N N . GLU B 1 195 ? -5.16 -40.375 -19.5 1 84.06 195 GLU B N 1
ATOM 6019 C CA . GLU B 1 195 ? -4.34 -39.594 -18.578 1 84.06 195 GLU B CA 1
ATOM 6020 C C . GLU B 1 195 ? -5.156 -38.5 -17.906 1 84.06 195 GLU B C 1
ATOM 6022 O O . GLU B 1 195 ? -5.008 -38.25 -16.719 1 84.06 195 GLU B O 1
ATOM 6027 N N . TRP B 1 196 ? -5.984 -37.812 -18.688 1 88.06 196 TRP B N 1
ATOM 6028 C CA . TRP B 1 196 ? -6.832 -36.75 -18.141 1 88.06 196 TRP B CA 1
ATOM 6029 C C . TRP B 1 196 ? -7.758 -37.312 -17.062 1 88.06 196 TRP B C 1
ATOM 6031 O O . TRP B 1 196 ? -7.859 -36.719 -15.977 1 88.06 196 TRP B O 1
ATOM 6041 N N . LYS B 1 197 ? -8.32 -38.406 -17.312 1 87.62 197 LYS B N 1
ATOM 6042 C CA . LYS B 1 197 ? -9.273 -39.031 -16.375 1 87.62 197 LYS B CA 1
ATOM 6043 C C . LYS B 1 197 ? -8.578 -39.5 -15.117 1 87.62 197 LYS B C 1
ATOM 6045 O O . LYS B 1 197 ? -9.188 -39.562 -14.047 1 87.62 197 LYS B O 1
ATOM 6050 N N . ALA B 1 198 ? -7.32 -39.781 -15.273 1 85.75 198 ALA B N 1
ATOM 6051 C CA . ALA B 1 198 ? -6.555 -40.281 -14.133 1 85.75 198 ALA B CA 1
ATOM 6052 C C . ALA B 1 198 ? -6.176 -39.156 -13.188 1 85.75 198 ALA B C 1
ATOM 6054 O O . ALA B 1 198 ? -6.055 -39.344 -11.977 1 85.75 198 ALA B O 1
ATOM 6055 N N . ILE B 1 199 ? -6.133 -37.938 -13.719 1 83.81 199 ILE B N 1
ATOM 6056 C CA . ILE B 1 199 ? -5.539 -36.875 -12.922 1 83.81 199 ILE B CA 1
ATOM 6057 C C . ILE B 1 199 ? -6.598 -35.844 -12.594 1 83.81 199 ILE B C 1
ATOM 6059 O O . ILE B 1 199 ? -6.5 -35.125 -11.578 1 83.81 199 ILE B O 1
ATOM 6063 N N . VAL B 1 200 ? -7.535 -35.719 -13.469 1 89.31 200 VAL B N 1
ATOM 6064 C CA . VAL B 1 200 ? -8.508 -34.625 -13.32 1 89.31 200 VAL B CA 1
ATOM 6065 C C . VAL B 1 200 ? -9.891 -35.219 -13.047 1 89.31 200 VAL B C 1
ATOM 6067 O O . VAL B 1 200 ? -10.336 -36.125 -13.75 1 89.31 200 VAL B O 1
ATOM 6070 N N . ARG B 1 201 ? -10.562 -34.719 -12.109 1 89.75 201 ARG B N 1
ATOM 6071 C CA . ARG B 1 201 ? -11.906 -35.156 -11.766 1 89.75 201 ARG B CA 1
ATOM 6072 C C . ARG B 1 201 ? -12.93 -34.062 -11.992 1 89.75 201 ARG B C 1
ATOM 6074 O O . ARG B 1 201 ? -14.102 -34.344 -12.266 1 89.75 201 ARG B O 1
ATOM 6081 N N . GLY B 1 202 ? -12.523 -32.906 -11.953 1 91.88 202 GLY B N 1
ATOM 6082 C CA . GLY B 1 202 ? -13.422 -31.75 -11.906 1 91.88 202 GLY B CA 1
ATOM 6083 C C . GLY B 1 202 ? -14.211 -31.547 -13.188 1 91.88 202 GLY B C 1
ATOM 6084 O O . GLY B 1 202 ? -15.414 -31.297 -13.148 1 91.88 202 GLY B O 1
ATOM 6085 N N . ARG B 1 203 ? -13.539 -31.609 -14.266 1 94.5 203 ARG B N 1
ATOM 6086 C CA . ARG B 1 203 ? -14.172 -31.422 -15.57 1 94.5 203 ARG B CA 1
ATOM 6087 C C . ARG B 1 203 ? -13.578 -32.375 -16.609 1 94.5 203 ARG B C 1
ATOM 6089 O O . ARG B 1 203 ? -12.422 -32.781 -16.484 1 94.5 203 ARG B O 1
ATOM 6096 N N . GLY B 1 204 ? -14.359 -32.562 -17.656 1 92.25 204 GLY B N 1
ATOM 6097 C CA . GLY B 1 204 ? -13.906 -33.438 -18.734 1 92.25 204 GLY B CA 1
ATOM 6098 C C . GLY B 1 204 ? -12.953 -32.719 -19.688 1 92.25 204 GLY B C 1
ATOM 6099 O O . GLY B 1 204 ? -12.656 -31.547 -19.516 1 92.25 204 GLY B O 1
ATOM 6100 N N . LEU B 1 205 ? -12.539 -33.5 -20.688 1 90.81 205 LEU B N 1
ATOM 6101 C CA . LEU B 1 205 ? -11.547 -33.031 -21.656 1 90.81 205 LEU B CA 1
ATOM 6102 C C . LEU B 1 205 ? -12.062 -31.844 -22.453 1 90.81 205 LEU B C 1
ATOM 6104 O O . LEU B 1 205 ? -11.281 -30.984 -22.891 1 90.81 205 LEU B O 1
ATOM 6108 N N . ASP B 1 206 ? -13.305 -31.781 -22.641 1 92.38 206 ASP B N 1
ATOM 6109 C CA . ASP B 1 206 ? -13.922 -30.719 -23.422 1 92.38 206 ASP B CA 1
ATOM 6110 C C . ASP B 1 206 ? -13.758 -29.375 -22.719 1 92.38 206 ASP B C 1
ATOM 6112 O O . ASP B 1 206 ? -13.914 -28.312 -23.344 1 92.38 206 ASP B O 1
ATOM 6116 N N . LYS B 1 207 ? -13.367 -29.422 -21.422 1 95.44 207 LYS B N 1
ATOM 6117 C CA . LYS B 1 207 ? -13.211 -28.188 -20.672 1 95.44 207 LYS B CA 1
ATOM 6118 C C . LYS B 1 207 ? -11.773 -28.016 -20.188 1 95.44 207 LYS B C 1
ATOM 6120 O O . LYS B 1 207 ? -11.516 -27.312 -19.219 1 95.44 207 LYS B O 1
ATOM 6125 N N . SER B 1 208 ? -10.844 -28.656 -20.891 1 94 208 SER B N 1
ATOM 6126 C CA . SER B 1 208 ? -9.445 -28.625 -20.484 1 94 208 SER B CA 1
ATOM 6127 C C . SER B 1 208 ? -8.891 -27.203 -20.5 1 94 208 SER B C 1
ATOM 6129 O O . SER B 1 208 ? -7.992 -26.875 -19.719 1 94 208 SER B O 1
ATOM 6131 N N . PHE B 1 209 ? -9.477 -26.266 -21.297 1 95.19 209 PHE B N 1
ATOM 6132 C CA . PHE B 1 209 ? -8.992 -24.906 -21.438 1 95.19 209 PHE B CA 1
ATOM 6133 C C . PHE B 1 209 ? -9.195 -24.109 -20.156 1 95.19 209 PHE B C 1
ATOM 6135 O O . PHE B 1 209 ? -8.508 -23.125 -19.922 1 95.19 209 PHE B O 1
ATOM 6142 N N . LEU B 1 210 ? -10.086 -24.531 -19.281 1 97 210 LEU B N 1
ATOM 6143 C CA . LEU B 1 210 ? -10.359 -23.812 -18.031 1 97 210 LEU B CA 1
ATOM 6144 C C . LEU B 1 210 ? -9.164 -23.906 -17.094 1 97 210 LEU B C 1
ATOM 6146 O O . LEU B 1 210 ? -8.969 -23.031 -16.25 1 97 210 LEU B O 1
ATOM 6150 N N . TYR B 1 211 ? -8.367 -24.906 -17.25 1 94.94 211 TYR B N 1
ATOM 6151 C CA . TYR B 1 211 ? -7.215 -25.141 -16.391 1 94.94 211 TYR B CA 1
ATOM 6152 C C . TYR B 1 211 ? -6.039 -24.25 -16.781 1 94.94 211 TYR B C 1
ATOM 6154 O O . TYR B 1 211 ? -5.043 -24.172 -16.062 1 94.94 211 TYR B O 1
ATOM 6162 N N . ASP B 1 212 ? -6.184 -23.516 -17.891 1 95.25 212 ASP B N 1
ATOM 6163 C CA . ASP B 1 212 ? -5.141 -22.609 -18.359 1 95.25 212 ASP B CA 1
ATOM 6164 C C . ASP B 1 212 ? -5.312 -21.203 -17.781 1 95.25 212 ASP B C 1
ATOM 6166 O O . ASP B 1 212 ? -4.426 -20.359 -17.906 1 95.25 212 ASP B O 1
ATOM 6170 N N . ILE B 1 213 ? -6.332 -21 -17.078 1 97.5 213 ILE B N 1
ATOM 6171 C CA . ILE B 1 213 ? -6.754 -19.625 -16.844 1 97.5 213 ILE B CA 1
ATOM 6172 C C . ILE B 1 213 ? -6.086 -19.094 -15.57 1 97.5 213 ILE B C 1
ATOM 6174 O O . ILE B 1 213 ? -5.426 -18.047 -15.602 1 97.5 213 ILE B O 1
ATOM 6178 N N . VAL B 1 214 ? -6.148 -19.828 -14.461 1 97.56 214 VAL B N 1
ATOM 6179 C CA . VAL B 1 214 ? -5.676 -19.312 -13.18 1 97.56 214 VAL B CA 1
ATOM 6180 C C . VAL B 1 214 ? -4.219 -19.719 -12.961 1 97.56 214 VAL B C 1
ATOM 6182 O O . VAL B 1 214 ? -3.393 -18.891 -12.57 1 97.56 214 VAL B O 1
ATOM 6185 N N . SER B 1 215 ? -3.92 -20.938 -13.172 1 93.62 215 SER B N 1
ATOM 6186 C CA . SER B 1 215 ? -2.578 -21.5 -13.047 1 93.62 215 SER B CA 1
ATOM 6187 C C . SER B 1 215 ? -2.24 -22.391 -14.242 1 93.62 215 SER B C 1
ATOM 6189 O O . SER B 1 215 ? -2.51 -23.594 -14.227 1 93.62 215 SER B O 1
ATOM 6191 N N . ASN B 1 216 ? -1.604 -21.812 -15.172 1 92.81 216 ASN B N 1
ATOM 6192 C CA . ASN B 1 216 ? -1.256 -22.547 -16.391 1 92.81 216 ASN B CA 1
ATOM 6193 C C . ASN B 1 216 ? 0.112 -23.203 -16.281 1 92.81 216 ASN B C 1
ATOM 6195 O O . ASN B 1 216 ? 1.139 -22.578 -16.516 1 92.81 216 ASN B O 1
ATOM 6199 N N . SER B 1 217 ? 0.136 -24.422 -16.031 1 85.31 217 SER B N 1
ATOM 6200 C CA . SER B 1 217 ? 1.382 -25.156 -15.828 1 85.31 217 SER B CA 1
ATOM 6201 C C . SER B 1 217 ? 2.068 -25.453 -17.156 1 85.31 217 SER B C 1
ATOM 6203 O O . SER B 1 217 ? 3.252 -25.797 -17.188 1 85.31 217 SER B O 1
ATOM 6205 N N . HIS B 1 218 ? 1.368 -25.297 -18.25 1 86.56 218 HIS B N 1
ATOM 6206 C CA . HIS B 1 218 ? 1.9 -25.625 -19.578 1 86.56 218 HIS B CA 1
ATOM 6207 C C . HIS B 1 218 ? 2.842 -24.547 -20.078 1 86.56 218 HIS B C 1
ATOM 6209 O O . HIS B 1 218 ? 3.943 -24.844 -20.547 1 86.56 218 HIS B O 1
ATOM 6215 N N . ASN B 1 219 ? 2.377 -23.344 -20.016 1 91.56 219 ASN B N 1
ATOM 6216 C CA . ASN B 1 219 ? 3.188 -22.266 -20.594 1 91.56 219 ASN B CA 1
ATOM 6217 C C . ASN B 1 219 ? 3.326 -21.094 -19.641 1 91.56 219 ASN B C 1
ATOM 6219 O O . ASN B 1 219 ? 4.133 -20.188 -19.875 1 91.56 219 ASN B O 1
ATOM 6223 N N . GLY B 1 220 ? 2.598 -21.047 -18.609 1 92.44 220 GLY B N 1
ATOM 6224 C CA . GLY B 1 220 ? 2.746 -20.016 -17.578 1 92.44 220 GLY B CA 1
ATOM 6225 C C . GLY B 1 220 ? 2 -18.75 -17.906 1 92.44 220 GLY B C 1
ATOM 6226 O O . GLY B 1 220 ? 2.047 -17.781 -17.141 1 92.44 220 GLY B O 1
ATOM 6227 N N . HIS B 1 221 ? 1.275 -18.703 -19.047 1 96.44 221 HIS B N 1
ATOM 6228 C CA . HIS B 1 221 ? 0.535 -17.5 -19.406 1 96.44 221 HIS B CA 1
ATOM 6229 C C . HIS B 1 221 ? -0.863 -17.5 -18.797 1 96.44 221 HIS B C 1
ATOM 6231 O O . HIS B 1 221 ? -1.842 -17.812 -19.484 1 96.44 221 HIS B O 1
ATOM 6237 N N . ASP B 1 222 ? -0.918 -17.156 -17.562 1 96.94 222 ASP B N 1
ATOM 6238 C CA . ASP B 1 222 ? -2.184 -17.156 -16.844 1 96.94 222 ASP B CA 1
ATOM 6239 C C . ASP B 1 222 ? -2.492 -15.781 -16.266 1 96.94 222 ASP B C 1
ATOM 6241 O O . ASP B 1 222 ? -1.668 -14.867 -16.344 1 96.94 222 ASP B O 1
ATOM 6245 N N . VAL B 1 223 ? -3.701 -15.617 -15.711 1 98.38 223 VAL B N 1
ATOM 6246 C CA . VAL B 1 223 ? -4.188 -14.312 -15.273 1 98.38 223 VAL B CA 1
ATOM 6247 C C . VAL B 1 223 ? -3.461 -13.891 -14 1 98.38 223 VAL B C 1
ATOM 6249 O O . VAL B 1 223 ? -3.307 -12.703 -13.727 1 98.38 223 VAL B O 1
ATOM 6252 N N . ASP B 1 224 ? -3.01 -14.859 -13.164 1 97.56 224 ASP B N 1
ATOM 6253 C CA . ASP B 1 224 ? -2.197 -14.539 -12 1 97.56 224 ASP B CA 1
ATOM 6254 C C . ASP B 1 224 ? -0.96 -13.734 -12.398 1 97.56 224 ASP B C 1
ATOM 6256 O O . ASP B 1 224 ? -0.746 -12.625 -11.898 1 97.56 224 ASP B O 1
ATOM 6260 N N . LYS B 1 225 ? -0.226 -14.258 -13.359 1 97.62 225 LYS B N 1
ATOM 6261 C CA . LYS B 1 225 ? 1 -13.617 -13.828 1 97.62 225 LYS B CA 1
ATOM 6262 C C . LYS B 1 225 ? 0.699 -12.273 -14.492 1 97.62 225 LYS B C 1
ATOM 6264 O O . LYS B 1 225 ? 1.423 -11.297 -14.289 1 97.62 225 LYS B O 1
ATOM 6269 N N . MET B 1 226 ? -0.311 -12.258 -15.289 1 98.5 226 MET B N 1
ATOM 6270 C CA . MET B 1 226 ? -0.656 -11.016 -15.977 1 98.5 226 MET B CA 1
ATOM 6271 C C . MET B 1 226 ? -0.946 -9.898 -14.977 1 98.5 226 MET B C 1
ATOM 6273 O O . MET B 1 226 ? -0.51 -8.766 -15.164 1 98.5 226 MET B O 1
ATOM 6277 N N . ASP B 1 227 ? -1.612 -10.242 -13.922 1 98.56 227 ASP B N 1
ATOM 6278 C CA . ASP B 1 227 ? -1.954 -9.219 -12.938 1 98.56 227 ASP B CA 1
ATOM 6279 C C . ASP B 1 227 ? -0.713 -8.75 -12.188 1 98.56 227 ASP B C 1
ATOM 6281 O O . ASP B 1 227 ? -0.468 -7.547 -12.078 1 98.56 227 ASP B O 1
ATOM 6285 N N . TYR B 1 228 ? 0.097 -9.734 -11.57 1 98.19 228 TYR B N 1
ATOM 6286 C CA . TYR B 1 228 ? 1.165 -9.273 -10.688 1 98.19 228 TYR B CA 1
ATOM 6287 C C . TYR B 1 228 ? 2.25 -8.555 -11.484 1 98.19 228 TYR B C 1
ATOM 6289 O O . TYR B 1 228 ? 2.932 -7.672 -10.953 1 98.19 228 TYR B O 1
ATOM 6297 N N . LEU B 1 229 ? 2.398 -8.898 -12.766 1 98.56 229 LEU B N 1
ATOM 6298 C CA . LEU B 1 229 ? 3.375 -8.172 -13.57 1 98.56 229 LEU B CA 1
ATOM 6299 C C . LEU B 1 229 ? 2.998 -6.699 -13.688 1 98.56 229 LEU B C 1
ATOM 6301 O O . LEU B 1 229 ? 3.832 -5.82 -13.461 1 98.56 229 LEU B O 1
ATOM 6305 N N . LEU B 1 230 ? 1.762 -6.449 -14.016 1 98.56 230 LEU B N 1
ATOM 6306 C CA . LEU B 1 230 ? 1.303 -5.078 -14.203 1 98.56 230 LEU B CA 1
ATOM 6307 C C . LEU B 1 230 ? 1.237 -4.344 -12.867 1 98.56 230 LEU B C 1
ATOM 6309 O O . LEU B 1 230 ? 1.681 -3.197 -12.766 1 98.56 230 LEU B O 1
ATOM 6313 N N . ARG B 1 231 ? 0.743 -4.996 -11.859 1 98.31 231 ARG B N 1
ATOM 6314 C CA . ARG B 1 231 ? 0.533 -4.379 -10.555 1 98.31 231 ARG B CA 1
ATOM 6315 C C . ARG B 1 231 ? 1.862 -4.102 -9.859 1 98.31 231 ARG B C 1
ATOM 6317 O O . ARG B 1 231 ? 2.061 -3.027 -9.289 1 98.31 231 ARG B O 1
ATOM 6324 N N . ASP B 1 232 ? 2.764 -5.094 -9.875 1 98.38 232 ASP B N 1
ATOM 6325 C CA . ASP B 1 232 ? 4.066 -4.93 -9.234 1 98.38 232 ASP B CA 1
ATOM 6326 C C . ASP B 1 232 ? 4.906 -3.883 -9.961 1 98.38 232 ASP B C 1
ATOM 6328 O O . ASP B 1 232 ? 5.668 -3.145 -9.328 1 98.38 232 ASP B O 1
ATOM 6332 N N . SER B 1 233 ? 4.824 -3.895 -11.297 1 98.25 233 SER B N 1
ATOM 6333 C CA . SER B 1 233 ? 5.523 -2.869 -12.062 1 98.25 233 SER B CA 1
ATOM 6334 C C . SER B 1 233 ? 5.047 -1.472 -11.68 1 98.25 233 SER B C 1
ATOM 6336 O O . SER B 1 233 ? 5.855 -0.572 -11.453 1 98.25 233 SER B O 1
ATOM 6338 N N . LYS B 1 234 ? 3.795 -1.3 -11.594 1 96.75 234 LYS B N 1
ATOM 6339 C CA . LYS B 1 234 ? 3.219 -0.01 -11.227 1 96.75 234 LYS B CA 1
ATOM 6340 C C . LYS B 1 234 ? 3.627 0.392 -9.812 1 96.75 234 LYS B C 1
ATOM 6342 O O . LYS B 1 234 ? 3.982 1.547 -9.57 1 96.75 234 LYS B O 1
ATOM 6347 N N . ALA B 1 235 ? 3.59 -0.479 -8.93 1 97.25 235 ALA B N 1
ATOM 6348 C CA . ALA B 1 235 ? 3.906 -0.193 -7.531 1 97.25 235 ALA B CA 1
ATOM 6349 C C . ALA B 1 235 ? 5.383 0.15 -7.359 1 97.25 235 ALA B C 1
ATOM 6351 O O . ALA B 1 235 ? 5.73 1.056 -6.598 1 97.25 235 ALA B O 1
ATOM 6352 N N . SER B 1 236 ? 6.254 -0.563 -8.031 1 97.62 236 SER B N 1
ATOM 6353 C CA . SER B 1 236 ? 7.691 -0.368 -7.875 1 97.62 236 SER B CA 1
ATOM 6354 C C . SER B 1 236 ? 8.172 0.833 -8.68 1 97.62 236 SER B C 1
ATOM 6356 O O . SER B 1 236 ? 9.258 1.359 -8.43 1 97.62 236 SER B O 1
ATOM 6358 N N . GLY B 1 237 ? 7.422 1.22 -9.688 1 96.12 237 GLY B N 1
ATOM 6359 C CA . GLY B 1 237 ? 7.852 2.27 -10.602 1 96.12 237 GLY B CA 1
ATOM 6360 C C . GLY B 1 237 ? 8.859 1.791 -11.625 1 96.12 237 GLY B C 1
ATOM 6361 O O . GLY B 1 237 ? 9.5 2.602 -12.305 1 96.12 237 GLY B O 1
ATOM 6362 N N . VAL B 1 238 ? 9.016 0.496 -11.742 1 96.69 238 VAL B N 1
ATOM 6363 C CA . VAL B 1 238 ? 9.938 -0.08 -12.711 1 96.69 238 VAL B CA 1
ATOM 6364 C C . VAL B 1 238 ? 9.188 -0.476 -13.977 1 96.69 238 VAL B C 1
ATOM 6366 O O . VAL B 1 238 ? 8.219 -1.244 -13.914 1 96.69 238 VAL B O 1
ATOM 6369 N N . ALA B 1 239 ? 9.641 0.084 -15.062 1 94.75 239 ALA B N 1
ATOM 6370 C CA . ALA B 1 239 ? 8.992 -0.195 -16.344 1 94.75 239 ALA B CA 1
ATOM 6371 C C . ALA B 1 239 ? 9.328 -1.598 -16.828 1 94.75 239 ALA B C 1
ATOM 6373 O O . ALA B 1 239 ? 10.469 -2.053 -16.688 1 94.75 239 ALA B O 1
ATOM 6374 N N . ILE B 1 240 ? 8.312 -2.283 -17.391 1 96.94 240 ILE B N 1
ATOM 6375 C CA . ILE B 1 240 ? 8.492 -3.611 -17.969 1 96.94 240 ILE B CA 1
ATOM 6376 C C . ILE B 1 240 ? 7.91 -3.645 -19.391 1 96.94 240 ILE B C 1
ATOM 6378 O O . ILE B 1 240 ? 7.207 -2.721 -19.797 1 96.94 240 ILE B O 1
ATOM 6382 N N . THR B 1 241 ? 8.211 -4.699 -20.094 1 96.25 241 THR B N 1
ATOM 6383 C CA . THR B 1 241 ? 7.824 -4.824 -21.5 1 96.25 241 THR B CA 1
ATOM 6384 C C . THR B 1 241 ? 6.328 -5.105 -21.625 1 96.25 241 THR B C 1
ATOM 6386 O O . THR B 1 241 ? 5.684 -4.652 -22.562 1 96.25 241 THR B O 1
ATOM 6389 N N . PHE B 1 242 ? 5.707 -5.871 -20.734 1 97.69 242 PHE B N 1
ATOM 6390 C CA . PHE B 1 242 ? 4.277 -6.156 -20.719 1 97.69 242 PHE B CA 1
ATOM 6391 C C . PHE B 1 242 ? 3.488 -4.945 -20.234 1 97.69 242 PHE B C 1
ATOM 6393 O O . PHE B 1 242 ? 3.9 -4.262 -19.297 1 97.69 242 PHE B O 1
ATOM 6400 N N . SER B 1 243 ? 2.389 -4.617 -20.922 1 97.25 243 SER B N 1
ATOM 6401 C CA . SER B 1 243 ? 1.646 -3.396 -20.625 1 97.25 243 SER B CA 1
ATOM 6402 C C . SER B 1 243 ? 0.145 -3.664 -20.562 1 97.25 243 SER B C 1
ATOM 6404 O O . SER B 1 243 ? -0.309 -4.758 -20.906 1 97.25 243 SER B O 1
ATOM 6406 N N . GLU B 1 244 ? -0.541 -2.676 -20.094 1 96.31 244 GLU B N 1
ATOM 6407 C CA . GLU B 1 244 ? -1.999 -2.754 -20.078 1 96.31 244 GLU B CA 1
ATOM 6408 C C . GLU B 1 244 ? -2.553 -2.857 -21.5 1 96.31 244 GLU B C 1
ATOM 6410 O O . GLU B 1 244 ? -3.559 -3.535 -21.734 1 96.31 244 GLU B O 1
ATOM 6415 N N . THR B 1 245 ? -1.906 -2.205 -22.406 1 96.5 245 THR B N 1
ATOM 6416 C CA . THR B 1 245 ? -2.305 -2.289 -23.812 1 96.5 245 THR B CA 1
ATOM 6417 C C . THR B 1 245 ? -2.135 -3.711 -24.344 1 96.5 245 THR B C 1
ATOM 6419 O O . THR B 1 245 ? -2.992 -4.219 -25.062 1 96.5 245 THR B O 1
ATOM 6422 N N . SER B 1 246 ? -0.962 -4.301 -24 1 97.31 246 SER B N 1
ATOM 6423 C CA . SER B 1 246 ? -0.743 -5.699 -24.359 1 97.31 246 SER B CA 1
ATOM 6424 C C . SER B 1 246 ? -1.854 -6.59 -23.812 1 97.31 246 SER B C 1
ATOM 6426 O O . SER B 1 246 ? -2.369 -7.453 -24.531 1 97.31 246 SER B O 1
ATOM 6428 N N . LEU B 1 247 ? -2.205 -6.379 -22.562 1 98.19 247 LEU B N 1
ATOM 6429 C CA . LEU B 1 247 ? -3.24 -7.176 -21.906 1 98.19 247 LEU B CA 1
ATOM 6430 C C . LEU B 1 247 ? -4.57 -7.035 -22.641 1 98.19 247 LEU B C 1
ATOM 6432 O O . LEU B 1 247 ? -5.254 -8.031 -22.891 1 98.19 247 LEU B O 1
ATOM 6436 N N . ASN B 1 248 ? -4.977 -5.828 -22.984 1 97 248 ASN B N 1
ATOM 6437 C CA . ASN B 1 248 ? -6.227 -5.586 -23.688 1 97 248 ASN B CA 1
ATOM 6438 C C . ASN B 1 248 ? -6.242 -6.266 -25.047 1 97 248 ASN B C 1
ATOM 6440 O O . ASN B 1 248 ? -7.258 -6.836 -25.453 1 97 248 ASN B O 1
ATOM 6444 N N . ARG B 1 249 ? -5.133 -6.195 -25.703 1 96.81 249 ARG B N 1
ATOM 6445 C CA . ARG B 1 249 ? -5.016 -6.852 -27 1 96.81 249 ARG B CA 1
ATOM 6446 C C . ARG B 1 249 ? -5.168 -8.367 -26.859 1 96.81 249 ARG B C 1
ATOM 6448 O O . ARG B 1 249 ? -5.816 -9.008 -27.688 1 96.81 249 ARG B O 1
ATOM 6455 N N . LEU B 1 250 ? -4.547 -8.906 -25.891 1 97.94 250 LEU B N 1
ATOM 6456 C CA . LEU B 1 250 ? -4.656 -10.336 -25.641 1 97.94 250 LEU B CA 1
ATOM 6457 C C . LEU B 1 250 ? -6.102 -10.742 -25.375 1 97.94 250 LEU B C 1
ATOM 6459 O O . LEU B 1 250 ? -6.578 -11.75 -25.906 1 97.94 250 LEU B O 1
ATOM 6463 N N . PHE B 1 251 ? -6.816 -9.945 -24.609 1 97.19 251 PHE B N 1
ATOM 6464 C CA . PHE B 1 251 ? -8.203 -10.258 -24.281 1 97.19 251 PHE B CA 1
ATOM 6465 C C . PHE B 1 251 ? -9.102 -10.102 -25.5 1 97.19 251 PHE B C 1
ATOM 6467 O O . PHE B 1 251 ? -10.094 -10.812 -25.641 1 97.19 251 PHE B O 1
ATOM 6474 N N . ASP B 1 252 ? -8.711 -9.258 -26.438 1 94.94 252 ASP B N 1
ATOM 6475 C CA . ASP B 1 252 ? -9.484 -9.055 -27.656 1 94.94 252 ASP B CA 1
ATOM 6476 C C . ASP B 1 252 ? -9.297 -10.219 -28.625 1 94.94 252 ASP B C 1
ATOM 6478 O O . ASP B 1 252 ? -10.164 -10.484 -29.453 1 94.94 252 ASP B O 1
ATOM 6482 N N . HIS B 1 253 ? -8.203 -10.922 -28.469 1 95.25 253 HIS B N 1
ATOM 6483 C CA . HIS B 1 253 ? -7.863 -11.914 -29.484 1 95.25 253 HIS B CA 1
ATOM 6484 C C . HIS B 1 253 ? -7.715 -13.305 -28.875 1 95.25 253 HIS B C 1
ATOM 6486 O O . HIS B 1 253 ? -7.055 -14.172 -29.453 1 95.25 253 HIS B O 1
ATOM 6492 N N . VAL B 1 254 ? -8.242 -13.5 -27.719 1 96.31 254 VAL B N 1
ATOM 6493 C CA . VAL B 1 254 ? -8.156 -14.797 -27.047 1 96.31 254 VAL B CA 1
ATOM 6494 C C . VAL B 1 254 ? -9.234 -15.734 -27.594 1 96.31 254 VAL B C 1
ATOM 6496 O O . VAL B 1 254 ? -10.352 -15.297 -27.875 1 96.31 254 VAL B O 1
ATOM 6499 N N . ARG B 1 255 ? -8.859 -17.031 -27.797 1 94.56 255 ARG B N 1
ATOM 6500 C CA . ARG B 1 255 ? -9.766 -18.109 -28.172 1 94.56 255 ARG B CA 1
ATOM 6501 C C . ARG B 1 255 ? -9.336 -19.438 -27.547 1 94.56 255 ARG B C 1
ATOM 6503 O O . ARG B 1 255 ? -8.219 -19.547 -27.047 1 94.56 255 ARG B O 1
ATOM 6510 N N . VAL B 1 256 ? -10.273 -20.344 -27.547 1 96.12 256 VAL B N 1
ATOM 6511 C CA . VAL B 1 256 ? -9.93 -21.719 -27.234 1 96.12 256 VAL B CA 1
ATOM 6512 C C . VAL B 1 256 ? -9.641 -22.484 -28.531 1 96.12 256 VAL B C 1
ATOM 6514 O O . VAL B 1 256 ? -10.453 -22.469 -29.469 1 96.12 256 VAL B O 1
ATOM 6517 N N . VAL B 1 257 ? -8.508 -23.109 -28.594 1 94.75 257 VAL B N 1
ATOM 6518 C CA . VAL B 1 257 ? -8.078 -23.828 -29.797 1 94.75 257 VAL B CA 1
ATOM 6519 C C . VAL B 1 257 ? -7.66 -25.25 -29.422 1 94.75 257 VAL B C 1
ATOM 6521 O O . VAL B 1 257 ? -7.52 -25.562 -28.234 1 94.75 257 VAL B O 1
ATOM 6524 N N . ILE B 1 258 ? -7.512 -26.047 -30.438 1 92.69 258 ILE B N 1
ATOM 6525 C CA . ILE B 1 258 ? -7.07 -27.406 -30.219 1 92.69 258 ILE B CA 1
ATOM 6526 C C . ILE B 1 258 ? -5.547 -27.484 -30.297 1 92.69 258 ILE B C 1
ATOM 6528 O O . ILE B 1 258 ? -4.953 -27 -31.266 1 92.69 258 ILE B O 1
ATOM 6532 N N . ASP B 1 259 ? -4.941 -27.969 -29.266 1 92.31 259 ASP B N 1
ATOM 6533 C CA . ASP B 1 259 ? -3.504 -28.234 -29.297 1 92.31 259 ASP B CA 1
ATOM 6534 C C . ASP B 1 259 ? -3.17 -29.312 -30.328 1 92.31 259 ASP B C 1
ATOM 6536 O O . ASP B 1 259 ? -3.596 -30.469 -30.172 1 92.31 259 ASP B O 1
ATOM 6540 N N . PRO B 1 260 ? -2.385 -29.016 -31.281 1 87.44 260 PRO B N 1
ATOM 6541 C CA . PRO B 1 260 ? -2.127 -29.984 -32.344 1 87.44 260 PRO B CA 1
ATOM 6542 C C . PRO B 1 260 ? -1.331 -31.203 -31.859 1 87.44 260 PRO B C 1
ATOM 6544 O O . PRO B 1 260 ? -1.308 -32.25 -32.531 1 87.44 260 PRO B O 1
ATOM 6547 N N . ILE B 1 261 ? -0.746 -31.047 -30.75 1 85.62 261 ILE B N 1
ATOM 6548 C CA . ILE B 1 261 ? 0.085 -32.125 -30.234 1 85.62 261 ILE B CA 1
ATOM 6549 C C . ILE B 1 261 ? -0.739 -33.031 -29.312 1 85.62 261 ILE B C 1
ATOM 6551 O O . ILE B 1 261 ? -0.862 -34.219 -29.547 1 85.62 261 ILE B O 1
ATOM 6555 N N . SER B 1 262 ? -1.396 -32.5 -28.375 1 84.31 262 SER B N 1
ATOM 6556 C CA . SER B 1 262 ? -2.104 -33.281 -27.375 1 84.31 262 SER B CA 1
ATOM 6557 C C . SER B 1 262 ? -3.562 -33.5 -27.766 1 84.31 262 SER B C 1
ATOM 6559 O O . SER B 1 262 ? -4.207 -34.438 -27.297 1 84.31 262 SER B O 1
ATOM 6561 N N . GLY B 1 263 ? -4.074 -32.625 -28.578 1 87.38 263 GLY B N 1
ATOM 6562 C CA . GLY B 1 263 ? -5.488 -32.656 -28.906 1 87.38 263 GLY B CA 1
ATOM 6563 C C . GLY B 1 263 ? -6.375 -32 -27.875 1 87.38 263 GLY B C 1
ATOM 6564 O O . GLY B 1 263 ? -7.59 -31.906 -28.047 1 87.38 263 GLY B O 1
ATOM 6565 N N . LEU B 1 264 ? -5.797 -31.469 -26.875 1 90.75 264 LEU B N 1
ATOM 6566 C CA . LEU B 1 264 ? -6.555 -30.812 -25.828 1 90.75 264 LEU B CA 1
ATOM 6567 C C . LEU B 1 264 ? -7.02 -29.422 -26.266 1 90.75 264 LEU B C 1
ATOM 6569 O O . LEU B 1 264 ? -6.406 -28.812 -27.141 1 90.75 264 LEU B O 1
ATOM 6573 N N . ARG B 1 265 ? -8.109 -29 -25.672 1 93.44 265 ARG B N 1
ATOM 6574 C CA . ARG B 1 265 ? -8.516 -27.609 -25.812 1 93.44 265 ARG B CA 1
ATOM 6575 C C . ARG B 1 265 ? -7.691 -26.688 -24.922 1 93.44 265 ARG B C 1
ATOM 6577 O O . ARG B 1 265 ? -7.543 -26.969 -23.719 1 93.44 265 ARG B O 1
ATOM 6584 N N . ARG B 1 266 ? -7.105 -25.688 -25.5 1 94.75 266 ARG B N 1
ATOM 6585 C CA . ARG B 1 266 ? -6.227 -24.766 -24.781 1 94.75 266 ARG B CA 1
ATOM 6586 C C . ARG B 1 266 ? -6.551 -23.312 -25.109 1 94.75 266 ARG B C 1
ATOM 6588 O O . ARG B 1 266 ? -7.141 -23.031 -26.156 1 94.75 266 ARG B O 1
ATOM 6595 N N . ILE B 1 267 ? -6.125 -22.453 -24.172 1 96.62 267 ILE B N 1
ATOM 6596 C CA . ILE B 1 267 ? -6.227 -21.031 -24.469 1 96.62 267 ILE B CA 1
ATOM 6597 C C . ILE B 1 267 ? -5.207 -20.656 -25.547 1 96.62 267 ILE B C 1
ATOM 6599 O O . ILE B 1 267 ? -4.02 -20.953 -25.406 1 96.62 267 ILE B O 1
ATOM 6603 N N . GLY B 1 268 ? -5.676 -20.094 -26.594 1 96.19 268 GLY B N 1
ATOM 6604 C CA . GLY B 1 268 ? -4.832 -19.594 -27.656 1 96.19 268 GLY B CA 1
ATOM 6605 C C . GLY B 1 268 ? -5.07 -18.125 -27.969 1 96.19 268 GLY B C 1
ATOM 6606 O O . GLY B 1 268 ? -6.082 -17.562 -27.562 1 96.19 268 GLY B O 1
ATOM 6607 N N . TYR B 1 269 ? -4.098 -17.547 -28.594 1 96.5 269 TYR B N 1
ATOM 6608 C CA . TYR B 1 269 ? -4.184 -16.156 -29.016 1 96.5 269 TYR B CA 1
ATOM 6609 C C . TYR B 1 269 ? -3.885 -16.016 -30.516 1 96.5 269 TYR B C 1
ATOM 6611 O O . TYR B 1 269 ? -3.326 -16.938 -31.125 1 96.5 269 TYR B O 1
ATOM 6619 N N . SER B 1 270 ? -4.34 -14.891 -31.078 1 95.25 270 SER B N 1
ATOM 6620 C CA . SER B 1 270 ? -4.016 -14.625 -32.469 1 95.25 270 SER B CA 1
ATOM 6621 C C . SER B 1 270 ? -2.508 -14.492 -32.688 1 95.25 270 SER B C 1
ATOM 6623 O O . SER B 1 270 ? -1.808 -13.945 -31.828 1 95.25 270 SER B O 1
ATOM 6625 N N . MET B 1 271 ? -2.08 -14.898 -33.844 1 94.06 271 MET B N 1
ATOM 6626 C CA . MET B 1 271 ? -0.67 -14.75 -34.188 1 94.06 271 MET B CA 1
ATOM 6627 C C . MET B 1 271 ? -0.255 -13.281 -34.188 1 94.06 271 MET B C 1
ATOM 6629 O O . MET B 1 271 ? 0.921 -12.969 -34 1 94.06 271 MET B O 1
ATOM 6633 N N . LYS B 1 272 ? -1.156 -12.398 -34.281 1 93.38 272 LYS B N 1
ATOM 6634 C CA . LYS B 1 272 ? -0.89 -10.961 -34.25 1 93.38 272 LYS B CA 1
ATOM 6635 C C . LYS B 1 272 ? -0.4 -10.523 -32.875 1 93.38 272 LYS B C 1
ATOM 6637 O O . LYS B 1 272 ? 0.198 -9.453 -32.75 1 93.38 272 LYS B O 1
ATOM 6642 N N . CYS B 1 273 ? -0.648 -11.391 -31.859 1 96.69 273 CYS B N 1
ATOM 6643 C CA . CYS B 1 273 ? -0.356 -11.016 -30.484 1 96.69 273 CYS B CA 1
ATOM 6644 C C . CYS B 1 273 ? 0.922 -11.688 -30 1 96.69 273 CYS B C 1
ATOM 6646 O O . CYS B 1 273 ? 1.181 -11.742 -28.781 1 96.69 273 CYS B O 1
ATOM 6648 N N . VAL B 1 274 ? 1.714 -12.195 -30.891 1 96.81 274 VAL B N 1
ATOM 6649 C CA . VAL B 1 274 ? 2.883 -12.984 -30.531 1 96.81 274 VAL B CA 1
ATOM 6650 C C . VAL B 1 274 ? 3.828 -12.141 -29.672 1 96.81 274 VAL B C 1
ATOM 6652 O O . VAL B 1 274 ? 4.355 -12.617 -28.672 1 96.81 274 VAL B O 1
ATOM 6655 N N . THR B 1 275 ? 4.012 -10.906 -30.016 1 96.56 275 THR B N 1
ATOM 6656 C CA . THR B 1 275 ? 4.926 -10.031 -29.297 1 96.56 275 THR B CA 1
ATOM 6657 C C . THR B 1 275 ? 4.387 -9.719 -27.906 1 96.56 275 THR B C 1
ATOM 6659 O O . THR B 1 275 ? 5.152 -9.594 -26.938 1 96.56 275 THR B O 1
ATOM 6662 N N . ASP B 1 276 ? 3.088 -9.555 -27.797 1 97.75 276 ASP B N 1
ATOM 6663 C CA . ASP B 1 276 ? 2.457 -9.297 -26.516 1 97.75 276 ASP B CA 1
ATOM 6664 C C . ASP B 1 276 ? 2.643 -10.477 -25.562 1 97.75 276 ASP B C 1
ATOM 6666 O O . ASP B 1 276 ? 2.945 -10.289 -24.391 1 97.75 276 ASP B O 1
ATOM 6670 N N . ILE B 1 277 ? 2.52 -11.648 -26.109 1 97.88 277 ILE B N 1
ATOM 6671 C CA . ILE B 1 277 ? 2.662 -12.852 -25.297 1 97.88 277 ILE B CA 1
ATOM 6672 C C . ILE B 1 277 ? 4.121 -13.016 -24.875 1 97.88 277 ILE B C 1
ATOM 6674 O O . ILE B 1 277 ? 4.402 -13.352 -23.719 1 97.88 277 ILE B O 1
ATOM 6678 N N . LYS B 1 278 ? 5.031 -12.867 -25.766 1 97.44 278 LYS B N 1
ATOM 6679 C CA . LYS B 1 278 ? 6.457 -12.977 -25.453 1 97.44 278 LYS B CA 1
ATOM 6680 C C . LYS B 1 278 ? 6.852 -12.023 -24.328 1 97.44 278 LYS B C 1
ATOM 6682 O O . LYS B 1 278 ? 7.719 -12.344 -23.516 1 97.44 278 LYS B O 1
ATOM 6687 N N . SER B 1 279 ? 6.234 -10.891 -24.312 1 97.88 279 SER B N 1
ATOM 6688 C CA . SER B 1 279 ? 6.586 -9.852 -23.344 1 97.88 279 SER B CA 1
ATOM 6689 C C . SER B 1 279 ? 6.273 -10.297 -21.922 1 97.88 279 SER B C 1
ATOM 6691 O O . SER B 1 279 ? 6.84 -9.758 -20.969 1 97.88 279 SER B O 1
ATOM 6693 N N . ILE B 1 280 ? 5.387 -11.258 -21.734 1 98 280 ILE B N 1
ATOM 6694 C CA . ILE B 1 280 ? 5.047 -11.734 -20.391 1 98 280 ILE B CA 1
ATOM 6695 C C . ILE B 1 280 ? 6.273 -12.375 -19.75 1 98 280 ILE B C 1
ATOM 6697 O O . ILE B 1 280 ? 6.648 -12.023 -18.625 1 98 280 ILE B O 1
ATOM 6701 N N . GLY B 1 281 ? 6.855 -13.32 -20.438 1 97.06 281 GLY B N 1
ATOM 6702 C CA . GLY B 1 281 ? 8.055 -13.953 -19.922 1 97.06 281 GLY B CA 1
ATOM 6703 C C . GLY B 1 281 ? 9.195 -12.984 -19.703 1 97.06 281 GLY B C 1
ATOM 6704 O O . GLY B 1 281 ? 9.906 -13.07 -18.703 1 97.06 281 GLY B O 1
ATOM 6705 N N . ASP B 1 282 ? 9.367 -12.078 -20.609 1 97.44 282 ASP B N 1
ATOM 6706 C CA . ASP B 1 282 ? 10.438 -11.094 -20.516 1 97.44 282 ASP B CA 1
ATOM 6707 C C . ASP B 1 282 ? 10.211 -10.156 -19.328 1 97.44 282 ASP B C 1
ATOM 6709 O O . ASP B 1 282 ? 11.148 -9.844 -18.578 1 97.44 282 ASP B O 1
ATOM 6713 N N . ALA B 1 283 ? 9.008 -9.727 -19.188 1 98.25 283 ALA B N 1
ATOM 6714 C CA . ALA B 1 283 ? 8.656 -8.844 -18.078 1 98.25 283 ALA B CA 1
ATOM 6715 C C . ALA B 1 283 ? 8.906 -9.531 -16.734 1 98.25 283 ALA B C 1
ATOM 6717 O O . ALA B 1 283 ? 9.344 -8.891 -15.781 1 98.25 283 ALA B O 1
ATOM 6718 N N . ARG B 1 284 ? 8.586 -10.797 -16.656 1 97.75 284 ARG B N 1
ATOM 6719 C CA . ARG B 1 284 ? 8.844 -11.539 -15.422 1 97.75 284 ARG B CA 1
ATOM 6720 C C . ARG B 1 284 ? 10.328 -11.516 -15.07 1 97.75 284 ARG B C 1
ATOM 6722 O O . ARG B 1 284 ? 10.688 -11.281 -13.914 1 97.75 284 ARG B O 1
ATOM 6729 N N . GLN B 1 285 ? 11.125 -11.812 -16 1 96.06 285 GLN B N 1
ATOM 6730 C CA . GLN B 1 285 ? 12.562 -11.805 -15.734 1 96.06 285 GLN B CA 1
ATOM 6731 C C . GLN B 1 285 ? 13.039 -10.414 -15.336 1 96.06 285 GLN B C 1
ATOM 6733 O O . GLN B 1 285 ? 13.922 -10.273 -14.484 1 96.06 285 GLN B O 1
ATOM 6738 N N . GLU B 1 286 ? 12.492 -9.398 -16.016 1 97 286 GLU B N 1
ATOM 6739 C CA . GLU B 1 286 ? 12.852 -8.023 -15.688 1 97 286 GLU B CA 1
ATOM 6740 C C . GLU B 1 286 ? 12.531 -7.699 -14.227 1 97 286 GLU B C 1
ATOM 6742 O O . GLU B 1 286 ? 13.359 -7.129 -13.516 1 97 286 GLU B O 1
ATOM 6747 N N . LEU B 1 287 ? 11.391 -8.07 -13.758 1 97.88 287 LEU B N 1
ATOM 6748 C CA . LEU B 1 287 ? 10.992 -7.781 -12.383 1 97.88 287 LEU B CA 1
ATOM 6749 C C . LEU B 1 287 ? 11.812 -8.609 -11.398 1 97.88 287 LEU B C 1
ATOM 6751 O O . LEU B 1 287 ? 12.148 -8.133 -10.312 1 97.88 287 LEU B O 1
ATOM 6755 N N . HIS B 1 288 ? 12.102 -9.812 -11.758 1 96.25 288 HIS B N 1
ATOM 6756 C CA . HIS B 1 288 ? 12.945 -10.617 -10.883 1 96.25 288 HIS B CA 1
ATOM 6757 C C . HIS B 1 288 ? 14.344 -10.016 -10.766 1 96.25 288 HIS B C 1
ATOM 6759 O O . HIS B 1 288 ? 14.93 -10.023 -9.68 1 96.25 288 HIS B O 1
ATOM 6765 N N . SER B 1 289 ? 14.805 -9.492 -11.789 1 95.5 289 SER B N 1
ATOM 6766 C CA . SER B 1 289 ? 16.156 -8.938 -11.836 1 95.5 289 SER B CA 1
ATOM 6767 C C . SER B 1 289 ? 16.219 -7.594 -11.117 1 95.5 289 SER B C 1
ATOM 6769 O O . SER B 1 289 ? 17.109 -7.371 -10.289 1 95.5 289 SER B O 1
ATOM 6771 N N . LYS B 1 290 ? 15.266 -6.789 -11.328 1 96.56 290 LYS B N 1
ATOM 6772 C CA . LYS B 1 290 ? 15.375 -5.406 -10.875 1 96.56 290 LYS B CA 1
ATOM 6773 C C . LYS B 1 290 ? 14.664 -5.203 -9.539 1 96.56 290 LYS B C 1
ATOM 6775 O O . LYS B 1 290 ? 15.031 -4.32 -8.766 1 96.56 290 LYS B O 1
ATOM 6780 N N . VAL B 1 291 ? 13.664 -6.055 -9.258 1 97.75 291 VAL B N 1
ATOM 6781 C CA . VAL B 1 291 ? 12.805 -5.75 -8.125 1 97.75 291 VAL B CA 1
ATOM 6782 C C . VAL B 1 291 ? 12.867 -6.887 -7.105 1 97.75 291 VAL B C 1
ATOM 6784 O O . VAL B 1 291 ? 13.492 -6.75 -6.055 1 97.75 291 VAL B O 1
ATOM 6787 N N . TYR B 1 292 ? 12.438 -8.086 -7.461 1 97.12 292 TYR B N 1
ATOM 6788 C CA . TYR B 1 292 ? 12.227 -9.164 -6.504 1 97.12 292 TYR B CA 1
ATOM 6789 C C . TYR B 1 292 ? 13.555 -9.656 -5.938 1 97.12 292 TYR B C 1
ATOM 6791 O O . TYR B 1 292 ? 13.648 -9.977 -4.75 1 97.12 292 TYR B O 1
ATOM 6799 N N . GLN B 1 293 ? 14.531 -9.75 -6.785 1 95.38 293 GLN B N 1
ATOM 6800 C CA . GLN B 1 293 ? 15.797 -10.328 -6.355 1 95.38 293 GLN B CA 1
ATOM 6801 C C . GLN B 1 293 ? 16.922 -9.305 -6.406 1 95.38 293 GLN B C 1
ATOM 6803 O O . GLN B 1 293 ? 18.078 -9.656 -6.602 1 95.38 293 GLN B O 1
ATOM 6808 N N . HIS B 1 294 ? 16.484 -8 -6.379 1 95.12 294 HIS B N 1
ATOM 6809 C CA . HIS B 1 294 ? 17.469 -6.941 -6.168 1 95.12 294 HIS B CA 1
ATOM 6810 C C . HIS B 1 294 ? 18.375 -7.266 -4.996 1 95.12 294 HIS B C 1
ATOM 6812 O O . HIS B 1 294 ? 17.938 -7.797 -3.979 1 95.12 294 HIS B O 1
ATOM 6818 N N . LYS B 1 295 ? 19.641 -6.945 -5.102 1 94.12 295 LYS B N 1
ATOM 6819 C CA . LYS B 1 295 ? 20.656 -7.312 -4.129 1 94.12 295 LYS B CA 1
ATOM 6820 C C . LYS B 1 295 ? 20.25 -6.887 -2.721 1 94.12 295 LYS B C 1
ATOM 6822 O O . LYS B 1 295 ? 20.453 -7.637 -1.761 1 94.12 295 LYS B O 1
ATOM 6827 N N . ALA B 1 296 ? 19.75 -5.664 -2.594 1 95.25 296 ALA B N 1
ATOM 6828 C CA . ALA B 1 296 ? 19.359 -5.16 -1.281 1 95.25 296 ALA B CA 1
ATOM 6829 C C . ALA B 1 296 ? 18.172 -5.945 -0.726 1 95.25 296 ALA B C 1
ATOM 6831 O O . ALA B 1 296 ? 18.109 -6.211 0.476 1 95.25 296 ALA B O 1
ATOM 6832 N N . VAL B 1 297 ? 17.234 -6.344 -1.579 1 96.44 297 VAL B N 1
ATOM 6833 C CA . VAL B 1 297 ? 16.078 -7.129 -1.167 1 96.44 297 VAL B CA 1
ATOM 6834 C C . VAL B 1 297 ? 16.531 -8.5 -0.678 1 96.44 297 VAL B C 1
ATOM 6836 O O . VAL B 1 297 ? 16.094 -8.969 0.376 1 96.44 297 VAL B O 1
ATOM 6839 N N . ARG B 1 298 ? 17.438 -9.094 -1.429 1 94.44 298 ARG B N 1
ATOM 6840 C CA . ARG B 1 298 ? 17.953 -10.406 -1.062 1 94.44 298 ARG B CA 1
ATOM 6841 C C . ARG B 1 298 ? 18.641 -10.375 0.297 1 94.44 298 ARG B C 1
ATOM 6843 O O . ARG B 1 298 ? 18.484 -11.289 1.106 1 94.44 298 ARG B O 1
ATOM 6850 N N . PHE B 1 299 ? 19.391 -9.359 0.505 1 94.81 299 PHE B N 1
ATOM 6851 C CA . PHE B 1 299 ? 20.094 -9.227 1.774 1 94.81 299 PHE B CA 1
ATOM 6852 C C . PHE B 1 299 ? 19.109 -9.055 2.926 1 94.81 299 PHE B C 1
ATOM 6854 O O . PHE B 1 299 ? 19.25 -9.703 3.967 1 94.81 299 PHE B O 1
ATOM 6861 N N . ILE B 1 300 ? 18.125 -8.195 2.744 1 97.19 300 ILE B N 1
ATOM 6862 C CA . ILE B 1 300 ? 17.125 -7.926 3.762 1 97.19 300 ILE B CA 1
ATOM 6863 C C . ILE B 1 300 ? 16.328 -9.195 4.051 1 97.19 300 ILE B C 1
ATOM 6865 O O . ILE B 1 300 ? 16 -9.484 5.203 1 97.19 300 ILE B O 1
ATOM 6869 N N . GLU B 1 301 ? 16.016 -9.969 3.025 1 96.31 301 GLU B N 1
ATOM 6870 C CA . GLU B 1 301 ? 15.312 -11.234 3.191 1 96.31 301 GLU B CA 1
ATOM 6871 C C . GLU B 1 301 ? 16.109 -12.203 4.055 1 96.31 301 GLU B C 1
ATOM 6873 O O . GLU B 1 301 ? 15.547 -12.914 4.887 1 96.31 301 GLU B O 1
ATOM 6878 N N . THR B 1 302 ? 17.375 -12.203 3.848 1 94.06 302 THR B N 1
ATOM 6879 C CA . THR B 1 302 ? 18.234 -13.078 4.645 1 94.06 302 THR B CA 1
ATOM 6880 C C . THR B 1 302 ? 18.172 -12.703 6.121 1 94.06 302 THR B C 1
ATOM 6882 O O . THR B 1 302 ? 18.062 -13.57 6.984 1 94.06 302 THR B O 1
ATOM 6885 N N . LEU B 1 303 ? 18.219 -11.406 6.391 1 96.31 303 LEU B N 1
ATOM 6886 C CA . LEU B 1 303 ? 18.125 -10.93 7.766 1 96.31 303 LEU B CA 1
ATOM 6887 C C . LEU B 1 303 ? 16.781 -11.281 8.375 1 96.31 303 LEU B C 1
ATOM 6889 O O . LEU B 1 303 ? 16.703 -11.688 9.539 1 96.31 303 LEU B O 1
ATOM 6893 N N . MET B 1 304 ? 15.734 -11.141 7.586 1 98.06 304 MET B N 1
ATOM 6894 C CA . MET B 1 304 ? 14.398 -11.438 8.094 1 98.06 304 MET B CA 1
ATOM 6895 C C . MET B 1 304 ? 14.242 -12.922 8.375 1 98.06 304 MET B C 1
ATOM 6897 O O . MET B 1 304 ? 13.664 -13.305 9.398 1 98.06 304 MET B O 1
ATOM 6901 N N . VAL B 1 305 ? 14.742 -13.758 7.469 1 96.88 305 VAL B N 1
ATOM 6902 C CA . VAL B 1 305 ? 14.664 -15.195 7.68 1 96.88 305 VAL B CA 1
ATOM 6903 C C . VAL B 1 305 ? 15.43 -15.578 8.945 1 96.88 305 VAL B C 1
ATOM 6905 O O . VAL B 1 305 ? 14.969 -16.406 9.727 1 96.88 305 VAL B O 1
ATOM 6908 N N . ASP B 1 306 ? 16.609 -14.969 9.156 1 96.44 306 ASP B N 1
ATOM 6909 C CA . ASP B 1 306 ? 17.359 -15.195 10.383 1 96.44 306 ASP B CA 1
ATOM 6910 C C . ASP B 1 306 ? 16.516 -14.852 11.609 1 96.44 306 ASP B C 1
ATOM 6912 O O . ASP B 1 306 ? 16.5 -15.609 12.586 1 96.44 306 ASP B O 1
ATOM 6916 N N . ALA B 1 307 ? 15.82 -13.727 11.516 1 98.19 307 ALA B N 1
ATOM 6917 C CA . ALA B 1 307 ? 14.992 -13.281 12.633 1 98.19 307 ALA B CA 1
ATOM 6918 C C . ALA B 1 307 ? 13.859 -14.273 12.906 1 98.19 307 ALA B C 1
ATOM 6920 O O . ALA B 1 307 ? 13.617 -14.641 14.055 1 98.19 307 ALA B O 1
ATOM 6921 N N . LEU B 1 308 ? 13.211 -14.727 11.883 1 97.75 308 LEU B N 1
ATOM 6922 C CA . LEU B 1 308 ? 12.078 -15.633 12.016 1 97.75 308 LEU B CA 1
ATOM 6923 C C . LEU B 1 308 ? 12.531 -16.984 12.562 1 97.75 308 LEU B C 1
ATOM 6925 O O . LEU B 1 308 ? 11.836 -17.578 13.391 1 97.75 308 LEU B O 1
ATOM 6929 N N . CYS B 1 309 ? 13.68 -17.453 12.078 1 96.81 309 CYS B N 1
ATOM 6930 C CA . CYS B 1 309 ? 14.188 -18.734 12.539 1 96.81 309 CYS B CA 1
ATOM 6931 C C . CYS B 1 309 ? 14.562 -18.672 14.016 1 96.81 309 CYS B C 1
ATOM 6933 O O . CYS B 1 309 ? 14.266 -19.594 14.773 1 96.81 309 CYS B O 1
ATOM 6935 N N . LYS B 1 310 ? 15.188 -17.625 14.398 1 97.06 310 LYS B N 1
ATOM 6936 C CA . LYS B 1 310 ? 15.625 -17.469 15.781 1 97.06 310 LYS B CA 1
ATOM 6937 C C . LYS B 1 310 ? 14.438 -17.281 16.719 1 97.06 310 LYS B C 1
ATOM 6939 O O . LYS B 1 310 ? 14.406 -17.875 17.812 1 97.06 310 LYS B O 1
ATOM 6944 N N . ALA B 1 311 ? 13.406 -16.516 16.25 1 96.88 311 ALA B N 1
ATOM 6945 C CA . ALA B 1 311 ? 12.25 -16.219 17.094 1 96.88 311 ALA B CA 1
ATOM 6946 C C . ALA B 1 311 ? 11.188 -17.297 16.969 1 96.88 311 ALA B C 1
ATOM 6948 O O . ALA B 1 311 ? 10.273 -17.375 17.797 1 96.88 311 ALA B O 1
ATOM 6949 N N . GLY B 1 312 ? 11.273 -18.141 16.016 1 94.25 312 GLY B N 1
ATOM 6950 C CA . GLY B 1 312 ? 10.203 -19.016 15.562 1 94.25 312 GLY B CA 1
ATOM 6951 C C . GLY B 1 312 ? 9.656 -19.922 16.656 1 94.25 312 GLY B C 1
ATOM 6952 O O . GLY B 1 312 ? 8.445 -20.125 16.75 1 94.25 312 GLY B O 1
ATOM 6953 N N . GLU B 1 313 ? 10.539 -20.406 17.484 1 93.06 313 GLU B N 1
ATOM 6954 C CA . GLU B 1 313 ? 10.125 -21.344 18.516 1 93.06 313 GLU B CA 1
ATOM 6955 C C . GLU B 1 313 ? 9.469 -20.594 19.688 1 93.06 313 GLU B C 1
ATOM 6957 O O . GLU B 1 313 ? 8.703 -21.188 20.453 1 93.06 313 GLU B O 1
ATOM 6962 N N . LEU B 1 314 ? 9.758 -19.359 19.75 1 95.88 314 LEU B N 1
ATOM 6963 C CA . LEU B 1 314 ? 9.297 -18.578 20.891 1 95.88 314 LEU B CA 1
ATOM 6964 C C . LEU B 1 314 ? 7.945 -17.922 20.594 1 95.88 314 LEU B C 1
ATOM 6966 O O . LEU B 1 314 ? 7.254 -17.484 21.516 1 95.88 314 LEU B O 1
ATOM 6970 N N . LEU B 1 315 ? 7.586 -17.844 19.344 1 96 315 LEU B N 1
ATOM 6971 C CA . LEU B 1 315 ? 6.293 -17.297 18.953 1 96 315 LEU B CA 1
ATOM 6972 C C . LEU B 1 315 ? 5.234 -18.391 18.891 1 96 315 LEU B C 1
ATOM 6974 O O . LEU B 1 315 ? 5.414 -19.406 18.203 1 96 315 LEU B O 1
ATOM 6978 N N . LYS B 1 316 ? 4.184 -18.188 19.609 1 95.75 316 LYS B N 1
ATOM 6979 C CA . LYS B 1 316 ? 3.146 -19.203 19.688 1 95.75 316 LYS B CA 1
ATOM 6980 C C . LYS B 1 316 ? 1.809 -18.688 19.188 1 95.75 316 LYS B C 1
ATOM 6982 O O . LYS B 1 316 ? 1.436 -17.547 19.469 1 95.75 316 LYS B O 1
ATOM 6987 N N . TYR B 1 317 ? 1.136 -19.516 18.438 1 97 317 TYR B N 1
ATOM 6988 C CA . TYR B 1 317 ? -0.169 -19.203 17.859 1 97 317 TYR B CA 1
ATOM 6989 C C . TYR B 1 317 ? -1.192 -20.266 18.234 1 97 317 TYR B C 1
ATOM 6991 O O . TYR B 1 317 ? -0.92 -21.469 18.109 1 97 317 TYR B O 1
ATOM 6999 N N . GLU B 1 318 ? -2.324 -19.875 18.672 1 96.75 318 GLU B N 1
ATOM 7000 C CA . GLU B 1 318 ? -3.365 -20.812 19.094 1 96.75 318 GLU B CA 1
ATOM 7001 C C . GLU B 1 318 ? -4.074 -21.422 17.875 1 96.75 318 GLU B C 1
ATOM 7003 O O . GLU B 1 318 ? -4.547 -20.688 17 1 96.75 318 GLU B O 1
ATOM 7008 N N . GLY B 1 319 ? -4.074 -22.734 17.812 1 96 319 GLY B N 1
ATOM 7009 C CA . GLY B 1 319 ? -4.746 -23.453 16.734 1 96 319 GLY B CA 1
ATOM 7010 C C . GLY B 1 319 ? -6.027 -24.125 17.172 1 96 319 GLY B C 1
ATOM 7011 O O . GLY B 1 319 ? -6.746 -23.625 18.031 1 96 319 GLY B O 1
ATOM 7012 N N . THR B 1 320 ? -6.332 -25.156 16.484 1 95.38 320 THR B N 1
ATOM 7013 C CA . THR B 1 320 ? -7.531 -25.938 16.781 1 95.38 320 THR B CA 1
ATOM 7014 C C . THR B 1 320 ? -7.492 -26.484 18.188 1 95.38 320 THR B C 1
ATOM 7016 O O . THR B 1 320 ? -6.449 -26.953 18.656 1 95.38 320 THR B O 1
ATOM 7019 N N . ASN B 1 321 ? -8.586 -26.422 18.922 1 93.31 321 ASN B N 1
ATOM 7020 C CA . ASN B 1 321 ? -8.773 -26.969 20.266 1 93.31 321 ASN B CA 1
ATOM 7021 C C . ASN B 1 321 ? -7.832 -26.312 21.266 1 93.31 321 ASN B C 1
ATOM 7023 O O . ASN B 1 321 ? -7.379 -26.953 22.219 1 93.31 321 ASN B O 1
ATOM 7027 N N . GLY B 1 322 ? -7.277 -25.141 20.922 1 92.12 322 GLY B N 1
ATOM 7028 C CA . GLY B 1 322 ? -6.484 -24.375 21.875 1 92.12 322 GLY B CA 1
ATOM 7029 C C . GLY B 1 322 ? -5.016 -24.766 21.875 1 92.12 322 GLY B C 1
ATOM 7030 O O . GLY B 1 322 ? -4.227 -24.234 22.656 1 92.12 322 GLY B O 1
ATOM 7031 N N . ASN B 1 323 ? -4.652 -25.641 21 1 95.5 323 ASN B N 1
ATOM 7032 C CA . ASN B 1 323 ? -3.252 -26.047 20.906 1 95.5 323 ASN B CA 1
ATOM 7033 C C . ASN B 1 323 ? -2.373 -24.891 20.406 1 95.5 323 ASN B C 1
ATOM 7035 O O . ASN B 1 323 ? -2.785 -24.125 19.547 1 95.5 323 ASN B O 1
ATOM 7039 N N . LEU B 1 324 ? -1.214 -24.812 21.016 1 96.44 324 LEU B N 1
ATOM 7040 C CA . LEU B 1 324 ? -0.281 -23.766 20.641 1 96.44 324 LEU B CA 1
ATOM 7041 C C . LEU B 1 324 ? 0.762 -24.281 19.656 1 96.44 324 LEU B C 1
ATOM 7043 O O . LEU B 1 324 ? 1.321 -25.359 19.859 1 96.44 324 LEU B O 1
ATOM 7047 N N . PHE B 1 325 ? 0.985 -23.578 18.594 1 96.81 325 PHE B N 1
ATOM 7048 C CA . PHE B 1 325 ? 1.966 -23.922 17.562 1 96.81 325 PHE B CA 1
ATOM 7049 C C . PHE B 1 325 ? 3.006 -22.812 17.422 1 96.81 325 PHE B C 1
ATOM 7051 O O . PHE B 1 325 ? 2.668 -21.625 17.453 1 96.81 325 PHE B O 1
ATOM 7058 N N . SER B 1 326 ? 4.25 -23.219 17.344 1 96.06 326 SER B N 1
ATOM 7059 C CA . SER B 1 326 ? 5.293 -22.25 17.062 1 96.06 326 SER B CA 1
ATOM 7060 C C . SER B 1 326 ? 5.23 -21.781 15.602 1 96.06 326 SER B C 1
ATOM 7062 O O . SER B 1 326 ? 4.535 -22.391 14.781 1 96.06 326 SER B O 1
ATOM 7064 N N . LEU B 1 327 ? 5.875 -20.703 15.32 1 95.5 327 LEU B N 1
ATOM 7065 C CA . LEU B 1 327 ? 5.879 -20.188 13.953 1 95.5 327 LEU B CA 1
ATOM 7066 C C . LEU B 1 327 ? 6.367 -21.25 12.969 1 95.5 327 LEU B C 1
ATOM 7068 O O . LEU B 1 327 ? 5.863 -21.344 11.852 1 95.5 327 LEU B O 1
ATOM 7072 N N . GLY B 1 328 ? 7.324 -22.047 13.336 1 91.56 328 GLY B N 1
ATOM 7073 C CA . GLY B 1 328 ? 7.844 -23.109 12.477 1 91.56 328 GLY B CA 1
ATOM 7074 C C . GLY B 1 328 ? 6.875 -24.25 12.297 1 91.56 328 GLY B C 1
ATOM 7075 O O . GLY B 1 328 ? 6.988 -25.016 11.336 1 91.56 328 GLY B O 1
ATOM 7076 N N . GLN B 1 329 ? 5.848 -24.328 13.148 1 94.44 329 GLN B N 1
ATOM 7077 C CA . GLN B 1 329 ? 4.934 -25.469 13.117 1 94.44 329 GLN B CA 1
ATOM 7078 C C . GLN B 1 329 ? 3.516 -25.016 12.773 1 94.44 329 GLN B C 1
ATOM 7080 O O . GLN B 1 329 ? 2.598 -25.844 12.719 1 94.44 329 GLN B O 1
ATOM 7085 N N . VAL B 1 330 ? 3.363 -23.797 12.539 1 95.81 330 VAL B N 1
ATOM 7086 C CA . VAL B 1 330 ? 2.023 -23.25 12.375 1 95.81 330 VAL B CA 1
ATOM 7087 C C . VAL B 1 330 ? 1.364 -23.844 11.133 1 95.81 330 VAL B C 1
ATOM 7089 O O . VAL B 1 330 ? 0.136 -23.891 11.039 1 95.81 330 VAL B O 1
ATOM 7092 N N . THR B 1 331 ? 2.119 -24.359 10.156 1 95.12 331 THR B N 1
ATOM 7093 C CA . THR B 1 331 ? 1.59 -24.906 8.906 1 95.12 331 THR B CA 1
ATOM 7094 C C . THR B 1 331 ? 0.883 -26.234 9.148 1 95.12 331 THR B C 1
ATOM 7096 O O . THR B 1 331 ? 0.166 -26.734 8.281 1 95.12 331 THR B O 1
ATOM 7099 N N . GLU B 1 332 ? 1.017 -26.781 10.289 1 94.62 332 GLU B N 1
ATOM 7100 C CA . GLU B 1 332 ? 0.408 -28.062 10.633 1 94.62 332 GLU B CA 1
ATOM 7101 C C . GLU B 1 332 ? -1.06 -27.891 11.016 1 94.62 332 GLU B C 1
ATOM 7103 O O . GLU B 1 332 ? -1.811 -28.859 11.07 1 94.62 332 GLU B O 1
ATOM 7108 N N . ASP B 1 333 ? -1.421 -26.656 11.266 1 97.19 333 ASP B N 1
ATOM 7109 C CA . ASP B 1 333 ? -2.787 -26.375 11.688 1 97.19 333 ASP B CA 1
ATOM 7110 C C . ASP B 1 333 ? -3.318 -25.109 11.008 1 97.19 333 ASP B C 1
ATOM 7112 O O . ASP B 1 333 ? -2.777 -24.016 11.203 1 97.19 333 ASP B O 1
ATOM 7116 N N . VAL B 1 334 ? -4.434 -25.234 10.305 1 97.5 334 VAL B N 1
ATOM 7117 C CA . VAL B 1 334 ? -4.984 -24.156 9.5 1 97.5 334 VAL B CA 1
ATOM 7118 C C . VAL B 1 334 ? -5.379 -22.984 10.406 1 97.5 334 VAL B C 1
ATOM 7120 O O . VAL B 1 334 ? -5.145 -21.828 10.07 1 97.5 334 VAL B O 1
ATOM 7123 N N . GLU B 1 335 ? -5.965 -23.281 11.578 1 97.19 335 GLU B N 1
ATOM 7124 C CA . GLU B 1 335 ? -6.402 -22.234 12.492 1 97.19 335 GLU B CA 1
ATOM 7125 C C . GLU B 1 335 ? -5.219 -21.422 13.023 1 97.19 335 GLU B C 1
ATOM 7127 O O . GLU B 1 335 ? -5.285 -20.203 13.117 1 97.19 335 GLU B O 1
ATOM 7132 N N . ALA B 1 336 ? -4.18 -22.109 13.406 1 97.69 336 ALA B N 1
ATOM 7133 C CA . ALA B 1 336 ? -2.965 -21.438 13.859 1 97.69 336 ALA B CA 1
ATOM 7134 C C . ALA B 1 336 ? -2.322 -20.641 12.727 1 97.69 336 ALA B C 1
ATOM 7136 O O . ALA B 1 336 ? -1.862 -19.516 12.93 1 97.69 336 ALA B O 1
ATOM 7137 N N . TYR B 1 337 ? -2.328 -21.25 11.508 1 97.75 337 TYR B N 1
ATOM 7138 C CA . TYR B 1 337 ? -1.711 -20.641 10.344 1 97.75 337 TYR B CA 1
ATOM 7139 C C . TYR B 1 337 ? -2.385 -19.312 10 1 97.75 337 TYR B C 1
ATOM 7141 O O . TYR B 1 337 ? -1.712 -18.344 9.656 1 97.75 337 TYR B O 1
ATOM 7149 N N . LEU B 1 338 ? -3.67 -19.281 10.164 1 97.81 338 LEU B N 1
ATOM 7150 C CA . LEU B 1 338 ? -4.469 -18.109 9.781 1 97.81 338 LEU B CA 1
ATOM 7151 C C . LEU B 1 338 ? -4.227 -16.953 10.742 1 97.81 338 LEU B C 1
ATOM 7153 O O . LEU B 1 338 ? -4.598 -15.812 10.453 1 97.81 338 LEU B O 1
ATOM 7157 N N . LYS B 1 339 ? -3.514 -17.172 11.82 1 97.56 339 LYS B N 1
ATOM 7158 C CA . LYS B 1 339 ? -3.232 -16.125 12.797 1 97.56 339 LYS B CA 1
ATOM 7159 C C . LYS B 1 339 ? -1.896 -15.445 12.508 1 97.56 339 LYS B C 1
ATOM 7161 O O . LYS B 1 339 ? -1.553 -14.445 13.141 1 97.56 339 LYS B O 1
ATOM 7166 N N . THR B 1 340 ? -1.188 -15.977 11.539 1 97.56 340 THR B N 1
ATOM 7167 C CA . THR B 1 340 ? 0.102 -15.391 11.195 1 97.56 340 THR B CA 1
ATOM 7168 C C . THR B 1 340 ? -0.05 -14.391 10.047 1 97.56 340 THR B C 1
ATOM 7170 O O . THR B 1 340 ? -0.917 -14.555 9.188 1 97.56 340 THR B O 1
ATOM 7173 N N . SER B 1 341 ? 0.661 -13.367 10.062 1 97.38 341 SER B N 1
ATOM 7174 C CA . SER B 1 341 ? 0.755 -12.336 9.039 1 97.38 341 SER B CA 1
ATOM 7175 C C . SER B 1 341 ? 2.082 -11.586 9.125 1 97.38 341 SER B C 1
ATOM 7177 O O . SER B 1 341 ? 2.965 -11.969 9.891 1 97.38 341 SER B O 1
ATOM 7179 N N . ASP B 1 342 ? 2.26 -10.547 8.352 1 97.81 342 ASP B N 1
ATOM 7180 C CA . ASP B 1 342 ? 3.488 -9.758 8.375 1 97.81 342 ASP B CA 1
ATOM 7181 C C . ASP B 1 342 ? 3.67 -9.07 9.727 1 97.81 342 ASP B C 1
ATOM 7183 O O . ASP B 1 342 ? 4.754 -8.57 10.031 1 97.81 342 ASP B O 1
ATOM 7187 N N . SER B 1 343 ? 2.639 -9.133 10.562 1 96.94 343 SER B N 1
ATOM 7188 C CA . SER B 1 343 ? 2.697 -8.516 11.883 1 96.94 343 SER B CA 1
ATOM 7189 C C . SER B 1 343 ? 3.684 -9.25 12.789 1 96.94 343 SER B C 1
ATOM 7191 O O . SER B 1 343 ? 4 -8.773 13.875 1 96.94 343 SER B O 1
ATOM 7193 N N . VAL B 1 344 ? 4.188 -10.406 12.32 1 97.62 344 VAL B N 1
ATOM 7194 C CA . VAL B 1 344 ? 5.168 -11.172 13.078 1 97.62 344 VAL B CA 1
ATOM 7195 C C . VAL B 1 344 ? 6.395 -10.312 13.359 1 97.62 344 VAL B C 1
ATOM 7197 O O . VAL B 1 344 ? 7.02 -10.438 14.422 1 97.62 344 VAL B O 1
ATOM 7200 N N . GLU B 1 345 ? 6.707 -9.406 12.422 1 97.5 345 GLU B N 1
ATOM 7201 C CA . GLU B 1 345 ? 7.816 -8.484 12.633 1 97.5 345 GLU B CA 1
ATOM 7202 C C . GLU B 1 345 ? 7.625 -7.668 13.906 1 97.5 345 GLU B C 1
ATOM 7204 O O . GLU B 1 345 ? 8.547 -7.551 14.719 1 97.5 345 GLU B O 1
ATOM 7209 N N . GLN B 1 346 ? 6.441 -7.113 14.07 1 96.38 346 GLN B N 1
ATOM 7210 C CA . GLN B 1 346 ? 6.145 -6.305 15.25 1 96.38 346 GLN B CA 1
ATOM 7211 C C . GLN B 1 346 ? 6.074 -7.168 16.5 1 96.38 346 GLN B C 1
ATOM 7213 O O . GLN B 1 346 ? 6.438 -6.719 17.594 1 96.38 346 GLN B O 1
ATOM 7218 N N . GLU B 1 347 ? 5.578 -8.406 16.359 1 96 347 GLU B N 1
ATOM 7219 C CA . GLU B 1 347 ? 5.543 -9.328 17.484 1 96 347 GLU B CA 1
ATOM 7220 C C . GLU B 1 347 ? 6.941 -9.57 18.047 1 96 347 GLU B C 1
ATOM 7222 O O . GLU B 1 347 ? 7.133 -9.594 19.266 1 96 347 GLU B O 1
ATOM 7227 N N . ILE B 1 348 ? 7.875 -9.734 17.172 1 97.44 348 ILE B N 1
ATOM 7228 C CA . ILE B 1 348 ? 9.258 -9.953 17.578 1 97.44 348 ILE B CA 1
ATOM 7229 C C . ILE B 1 348 ? 9.805 -8.695 18.25 1 97.44 348 ILE B C 1
ATOM 7231 O O . ILE B 1 348 ? 10.359 -8.766 19.344 1 97.44 348 ILE B O 1
ATOM 7235 N N . LEU B 1 349 ? 9.547 -7.566 17.672 1 96.44 349 LEU B N 1
ATOM 7236 C CA . LEU B 1 349 ? 10.094 -6.305 18.156 1 96.44 349 LEU B CA 1
ATOM 7237 C C . LEU B 1 349 ? 9.523 -5.957 19.531 1 96.44 349 LEU B C 1
ATOM 7239 O O . LEU B 1 349 ? 10.219 -5.379 20.375 1 96.44 349 LEU B O 1
ATOM 7243 N N . ASN B 1 350 ? 8.25 -6.324 19.766 1 94.81 350 ASN B N 1
ATOM 7244 C CA . ASN B 1 350 ? 7.562 -5.934 21 1 94.81 350 ASN B CA 1
ATOM 7245 C C . ASN B 1 350 ? 7.695 -7.004 22.078 1 94.81 350 ASN B C 1
ATOM 7247 O O . ASN B 1 350 ? 7.203 -6.832 23.188 1 94.81 350 ASN B O 1
ATOM 7251 N N . SER B 1 351 ? 8.383 -8.102 21.766 1 94.31 351 SER B N 1
ATOM 7252 C CA . SER B 1 351 ? 8.531 -9.18 22.734 1 94.31 351 SER B CA 1
ATOM 7253 C C . SER B 1 351 ? 9.352 -8.734 23.938 1 94.31 351 SER B C 1
ATOM 7255 O O . SER B 1 351 ? 10.344 -8.023 23.781 1 94.31 351 SER B O 1
ATOM 7257 N N . SER B 1 352 ? 8.93 -9.156 25.094 1 90.31 352 SER B N 1
ATOM 7258 C CA . SER B 1 352 ? 9.672 -8.844 26.312 1 90.31 352 SER B CA 1
ATOM 7259 C C . SER B 1 352 ? 10.594 -9.992 26.719 1 90.31 352 SER B C 1
ATOM 7261 O O . SER B 1 352 ? 11.195 -9.969 27.781 1 90.31 352 SER B O 1
ATOM 7263 N N . SER B 1 353 ? 10.664 -10.992 25.859 1 92.81 353 SER B N 1
ATOM 7264 C CA . SER B 1 353 ? 11.477 -12.164 26.156 1 92.81 353 SER B CA 1
ATOM 7265 C C . SER B 1 353 ? 12.961 -11.805 26.219 1 92.81 353 SER B C 1
ATOM 7267 O O . SER B 1 353 ? 13.469 -11.102 25.359 1 92.81 353 SER B O 1
ATOM 7269 N N . SER B 1 354 ? 13.648 -12.328 27.234 1 93.44 354 SER B N 1
ATOM 7270 C CA . SER B 1 354 ? 15.086 -12.117 27.375 1 93.44 354 SER B CA 1
ATOM 7271 C C . SER B 1 354 ? 15.867 -13.281 26.781 1 93.44 354 SER B C 1
ATOM 7273 O O . SER B 1 354 ? 17.094 -13.359 26.922 1 93.44 354 SER B O 1
ATOM 7275 N N . ASP B 1 355 ? 15.133 -14.242 26.188 1 96.56 355 ASP B N 1
ATOM 7276 C CA . ASP B 1 355 ? 15.797 -15.352 25.5 1 96.56 355 ASP B CA 1
ATOM 7277 C C . ASP B 1 355 ? 16.781 -14.836 24.453 1 96.56 355 ASP B C 1
ATOM 7279 O O . ASP B 1 355 ? 16.453 -13.961 23.656 1 96.56 355 ASP B O 1
ATOM 7283 N N . PRO B 1 356 ? 17.969 -15.422 24.453 1 97.5 356 PRO B N 1
ATOM 7284 C CA . PRO B 1 356 ? 18.984 -14.945 23.516 1 97.5 356 PRO B CA 1
ATOM 7285 C C . PRO B 1 356 ? 18.531 -15.031 22.062 1 97.5 356 PRO B C 1
ATOM 7287 O O . PRO B 1 356 ? 18.906 -14.188 21.25 1 97.5 356 PRO B O 1
ATOM 7290 N N . ARG B 1 357 ? 17.766 -16 21.766 1 96.56 357 ARG B N 1
ATOM 7291 C CA . ARG B 1 357 ? 17.266 -16.156 20.406 1 96.56 357 ARG B CA 1
ATOM 7292 C C . ARG B 1 357 ? 16.375 -14.977 20.016 1 96.56 357 ARG B C 1
ATOM 7294 O O . ARG B 1 357 ? 16.453 -14.484 18.875 1 96.56 357 ARG B O 1
ATOM 7301 N N . MET B 1 358 ? 15.586 -14.539 20.922 1 97.69 358 MET B N 1
ATOM 7302 C CA . MET B 1 358 ? 14.711 -13.398 20.656 1 97.69 358 MET B CA 1
ATOM 7303 C C . MET B 1 358 ? 15.508 -12.109 20.547 1 97.69 358 MET B C 1
ATOM 7305 O O . MET B 1 358 ? 15.211 -11.266 19.688 1 97.69 358 MET B O 1
ATOM 7309 N N . VAL B 1 359 ? 16.516 -12.008 21.406 1 97.56 359 VAL B N 1
ATOM 7310 C CA . VAL B 1 359 ? 17.375 -10.828 21.359 1 97.56 359 VAL B CA 1
ATOM 7311 C C . VAL B 1 359 ? 18.078 -10.75 20.016 1 97.56 359 VAL B C 1
ATOM 7313 O O . VAL B 1 359 ? 18.172 -9.68 19.406 1 97.56 359 VAL B O 1
ATOM 7316 N N . GLU B 1 360 ? 18.531 -11.883 19.547 1 97.88 360 GLU B N 1
ATOM 7317 C CA . GLU B 1 360 ? 19.203 -11.938 18.25 1 97.88 360 GLU B CA 1
ATOM 7318 C C . GLU B 1 360 ? 18.234 -11.656 17.109 1 97.88 360 GLU B C 1
ATOM 7320 O O . GLU B 1 360 ? 18.609 -11.023 16.109 1 97.88 360 GLU B O 1
ATOM 7325 N N . ALA B 1 361 ? 17.031 -12.164 17.25 1 98.38 361 ALA B N 1
ATOM 7326 C CA . ALA B 1 361 ? 16.016 -11.898 16.234 1 98.38 361 ALA B CA 1
ATOM 7327 C C . ALA B 1 361 ? 15.727 -10.398 16.141 1 98.38 361 ALA B C 1
ATOM 7329 O O . ALA B 1 361 ? 15.648 -9.852 15.031 1 98.38 361 ALA B O 1
ATOM 7330 N N . LYS B 1 362 ? 15.641 -9.75 17.281 1 97.94 362 LYS B N 1
ATOM 7331 C CA . LYS B 1 362 ? 15.414 -8.305 17.328 1 97.94 362 LYS B CA 1
ATOM 7332 C C . LYS B 1 362 ? 16.578 -7.555 16.672 1 97.94 362 LYS B C 1
ATOM 7334 O O . LYS B 1 362 ? 16.375 -6.574 15.961 1 97.94 362 LYS B O 1
ATOM 7339 N N . ALA B 1 363 ? 17.75 -8.031 16.906 1 97.44 363 ALA B N 1
ATOM 7340 C CA . ALA B 1 363 ? 18.938 -7.402 16.328 1 97.44 363 ALA B CA 1
ATOM 7341 C C . ALA B 1 363 ? 18.922 -7.48 14.805 1 97.44 363 ALA B C 1
ATOM 7343 O O . ALA B 1 363 ? 19.328 -6.535 14.125 1 97.44 363 ALA B O 1
ATOM 7344 N N . CYS B 1 364 ? 18.453 -8.594 14.266 1 97.5 364 CYS B N 1
ATOM 7345 C CA . CYS B 1 364 ? 18.344 -8.742 12.82 1 97.5 364 CYS B CA 1
ATOM 7346 C C . CYS B 1 364 ? 17.359 -7.727 12.242 1 97.5 364 CYS B C 1
ATOM 7348 O O . CYS B 1 364 ? 17.656 -7.086 11.227 1 97.5 364 CYS B O 1
ATOM 7350 N N . ILE B 1 365 ? 16.234 -7.555 12.891 1 98 365 ILE B N 1
ATOM 7351 C CA . ILE B 1 365 ? 15.211 -6.629 12.414 1 98 365 ILE B CA 1
ATOM 7352 C C . ILE B 1 365 ? 15.711 -5.191 12.555 1 98 365 ILE B C 1
ATOM 7354 O O . ILE B 1 365 ? 15.461 -4.355 11.68 1 98 365 ILE B O 1
ATOM 7358 N N . ASP B 1 366 ? 16.438 -4.918 13.594 1 97.06 366 ASP B N 1
ATOM 7359 C CA . ASP B 1 366 ? 17.016 -3.59 13.789 1 97.06 366 ASP B CA 1
ATOM 7360 C C . ASP B 1 366 ? 17.984 -3.236 12.664 1 97.06 366 ASP B C 1
ATOM 7362 O O . ASP B 1 366 ? 18.031 -2.086 12.219 1 97.06 366 ASP B O 1
ATOM 7366 N N . LYS B 1 367 ? 18.75 -4.238 12.25 1 96.12 367 LYS B N 1
ATOM 7367 C CA . LYS B 1 367 ? 19.656 -4.016 11.117 1 96.12 367 LYS B CA 1
ATOM 7368 C C . LYS B 1 367 ? 18.875 -3.629 9.867 1 96.12 367 LYS B C 1
ATOM 7370 O O . LYS B 1 367 ? 19.312 -2.775 9.094 1 96.12 367 LYS B O 1
ATOM 7375 N N . ILE B 1 368 ? 17.75 -4.27 9.664 1 97.19 368 ILE B N 1
ATOM 7376 C CA . ILE B 1 368 ? 16.891 -3.949 8.523 1 97.19 368 ILE B CA 1
ATOM 7377 C C . ILE B 1 368 ? 16.391 -2.512 8.641 1 97.19 368 ILE B C 1
ATOM 7379 O O . ILE B 1 368 ? 16.484 -1.735 7.688 1 97.19 368 ILE B O 1
ATOM 7383 N N . HIS B 1 369 ? 15.898 -2.117 9.844 1 96.44 369 HIS B N 1
ATOM 7384 C CA . HIS B 1 369 ? 15.328 -0.795 10.078 1 96.44 369 HIS B CA 1
ATOM 7385 C C . HIS B 1 369 ? 16.375 0.297 9.914 1 96.44 369 HIS B C 1
ATOM 7387 O O . HIS B 1 369 ? 16.078 1.39 9.43 1 96.44 369 HIS B O 1
ATOM 7393 N N . ARG B 1 370 ? 17.594 -0.013 10.242 1 94.69 370 ARG B N 1
ATOM 7394 C CA . ARG B 1 370 ? 18.672 0.969 10.172 1 94.69 370 ARG B CA 1
ATOM 7395 C C . ARG B 1 370 ? 19.406 0.869 8.844 1 94.69 370 ARG B C 1
ATOM 7397 O O . ARG B 1 370 ? 20.438 1.523 8.656 1 94.69 370 ARG B O 1
ATOM 7404 N N . ARG B 1 371 ? 18.922 0.009 8.008 1 92.88 371 ARG B N 1
ATOM 7405 C CA . ARG B 1 371 ? 19.5 -0.217 6.684 1 92.88 371 ARG B CA 1
ATOM 7406 C C . ARG B 1 371 ? 20.969 -0.573 6.777 1 92.88 371 ARG B C 1
ATOM 7408 O O . ARG B 1 371 ? 21.797 -0.04 6.023 1 92.88 371 ARG B O 1
ATOM 7415 N N . GLU B 1 372 ? 21.297 -1.309 7.801 1 92.44 372 GLU B N 1
ATOM 7416 C CA . GLU B 1 372 ? 22.641 -1.864 7.922 1 92.44 372 GLU B CA 1
ATOM 7417 C C . GLU B 1 372 ? 22.797 -3.113 7.059 1 92.44 372 GLU B C 1
ATOM 7419 O O . GLU B 1 372 ? 22.922 -4.223 7.582 1 92.44 372 GLU B O 1
ATOM 7424 N N . ILE B 1 373 ? 22.812 -2.836 5.793 1 90.38 373 ILE B N 1
ATOM 7425 C CA . ILE B 1 373 ? 22.922 -3.918 4.82 1 90.38 373 ILE B CA 1
ATOM 7426 C C . ILE B 1 373 ? 24.266 -3.828 4.098 1 90.38 373 ILE B C 1
ATOM 7428 O O . ILE B 1 373 ? 24.906 -2.771 4.086 1 90.38 373 ILE B O 1
ATOM 7432 N N . GLY B 1 374 ? 24.703 -4.879 3.598 1 88.5 374 GLY B N 1
ATOM 7433 C CA . GLY B 1 374 ? 25.984 -4.914 2.904 1 88.5 374 GLY B CA 1
ATOM 7434 C C . GLY B 1 374 ? 25.953 -4.211 1.561 1 88.5 374 GLY B C 1
ATOM 7435 O O . GLY B 1 374 ? 24.891 -3.746 1.122 1 88.5 374 GLY B O 1
ATOM 7436 N N . CYS B 1 375 ? 27.078 -3.951 1.069 1 90.69 375 CYS B N 1
ATOM 7437 C CA . CYS B 1 375 ? 27.203 -3.377 -0.265 1 90.69 375 CYS B CA 1
ATOM 7438 C C . CYS B 1 375 ? 27.734 -4.406 -1.254 1 90.69 375 CYS B C 1
ATOM 7440 O O . CYS B 1 375 ? 28.547 -5.258 -0.891 1 90.69 375 CYS B O 1
ATOM 7442 N N . LYS B 1 376 ? 27.266 -4.309 -2.443 1 93.06 376 LYS B N 1
ATOM 7443 C CA . LYS B 1 376 ? 27.703 -5.223 -3.49 1 93.06 376 LYS B CA 1
ATOM 7444 C C . LYS B 1 376 ? 29.125 -4.891 -3.941 1 93.06 376 LYS B C 1
ATOM 7446 O O . LYS B 1 376 ? 29.406 -3.756 -4.336 1 93.06 376 LYS B O 1
ATOM 7451 N N . LEU B 1 377 ? 30.031 -5.816 -3.906 1 93.06 377 LEU B N 1
ATOM 7452 C CA . LEU B 1 377 ? 31.438 -5.605 -4.227 1 93.06 377 LEU B CA 1
ATOM 7453 C C . LEU B 1 377 ? 31.766 -6.141 -5.617 1 93.06 377 LEU B C 1
ATOM 7455 O O . LEU B 1 377 ? 32.719 -5.672 -6.262 1 93.06 377 LEU B O 1
ATOM 7459 N N . GLY B 1 378 ? 31 -7.094 -6.031 1 93.19 378 GLY B N 1
ATOM 7460 C CA . GLY B 1 378 ? 31.203 -7.711 -7.332 1 93.19 378 GLY B CA 1
ATOM 7461 C C . GLY B 1 378 ? 30.125 -8.711 -7.684 1 93.19 378 GLY B C 1
ATOM 7462 O O . GLY B 1 378 ? 29.344 -9.125 -6.824 1 93.19 378 GLY B O 1
ATOM 7463 N N . CYS B 1 379 ? 30.094 -9.016 -8.961 1 94.75 379 CYS B N 1
ATOM 7464 C CA . CYS B 1 379 ? 29.109 -9.984 -9.414 1 94.75 379 CYS B CA 1
ATOM 7465 C C . CYS B 1 379 ? 29.516 -10.586 -10.758 1 94.75 379 CYS B C 1
ATOM 7467 O O . CYS B 1 379 ? 30.375 -10.055 -11.445 1 94.75 379 CYS B O 1
ATOM 7469 N N . PHE B 1 380 ? 29.031 -11.695 -11.039 1 92.44 380 PHE B N 1
ATOM 7470 C CA . PHE B 1 380 ? 29.125 -12.25 -12.383 1 92.44 380 PHE B CA 1
ATOM 7471 C C . PHE B 1 380 ? 27.844 -13 -12.742 1 92.44 380 PHE B C 1
ATOM 7473 O O . PHE B 1 380 ? 27.125 -13.461 -11.852 1 92.44 380 PHE B O 1
ATOM 7480 N N . GLU B 1 381 ? 27.578 -13.047 -13.992 1 91.31 381 GLU B N 1
ATOM 7481 C CA . GLU B 1 381 ? 26.453 -13.812 -14.523 1 91.31 381 GLU B CA 1
ATOM 7482 C C . GLU B 1 381 ? 26.906 -15.188 -15.008 1 91.31 381 GLU B C 1
ATOM 7484 O O . GLU B 1 381 ? 27.984 -15.328 -15.57 1 91.31 381 GLU B O 1
ATOM 7489 N N . MET B 1 382 ? 26.109 -16.141 -14.727 1 86.19 382 MET B N 1
ATOM 7490 C CA . MET B 1 382 ? 26.469 -17.469 -15.211 1 86.19 382 MET B CA 1
ATOM 7491 C C . MET B 1 382 ? 25.281 -18.156 -15.859 1 86.19 382 MET B C 1
ATOM 7493 O O . MET B 1 382 ? 24.125 -17.844 -15.547 1 86.19 382 MET B O 1
ATOM 7497 N N . SER B 1 383 ? 25.656 -19.047 -16.75 1 81.81 383 SER B N 1
ATOM 7498 C CA . SER B 1 383 ? 24.672 -19.938 -17.312 1 81.81 383 SER B CA 1
ATOM 7499 C C . SER B 1 383 ? 24.391 -21.109 -16.391 1 81.81 383 SER B C 1
ATOM 7501 O O . SER B 1 383 ? 25.312 -21.75 -15.867 1 81.81 383 SER B O 1
ATOM 7503 N N . PRO B 1 384 ? 23.156 -21.328 -16.219 1 80.81 384 PRO B N 1
ATOM 7504 C CA . PRO B 1 384 ? 22.844 -22.469 -15.352 1 80.81 384 PRO B CA 1
ATOM 7505 C C . PRO B 1 384 ? 23.422 -23.781 -15.852 1 80.81 384 PRO B C 1
ATOM 7507 O O . PRO B 1 384 ? 23.672 -24.688 -15.055 1 80.81 384 PRO B O 1
ATOM 7510 N N . THR B 1 385 ? 23.672 -23.859 -17.078 1 80 385 THR B N 1
ATOM 7511 C CA . THR B 1 385 ? 24.203 -25.078 -17.672 1 80 385 THR B CA 1
ATOM 7512 C C . THR B 1 385 ? 25.562 -25.422 -17.078 1 80 385 THR B C 1
ATOM 7514 O O . THR B 1 385 ? 25.906 -26.594 -16.953 1 80 385 THR B O 1
ATOM 7517 N N . ASN B 1 386 ? 26.25 -24.359 -16.656 1 78.06 386 ASN B N 1
ATOM 7518 C CA . ASN B 1 386 ? 27.547 -24.594 -16.047 1 78.06 386 ASN B CA 1
ATOM 7519 C C . ASN B 1 386 ? 27.438 -25.328 -14.719 1 78.06 386 ASN B C 1
ATOM 7521 O O . ASN B 1 386 ? 28.312 -26.094 -14.352 1 78.06 386 ASN B O 1
ATOM 7525 N N . ALA B 1 387 ? 26.344 -25.078 -14.102 1 73.31 387 ALA B N 1
ATOM 7526 C CA . ALA B 1 387 ? 26.125 -25.688 -12.797 1 73.31 387 ALA B CA 1
ATOM 7527 C C . ALA B 1 387 ? 25.406 -27.031 -12.93 1 73.31 387 ALA B C 1
ATOM 7529 O O . ALA B 1 387 ? 25.75 -28 -12.234 1 73.31 387 ALA B O 1
ATOM 7530 N N . THR B 1 388 ? 24.562 -27.125 -13.742 1 73 388 THR B N 1
ATOM 7531 C CA . THR B 1 388 ? 23.703 -28.297 -13.812 1 73 388 THR B CA 1
ATOM 7532 C C . THR B 1 388 ? 24.375 -29.422 -14.594 1 73 388 THR B C 1
ATOM 7534 O O . THR B 1 388 ? 24.344 -30.578 -14.164 1 73 388 THR B O 1
ATOM 7537 N N . GLN B 1 389 ? 24.922 -29.125 -15.719 1 66.94 389 GLN B N 1
ATOM 7538 C CA . GLN B 1 389 ? 25.516 -30.156 -16.562 1 66.94 389 GLN B CA 1
ATOM 7539 C C . GLN B 1 389 ? 26.844 -30.625 -16.016 1 66.94 389 GLN B C 1
ATOM 7541 O O . GLN B 1 389 ? 27.156 -31.812 -16.047 1 66.94 389 GLN B O 1
ATOM 7546 N N . LEU B 1 390 ? 27.391 -29.672 -15.422 1 62.19 390 LEU B N 1
ATOM 7547 C CA . LEU B 1 390 ? 28.766 -30 -15.047 1 62.19 390 LEU B CA 1
ATOM 7548 C C . LEU B 1 390 ? 28.828 -30.594 -13.641 1 62.19 390 LEU B C 1
ATOM 7550 O O . LEU B 1 390 ? 29.609 -31.5 -13.375 1 62.19 390 LEU B O 1
ATOM 7554 N N . ARG B 1 391 ? 27.781 -30.203 -12.945 1 71.56 391 ARG B N 1
ATOM 7555 C CA . ARG B 1 391 ? 27.953 -30.547 -11.547 1 71.56 391 ARG B CA 1
ATOM 7556 C C . ARG B 1 391 ? 26.703 -31.219 -10.977 1 71.56 391 ARG B C 1
ATOM 7558 O O . ARG B 1 391 ? 26.688 -31.609 -9.805 1 71.56 391 ARG B O 1
ATOM 7565 N N . GLY B 1 392 ? 25.734 -31.328 -11.883 1 69.94 392 GLY B N 1
ATOM 7566 C CA . GLY B 1 392 ? 24.531 -31.984 -11.43 1 69.94 392 GLY B CA 1
ATOM 7567 C C . GLY B 1 392 ? 23.719 -31.156 -10.453 1 69.94 392 GLY B C 1
ATOM 7568 O O . GLY B 1 392 ? 22.984 -31.688 -9.617 1 69.94 392 GLY B O 1
ATOM 7569 N N . ILE B 1 393 ? 23.938 -29.938 -10.516 1 74.88 393 ILE B N 1
ATOM 7570 C CA . ILE B 1 393 ? 23.25 -29.016 -9.617 1 74.88 393 ILE B CA 1
ATOM 7571 C C . ILE B 1 393 ? 21.891 -28.672 -10.188 1 74.88 393 ILE B C 1
ATOM 7573 O O . ILE B 1 393 ? 21.75 -28.453 -11.398 1 74.88 393 ILE B O 1
ATOM 7577 N N . ALA B 1 394 ? 20.906 -28.688 -9.336 1 71.88 394 ALA B N 1
ATOM 7578 C CA . ALA B 1 394 ? 19.531 -28.391 -9.758 1 71.88 394 ALA B CA 1
ATOM 7579 C C . ALA B 1 394 ? 19.422 -26.938 -10.234 1 71.88 394 ALA B C 1
ATOM 7581 O O . ALA B 1 394 ? 20.047 -26.047 -9.656 1 71.88 394 ALA B O 1
ATOM 7582 N N . ASN B 1 395 ? 18.672 -26.766 -11.227 1 74.31 395 ASN B N 1
ATOM 7583 C CA . ASN B 1 395 ? 18.453 -25.422 -11.766 1 74.31 395 ASN B CA 1
ATOM 7584 C C . ASN B 1 395 ? 17.359 -24.688 -11.016 1 74.31 395 ASN B C 1
ATOM 7586 O O . ASN B 1 395 ? 16.359 -24.297 -11.602 1 74.31 395 ASN B O 1
ATOM 7590 N N . ASN B 1 396 ? 17.531 -24.547 -9.867 1 74.75 396 ASN B N 1
ATOM 7591 C CA . ASN B 1 396 ? 16.594 -23.844 -8.984 1 74.75 396 ASN B CA 1
ATOM 7592 C C . ASN B 1 396 ? 17.328 -23.156 -7.832 1 74.75 396 ASN B C 1
ATOM 7594 O O . ASN B 1 396 ? 18.547 -23.016 -7.863 1 74.75 396 ASN B O 1
ATOM 7598 N N . GLU B 1 397 ? 16.594 -22.688 -6.984 1 76.81 397 GLU B N 1
ATOM 7599 C CA . GLU B 1 397 ? 17.156 -21.938 -5.859 1 76.81 397 GLU B CA 1
ATOM 7600 C C . GLU B 1 397 ? 18.078 -22.828 -5.02 1 76.81 397 GLU B C 1
ATOM 7602 O O . GLU B 1 397 ? 19.078 -22.344 -4.477 1 76.81 397 GLU B O 1
ATOM 7607 N N . VAL B 1 398 ? 17.781 -24.062 -4.973 1 76.12 398 VAL B N 1
ATOM 7608 C CA . VAL B 1 398 ? 18.578 -25 -4.191 1 76.12 398 VAL B CA 1
ATOM 7609 C C . VAL B 1 398 ? 19.938 -25.203 -4.852 1 76.12 398 VAL B C 1
ATOM 7611 O O . VAL B 1 398 ? 20.969 -25.188 -4.176 1 76.12 398 VAL B O 1
ATOM 7614 N N . GLY B 1 399 ? 19.828 -25.406 -6.098 1 80.12 399 GLY B N 1
ATOM 7615 C CA . GLY B 1 399 ? 21.078 -25.531 -6.832 1 80.12 399 GLY B CA 1
ATOM 7616 C C . GLY B 1 399 ? 21.938 -24.297 -6.766 1 80.12 399 GLY B C 1
ATOM 7617 O O . GLY B 1 399 ? 23.156 -24.391 -6.621 1 80.12 399 GLY B O 1
ATOM 7618 N N . ALA B 1 400 ? 21.359 -23.203 -6.812 1 84.38 400 ALA B N 1
ATOM 7619 C CA . ALA B 1 400 ? 22.078 -21.938 -6.762 1 84.38 400 ALA B CA 1
ATOM 7620 C C . ALA B 1 400 ? 22.75 -21.75 -5.402 1 84.38 400 ALA B C 1
ATOM 7622 O O . ALA B 1 400 ? 23.844 -21.188 -5.316 1 84.38 400 ALA B O 1
ATOM 7623 N N . ALA B 1 401 ? 22.062 -22.203 -4.43 1 83.94 401 ALA B N 1
ATOM 7624 C CA . ALA B 1 401 ? 22.625 -22.109 -3.08 1 83.94 401 ALA B CA 1
ATOM 7625 C C . ALA B 1 401 ? 23.891 -22.953 -2.947 1 83.94 401 ALA B C 1
ATOM 7627 O O . ALA B 1 401 ? 24.828 -22.562 -2.248 1 83.94 401 ALA B O 1
ATOM 7628 N N . GLU B 1 402 ? 23.859 -24.047 -3.561 1 86.38 402 GLU B N 1
ATOM 7629 C CA . GLU B 1 402 ? 25.047 -24.891 -3.562 1 86.38 402 GLU B CA 1
ATOM 7630 C C . GLU B 1 402 ? 26.219 -24.219 -4.277 1 86.38 402 GLU B C 1
ATOM 7632 O O . GLU B 1 402 ? 27.359 -24.297 -3.834 1 86.38 402 GLU B O 1
ATOM 7637 N N . VAL B 1 403 ? 25.891 -23.609 -5.297 1 89.06 403 VAL B N 1
ATOM 7638 C CA . VAL B 1 403 ? 26.906 -22.906 -6.078 1 89.06 403 VAL B CA 1
ATOM 7639 C C . VAL B 1 403 ? 27.531 -21.812 -5.227 1 89.06 403 VAL B C 1
ATOM 7641 O O . VAL B 1 403 ? 28.766 -21.656 -5.199 1 89.06 403 VAL B O 1
ATOM 7644 N N . VAL B 1 404 ? 26.75 -21.094 -4.59 1 92.25 404 VAL B N 1
ATOM 7645 C CA . VAL B 1 404 ? 27.219 -19.969 -3.797 1 92.25 404 VAL B CA 1
ATOM 7646 C C . VAL B 1 404 ? 28.109 -20.469 -2.66 1 92.25 404 VAL B C 1
ATOM 7648 O O . VAL B 1 404 ? 29.109 -19.828 -2.32 1 92.25 404 VAL B O 1
ATOM 7651 N N . LYS B 1 405 ? 27.781 -21.547 -2.094 1 91.12 405 LYS B N 1
ATOM 7652 C CA . LYS B 1 405 ? 28.594 -22.125 -1.032 1 91.12 405 LYS B CA 1
ATOM 7653 C C . LYS B 1 405 ? 29.984 -22.484 -1.547 1 91.12 405 LYS B C 1
ATOM 7655 O O . LYS B 1 405 ? 30.984 -22.219 -0.885 1 91.12 405 LYS B O 1
ATOM 7660 N N . LYS B 1 406 ? 30 -23.078 -2.656 1 92.06 406 LYS B N 1
ATOM 7661 C CA . LYS B 1 406 ? 31.266 -23.484 -3.266 1 92.06 406 LYS B CA 1
ATOM 7662 C C . LYS B 1 406 ? 32.094 -22.266 -3.637 1 92.06 406 LYS B C 1
ATOM 7664 O O . LYS B 1 406 ? 33.312 -22.266 -3.42 1 92.06 406 LYS B O 1
ATOM 7669 N N . VAL B 1 407 ? 31.438 -21.328 -4.184 1 94.44 407 VAL B N 1
ATOM 7670 C CA . VAL B 1 407 ? 32.125 -20.109 -4.59 1 94.44 407 VAL B CA 1
ATOM 7671 C C . VAL B 1 407 ? 32.688 -19.406 -3.357 1 94.44 407 VAL B C 1
ATOM 7673 O O . VAL B 1 407 ? 33.844 -18.938 -3.371 1 94.44 407 VAL B O 1
ATOM 7676 N N . GLU B 1 408 ? 31.922 -19.328 -2.367 1 95.31 408 GLU B N 1
ATOM 7677 C CA . GLU B 1 408 ? 32.344 -18.656 -1.144 1 95.31 408 GLU B CA 1
ATOM 7678 C C . GLU B 1 408 ? 33.531 -19.375 -0.519 1 95.31 408 GLU B C 1
ATOM 7680 O O . GLU B 1 408 ? 34.5 -18.719 -0.082 1 95.31 408 GLU B O 1
ATOM 7685 N N . MET B 1 409 ? 33.531 -20.656 -0.453 1 94.94 409 MET B N 1
ATOM 7686 C CA . MET B 1 409 ? 34.625 -21.438 0.096 1 94.94 409 MET B CA 1
ATOM 7687 C C . MET B 1 409 ? 35.906 -21.219 -0.702 1 94.94 409 MET B C 1
ATOM 7689 O O . MET B 1 409 ? 36.969 -21.016 -0.124 1 94.94 409 MET B O 1
ATOM 7693 N N . ARG B 1 410 ? 35.688 -21.266 -1.959 1 95.38 410 ARG B N 1
ATOM 7694 C CA . ARG B 1 410 ? 36.844 -21.078 -2.824 1 95.38 410 ARG B CA 1
ATOM 7695 C C . ARG B 1 410 ? 37.406 -19.656 -2.693 1 95.38 410 ARG B C 1
ATOM 7697 O O . ARG B 1 410 ? 38.625 -19.453 -2.736 1 95.38 410 ARG B O 1
ATOM 7704 N N . MET B 1 411 ? 36.562 -18.719 -2.598 1 96.06 411 MET B N 1
ATOM 7705 C CA . MET B 1 411 ? 36.969 -17.344 -2.4 1 96.06 411 MET B CA 1
ATOM 7706 C C . MET B 1 411 ? 37.812 -17.203 -1.139 1 96.06 411 MET B C 1
ATOM 7708 O O . MET B 1 411 ? 38.844 -16.5 -1.142 1 96.06 411 MET B O 1
ATOM 7712 N N . ARG B 1 412 ? 37.375 -17.797 -0.102 1 95.69 412 ARG B N 1
ATOM 7713 C CA . ARG B 1 412 ? 38.094 -17.719 1.166 1 95.69 412 ARG B CA 1
ATOM 7714 C C . ARG B 1 412 ? 39.5 -18.312 1.036 1 95.69 412 ARG B C 1
ATOM 7716 O O . ARG B 1 412 ? 40.469 -17.812 1.624 1 95.69 412 ARG B O 1
ATOM 7723 N N . GLU B 1 413 ? 39.594 -19.375 0.317 1 95.75 413 GLU B N 1
ATOM 7724 C CA . GLU B 1 413 ? 40.906 -19.984 0.064 1 95.75 413 GLU B CA 1
ATOM 7725 C C . GLU B 1 413 ? 41.812 -19.031 -0.72 1 95.75 413 GLU B C 1
ATOM 7727 O O . GLU B 1 413 ? 43 -18.859 -0.371 1 95.75 413 GLU B O 1
ATOM 7732 N N . ILE B 1 414 ? 41.219 -18.484 -1.694 1 96.06 414 ILE B N 1
ATOM 7733 C CA . ILE B 1 414 ? 42 -17.594 -2.564 1 96.06 414 ILE B CA 1
ATOM 7734 C C . ILE B 1 414 ? 42.469 -16.375 -1.769 1 96.06 414 ILE B C 1
ATOM 7736 O O . ILE B 1 414 ? 43.625 -15.969 -1.895 1 96.06 414 ILE B O 1
ATOM 7740 N N . LEU B 1 415 ? 41.625 -15.867 -0.975 1 95.31 415 LEU B N 1
ATOM 7741 C CA . LEU B 1 415 ? 41.969 -14.68 -0.195 1 95.31 415 LEU B CA 1
ATOM 7742 C C . LEU B 1 415 ? 43 -15.016 0.887 1 95.31 415 LEU B C 1
ATOM 7744 O O . LEU B 1 415 ? 43.844 -14.195 1.197 1 95.31 415 LEU B O 1
ATOM 7748 N N . SER B 1 416 ? 42.875 -16.156 1.449 1 94.94 416 SER B N 1
ATOM 7749 C CA . SER B 1 416 ? 43.844 -16.594 2.445 1 94.94 416 SER B CA 1
ATOM 7750 C C . SER B 1 416 ? 45.219 -16.766 1.83 1 94.94 416 SER B C 1
ATOM 7752 O O . SER B 1 416 ? 46.219 -16.375 2.432 1 94.94 416 SER B O 1
ATOM 7754 N N . GLU B 1 417 ? 45.25 -17.359 0.727 1 94.62 417 GLU B N 1
ATOM 7755 C CA . GLU B 1 417 ? 46.531 -17.547 0.016 1 94.62 417 GLU B CA 1
ATOM 7756 C C . GLU B 1 417 ? 47.156 -16.203 -0.341 1 94.62 417 GLU B C 1
ATOM 7758 O O . GLU B 1 417 ? 48.375 -16.031 -0.192 1 94.62 417 GLU B O 1
ATOM 7763 N N . LYS B 1 418 ? 46.312 -15.367 -0.826 1 93.44 418 LYS B N 1
ATOM 7764 C CA . LYS B 1 418 ? 46.812 -14.047 -1.188 1 93.44 418 LYS B CA 1
ATOM 7765 C C . LYS B 1 418 ? 47.312 -13.289 0.042 1 93.44 418 LYS B C 1
ATOM 7767 O O . LYS B 1 418 ? 48.25 -12.492 -0.044 1 93.44 418 LYS B O 1
ATOM 7772 N N . ASP B 1 419 ? 46.594 -13.391 1.105 1 93.88 419 ASP B N 1
ATOM 7773 C CA . ASP B 1 419 ? 47 -12.75 2.357 1 93.88 419 ASP B CA 1
ATOM 7774 C C . ASP B 1 419 ? 48.375 -13.211 2.803 1 93.88 419 ASP B C 1
ATOM 7776 O O . ASP B 1 419 ? 49.188 -12.391 3.227 1 93.88 419 ASP B O 1
ATOM 7780 N N . GLU B 1 420 ? 48.656 -14.461 2.732 1 92.31 420 GLU B N 1
ATOM 7781 C CA . GLU B 1 420 ? 49.938 -15.031 3.133 1 92.31 420 GLU B CA 1
ATOM 7782 C C . GLU B 1 420 ? 51.062 -14.617 2.18 1 92.31 420 GLU B C 1
ATOM 7784 O O . GLU B 1 420 ? 52.156 -14.281 2.615 1 92.31 420 GLU B O 1
ATOM 7789 N N . LYS B 1 421 ? 50.75 -14.625 0.973 1 92.06 421 LYS B N 1
ATOM 7790 C CA . LYS B 1 421 ? 51.75 -14.344 -0.055 1 92.06 421 LYS B CA 1
ATOM 7791 C C . LYS B 1 421 ? 52.125 -12.867 -0.059 1 92.06 421 LYS B C 1
ATOM 7793 O O . LYS B 1 421 ? 53.312 -12.523 -0.268 1 92.06 421 LYS B O 1
ATOM 7798 N N . GLU B 1 422 ? 51.156 -12.031 0.045 1 90.5 422 GLU B N 1
ATOM 7799 C CA . GLU B 1 422 ? 51.438 -10.602 -0.097 1 90.5 422 GLU B CA 1
ATOM 7800 C C . GLU B 1 422 ? 51.531 -9.922 1.265 1 90.5 422 GLU B C 1
ATOM 7802 O O . GLU B 1 422 ? 51.812 -8.719 1.346 1 90.5 422 GLU B O 1
ATOM 7807 N N . GLY B 1 423 ? 51.312 -10.555 2.334 1 86.25 423 GLY B N 1
ATOM 7808 C CA . GLY B 1 423 ? 51.594 -10.078 3.684 1 86.25 423 GLY B CA 1
ATOM 7809 C C . GLY B 1 423 ? 50.562 -9.078 4.172 1 86.25 423 GLY B C 1
ATOM 7810 O O . GLY B 1 423 ? 50.906 -8 4.656 1 86.25 423 GLY B O 1
ATOM 7811 N N . PHE B 1 424 ? 49.312 -9.328 3.994 1 90.38 424 PHE B N 1
ATOM 7812 C CA . PHE B 1 424 ? 48.25 -8.438 4.445 1 90.38 424 PHE B CA 1
ATOM 7813 C C . PHE B 1 424 ? 47.938 -8.656 5.922 1 90.38 424 PHE B C 1
ATOM 7815 O O . PHE B 1 424 ? 46.969 -8.133 6.449 1 90.38 424 PHE B O 1
ATOM 7822 N N . GLN B 1 425 ? 48.719 -9.438 6.598 1 91.31 425 GLN B N 1
ATOM 7823 C CA . GLN B 1 425 ? 48.688 -9.664 8.039 1 91.31 425 GLN B CA 1
ATOM 7824 C C . GLN B 1 425 ? 47.281 -10.078 8.484 1 91.31 425 GLN B C 1
ATOM 7826 O O . GLN B 1 425 ? 46.781 -9.57 9.492 1 91.31 425 GLN B O 1
ATOM 7831 N N . GLY B 1 426 ? 46.562 -10.836 7.707 1 88.81 426 GLY B N 1
ATOM 7832 C CA . GLY B 1 426 ? 45.281 -11.398 8.102 1 88.81 426 GLY B CA 1
ATOM 7833 C C . GLY B 1 426 ? 44.094 -10.531 7.695 1 88.81 426 GLY B C 1
ATOM 7834 O O . GLY B 1 426 ? 42.938 -10.945 7.82 1 88.81 426 GLY B O 1
ATOM 7835 N N . ARG B 1 427 ? 44.312 -9.383 7.098 1 87.81 427 ARG B N 1
ATOM 7836 C CA . ARG B 1 427 ? 43.25 -8.461 6.746 1 87.81 427 ARG B CA 1
ATOM 7837 C C . ARG B 1 427 ? 42.375 -9.039 5.637 1 87.81 427 ARG B C 1
ATOM 7839 O O . ARG B 1 427 ? 41.156 -8.906 5.676 1 87.81 427 ARG B O 1
ATOM 7846 N N . LEU B 1 428 ? 43.031 -9.594 4.684 1 90.5 428 LEU B N 1
ATOM 7847 C CA . LEU B 1 428 ? 42.281 -10.18 3.568 1 90.5 428 LEU B CA 1
ATOM 7848 C C . LEU B 1 428 ? 41.656 -11.5 3.975 1 90.5 428 LEU B C 1
ATOM 7850 O O . LEU B 1 428 ? 40.531 -11.82 3.547 1 90.5 428 LEU B O 1
ATOM 7854 N N . LYS B 1 429 ? 42.312 -12.234 4.762 1 90.25 429 LYS B N 1
ATOM 7855 C CA . LYS B 1 429 ? 41.844 -13.539 5.215 1 90.25 429 LYS B CA 1
ATOM 7856 C C . LYS B 1 429 ? 40.594 -13.398 6.086 1 90.25 429 LYS B C 1
ATOM 7858 O O . LYS B 1 429 ? 39.688 -14.234 6.023 1 90.25 429 LYS B O 1
ATOM 7863 N N . ASN B 1 430 ? 40.531 -12.344 6.781 1 90 430 ASN B N 1
ATOM 7864 C CA . ASN B 1 430 ? 39.469 -12.203 7.773 1 90 430 ASN B CA 1
ATOM 7865 C C . ASN B 1 430 ? 38.406 -11.234 7.312 1 90 430 ASN B C 1
ATOM 7867 O O . ASN B 1 430 ? 37.562 -10.828 8.102 1 90 430 ASN B O 1
ATOM 7871 N N . VAL B 1 431 ? 38.438 -10.953 6.055 1 89.88 431 VAL B N 1
ATOM 7872 C CA . VAL B 1 431 ? 37.438 -10.023 5.555 1 89.88 431 VAL B CA 1
ATOM 7873 C C . VAL B 1 431 ? 36.062 -10.672 5.617 1 89.88 431 VAL B C 1
ATOM 7875 O O . VAL B 1 431 ? 35.906 -11.859 5.309 1 89.88 431 VAL B O 1
ATOM 7878 N N . ARG B 1 432 ? 35.156 -9.891 6.055 1 88 432 ARG B N 1
ATOM 7879 C CA . ARG B 1 432 ? 33.781 -10.414 6.168 1 88 432 ARG B CA 1
ATOM 7880 C C . ARG B 1 432 ? 32.969 -10.125 4.906 1 88 432 ARG B C 1
ATOM 7882 O O . ARG B 1 432 ? 32.812 -8.969 4.512 1 88 432 ARG B O 1
ATOM 7889 N N . PHE B 1 433 ? 32.594 -11.156 4.246 1 91.88 433 PHE B N 1
ATOM 7890 C CA . PHE B 1 433 ? 31.719 -11.039 3.082 1 91.88 433 PHE B CA 1
ATOM 7891 C C . PHE B 1 433 ? 30.75 -12.227 3.004 1 91.88 433 PHE B C 1
ATOM 7893 O O . PHE B 1 433 ? 30.922 -13.211 3.725 1 91.88 433 PHE B O 1
ATOM 7900 N N . THR B 1 434 ? 29.719 -12.047 2.248 1 92.31 434 THR B N 1
ATOM 7901 C CA . THR B 1 434 ? 28.766 -13.117 1.956 1 92.31 434 THR B CA 1
ATOM 7902 C C . THR B 1 434 ? 28.5 -13.203 0.458 1 92.31 434 THR B C 1
ATOM 7904 O O . THR B 1 434 ? 28.375 -12.18 -0.215 1 92.31 434 THR B O 1
ATOM 7907 N N . VAL B 1 435 ? 28.562 -14.43 -0.046 1 95 435 VAL B N 1
ATOM 7908 C CA . VAL B 1 435 ? 28.219 -14.633 -1.448 1 95 435 VAL B CA 1
ATOM 7909 C C . VAL B 1 435 ? 26.734 -14.984 -1.568 1 95 435 VAL B C 1
ATOM 7911 O O . VAL B 1 435 ? 26.234 -15.828 -0.824 1 95 435 VAL B O 1
ATOM 7914 N N . MET B 1 436 ? 26.094 -14.305 -2.498 1 94.25 436 MET B N 1
ATOM 7915 C CA . MET B 1 436 ? 24.656 -14.492 -2.705 1 94.25 436 MET B CA 1
ATOM 7916 C C . MET B 1 436 ? 24.344 -14.758 -4.172 1 94.25 436 MET B C 1
ATOM 7918 O O . MET B 1 436 ? 25.25 -14.727 -5.016 1 94.25 436 MET B O 1
ATOM 7922 N N . HIS B 1 437 ? 23.125 -15.18 -4.414 1 92.62 437 HIS B N 1
ATOM 7923 C CA . HIS B 1 437 ? 22.75 -15.5 -5.785 1 92.62 437 HIS B CA 1
ATOM 7924 C C . HIS B 1 437 ? 21.359 -14.961 -6.113 1 92.62 437 HIS B C 1
ATOM 7926 O O . HIS B 1 437 ? 20.578 -14.656 -5.211 1 92.62 437 HIS B O 1
ATOM 7932 N N . SER B 1 438 ? 21.047 -14.773 -7.391 1 92.94 438 SER B N 1
ATOM 7933 C CA . SER B 1 438 ? 19.719 -14.547 -7.957 1 92.94 438 SER B CA 1
ATOM 7934 C C . SER B 1 438 ? 19.453 -15.5 -9.117 1 92.94 438 SER B C 1
ATOM 7936 O O . SER B 1 438 ? 20.328 -15.781 -9.922 1 92.94 438 SER B O 1
ATOM 7938 N N . VAL B 1 439 ? 18.312 -16.109 -9.055 1 91.5 439 VAL B N 1
ATOM 7939 C CA . VAL B 1 439 ? 17.844 -16.953 -10.148 1 91.5 439 VAL B CA 1
ATOM 7940 C C . VAL B 1 439 ? 16.781 -16.219 -10.961 1 91.5 439 VAL B C 1
ATOM 7942 O O . VAL B 1 439 ? 15.648 -16.047 -10.508 1 91.5 439 VAL B O 1
ATOM 7945 N N . LEU B 1 440 ? 17.094 -15.844 -12.156 1 93.38 440 LEU B N 1
ATOM 7946 C CA . LEU B 1 440 ? 16.266 -14.953 -12.961 1 93.38 440 LEU B CA 1
ATOM 7947 C C . LEU B 1 440 ? 15.648 -15.703 -14.133 1 93.38 440 LEU B C 1
ATOM 7949 O O . LEU B 1 440 ? 16.234 -15.758 -15.219 1 93.38 440 LEU B O 1
ATOM 7953 N N . GLY B 1 441 ? 14.461 -16.219 -13.875 1 91.5 441 GLY B N 1
ATOM 7954 C CA . GLY B 1 441 ? 13.789 -17.031 -14.883 1 91.5 441 GLY B CA 1
ATOM 7955 C C . GLY B 1 441 ? 12.641 -16.297 -15.555 1 91.5 441 GLY B C 1
ATOM 7956 O O . GLY B 1 441 ? 12.227 -15.227 -15.109 1 91.5 441 GLY B O 1
ATOM 7957 N N . ARG B 1 442 ? 12.164 -16.906 -16.625 1 92.81 442 ARG B N 1
ATOM 7958 C CA . ARG B 1 442 ? 11.047 -16.344 -17.375 1 92.81 442 ARG B CA 1
ATOM 7959 C C . ARG B 1 442 ? 9.766 -17.125 -17.109 1 92.81 442 ARG B C 1
ATOM 7961 O O . ARG B 1 442 ? 8.734 -16.844 -17.719 1 92.81 442 ARG B O 1
ATOM 7968 N N . GLY B 1 443 ? 9.836 -18.094 -16.219 1 87.88 443 GLY B N 1
ATOM 7969 C CA . GLY B 1 443 ? 8.586 -18.703 -15.797 1 87.88 443 GLY B CA 1
ATOM 7970 C C . GLY B 1 443 ? 8.547 -20.203 -16.031 1 87.88 443 GLY B C 1
ATOM 7971 O O . GLY B 1 443 ? 7.691 -20.891 -15.469 1 87.88 443 GLY B O 1
ATOM 7972 N N . LEU B 1 444 ? 9.328 -20.734 -16.891 1 87.5 444 LEU B N 1
ATOM 7973 C CA . LEU B 1 444 ? 9.383 -22.172 -17.141 1 87.5 444 LEU B CA 1
ATOM 7974 C C . LEU B 1 444 ? 10.75 -22.734 -16.75 1 87.5 444 LEU B C 1
ATOM 7976 O O . LEU B 1 444 ? 11.273 -22.422 -15.68 1 87.5 444 LEU B O 1
ATOM 7980 N N . ASP B 1 445 ? 11.273 -23.609 -17.578 1 79.81 445 ASP B N 1
ATOM 7981 C CA . ASP B 1 445 ? 12.555 -24.234 -17.25 1 79.81 445 ASP B CA 1
ATOM 7982 C C . ASP B 1 445 ? 13.719 -23.359 -17.703 1 79.81 445 ASP B C 1
ATOM 7984 O O . ASP B 1 445 ? 13.523 -22.203 -18.047 1 79.81 445 ASP B O 1
ATOM 7988 N N . GLU B 1 446 ? 14.828 -23.828 -17.688 1 80.94 446 GLU B N 1
ATOM 7989 C CA . GLU B 1 446 ? 16.047 -23.062 -17.906 1 80.94 446 GLU B CA 1
ATOM 7990 C C . GLU B 1 446 ? 16.203 -22.656 -19.359 1 80.94 446 GLU B C 1
ATOM 7992 O O . GLU B 1 446 ? 16.781 -21.609 -19.656 1 80.94 446 GLU B O 1
ATOM 7997 N N . LYS B 1 447 ? 15.711 -23.422 -20.203 1 83.31 447 LYS B N 1
ATOM 7998 C CA . LYS B 1 447 ? 16.031 -23.203 -21.625 1 83.31 447 LYS B CA 1
ATOM 7999 C C . LYS B 1 447 ? 14.82 -22.703 -22.391 1 83.31 447 LYS B C 1
ATOM 8001 O O . LYS B 1 447 ? 14.961 -22.078 -23.438 1 83.31 447 LYS B O 1
ATOM 8006 N N . THR B 1 448 ? 13.734 -22.938 -21.906 1 89 448 THR B N 1
ATOM 8007 C CA . THR B 1 448 ? 12.523 -22.734 -22.719 1 89 448 THR B CA 1
ATOM 8008 C C . THR B 1 448 ? 11.883 -21.391 -22.391 1 89 448 THR B C 1
ATOM 8010 O O . THR B 1 448 ? 11.461 -21.156 -21.25 1 89 448 THR B O 1
ATOM 8013 N N . HIS B 1 449 ? 11.898 -20.562 -23.406 1 93.69 449 HIS B N 1
ATOM 8014 C CA . HIS B 1 449 ? 11.062 -19.375 -23.281 1 93.69 449 HIS B CA 1
ATOM 8015 C C . HIS B 1 449 ? 9.578 -19.734 -23.312 1 93.69 449 HIS B C 1
ATOM 8017 O O . HIS B 1 449 ? 9.156 -20.547 -24.141 1 93.69 449 HIS B O 1
ATOM 8023 N N . PRO B 1 450 ? 8.773 -19.156 -22.484 1 94.81 450 PRO B N 1
ATOM 8024 C CA . PRO B 1 450 ? 7.367 -19.562 -22.406 1 94.81 450 PRO B CA 1
ATOM 8025 C C . PRO B 1 450 ? 6.629 -19.406 -23.734 1 94.81 450 PRO B C 1
ATOM 8027 O O . PRO B 1 450 ? 5.656 -20.125 -23.984 1 94.81 450 PRO B O 1
ATOM 8030 N N . ILE B 1 451 ? 7.074 -18.531 -24.594 1 95.56 451 ILE B N 1
ATOM 8031 C CA . ILE B 1 451 ? 6.422 -18.297 -25.891 1 95.56 451 ILE B CA 1
ATOM 8032 C C . ILE B 1 451 ? 6.469 -19.578 -26.719 1 95.56 451 ILE B C 1
ATOM 8034 O O . ILE B 1 451 ? 5.609 -19.797 -27.578 1 95.56 451 ILE B O 1
ATOM 8038 N N . GLU B 1 452 ? 7.418 -20.469 -26.469 1 94.06 452 GLU B N 1
ATOM 8039 C CA . GLU B 1 452 ? 7.598 -21.688 -27.219 1 94.06 452 GLU B CA 1
ATOM 8040 C C . GLU B 1 452 ? 6.453 -22.672 -26.984 1 94.06 452 GLU B C 1
ATOM 8042 O O . GLU B 1 452 ? 6.188 -23.547 -27.797 1 94.06 452 GLU B O 1
ATOM 8047 N N . ARG B 1 453 ? 5.805 -22.484 -25.922 1 93.12 453 ARG B N 1
ATOM 8048 C CA . ARG B 1 453 ? 4.75 -23.422 -25.547 1 93.12 453 ARG B CA 1
ATOM 8049 C C . ARG B 1 453 ? 3.371 -22.781 -25.719 1 93.12 453 ARG B C 1
ATOM 8051 O O . ARG B 1 453 ? 2.352 -23.422 -25.438 1 93.12 453 ARG B O 1
ATOM 8058 N N . GLN B 1 454 ? 3.342 -21.578 -26.156 1 95.94 454 GLN B N 1
ATOM 8059 C CA . GLN B 1 454 ? 2.064 -20.906 -26.375 1 95.94 454 GLN B CA 1
ATOM 8060 C C . GLN B 1 454 ? 1.452 -21.312 -27.719 1 95.94 454 GLN B C 1
ATOM 8062 O O . GLN B 1 454 ? 2.158 -21.406 -28.719 1 95.94 454 GLN B O 1
ATOM 8067 N N . ILE B 1 455 ? 0.184 -21.625 -27.703 1 95.44 455 ILE B N 1
ATOM 8068 C CA . ILE B 1 455 ? -0.534 -21.984 -28.922 1 95.44 455 ILE B CA 1
ATOM 8069 C C . ILE B 1 455 ? -1.199 -20.734 -29.516 1 95.44 455 ILE B C 1
ATOM 8071 O O . ILE B 1 455 ? -1.771 -19.922 -28.781 1 95.44 455 ILE B O 1
ATOM 8075 N N . PHE B 1 456 ? -1.103 -20.594 -30.781 1 96.12 456 PHE B N 1
ATOM 8076 C CA . PHE B 1 456 ? -1.673 -19.453 -31.5 1 96.12 456 PHE B CA 1
ATOM 8077 C C . PHE B 1 456 ? -2.656 -19.922 -32.562 1 96.12 456 PHE B C 1
ATOM 8079 O O . PHE B 1 456 ? -2.727 -21.125 -32.875 1 96.12 456 PHE B O 1
ATOM 8086 N N . TYR B 1 457 ? -3.479 -19.078 -32.969 1 93.38 457 TYR B N 1
ATOM 8087 C CA . TYR B 1 457 ? -4.285 -19.312 -34.156 1 93.38 457 TYR B CA 1
ATOM 8088 C C . TYR B 1 457 ? -4.059 -18.234 -35.219 1 93.38 457 TYR B C 1
ATOM 8090 O O . TYR B 1 457 ? -3.633 -17.125 -34.875 1 93.38 457 TYR B O 1
ATOM 8098 N N . ASP B 1 458 ? -4.258 -18.719 -36.406 1 86.94 458 ASP B N 1
ATOM 8099 C CA . ASP B 1 458 ? -4.094 -17.797 -37.531 1 86.94 458 ASP B CA 1
ATOM 8100 C C . ASP B 1 458 ? -5.434 -17.484 -38.188 1 86.94 458 ASP B C 1
ATOM 8102 O O . ASP B 1 458 ? -6.336 -18.328 -38.219 1 86.94 458 ASP B O 1
ATOM 8106 N N . GLY B 1 459 ? -5.562 -16.297 -38.688 1 76.25 459 GLY B N 1
ATOM 8107 C CA . GLY B 1 459 ? -6.723 -15.914 -39.469 1 76.25 459 GLY B CA 1
ATOM 8108 C C . GLY B 1 459 ? -7.871 -15.391 -38.625 1 76.25 459 GLY B C 1
ATOM 8109 O O . GLY B 1 459 ? -7.699 -15.086 -37.438 1 76.25 459 GLY B O 1
ATOM 8110 N N . LYS B 1 460 ? -9.023 -15.062 -39.312 1 68.5 460 LYS B N 1
ATOM 8111 C CA . LYS B 1 460 ? -10.219 -14.539 -38.656 1 68.5 460 LYS B CA 1
ATOM 8112 C C . LYS B 1 460 ? -11.055 -15.664 -38.062 1 68.5 460 LYS B C 1
ATOM 8114 O O . LYS B 1 460 ? -11.391 -16.625 -38.75 1 68.5 460 LYS B O 1
ATOM 8119 N N . PRO B 1 461 ? -10.984 -15.578 -36.75 1 66.56 461 PRO B N 1
ATOM 8120 C CA . PRO B 1 461 ? -11.727 -16.656 -36.094 1 66.56 461 PRO B CA 1
ATOM 8121 C C . PRO B 1 461 ? -13.148 -16.797 -36.625 1 66.56 461 PRO B C 1
ATOM 8123 O O . PRO B 1 461 ? -13.812 -15.797 -36.875 1 66.56 461 PRO B O 1
ATOM 8126 N N . LYS B 1 462 ? -13.453 -17.625 -37.344 1 54.5 462 LYS B N 1
ATOM 8127 C CA . LYS B 1 462 ? -14.844 -17.812 -37.75 1 54.5 462 LYS B CA 1
ATOM 8128 C C . LYS B 1 462 ? -15.703 -18.266 -36.594 1 54.5 462 LYS B C 1
ATOM 8130 O O . LYS B 1 462 ? -15.867 -19.453 -36.344 1 54.5 462 LYS B O 1
ATOM 8135 N N . ASP B 1 463 ? -15.68 -17.594 -35.594 1 53.47 463 ASP B N 1
ATOM 8136 C CA . ASP B 1 463 ? -16.344 -17.875 -34.344 1 53.47 463 ASP B CA 1
ATOM 8137 C C . ASP B 1 463 ? -17.703 -18.547 -34.562 1 53.47 463 ASP B C 1
ATOM 8139 O O . ASP B 1 463 ? -18.172 -19.328 -33.75 1 53.47 463 ASP B O 1
ATOM 8143 N N . SER B 1 464 ? -18.406 -17.906 -35.625 1 47.56 464 SER B N 1
ATOM 8144 C CA . SER B 1 464 ? -19.766 -18.391 -35.844 1 47.56 464 SER B CA 1
ATOM 8145 C C . SER B 1 464 ? -19.766 -19.859 -36.219 1 47.56 464 SER B C 1
ATOM 8147 O O . SER B 1 464 ? -20.828 -20.5 -36.25 1 47.56 464 SER B O 1
ATOM 8149 N N . ASP B 1 465 ? -18.719 -20.312 -36.656 1 48.62 465 ASP B N 1
ATOM 8150 C CA . ASP B 1 465 ? -18.984 -21.547 -37.406 1 48.62 465 ASP B CA 1
ATOM 8151 C C . ASP B 1 465 ? -18.844 -22.766 -36.5 1 48.62 465 ASP B C 1
ATOM 8153 O O . ASP B 1 465 ? -18.938 -23.906 -36.969 1 48.62 465 ASP B O 1
ATOM 8157 N N . GLY B 1 466 ? -18.859 -22.594 -35.219 1 57.53 466 GLY B N 1
ATOM 8158 C CA . GLY B 1 466 ? -19.031 -23.766 -34.406 1 57.53 466 GLY B CA 1
ATOM 8159 C C . GLY B 1 466 ? -17.859 -24.719 -34.469 1 57.53 466 GLY B C 1
ATOM 8160 O O . GLY B 1 466 ? -17.859 -25.766 -33.812 1 57.53 466 GLY B O 1
ATOM 8161 N N . GLN B 1 467 ? -16.906 -24.594 -35.406 1 60.22 467 GLN B N 1
ATOM 8162 C CA . GLN B 1 467 ? -15.883 -25.625 -35.562 1 60.22 467 GLN B CA 1
ATOM 8163 C C . GLN B 1 467 ? -14.641 -25.297 -34.75 1 60.22 467 GLN B C 1
ATOM 8165 O O . GLN B 1 467 ? -14.203 -24.141 -34.688 1 60.22 467 GLN B O 1
ATOM 8170 N N . PRO B 1 468 ? -14.164 -26.297 -34 1 71 468 PRO B N 1
ATOM 8171 C CA . PRO B 1 468 ? -12.945 -26.109 -33.219 1 71 468 PRO B CA 1
ATOM 8172 C C . PRO B 1 468 ? -11.758 -25.656 -34.062 1 71 468 PRO B C 1
ATOM 8174 O O . PRO B 1 468 ? -11.609 -26.109 -35.219 1 71 468 PRO B O 1
ATOM 8177 N N . MET B 1 469 ? -11.07 -24.656 -33.719 1 83.94 469 MET B N 1
ATOM 8178 C CA . MET B 1 469 ? -9.898 -24.141 -34.438 1 83.94 469 MET B CA 1
ATOM 8179 C C . MET B 1 469 ? -8.633 -24.844 -33.969 1 83.94 469 MET B C 1
ATOM 8181 O O . MET B 1 469 ? -8.414 -25.047 -32.781 1 83.94 469 MET B O 1
ATOM 8185 N N . MET B 1 470 ? -7.922 -25.375 -35.031 1 89.38 470 MET B N 1
ATOM 8186 C CA . MET B 1 470 ? -6.625 -25.953 -34.719 1 89.38 470 MET B CA 1
ATOM 8187 C C . MET B 1 470 ? -5.582 -24.875 -34.469 1 89.38 470 MET B C 1
ATOM 8189 O O . MET B 1 470 ? -5.469 -23.922 -35.25 1 89.38 470 MET B O 1
ATOM 8193 N N . GLY B 1 471 ? -4.922 -25.047 -33.312 1 93.38 471 GLY B N 1
ATOM 8194 C CA . GLY B 1 471 ? -3.873 -24.094 -33 1 93.38 471 GLY B CA 1
ATOM 8195 C C . GLY B 1 471 ? -2.537 -24.438 -33.625 1 93.38 471 GLY B C 1
ATOM 8196 O O . GLY B 1 471 ? -2.414 -25.453 -34.312 1 93.38 471 GLY B O 1
ATOM 8197 N N . CYS B 1 472 ? -1.615 -23.531 -33.531 1 93.44 472 CYS B N 1
ATOM 8198 C CA . CYS B 1 472 ? -0.251 -23.734 -34 1 93.44 472 CYS B CA 1
ATOM 8199 C C . CYS B 1 472 ? 0.758 -23.109 -33.062 1 93.44 472 CYS B C 1
ATOM 8201 O O . CYS B 1 472 ? 0.413 -22.203 -32.312 1 93.44 472 CYS B O 1
ATOM 8203 N N . TYR B 1 473 ? 1.911 -23.641 -33.062 1 94.19 473 TYR B N 1
ATOM 8204 C CA . TYR B 1 473 ? 3.018 -23.062 -32.312 1 94.19 473 TYR B CA 1
ATOM 8205 C C . TYR B 1 473 ? 3.854 -22.141 -33.188 1 94.19 473 TYR B C 1
ATOM 8207 O O . TYR B 1 473 ? 3.713 -22.125 -34.406 1 94.19 473 TYR B O 1
ATOM 8215 N N . VAL B 1 474 ? 4.621 -21.344 -32.562 1 94.19 474 VAL B N 1
ATOM 8216 C CA . VAL B 1 474 ? 5.516 -20.469 -33.281 1 94.19 474 VAL B CA 1
ATOM 8217 C C . VAL B 1 474 ? 6.586 -21.297 -34 1 94.19 474 VAL B C 1
ATOM 8219 O O . VAL B 1 474 ? 6.949 -22.375 -33.531 1 94.19 474 VAL B O 1
ATOM 8222 N N . ASP B 1 475 ? 7.113 -20.719 -35.062 1 92.69 475 ASP B N 1
ATOM 8223 C CA . ASP B 1 475 ? 8.133 -21.391 -35.875 1 92.69 475 ASP B CA 1
ATOM 8224 C C . ASP B 1 475 ? 9.477 -21.422 -35.125 1 92.69 475 ASP B C 1
ATOM 8226 O O . ASP B 1 475 ? 9.773 -20.516 -34.344 1 92.69 475 ASP B O 1
ATOM 8230 N N . GLU B 1 476 ? 10.273 -22.422 -35.438 1 91.12 476 GLU B N 1
ATOM 8231 C CA . GLU B 1 476 ? 11.602 -22.547 -34.875 1 91.12 476 GLU B CA 1
ATOM 8232 C C . GLU B 1 476 ? 12.461 -21.328 -35.188 1 91.12 476 GLU B C 1
ATOM 8234 O O . GLU B 1 476 ? 13.273 -20.891 -34.375 1 91.12 476 GLU B O 1
ATOM 8239 N N . ASP B 1 477 ? 12.266 -20.906 -36.312 1 90.62 477 ASP B N 1
ATOM 8240 C CA . ASP B 1 477 ? 13.023 -19.719 -36.719 1 90.62 477 ASP B CA 1
ATOM 8241 C C . ASP B 1 477 ? 12.664 -18.516 -35.875 1 90.62 477 ASP B C 1
ATOM 8243 O O . ASP B 1 477 ? 13.523 -17.688 -35.562 1 90.62 477 ASP B O 1
ATOM 8247 N N . TYR B 1 478 ? 11.43 -18.438 -35.594 1 91.31 478 TYR B N 1
ATOM 8248 C CA . TYR B 1 478 ? 11.023 -17.359 -34.719 1 91.31 478 TYR B CA 1
ATOM 8249 C C . TYR B 1 478 ? 11.727 -17.453 -33.375 1 91.31 478 TYR B C 1
ATOM 8251 O O . TYR B 1 478 ? 12.211 -16.438 -32.844 1 91.31 478 TYR B O 1
ATOM 8259 N N . ILE B 1 479 ? 11.773 -18.578 -32.812 1 92.62 479 ILE B N 1
ATOM 8260 C CA . ILE B 1 479 ? 12.406 -18.797 -31.516 1 92.62 479 ILE B CA 1
ATOM 8261 C C . ILE B 1 479 ? 13.891 -18.422 -31.609 1 92.62 479 ILE B C 1
ATOM 8263 O O . ILE B 1 479 ? 14.398 -17.688 -30.75 1 92.62 479 ILE B O 1
ATOM 8267 N N . HIS B 1 480 ? 14.484 -18.875 -32.656 1 90.38 480 HIS B N 1
ATOM 8268 C CA . HIS B 1 480 ? 15.914 -18.625 -32.812 1 90.38 480 HIS B CA 1
ATOM 8269 C C . HIS B 1 480 ? 16.188 -17.125 -32.969 1 90.38 480 HIS B C 1
ATOM 8271 O O . HIS B 1 480 ? 17.203 -16.641 -32.469 1 90.38 480 HIS B O 1
ATOM 8277 N N . ASN B 1 481 ? 15.312 -16.453 -33.531 1 88.75 481 ASN B N 1
ATOM 8278 C CA . ASN B 1 481 ? 15.539 -15.047 -33.812 1 88.75 481 ASN B CA 1
ATOM 8279 C C . ASN B 1 481 ? 15.117 -14.148 -32.656 1 88.75 481 ASN B C 1
ATOM 8281 O O . ASN B 1 481 ? 15.617 -13.023 -32.531 1 88.75 481 ASN B O 1
ATOM 8285 N N . ASN B 1 482 ? 14.195 -14.594 -31.875 1 91.62 482 ASN B N 1
ATOM 8286 C CA . ASN B 1 482 ? 13.547 -13.648 -30.969 1 91.62 482 ASN B CA 1
ATOM 8287 C C . ASN B 1 482 ? 13.711 -14.062 -29.516 1 91.62 482 ASN B C 1
ATOM 8289 O O . ASN B 1 482 ? 13.422 -13.273 -28.609 1 91.62 482 ASN B O 1
ATOM 8293 N N . CYS B 1 483 ? 14.125 -15.227 -29.266 1 92.5 483 CYS B N 1
ATOM 8294 C CA . CYS B 1 483 ? 14.281 -15.68 -27.891 1 92.5 483 CYS B CA 1
ATOM 8295 C C . CYS B 1 483 ? 15.742 -15.93 -27.547 1 92.5 483 CYS B C 1
ATOM 8297 O O . CYS B 1 483 ? 16.531 -16.297 -28.422 1 92.5 483 CYS B O 1
ATOM 8299 N N . PRO B 1 484 ? 16.109 -15.695 -26.281 1 89.44 484 PRO B N 1
ATOM 8300 C CA . PRO B 1 484 ? 17.469 -16.031 -25.875 1 89.44 484 PRO B CA 1
ATOM 8301 C C . PRO B 1 484 ? 17.734 -17.531 -25.844 1 89.44 484 PRO B C 1
ATOM 8303 O O . PRO B 1 484 ? 16.781 -18.328 -25.781 1 89.44 484 PRO B O 1
ATOM 8306 N N . ARG B 1 485 ? 19 -17.891 -25.844 1 83.75 485 ARG B N 1
ATOM 8307 C CA . ARG B 1 485 ? 19.375 -19.297 -25.812 1 83.75 485 ARG B CA 1
ATOM 8308 C C . ARG B 1 485 ? 19 -19.938 -24.469 1 83.75 485 ARG B C 1
ATOM 8310 O O . ARG B 1 485 ? 18.625 -21.109 -24.422 1 83.75 485 ARG B O 1
ATOM 8317 N N . MET B 1 486 ? 19.156 -19.109 -23.422 1 86.25 486 MET B N 1
ATOM 8318 C CA . MET B 1 486 ? 18.75 -19.547 -22.078 1 86.25 486 MET B CA 1
ATOM 8319 C C . MET B 1 486 ? 17.641 -18.641 -21.531 1 86.25 486 MET B C 1
ATOM 8321 O O . MET B 1 486 ? 17.781 -17.422 -21.516 1 86.25 486 MET B O 1
ATOM 8325 N N . ALA B 1 487 ? 16.609 -19.344 -21.047 1 89.81 487 ALA B N 1
ATOM 8326 C CA . ALA B 1 487 ? 15.453 -18.594 -20.531 1 89.81 487 ALA B CA 1
ATOM 8327 C C . ALA B 1 487 ? 15.688 -18.156 -19.078 1 89.81 487 ALA B C 1
ATOM 8329 O O . ALA B 1 487 ? 15.008 -17.266 -18.578 1 89.81 487 ALA B O 1
ATOM 8330 N N . THR B 1 488 ? 16.641 -18.797 -18.438 1 89.81 488 THR B N 1
ATOM 8331 C CA . THR B 1 488 ? 16.969 -18.469 -17.047 1 89.81 488 THR B CA 1
ATOM 8332 C C . THR B 1 488 ? 18.453 -18.125 -16.922 1 89.81 488 THR B C 1
ATOM 8334 O O . THR B 1 488 ? 19.297 -18.766 -17.547 1 89.81 488 THR B O 1
ATOM 8337 N N . LYS B 1 489 ? 18.812 -17.141 -16.203 1 88.69 489 LYS B N 1
ATOM 8338 C CA . LYS B 1 489 ? 20.203 -16.797 -15.883 1 88.69 489 LYS B CA 1
ATOM 8339 C C . LYS B 1 489 ? 20.391 -16.656 -14.375 1 88.69 489 LYS B C 1
ATOM 8341 O O . LYS B 1 489 ? 19.438 -16.344 -13.648 1 88.69 489 LYS B O 1
ATOM 8346 N N . TRP B 1 490 ? 21.547 -17.016 -13.961 1 90.81 490 TRP B N 1
ATOM 8347 C CA . TRP B 1 490 ? 21.922 -16.844 -12.562 1 90.81 490 TRP B CA 1
ATOM 8348 C C . TRP B 1 490 ? 22.906 -15.688 -12.398 1 90.81 490 TRP B C 1
ATOM 8350 O O . TRP B 1 490 ? 23.734 -15.445 -13.273 1 90.81 490 TRP B O 1
ATOM 8360 N N . GLU B 1 491 ? 22.734 -15.016 -11.383 1 92.94 491 GLU B N 1
ATOM 8361 C CA . GLU B 1 491 ? 23.719 -14.016 -10.961 1 92.94 491 GLU B CA 1
ATOM 8362 C C . GLU B 1 491 ? 24.297 -14.359 -9.586 1 92.94 491 GLU B C 1
ATOM 8364 O O . GLU B 1 491 ? 23.547 -14.648 -8.648 1 92.94 491 GLU B O 1
ATOM 8369 N N . VAL B 1 492 ? 25.578 -14.422 -9.531 1 94.19 492 VAL B N 1
ATOM 8370 C CA . VAL B 1 492 ? 26.297 -14.609 -8.266 1 94.19 492 VAL B CA 1
ATOM 8371 C C . VAL B 1 492 ? 27.016 -13.32 -7.879 1 94.19 492 VAL B C 1
ATOM 8373 O O . VAL B 1 492 ? 27.703 -12.711 -8.703 1 94.19 492 VAL B O 1
ATOM 8376 N N . PHE B 1 493 ? 26.766 -12.93 -6.672 1 95.38 493 PHE B N 1
ATOM 8377 C CA . PHE B 1 493 ? 27.375 -11.664 -6.281 1 95.38 493 PHE B CA 1
ATOM 8378 C C . PHE B 1 493 ? 27.844 -11.711 -4.832 1 95.38 493 PHE B C 1
ATOM 8380 O O . PHE B 1 493 ? 27.391 -12.555 -4.055 1 95.38 493 PHE B O 1
ATOM 8387 N N . VAL B 1 494 ? 28.828 -10.867 -4.504 1 95.56 494 VAL B N 1
ATOM 8388 C CA . VAL B 1 494 ? 29.422 -10.836 -3.176 1 95.56 494 VAL B CA 1
ATOM 8389 C C . VAL B 1 494 ? 29.062 -9.531 -2.471 1 95.56 494 VAL B C 1
ATOM 8391 O O . VAL B 1 494 ? 29.156 -8.453 -3.064 1 95.56 494 VAL B O 1
ATOM 8394 N N . MET B 1 495 ? 28.516 -9.734 -1.245 1 94.44 495 MET B N 1
ATOM 8395 C CA . MET B 1 495 ? 28.156 -8.594 -0.4 1 94.44 495 MET B CA 1
ATOM 8396 C C . MET B 1 495 ? 29.141 -8.453 0.762 1 94.44 495 MET B C 1
ATOM 8398 O O . MET B 1 495 ? 29.531 -9.453 1.377 1 94.44 495 MET B O 1
ATOM 8402 N N . GLY B 1 496 ? 29.609 -7.211 0.969 1 91.94 496 GLY B N 1
ATOM 8403 C CA . GLY B 1 496 ? 30.516 -6.93 2.084 1 91.94 496 GLY B CA 1
ATOM 8404 C C . GLY B 1 496 ? 30.062 -5.75 2.926 1 91.94 496 GLY B C 1
ATOM 8405 O O . GLY B 1 496 ? 29.031 -5.141 2.648 1 91.94 496 GLY B O 1
ATOM 8406 N N . ASP B 1 497 ? 30.781 -5.547 3.986 1 87.19 497 ASP B N 1
ATOM 8407 C CA . ASP B 1 497 ? 30.469 -4.43 4.875 1 87.19 497 ASP B CA 1
ATOM 8408 C C . ASP B 1 497 ? 30.562 -3.098 4.129 1 87.19 497 ASP B C 1
ATOM 8410 O O . ASP B 1 497 ? 31.406 -2.922 3.254 1 87.19 497 ASP B O 1
ATOM 8414 N N . ARG B 1 498 ? 29.719 -2.148 4.527 1 83.38 498 ARG B N 1
ATOM 8415 C CA . ARG B 1 498 ? 29.641 -0.855 3.855 1 83.38 498 ARG B CA 1
ATOM 8416 C C . ARG B 1 498 ? 30.953 -0.086 4 1 83.38 498 ARG B C 1
ATOM 8418 O O . ARG B 1 498 ? 31.297 0.738 3.15 1 83.38 498 ARG B O 1
ATOM 8425 N N . SER B 1 499 ? 31.656 -0.402 5.047 1 82.25 499 SER B N 1
ATOM 8426 C CA . SER B 1 499 ? 32.938 0.267 5.277 1 82.25 499 SER B CA 1
ATOM 8427 C C . SER B 1 499 ? 33.938 -0.053 4.172 1 82.25 499 SER B C 1
ATOM 8429 O O . SER B 1 499 ? 34.906 0.693 3.959 1 82.25 499 SER B O 1
ATOM 8431 N N . LEU B 1 500 ? 33.719 -1.089 3.488 1 84.31 500 LEU B N 1
ATOM 8432 C CA . LEU B 1 500 ? 34.625 -1.517 2.43 1 84.31 500 LEU B CA 1
ATOM 8433 C C . LEU B 1 500 ? 34.531 -0.589 1.223 1 84.31 500 LEU B C 1
ATOM 8435 O O . LEU B 1 500 ? 35.406 -0.583 0.367 1 84.31 500 LEU B O 1
ATOM 8439 N N . LYS B 1 501 ? 33.406 0.206 1.164 1 78.62 501 LYS B N 1
ATOM 8440 C CA . LYS B 1 501 ? 33.25 1.103 0.023 1 78.62 501 LYS B CA 1
ATOM 8441 C C . LYS B 1 501 ? 34 2.4 0.229 1 78.62 501 LYS B C 1
ATOM 8443 O O . LYS B 1 501 ? 34.156 3.205 -0.696 1 78.62 501 LYS B O 1
ATOM 8448 N N . GLU B 1 502 ? 34.562 2.514 1.338 1 82.25 502 GLU B N 1
ATOM 8449 C CA . GLU B 1 502 ? 35.406 3.68 1.574 1 82.25 502 GLU B CA 1
ATOM 8450 C C . GLU B 1 502 ? 36.656 3.621 0.733 1 82.25 502 GLU B C 1
ATOM 8452 O O . GLU B 1 502 ? 37.188 2.537 0.468 1 82.25 502 GLU B O 1
ATOM 8457 N N . ASP B 1 503 ? 37.125 4.793 0.389 1 80.75 503 ASP B N 1
ATOM 8458 C CA . ASP B 1 503 ? 38.281 4.906 -0.5 1 80.75 503 ASP B CA 1
ATOM 8459 C C . ASP B 1 503 ? 39.5 4.199 0.086 1 80.75 503 ASP B C 1
ATOM 8461 O O . ASP B 1 503 ? 40.312 3.627 -0.651 1 80.75 503 ASP B O 1
ATOM 8465 N N . ALA B 1 504 ? 39.562 4.141 1.306 1 82 504 ALA B N 1
ATOM 8466 C CA . ALA B 1 504 ? 40.688 3.539 1.98 1 82 504 ALA B CA 1
ATOM 8467 C C . ALA B 1 504 ? 40.75 2.031 1.759 1 82 504 ALA B C 1
ATOM 8469 O O . ALA B 1 504 ? 41.781 1.407 1.857 1 82 504 ALA B O 1
ATOM 8470 N N . ASN B 1 505 ? 39.625 1.457 1.374 1 86.62 505 ASN B N 1
ATOM 8471 C CA . ASN B 1 505 ? 39.531 0.007 1.238 1 86.62 505 ASN B CA 1
ATOM 8472 C C . ASN B 1 505 ? 39.406 -0.413 -0.224 1 86.62 505 ASN B C 1
ATOM 8474 O O . ASN B 1 505 ? 39.031 -1.546 -0.521 1 86.62 505 ASN B O 1
ATOM 8478 N N . SER B 1 506 ? 39.75 0.477 -1.088 1 88.12 506 SER B N 1
ATOM 8479 C CA . SER B 1 506 ? 39.562 0.235 -2.516 1 88.12 506 SER B CA 1
ATOM 8480 C C . SER B 1 506 ? 40.375 -0.972 -2.977 1 88.12 506 SER B C 1
ATOM 8482 O O . SER B 1 506 ? 39.938 -1.748 -3.818 1 88.12 506 SER B O 1
ATOM 8484 N N . GLU B 1 507 ? 41.562 -1.065 -2.461 1 87.19 507 GLU B N 1
ATOM 8485 C CA . GLU B 1 507 ? 42.406 -2.191 -2.832 1 87.19 507 GLU B CA 1
ATOM 8486 C C . GLU B 1 507 ? 41.812 -3.516 -2.369 1 87.19 507 GLU B C 1
ATOM 8488 O O . GLU B 1 507 ? 41.812 -4.504 -3.104 1 87.19 507 GLU B O 1
ATOM 8493 N N . MET B 1 508 ? 41.281 -3.525 -1.213 1 89.31 508 MET B N 1
ATOM 8494 C CA . MET B 1 508 ? 40.656 -4.723 -0.661 1 89.31 508 MET B CA 1
ATOM 8495 C C . MET B 1 508 ? 39.469 -5.145 -1.504 1 89.31 508 MET B C 1
ATOM 8497 O O . MET B 1 508 ? 39.25 -6.34 -1.736 1 89.31 508 MET B O 1
ATOM 8501 N N . VAL B 1 509 ? 38.75 -4.211 -1.94 1 92.25 509 VAL B N 1
ATOM 8502 C CA . VAL B 1 509 ? 37.562 -4.465 -2.754 1 92.25 509 VAL B CA 1
ATOM 8503 C C . VAL B 1 509 ? 37.969 -5.105 -4.078 1 92.25 509 VAL B C 1
ATOM 8505 O O . VAL B 1 509 ? 37.312 -6.016 -4.57 1 92.25 509 VAL B O 1
ATOM 8508 N N . GLU B 1 510 ? 39.062 -4.605 -4.551 1 92.06 510 GLU B N 1
ATOM 8509 C CA . GLU B 1 510 ? 39.562 -5.172 -5.801 1 92.06 510 GLU B CA 1
ATOM 8510 C C . GLU B 1 510 ? 39.969 -6.629 -5.621 1 92.06 510 GLU B C 1
ATOM 8512 O O . GLU B 1 510 ? 39.75 -7.461 -6.5 1 92.06 510 GLU B O 1
ATOM 8517 N N . TYR B 1 511 ? 40.531 -6.895 -4.527 1 93.19 511 TYR B N 1
ATOM 8518 C CA . TYR B 1 511 ? 40.938 -8.266 -4.246 1 93.19 511 TYR B CA 1
ATOM 8519 C C . TYR B 1 511 ? 39.719 -9.18 -4.105 1 93.19 511 TYR B C 1
ATOM 8521 O O . TYR B 1 511 ? 39.75 -10.32 -4.562 1 93.19 511 TYR B O 1
ATOM 8529 N N . ILE B 1 512 ? 38.75 -8.695 -3.496 1 93.75 512 ILE B N 1
ATOM 8530 C CA . ILE B 1 512 ? 37.531 -9.469 -3.293 1 93.75 512 ILE B CA 1
ATOM 8531 C C . ILE B 1 512 ? 36.844 -9.734 -4.637 1 93.75 512 ILE B C 1
ATOM 8533 O O . ILE B 1 512 ? 36.375 -10.844 -4.898 1 93.75 512 ILE B O 1
ATOM 8537 N N . LYS B 1 513 ? 36.844 -8.75 -5.461 1 93.81 513 LYS B N 1
ATOM 8538 C CA . LYS B 1 513 ? 36.281 -8.867 -6.801 1 93.81 513 LYS B CA 1
ATOM 8539 C C . LYS B 1 513 ? 37.031 -9.914 -7.625 1 93.81 513 LYS B C 1
ATOM 8541 O O . LYS B 1 513 ? 36.406 -10.734 -8.305 1 93.81 513 LYS B O 1
ATOM 8546 N N . ASP B 1 514 ? 38.281 -9.789 -7.508 1 93.44 514 ASP B N 1
ATOM 8547 C CA . ASP B 1 514 ? 39.125 -10.727 -8.242 1 93.44 514 ASP B CA 1
ATOM 8548 C C . ASP B 1 514 ? 38.938 -12.148 -7.719 1 93.44 514 ASP B C 1
ATOM 8550 O O . ASP B 1 514 ? 38.938 -13.109 -8.492 1 93.44 514 ASP B O 1
ATOM 8554 N N . ALA B 1 515 ? 38.844 -12.227 -6.457 1 95.44 515 ALA B N 1
ATOM 8555 C CA . ALA B 1 515 ? 38.656 -13.531 -5.84 1 95.44 515 ALA B CA 1
ATOM 8556 C C . ALA B 1 515 ? 37.344 -14.148 -6.27 1 95.44 515 ALA B C 1
ATOM 8558 O O . ALA B 1 515 ? 37.219 -15.367 -6.453 1 95.44 515 ALA B O 1
ATOM 8559 N N . LEU B 1 516 ? 36.312 -13.367 -6.398 1 95.88 516 LEU B N 1
ATOM 8560 C CA . LEU B 1 516 ? 35 -13.844 -6.84 1 95.88 516 LEU B CA 1
ATOM 8561 C C . LEU B 1 516 ? 35.094 -14.414 -8.25 1 95.88 516 LEU B C 1
ATOM 8563 O O . LEU B 1 516 ? 34.562 -15.508 -8.516 1 95.88 516 LEU B O 1
ATOM 8567 N N . ARG B 1 517 ? 35.719 -13.656 -9.055 1 93.88 517 ARG B N 1
ATOM 8568 C CA . ARG B 1 517 ? 35.844 -14.102 -10.445 1 93.88 517 ARG B CA 1
ATOM 8569 C C . ARG B 1 517 ? 36.688 -15.359 -10.539 1 93.88 517 ARG B C 1
ATOM 8571 O O . ARG B 1 517 ? 36.344 -16.297 -11.25 1 93.88 517 ARG B O 1
ATOM 8578 N N . ALA B 1 518 ? 37.781 -15.328 -9.852 1 93.94 518 ALA B N 1
ATOM 8579 C CA . ALA B 1 518 ? 38.688 -16.484 -9.859 1 93.94 518 ALA B CA 1
ATOM 8580 C C . ALA B 1 518 ? 37.969 -17.719 -9.328 1 93.94 518 ALA B C 1
ATOM 8582 O O . ALA B 1 518 ? 38.125 -18.828 -9.867 1 93.94 518 ALA B O 1
ATOM 8583 N N . ALA B 1 519 ? 37.25 -17.547 -8.312 1 95.06 519 ALA B N 1
ATOM 8584 C CA . ALA B 1 519 ? 36.5 -18.672 -7.73 1 95.06 519 ALA B CA 1
ATOM 8585 C C . ALA B 1 519 ? 35.469 -19.219 -8.719 1 95.06 519 ALA B C 1
ATOM 8587 O O . ALA B 1 519 ? 35.312 -20.438 -8.836 1 95.06 519 ALA B O 1
ATOM 8588 N N . GLY B 1 520 ? 34.781 -18.359 -9.398 1 92.25 520 GLY B N 1
ATOM 8589 C CA . GLY B 1 520 ? 33.844 -18.766 -10.414 1 92.25 520 GLY B CA 1
ATOM 8590 C C . GLY B 1 520 ? 34.469 -19.547 -11.547 1 92.25 520 GLY B C 1
ATOM 8591 O O . GLY B 1 520 ? 33.906 -20.531 -12.039 1 92.25 520 GLY B O 1
ATOM 8592 N N . GLU B 1 521 ? 35.656 -19.109 -11.844 1 90.62 521 GLU B N 1
ATOM 8593 C CA . GLU B 1 521 ? 36.375 -19.766 -12.93 1 90.62 521 GLU B CA 1
ATOM 8594 C C . GLU B 1 521 ? 36.938 -21.094 -12.484 1 90.62 521 GLU B C 1
ATOM 8596 O O . GLU B 1 521 ? 36.875 -22.094 -13.211 1 90.62 521 GLU B O 1
ATOM 8601 N N . ASP B 1 522 ? 37.5 -21.094 -11.305 1 90.44 522 ASP B N 1
ATOM 8602 C CA . ASP B 1 522 ? 38.094 -22.297 -10.758 1 90.44 522 ASP B CA 1
ATOM 8603 C C . ASP B 1 522 ? 37.062 -23.406 -10.609 1 90.44 522 ASP B C 1
ATOM 8605 O O . ASP B 1 522 ? 37.344 -24.578 -10.883 1 90.44 522 ASP B O 1
ATOM 8609 N N . GLU B 1 523 ? 35.938 -23.016 -10.188 1 89.12 523 GLU B N 1
ATOM 8610 C CA . GLU B 1 523 ? 34.875 -24 -9.977 1 89.12 523 GLU B CA 1
ATOM 8611 C C . GLU B 1 523 ? 34.125 -24.266 -11.266 1 89.12 523 GLU B C 1
ATOM 8613 O O . GLU B 1 523 ? 33.156 -25.031 -11.273 1 89.12 523 GLU B O 1
ATOM 8618 N N . LYS B 1 524 ? 34.469 -23.531 -12.359 1 86.75 524 LYS B N 1
ATOM 8619 C CA . LYS B 1 524 ? 33.969 -23.719 -13.711 1 86.75 524 LYS B CA 1
ATOM 8620 C C . LYS B 1 524 ? 32.5 -23.266 -13.805 1 86.75 524 LYS B C 1
ATOM 8622 O O . LYS B 1 524 ? 31.703 -23.844 -14.539 1 86.75 524 LYS B O 1
ATOM 8627 N N . PHE B 1 525 ? 32.188 -22.391 -12.984 1 88.31 525 PHE B N 1
ATOM 8628 C CA . PHE B 1 525 ? 30.875 -21.781 -13.078 1 88.31 525 PHE B CA 1
ATOM 8629 C C . PHE B 1 525 ? 30.891 -20.594 -14.031 1 88.31 525 PHE B C 1
ATOM 8631 O O . PHE B 1 525 ? 29.859 -20.25 -14.625 1 88.31 525 PHE B O 1
ATOM 8638 N N . LEU B 1 526 ? 32 -20 -14.133 1 87.19 526 LEU B N 1
ATOM 8639 C CA . LEU B 1 526 ? 32.219 -18.859 -15.008 1 87.19 526 LEU B CA 1
ATOM 8640 C C . LEU B 1 526 ? 33.219 -19.203 -16.125 1 87.19 526 LEU B C 1
ATOM 8642 O O . LEU B 1 526 ? 34.281 -19.75 -15.852 1 87.19 526 LEU B O 1
ATOM 8646 N N . THR B 1 527 ? 32.812 -18.875 -17.297 1 82 527 THR B N 1
ATOM 8647 C CA . THR B 1 527 ? 33.719 -19.062 -18.422 1 82 527 THR B CA 1
ATOM 8648 C C . THR B 1 527 ? 34.688 -17.906 -18.531 1 82 527 THR B C 1
ATOM 8650 O O . THR B 1 527 ? 34.281 -16.75 -18.578 1 82 527 THR B O 1
ATOM 8653 N N . PRO B 1 528 ? 35.875 -18.188 -18.516 1 76.31 528 PRO B N 1
ATOM 8654 C CA . PRO B 1 528 ? 36.844 -17.109 -18.609 1 76.31 528 PRO B CA 1
ATOM 8655 C C . PRO B 1 528 ? 36.719 -16.281 -19.891 1 76.31 528 PRO B C 1
ATOM 8657 O O . PRO B 1 528 ? 36.281 -16.797 -20.922 1 76.31 528 PRO B O 1
ATOM 8660 N N . ARG B 1 529 ? 36.906 -14.969 -19.781 1 74.81 529 ARG B N 1
ATOM 8661 C CA . ARG B 1 529 ? 36.781 -14.062 -20.922 1 74.81 529 ARG B CA 1
ATOM 8662 C C . ARG B 1 529 ? 37.781 -14.43 -22.016 1 74.81 529 ARG B C 1
ATOM 8664 O O . ARG B 1 529 ? 38.938 -14.781 -21.734 1 74.81 529 ARG B O 1
ATOM 8671 N N . LYS B 1 530 ? 37.25 -14.742 -23.281 1 58.5 530 LYS B N 1
ATOM 8672 C CA . LYS B 1 530 ? 38.188 -14.938 -24.391 1 58.5 530 LYS B CA 1
ATOM 8673 C C . LYS B 1 530 ? 38.969 -13.664 -24.672 1 58.5 530 LYS B C 1
ATOM 8675 O O . LYS B 1 530 ? 38.406 -12.57 -24.703 1 58.5 530 LYS B O 1
ATOM 8680 N N . ARG B 1 531 ? 40.156 -13.586 -24.219 1 47.66 531 ARG B N 1
ATOM 8681 C CA . ARG B 1 531 ? 40.969 -12.461 -24.656 1 47.66 531 ARG B CA 1
ATOM 8682 C C . ARG B 1 531 ? 40.844 -12.242 -26.156 1 47.66 531 ARG B C 1
ATOM 8684 O O . ARG B 1 531 ? 40.625 -13.188 -26.922 1 47.66 531 ARG B O 1
ATOM 8691 N N . SER B 1 532 ? 40.406 -10.984 -26.547 1 43.81 532 SER B N 1
ATOM 8692 C CA . SER B 1 532 ? 40.375 -10.68 -27.969 1 43.81 532 SER B CA 1
ATOM 8693 C C . SER B 1 532 ? 41.531 -11.391 -28.703 1 43.81 532 SER B C 1
ATOM 8695 O O . SER B 1 532 ? 42.625 -11.492 -28.188 1 43.81 532 SER B O 1
ATOM 8697 N N . PRO B 1 533 ? 41.281 -12.258 -29.547 1 42.53 533 PRO B N 1
ATOM 8698 C CA . PRO B 1 533 ? 42.438 -12.742 -30.297 1 42.53 533 PRO B CA 1
ATOM 8699 C C . PRO B 1 533 ? 43.438 -11.641 -30.609 1 42.53 533 PRO B C 1
ATOM 8701 O O . PRO B 1 533 ? 43.062 -10.469 -30.734 1 42.53 533 PRO B O 1
ATOM 8704 N N . PRO B 1 534 ? 44.656 -11.664 -30.109 1 37.47 534 PRO B N 1
ATOM 8705 C CA . PRO B 1 534 ? 45.562 -10.617 -30.641 1 37.47 534 PRO B CA 1
ATOM 8706 C C . PRO B 1 534 ? 45.25 -10.281 -32.094 1 37.47 534 PRO B C 1
ATOM 8708 O O . PRO B 1 534 ? 44.844 -11.156 -32.875 1 37.47 534 PRO B O 1
ATOM 8711 N N . GLN B 1 535 ? 44.75 -9.102 -32.344 1 39.34 535 GLN B N 1
ATOM 8712 C CA . GLN B 1 535 ? 44.562 -8.539 -33.688 1 39.34 535 GLN B CA 1
ATOM 8713 C C . GLN B 1 535 ? 45.688 -8.953 -34.625 1 39.34 535 GLN B C 1
ATOM 8715 O O . GLN B 1 535 ? 46.5 -8.133 -35.031 1 39.34 535 GLN B O 1
ATOM 8720 N N . ASP B 1 536 ? 46.438 -9.914 -34.25 1 36.41 536 ASP B N 1
ATOM 8721 C CA . ASP B 1 536 ? 47.562 -10.125 -35.156 1 36.41 536 ASP B CA 1
ATOM 8722 C C . ASP B 1 536 ? 47.094 -10.375 -36.594 1 36.41 536 ASP B C 1
ATOM 8724 O O . ASP B 1 536 ? 47.875 -10.75 -37.469 1 36.41 536 ASP B O 1
ATOM 8728 N N . GLU B 1 537 ? 45.844 -10.812 -36.781 1 34.78 537 GLU B N 1
ATOM 8729 C CA . GLU B 1 537 ? 45.719 -11.078 -38.188 1 34.78 537 GLU B CA 1
ATOM 8730 C C . GLU B 1 537 ? 45.656 -9.781 -39 1 34.78 537 GLU B C 1
ATOM 8732 O O . GLU B 1 537 ? 44.812 -8.938 -38.781 1 34.78 537 GLU B O 1
ATOM 8737 N N . MET B 1 538 ? 46.812 -9.242 -39.438 1 35.53 538 MET B N 1
ATOM 8738 C CA . MET B 1 538 ? 47 -8.18 -40.438 1 35.53 538 MET B CA 1
ATOM 8739 C C . MET B 1 538 ? 45.969 -8.273 -41.531 1 35.53 538 MET B C 1
ATOM 8741 O O . MET B 1 538 ? 45.625 -9.367 -42 1 35.53 538 MET B O 1
ATOM 8745 N N . PRO B 1 539 ? 45.188 -7.23 -41.656 1 35.69 539 PRO B N 1
ATOM 8746 C CA . PRO B 1 539 ? 44.25 -7.23 -42.781 1 35.69 539 PRO B CA 1
ATOM 8747 C C . PRO B 1 539 ? 44.906 -7.734 -44.094 1 35.69 539 PRO B C 1
ATOM 8749 O O . PRO B 1 539 ? 46.125 -7.547 -44.281 1 35.69 539 PRO B O 1
ATOM 8752 N N . ASP B 1 540 ? 44.562 -8.867 -44.562 1 32.53 540 ASP B N 1
ATOM 8753 C CA . ASP B 1 540 ? 45.062 -9.211 -45.875 1 32.53 540 ASP B CA 1
ATOM 8754 C C . ASP B 1 540 ? 44.906 -8.039 -46.844 1 32.53 540 ASP B C 1
ATOM 8756 O O . ASP B 1 540 ? 43.844 -7.438 -46.938 1 32.53 540 ASP B O 1
ATOM 8760 N N . PRO B 1 541 ? 46 -7.223 -47.25 1 37.59 541 PRO B N 1
ATOM 8761 C CA . PRO B 1 541 ? 46 -6.043 -48.125 1 37.59 541 PRO B CA 1
ATOM 8762 C C . PRO B 1 541 ? 45.062 -6.211 -49.312 1 37.59 541 PRO B C 1
ATOM 8764 O O . PRO B 1 541 ? 44.688 -5.227 -49.969 1 37.59 541 PRO B O 1
ATOM 8767 N N . SER B 1 542 ? 44.969 -7.414 -49.969 1 32.44 542 SER B N 1
ATOM 8768 C CA . SER B 1 542 ? 44.469 -7.539 -51.312 1 32.44 542 SER B CA 1
ATOM 8769 C C . SER B 1 542 ? 42.969 -7.285 -51.375 1 32.44 542 SER B C 1
ATOM 8771 O O . SER B 1 542 ? 42.375 -7.203 -52.469 1 32.44 542 SER B O 1
ATOM 8773 N N . CYS B 1 543 ? 42.219 -7.602 -50.312 1 29.41 543 CYS B N 1
ATOM 8774 C CA . CYS B 1 543 ? 40.781 -7.602 -50.625 1 29.41 543 CYS B CA 1
ATOM 8775 C C . CYS B 1 543 ? 40.219 -6.191 -50.625 1 29.41 543 CYS B C 1
ATOM 8777 O O . CYS B 1 543 ? 39.656 -5.758 -49.594 1 29.41 543 CYS B O 1
ATOM 8779 N N . THR B 1 544 ? 41.062 -5.184 -51.094 1 30.2 544 THR B N 1
ATOM 8780 C CA . THR B 1 544 ? 40.594 -3.848 -51.406 1 30.2 544 THR B CA 1
ATOM 8781 C C . THR B 1 544 ? 39.438 -3.918 -52.406 1 30.2 544 THR B C 1
ATOM 8783 O O . THR B 1 544 ? 39.656 -4.039 -53.625 1 30.2 544 THR B O 1
ATOM 8786 N N . ILE B 1 545 ? 38.5 -4.863 -52.219 1 28.38 545 ILE B N 1
ATOM 8787 C CA . ILE B 1 545 ? 37.5 -4.742 -53.281 1 28.38 545 ILE B CA 1
ATOM 8788 C C . ILE B 1 545 ? 36.875 -3.348 -53.25 1 28.38 545 ILE B C 1
ATOM 8790 O O . ILE B 1 545 ? 36.375 -2.91 -52.188 1 28.38 545 ILE B O 1
ATOM 8794 N N . ALA B 1 546 ? 37.344 -2.488 -54.156 1 27.78 546 ALA B N 1
ATOM 8795 C CA . ALA B 1 546 ? 36.75 -1.205 -54.531 1 27.78 546 ALA B CA 1
ATOM 8796 C C . ALA B 1 546 ? 35.25 -1.336 -54.75 1 27.78 546 ALA B C 1
ATOM 8798 O O . ALA B 1 546 ? 34.781 -2.006 -55.688 1 27.78 546 ALA B O 1
ATOM 8799 N N . ALA B 1 547 ? 34.5 -1.556 -53.75 1 23.38 547 ALA B N 1
ATOM 8800 C CA . ALA B 1 547 ? 33.062 -1.542 -54.062 1 23.38 547 ALA B CA 1
ATOM 8801 C C . ALA B 1 547 ? 32.656 -0.267 -54.812 1 23.38 547 ALA B C 1
ATOM 8803 O O . ALA B 1 547 ? 32.781 0.834 -54.281 1 23.38 547 ALA B O 1
ATOM 8804 N N . LYS B 1 548 ? 32.906 -0.241 -56.094 1 27.08 548 LYS B N 1
ATOM 8805 C CA . LYS B 1 548 ? 32.375 0.727 -57.031 1 27.08 548 LYS B CA 1
ATOM 8806 C C . LYS B 1 548 ? 30.875 0.974 -56.75 1 27.08 548 LYS B C 1
ATOM 8808 O O . LYS B 1 548 ? 30.094 0.032 -56.719 1 27.08 548 LYS B O 1
ATOM 8813 N N . ARG B 1 549 ? 30.609 2.102 -56.125 1 26.59 549 ARG B N 1
ATOM 8814 C CA . ARG B 1 549 ? 29.297 2.75 -56.031 1 26.59 549 ARG B CA 1
ATOM 8815 C C . ARG B 1 549 ? 28.578 2.719 -57.375 1 26.59 549 ARG B C 1
ATOM 8817 O O . ARG B 1 549 ? 28.953 3.432 -58.312 1 26.59 549 ARG B O 1
ATOM 8824 N N . ARG B 1 550 ? 28.328 1.573 -58 1 25.16 550 ARG B N 1
ATOM 8825 C CA . ARG B 1 550 ? 27.5 1.635 -59.219 1 25.16 550 ARG B CA 1
ATOM 8826 C C . ARG B 1 550 ? 26.219 2.434 -58.969 1 25.16 550 ARG B C 1
ATOM 8828 O O . ARG B 1 550 ? 25.406 2.068 -58.094 1 25.16 550 ARG B O 1
ATOM 8835 N N . LEU B 1 551 ? 26.312 3.775 -59.125 1 25.45 551 LEU B N 1
ATOM 8836 C CA . LEU B 1 551 ? 25.234 4.746 -59.312 1 25.45 551 LEU B CA 1
ATOM 8837 C C . LEU B 1 551 ? 24.203 4.242 -60.312 1 25.45 551 LEU B C 1
ATOM 8839 O O . LEU B 1 551 ? 24.562 3.859 -61.438 1 25.45 551 LEU B O 1
ATOM 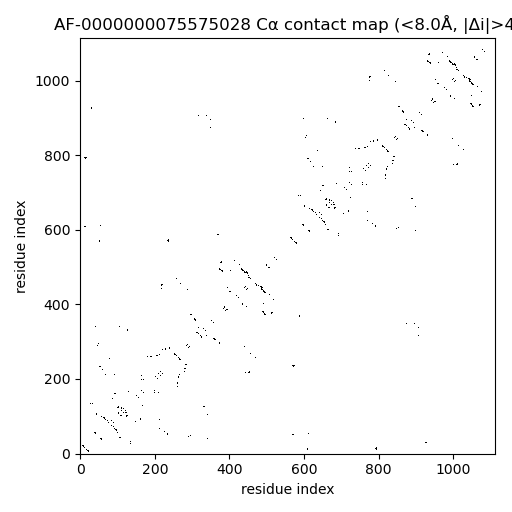8843 N N . PHE B 1 552 ? 23.203 3.453 -59.875 1 25.42 552 PHE B N 1
ATOM 8844 C CA . PHE B 1 552 ? 22.031 3.045 -60.656 1 25.42 552 PHE B CA 1
ATOM 8845 C C . PHE B 1 552 ? 21.516 4.191 -61.531 1 25.42 552 PHE B C 1
ATOM 8847 O O . PHE B 1 552 ? 21.172 5.258 -61 1 25.42 552 PHE B O 1
ATOM 8854 N N . SER B 1 553 ? 22.141 4.398 -62.719 1 23.19 553 SER B N 1
ATOM 8855 C CA . SER B 1 553 ? 21.641 5.23 -63.812 1 23.19 553 SER B CA 1
ATOM 8856 C C . SER B 1 553 ? 20.219 4.816 -64.188 1 23.19 553 SER B C 1
ATOM 8858 O O . SER B 1 553 ? 20.016 3.721 -64.75 1 23.19 553 SER B O 1
ATOM 8860 N N . ALA B 1 554 ? 19.25 4.898 -63.375 1 24.39 554 ALA B N 1
ATOM 8861 C CA . ALA B 1 554 ? 17.891 4.781 -63.906 1 24.39 554 ALA B CA 1
ATOM 8862 C C . ALA B 1 554 ? 17.703 5.707 -65.125 1 24.39 554 ALA B C 1
ATOM 8864 O O . ALA B 1 554 ? 17.891 6.922 -65 1 24.39 554 ALA B O 1
ATOM 8865 N N . ASN B 1 555 ? 17.969 5.195 -66.25 1 20.67 555 ASN B N 1
ATOM 8866 C CA . ASN B 1 555 ? 17.453 5.699 -67.562 1 20.67 555 ASN B CA 1
ATOM 8867 C C . ASN B 1 555 ? 15.961 6.012 -67.438 1 20.67 555 ASN B C 1
ATOM 8869 O O . ASN B 1 555 ? 15.203 5.27 -66.812 1 20.67 555 ASN B O 1
ATOM 8873 N N . ALA B 1 556 ? 15.594 7.223 -67.75 1 26.17 556 ALA B N 1
ATOM 8874 C CA . ALA B 1 556 ? 14.406 7.934 -68.25 1 26.17 556 ALA B CA 1
ATOM 8875 C C . ALA B 1 556 ? 13.758 7.203 -69.438 1 26.17 556 ALA B C 1
ATOM 8877 O O . ALA B 1 556 ? 14.367 7.059 -70.5 1 26.17 556 ALA B O 1
ATOM 8878 N N . PRO B 1 557 ? 13.211 5.941 -69.25 1 22.66 557 PRO B N 1
ATOM 8879 C CA . PRO B 1 557 ? 12.328 6.031 -70.375 1 22.66 557 PRO B CA 1
ATOM 8880 C C . PRO B 1 557 ? 11.297 7.152 -70.25 1 22.66 557 PRO B C 1
ATOM 8882 O O . PRO B 1 557 ? 10.93 7.539 -69.125 1 22.66 557 PRO B O 1
#

InterPro domains:
  IPR003607 HD/PDEase domain [SM00471] (54-238)
  IPR003607 HD/PDEase domain [cd00077] (56-150)
  IPR006674 HD domain [PF01966] (58-141)
  IPR006674 HD domain [PS51831] (58-229)
  IPR050135 Deoxyguanosinetriphosphate triphosphohydrolase-like [PTHR11373] (11-510)

Sequence (1114 aa):
MSWPNHAPKHIINDNVYGTVKVPSPIDKIIDTKEFQRLRNLKQTGLVYRVYPNCEHSRFVHSLGTFSLAYNLVDKLRHNQPCLNITSEDHLCVSVAALLHDVGHGPFSHLFDGEFAKRSGSSFKHEDMSINIIRKIMEKEDIRTFFKPILGDGQKYEENVHFITELISLKPFDFQDTDSFKDLPNGERAQVVENEWKAIVRGRGLDKSFLYDIVSNSHNGHDVDKMDYLLRDSKASGVAITFSETSLNRLFDHVRVVIDPISGLRRIGYSMKCVTDIKSIGDARQELHSKVYQHKAVRFIETLMVDALCKAGELLKYEGTNGNLFSLGQVTEDVEAYLKTSDSVEQEILNSSSSDPRMVEAKACIDKIHRREIGCKLGCFEMSPTNATQLRGIANNEVGAAEVVKKVEMRMREILSEKDEKEGFQGRLKNVRFTVMHSVLGRGLDEKTHPIERQIFYDGKPKDSDGQPMMGCYVDEDYIHNNCPRMATKWEVFVMGDRSLKEDANSEMVEYIKDALRAAGEDEKFLTPRKRSPPQDEMPDPSCTIAAKRRLFSANAPMSWPNHAPKHIINDNVYGTVKVPSPIDKIIDTKEFQRLRNLKQTGLVYRVYPNCEHSRFVHSLGTFSLAYNLVDKLRHNQPCLNITSEDHLCVSVAALLHDVGHGPFSHLFDGEFAKRSGSSFKHEDMSINIIRKIMEKEDIRTFFKPILGDGQKYEENVHFITELISLKPFDFQDTDSFKDLPNGERAQVVENEWKAIVRGRGLDKSFLYDIVSNSHNGHDVDKMDYLLRDSKASGVAITFSETSLNRLFDHVRVVIDPISGLRRIGYSMKCVTDIKSIGDARQELHSKVYQHKAVRFIETLMVDALCKAGELLKYEGTNGNLFSLGQVTEDVEAYLKTSDSVEQEILNSSSSDPRMVEAKACIDKIHRREIGCKLGCFEMSPTNATQLRGIANNEVGAAEVVKKVEMRMREILSEKDEKEGFQGRLKNVRFTVMHSVLGRGLDEKTHPIERQIFYDGKPKDSDGQPMMGCYVDEDYIHNNCPRMATKWEVFVMGDRSLKEDANSEMVEYIKDALRAAGEDEKFLTPRKRSPPQDEMPDPSCTIAAKRRLFSANAP

Organism: Caenorhabditis brenneri (NCBI:txid135651)

Foldseek 3Di:
DPLPPFAFPDWAQAPAPGIFGHGPPSVVLCPDLLLVLQQQAQPQQCLCLVQVLSRGTVQSLLSQQLRLLLLLLVLQCVLFVLLVQASLLSVLLSNLSNQLQSQAFASGVLCCPPLCVVLVHNDDSLVLSLVVLVVSCPDPVNVVRCCVRQNDDPSVVLSSLQSSLLNDLPQPCCVPLVVLQPDDPVVLQVVLQVSCVVRPRNDHQSNVASSCERANNQQRPYSSLLRCLAVVCVSRVPDFQAGPVLSVQFSVFWYWFAEPRRRGTHIAGAPVSLSNSLRSLRSQLVCLDPGSVPPLNVQLSVLQSLLCNLCQQVDWFQAPPRDIDGNSGQSVGSRRRSPGGNCVLVVLCPDPDPPPSSVSSNVSSVCSVVVQTFDWLAKDKFQCCQQCVVPVFDLDPRSVVVVQVQLVVQLLVQQVVVCVVVVVVCCSNPFDKGKDKGKRASRHDFFDRSLQRHWYAYDDPPSPPSDHHHTDGDDPVCCVVPPDRTRIMMMMTMTGGPCCPDPVNVVSSVSSHVSSQVSCVVSRRDDDDDDDPPPPPDPPVPVPPPPPPPPPPPPDD/DPLPPFAFPDWAQAPAPGIFGHGPPSVVLCPDLLLVLQQQAQPQQCLCLVQVLSRGTVQSLLSQQLRLLLLLVVLQCVLFVLLVQASLLSVLLSNLSNQLQSQAFASGVLCCPPLCVVLVHNDDSLVLSLVVLVVSCPDPVNVVRCCVRQNDDPSVVLSSLQSSLLNDLPQPCCVPLVVLQPDDPVVLQVVLQVSCVVRPRNDHQSNVASSCERANNQQRPYSSLLRCLSVVCVSSVPDFQAGPVLSVQFSVFWYWFAEPRRRGTHIAGAPVSLSNSLRSLRSQLVCLDPGSVPPLNVQLSVLQSLLCNLCQQVDWFQAPPRDIDGNSGQSVGSRRRSPGGNCVLVVLCPDPDPPPSSVSSNVSSVCSVVVQTFDWLAKDKFQCCQQCVVPVFDLDPRSVVVVQVQLVVQLLVQQVVVCVVVVVVCCSNPFDKGKDKGKRASRHDWFDRSLQRHWYAYDDPPSPPSDHHHTDGDDPVCCVVPPDRTRMMMMMTMTGGPVCPDPVNVVSSVSSHVSSQVSCVVSRRDDDDDDDPPPPPPPPVPVPPPPPPPPPPPDDD